Protein AF-0000000078983221 (afdb_homodimer)

Organism: Ruegeria pomeroyi (strain ATCC 700808 / DSM 15171 / DSS-3) (NCBI:txid246200)

Structure (mmCIF, N/CA/C/O backbone):
data_AF-0000000078983221-model_v1
#
loop_
_entity.id
_entity.type
_entity.pdbx_description
1 polymer 'Alanine racemase domain protein'
#
loop_
_atom_site.group_PDB
_atom_site.id
_atom_site.type_symbol
_atom_site.label_atom_id
_atom_site.label_alt_id
_atom_site.label_comp_id
_atom_site.label_asym_id
_atom_site.label_entity_id
_atom_site.label_seq_id
_atom_site.pdbx_PDB_ins_code
_atom_site.Cartn_x
_atom_site.Cartn_y
_atom_site.Cartn_z
_atom_site.occupancy
_atom_site.B_iso_or_equiv
_atom_site.auth_seq_id
_atom_site.auth_comp_id
_atom_site.auth_asym_id
_atom_site.auth_atom_id
_atom_site.pdbx_PDB_model_num
ATOM 1 N N . MET A 1 1 ? -24.812 -1.293 9.414 1 75.06 1 MET A N 1
ATOM 2 C CA . MET A 1 1 ? -25.219 -1.269 8.016 1 75.06 1 MET A CA 1
ATOM 3 C C . MET A 1 1 ? -26.031 -2.514 7.668 1 75.06 1 MET A C 1
ATOM 5 O O . MET A 1 1 ? -25.781 -3.594 8.203 1 75.06 1 MET A O 1
ATOM 9 N N . SER A 1 2 ? -27.031 -2.221 6.641 1 84 2 SER A N 1
ATOM 10 C CA . SER A 1 2 ? -28.016 -3.275 6.457 1 84 2 SER A CA 1
ATOM 11 C C . SER A 1 2 ? -27.641 -4.199 5.309 1 84 2 SER A C 1
ATOM 13 O O . SER A 1 2 ? -26.797 -3.846 4.469 1 84 2 SER A O 1
ATOM 15 N N . GLU A 1 3 ? -28.125 -5.336 5.355 1 91.62 3 GLU A N 1
ATOM 16 C CA . GLU A 1 3 ? -28.031 -6.305 4.27 1 91.62 3 GLU A CA 1
ATOM 17 C C . GLU A 1 3 ? -28.516 -5.715 2.949 1 91.62 3 GLU A C 1
ATOM 19 O O . GLU A 1 3 ? -27.891 -5.906 1.907 1 91.62 3 GLU A O 1
ATOM 24 N N . ALA A 1 4 ? -29.531 -4.945 3.053 1 94.94 4 ALA A N 1
ATOM 25 C CA . ALA A 1 4 ? -30.125 -4.34 1.865 1 94.94 4 ALA A CA 1
ATOM 26 C C . ALA A 1 4 ? -29.156 -3.371 1.199 1 94.94 4 ALA A C 1
ATOM 28 O O . ALA A 1 4 ? -29.094 -3.289 -0.03 1 94.94 4 ALA A O 1
ATOM 29 N N . TYR A 1 5 ? -28.484 -2.607 1.95 1 97.19 5 TYR A N 1
ATOM 30 C CA . TYR A 1 5 ? -27.516 -1.65 1.42 1 97.19 5 TYR A CA 1
ATOM 31 C C . TYR A 1 5 ? -26.453 -2.354 0.591 1 97.19 5 TYR A C 1
ATOM 33 O O . TYR A 1 5 ? -26.188 -1.971 -0.551 1 97.19 5 TYR A O 1
ATOM 41 N N . PHE A 1 6 ? -25.891 -3.414 1.087 1 97.31 6 PHE A N 1
ATOM 42 C CA . PHE A 1 6 ? -24.781 -4.09 0.413 1 97.31 6 PHE A CA 1
ATOM 43 C C . PHE A 1 6 ? -25.297 -4.914 -0.765 1 97.31 6 PHE A C 1
ATOM 45 O O . PHE A 1 6 ? -24.578 -5.105 -1.749 1 97.31 6 PHE A O 1
ATOM 52 N N . GLN A 1 7 ? -26.547 -5.375 -0.64 1 95.94 7 GLN A N 1
ATOM 53 C CA . GLN A 1 7 ? -27.141 -6.031 -1.8 1 95.94 7 GLN A CA 1
ATOM 54 C C . GLN A 1 7 ? -27.266 -5.062 -2.975 1 95.94 7 GLN A C 1
ATOM 56 O O . GLN A 1 7 ? -26.984 -5.43 -4.117 1 95.94 7 GLN A O 1
ATOM 61 N N . LYS A 1 8 ? -27.672 -3.834 -2.648 1 97.56 8 LYS A N 1
ATOM 62 C CA . LYS A 1 8 ? -27.766 -2.805 -3.68 1 97.56 8 LYS A CA 1
ATOM 63 C C . LYS A 1 8 ? -26.391 -2.463 -4.242 1 97.56 8 LYS A C 1
ATOM 65 O O . LYS A 1 8 ? -26.219 -2.316 -5.457 1 97.56 8 LYS A O 1
ATOM 70 N N . LEU A 1 9 ? -25.438 -2.316 -3.365 1 98.31 9 LEU A N 1
ATOM 71 C CA . LEU A 1 9 ? -24.078 -1.993 -3.783 1 98.31 9 LEU A CA 1
ATOM 72 C C . LEU A 1 9 ? -23.5 -3.094 -4.668 1 98.31 9 LEU A C 1
ATOM 74 O O . LEU A 1 9 ? -22.906 -2.812 -5.715 1 98.31 9 LEU A O 1
ATOM 78 N N . GLN A 1 10 ? -23.703 -4.359 -4.293 1 97.69 10 GLN A N 1
ATOM 79 C CA . GLN A 1 10 ? -23.234 -5.48 -5.109 1 97.69 10 GLN A CA 1
ATOM 80 C C . GLN A 1 10 ? -23.906 -5.473 -6.48 1 97.69 10 GLN A C 1
ATOM 82 O O . GLN A 1 10 ? -23.234 -5.645 -7.504 1 97.69 10 GLN A O 1
ATOM 87 N N . ALA A 1 11 ? -25.203 -5.297 -6.445 1 97.56 11 ALA A N 1
ATOM 88 C CA . ALA A 1 11 ? -25.938 -5.262 -7.707 1 97.56 11 ALA A CA 1
ATOM 89 C C . ALA A 1 11 ? -25.406 -4.164 -8.625 1 97.56 11 ALA A C 1
ATOM 91 O O . ALA A 1 11 ? -25.266 -4.371 -9.828 1 97.56 11 ALA A O 1
ATOM 92 N N . ALA A 1 12 ? -25.125 -3.002 -8.055 1 98.44 12 ALA A N 1
ATOM 93 C CA . ALA A 1 12 ? -24.609 -1.877 -8.82 1 98.44 12 ALA A CA 1
ATOM 94 C C . ALA A 1 12 ? -23.234 -2.215 -9.422 1 98.44 12 ALA A C 1
ATOM 96 O O . ALA A 1 12 ? -22.969 -1.891 -10.578 1 98.44 12 ALA A O 1
ATOM 97 N N . LEU A 1 13 ? -22.375 -2.865 -8.641 1 97.69 13 LEU A N 1
ATOM 98 C CA . LEU A 1 13 ? -21.031 -3.234 -9.109 1 97.69 13 LEU A CA 1
ATOM 99 C C . LEU A 1 13 ? -21.125 -4.281 -10.219 1 97.69 13 LEU A C 1
ATOM 101 O O . LEU A 1 13 ? -20.422 -4.184 -11.227 1 97.69 13 LEU A O 1
ATOM 105 N N . ILE A 1 14 ? -22.016 -5.285 -10.008 1 95.31 14 ILE A N 1
ATOM 106 C CA . ILE A 1 14 ? -22.203 -6.316 -11.023 1 95.31 14 ILE A CA 1
ATOM 107 C C . ILE A 1 14 ? -22.734 -5.688 -12.312 1 95.31 14 ILE A C 1
ATOM 109 O O . ILE A 1 14 ? -22.25 -6 -13.398 1 95.31 14 ILE A O 1
ATOM 113 N N . ALA A 1 15 ? -23.688 -4.773 -12.148 1 96.5 15 ALA A N 1
ATOM 114 C CA . ALA A 1 15 ? -24.25 -4.094 -13.312 1 96.5 15 ALA A CA 1
ATOM 115 C C . ALA A 1 15 ? -23.188 -3.279 -14.039 1 96.5 15 ALA A C 1
ATOM 117 O O . ALA A 1 15 ? -23.25 -3.127 -15.266 1 96.5 15 ALA A O 1
ATOM 118 N N . ALA A 1 16 ? -22.234 -2.795 -13.344 1 95.69 16 ALA A N 1
ATOM 119 C CA . ALA A 1 16 ? -21.156 -2.01 -13.93 1 95.69 16 ALA A CA 1
ATOM 120 C C . ALA A 1 16 ? -20.062 -2.916 -14.508 1 95.69 16 ALA A C 1
ATOM 122 O O . ALA A 1 16 ? -19.047 -2.434 -15.008 1 95.69 16 ALA A O 1
ATOM 123 N N . GLY A 1 17 ? -20.25 -4.246 -14.391 1 92.31 17 GLY A N 1
ATOM 124 C CA . GLY A 1 17 ? -19.328 -5.211 -14.961 1 92.31 17 GLY A CA 1
ATOM 125 C C . GLY A 1 17 ? -18.062 -5.383 -14.133 1 92.31 17 GLY A C 1
ATOM 126 O O . GLY A 1 17 ? -17.031 -5.789 -14.656 1 92.31 17 GLY A O 1
ATOM 127 N N . ARG A 1 18 ? -18.125 -5.02 -12.852 1 91.25 18 ARG A N 1
ATOM 128 C CA . ARG A 1 18 ? -16.906 -5.047 -12.039 1 91.25 18 ARG A CA 1
ATOM 129 C C . ARG A 1 18 ? -16.719 -6.414 -11.391 1 91.25 18 ARG A C 1
ATOM 131 O O . ARG A 1 18 ? -17.625 -6.93 -10.742 1 91.25 18 ARG A O 1
ATOM 138 N N . GLN A 1 19 ? -15.477 -7.016 -11.625 1 92.69 19 GLN A N 1
ATOM 139 C CA . GLN A 1 19 ? -15.141 -8.312 -11.047 1 92.69 19 GLN A CA 1
ATOM 140 C C . GLN A 1 19 ? -13.734 -8.297 -10.461 1 92.69 19 GLN A C 1
ATOM 142 O O . GLN A 1 19 ? -13.07 -9.336 -10.406 1 92.69 19 GLN A O 1
ATOM 147 N N . LEU A 1 20 ? -13.172 -7.141 -10.133 1 95.06 20 LEU A N 1
ATOM 148 C CA . LEU A 1 20 ? -11.883 -6.934 -9.477 1 95.06 20 LEU A CA 1
ATOM 149 C C . LEU A 1 20 ? -12.07 -6.246 -8.125 1 95.06 20 LEU A C 1
ATOM 151 O O . LEU A 1 20 ? -13.102 -5.625 -7.875 1 95.06 20 LEU A O 1
ATOM 155 N N . PRO A 1 21 ? -11.086 -6.473 -7.227 1 96.5 21 PRO A N 1
ATOM 156 C CA . PRO A 1 21 ? -11.172 -5.652 -6.012 1 96.5 21 PRO A CA 1
ATOM 157 C C . PRO A 1 21 ? -11.336 -4.164 -6.316 1 96.5 21 PRO A C 1
ATOM 159 O O . PRO A 1 21 ? -10.586 -3.609 -7.117 1 96.5 21 PRO A O 1
ATOM 162 N N . THR A 1 22 ? -12.297 -3.568 -5.656 1 97.38 22 THR A N 1
ATOM 163 C CA . THR A 1 22 ? -12.68 -2.211 -6.027 1 97.38 22 THR A CA 1
ATOM 164 C C . THR A 1 22 ? -12.961 -1.368 -4.785 1 97.38 22 THR A C 1
ATOM 166 O O . THR A 1 22 ? -13.664 -1.809 -3.875 1 97.38 22 THR A O 1
ATOM 169 N N . LEU A 1 23 ? -12.273 -0.217 -4.777 1 98.12 23 LEU A N 1
ATOM 170 C CA . LEU A 1 23 ? -12.656 0.785 -3.787 1 98.12 23 LEU A CA 1
ATOM 171 C C . LEU A 1 23 ? -13.906 1.535 -4.223 1 98.12 23 LEU A C 1
ATOM 173 O O . LEU A 1 23 ? -14.023 1.935 -5.383 1 98.12 23 LEU A O 1
ATOM 177 N N . VAL A 1 24 ? -14.828 1.661 -3.279 1 98.69 24 VAL A N 1
ATOM 178 C CA . VAL A 1 24 ? -16.094 2.326 -3.547 1 98.69 24 VAL A CA 1
ATOM 179 C C . VAL A 1 24 ? -16.266 3.527 -2.617 1 98.69 24 VAL A C 1
ATOM 181 O O . VAL A 1 24 ? -15.961 3.441 -1.426 1 98.69 24 VAL A O 1
ATOM 184 N N . VAL A 1 25 ? -16.688 4.637 -3.182 1 98.81 25 VAL A N 1
ATOM 185 C CA . VAL A 1 25 ? -17.125 5.777 -2.383 1 98.81 25 VAL A CA 1
ATOM 186 C C . VAL A 1 25 ? -18.609 6.027 -2.617 1 98.81 25 VAL A C 1
ATOM 188 O O . VAL A 1 25 ? -19.062 6.121 -3.762 1 98.81 25 VAL A O 1
ATOM 191 N N . ASP A 1 26 ? -19.359 6.004 -1.579 1 98.81 26 ASP A N 1
ATOM 192 C CA . ASP A 1 26 ? -20.781 6.336 -1.607 1 98.81 26 ASP A CA 1
ATOM 193 C C . ASP A 1 26 ? -21 7.844 -1.505 1 98.81 26 ASP A C 1
ATOM 195 O O . ASP A 1 26 ? -20.844 8.422 -0.428 1 98.81 26 ASP A O 1
ATOM 199 N N . THR A 1 27 ? -21.469 8.453 -2.562 1 98.69 27 THR A N 1
ATOM 200 C CA . THR A 1 27 ? -21.5 9.906 -2.625 1 98.69 27 THR A CA 1
ATOM 201 C C . THR A 1 27 ? -22.672 10.453 -1.813 1 98.69 27 THR A C 1
ATOM 203 O O . THR A 1 27 ? -22.641 11.602 -1.371 1 98.69 27 THR A O 1
ATOM 206 N N . GLU A 1 28 ? -23.734 9.664 -1.618 1 98.5 28 GLU A N 1
ATOM 207 C CA . GLU A 1 28 ? -24.828 10.109 -0.75 1 98.5 28 GLU A CA 1
ATOM 208 C C . GLU A 1 28 ? -24.375 10.18 0.707 1 98.5 28 GLU A C 1
ATOM 210 O O . GLU A 1 28 ? -24.656 11.148 1.408 1 98.5 28 GLU A O 1
ATOM 215 N N . ARG A 1 29 ? -23.703 9.188 1.1 1 98.56 29 ARG A N 1
ATOM 216 C CA . ARG A 1 29 ? -23.188 9.156 2.465 1 98.56 29 ARG A CA 1
ATOM 217 C C . ARG A 1 29 ? -22.125 10.219 2.664 1 98.56 29 ARG A C 1
ATOM 219 O O . ARG A 1 29 ? -22.062 10.859 3.717 1 98.56 29 ARG A O 1
ATOM 226 N N . LEU A 1 30 ? -21.281 10.391 1.668 1 98.81 30 LEU A N 1
ATOM 227 C CA . LEU A 1 30 ? -20.266 11.438 1.713 1 98.81 30 LEU A CA 1
ATOM 228 C C . LEU A 1 30 ? -20.906 12.812 1.87 1 98.81 30 LEU A C 1
ATOM 230 O O . LEU A 1 30 ? -20.469 13.625 2.689 1 98.81 30 LEU A O 1
ATOM 234 N N . ALA A 1 31 ? -21.969 13.062 1.152 1 98.81 31 ALA A N 1
ATOM 235 C CA . ALA A 1 31 ? -22.688 14.328 1.235 1 98.81 31 ALA A CA 1
ATOM 236 C C . ALA A 1 31 ? -23.281 14.531 2.623 1 98.81 31 ALA A C 1
ATOM 238 O O . ALA A 1 31 ? -23.219 15.633 3.184 1 98.81 31 ALA A O 1
ATOM 239 N N . ALA A 1 32 ? -23.844 13.484 3.105 1 98.69 32 ALA A N 1
ATOM 240 C CA . ALA A 1 32 ? -24.406 13.555 4.449 1 98.69 32 ALA A CA 1
ATOM 241 C C . ALA A 1 32 ? -23.328 13.859 5.484 1 98.69 32 ALA A C 1
ATOM 243 O O . ALA A 1 32 ? -23.547 14.648 6.406 1 98.69 32 ALA A O 1
ATOM 244 N N . ASN A 1 33 ? -22.188 13.227 5.324 1 98.88 33 ASN A N 1
ATOM 245 C CA . ASN A 1 33 ? -21.078 13.469 6.242 1 98.88 33 ASN A CA 1
ATOM 246 C C . ASN A 1 33 ? -20.562 14.898 6.145 1 98.88 33 ASN A C 1
ATOM 248 O O . ASN A 1 33 ? -20.234 15.516 7.164 1 98.88 33 ASN A O 1
ATOM 252 N N . MET A 1 34 ? -20.484 15.43 4.957 1 98.81 34 MET A N 1
ATOM 253 C CA . MET A 1 34 ? -20.062 16.812 4.801 1 98.81 34 MET A CA 1
ATOM 254 C C . MET A 1 34 ? -21.047 17.766 5.492 1 98.81 34 MET A C 1
ATOM 256 O O . MET A 1 34 ? -20.625 18.703 6.172 1 98.81 34 MET A O 1
ATOM 260 N N . ALA A 1 35 ? -22.312 17.5 5.367 1 98.62 35 ALA A N 1
ATOM 261 C CA . ALA A 1 35 ? -23.328 18.312 6.039 1 98.62 35 ALA A CA 1
ATOM 262 C C . ALA A 1 35 ? -23.172 18.234 7.555 1 98.62 35 ALA A C 1
ATOM 264 O O . ALA A 1 35 ? -23.25 19.25 8.25 1 98.62 35 ALA A O 1
ATOM 265 N N . ALA A 1 36 ? -22.969 17.031 8.008 1 98.62 36 ALA A N 1
ATOM 266 C CA . ALA A 1 36 ? -22.797 16.844 9.445 1 98.62 36 ALA A CA 1
ATOM 267 C C . ALA A 1 36 ? -21.562 17.562 9.953 1 98.62 36 ALA A C 1
ATOM 269 O O . ALA A 1 36 ? -21.594 18.219 10.992 1 98.62 36 ALA A O 1
ATOM 270 N N . VAL A 1 37 ? -20.469 17.5 9.219 1 98.5 37 VAL A N 1
ATOM 271 C CA . VAL A 1 37 ? -19.219 18.141 9.602 1 98.5 37 VAL A CA 1
ATOM 272 C C . VAL A 1 37 ? -19.422 19.656 9.648 1 98.5 37 VAL A C 1
ATOM 274 O O . VAL A 1 37 ? -18.953 20.328 10.57 1 98.5 37 VAL A O 1
ATOM 277 N N . ARG A 1 38 ? -20.156 20.172 8.711 1 97.69 38 ARG A N 1
ATOM 278 C CA . ARG A 1 38 ? -20.438 21.609 8.711 1 97.69 38 ARG A CA 1
ATOM 279 C C . ARG A 1 38 ? -21.234 22.016 9.953 1 97.69 38 ARG A C 1
ATOM 281 O O . ARG A 1 38 ? -20.969 23.047 10.555 1 97.69 38 ARG A O 1
ATOM 288 N N . ARG A 1 39 ? -22.141 21.156 10.312 1 97.38 39 ARG A N 1
ATOM 289 C CA . ARG A 1 39 ? -22.953 21.438 11.484 1 97.38 39 ARG A CA 1
ATOM 290 C C . ARG A 1 39 ? -22.125 21.359 12.766 1 97.38 39 ARG A C 1
ATOM 292 O O . ARG A 1 39 ? -22.375 22.109 13.719 1 97.38 39 ARG A O 1
ATOM 299 N N . MET A 1 40 ? -21.219 20.484 12.75 1 97.31 40 MET A N 1
ATOM 300 C CA . MET A 1 40 ? -20.422 20.219 13.945 1 97.31 40 MET A CA 1
ATOM 301 C C . MET A 1 40 ? -19.312 21.234 14.109 1 97.31 40 MET A C 1
ATOM 303 O O . MET A 1 40 ? -18.672 21.312 15.164 1 97.31 40 MET A O 1
ATOM 307 N N . THR A 1 41 ? -19.031 21.984 13.062 1 97.5 41 THR A N 1
ATOM 308 C CA . THR A 1 41 ? -17.906 22.938 13.07 1 97.5 41 THR A CA 1
ATOM 309 C C . THR A 1 41 ? -18.391 24.328 13.453 1 97.5 41 THR A C 1
ATOM 311 O O . THR A 1 41 ? -19.422 24.797 12.977 1 97.5 41 THR A O 1
ATOM 314 N N . ALA A 1 42 ? -17.672 24.969 14.391 1 96.88 42 ALA A N 1
ATOM 315 C CA . ALA A 1 42 ? -17.984 26.344 14.75 1 96.88 42 ALA A CA 1
ATOM 316 C C . ALA A 1 42 ? -17.984 27.25 13.516 1 96.88 42 ALA A C 1
ATOM 318 O O . ALA A 1 42 ? -17.078 27.172 12.695 1 96.88 42 ALA A O 1
ATOM 319 N N . PRO A 1 43 ? -18.969 28.125 13.328 1 95.94 43 PRO A N 1
ATOM 320 C CA . PRO A 1 43 ? -19.109 28.953 12.125 1 95.94 43 PRO A CA 1
ATOM 321 C C . PRO A 1 43 ? -17.906 29.859 11.891 1 95.94 43 PRO A C 1
ATOM 323 O O . PRO A 1 43 ? -17.641 30.266 10.758 1 95.94 43 PRO A O 1
ATOM 326 N N . SER A 1 44 ? -17.266 30.156 12.969 1 96.75 44 SER A N 1
ATOM 327 C CA . SER A 1 44 ? -16.141 31.094 12.852 1 96.75 44 SER A CA 1
ATOM 328 C C . SER A 1 44 ? -14.891 30.406 12.328 1 96.75 44 SER A C 1
ATOM 330 O O . SER A 1 44 ? -13.914 31.062 11.977 1 96.75 44 SER A O 1
ATOM 332 N N . LEU A 1 45 ? -14.922 29.109 12.273 1 98.12 45 LEU A N 1
ATOM 333 C CA . LEU A 1 45 ? -13.727 28.344 11.898 1 98.12 45 LEU A CA 1
ATOM 334 C C . LEU A 1 45 ? -13.852 27.812 10.477 1 98.12 45 LEU A C 1
ATOM 336 O O . LEU A 1 45 ? -14.883 27.25 10.109 1 98.12 45 LEU A O 1
ATOM 340 N N . ALA A 1 46 ? -12.836 28.078 9.664 1 98.19 46 ALA A N 1
ATOM 341 C CA . ALA A 1 46 ? -12.773 27.516 8.32 1 98.19 46 ALA A CA 1
ATOM 342 C C . ALA A 1 46 ? -12.336 26.047 8.359 1 98.19 46 ALA A C 1
ATOM 344 O O . ALA A 1 46 ? -11.828 25.578 9.383 1 98.19 46 ALA A O 1
ATOM 345 N N . LEU A 1 47 ? -12.633 25.328 7.285 1 98.5 47 LEU A N 1
ATOM 346 C CA . LEU A 1 47 ? -12.219 23.938 7.168 1 98.5 47 LEU A CA 1
ATOM 347 C C . LEU A 1 47 ? -11.125 23.781 6.117 1 98.5 47 LEU A C 1
ATOM 349 O O . LEU A 1 47 ? -11.195 24.375 5.043 1 98.5 47 LEU A O 1
ATOM 353 N N . ARG A 1 48 ? -10.078 23.125 6.484 1 98.75 48 ARG A N 1
ATOM 354 C CA . ARG A 1 48 ? -9.008 22.734 5.57 1 98.75 48 ARG A CA 1
ATOM 355 C C . ARG A 1 48 ? -9.016 21.234 5.324 1 98.75 48 ARG A C 1
ATOM 357 O O . ARG A 1 48 ? -8.914 20.438 6.266 1 98.75 48 ARG A O 1
ATOM 364 N N . VAL A 1 49 ? -9.109 20.812 4.008 1 98.69 49 VAL A N 1
ATOM 365 C CA . VAL A 1 49 ? -9.25 19.406 3.645 1 98.69 49 VAL A CA 1
ATOM 366 C C . VAL A 1 49 ? -7.863 18.766 3.527 1 98.69 49 VAL A C 1
ATOM 368 O O . VAL A 1 49 ? -7.023 19.219 2.75 1 98.69 49 VAL A O 1
ATOM 371 N N . VAL A 1 50 ? -7.648 17.734 4.297 1 97.88 50 VAL A N 1
ATOM 372 C CA . VAL A 1 50 ? -6.383 17 4.266 1 97.88 50 VAL A CA 1
ATOM 373 C C . VAL A 1 50 ? -6.387 16.016 3.102 1 97.88 50 VAL A C 1
ATOM 375 O O . VAL A 1 50 ? -6.988 14.938 3.193 1 97.88 50 VAL A O 1
ATOM 378 N N . GLU A 1 51 ? -5.672 16.281 2.105 1 97 51 GLU A N 1
ATOM 379 C CA . GLU A 1 51 ? -5.805 15.602 0.818 1 97 51 GLU A CA 1
ATOM 380 C C . GLU A 1 51 ? -5.293 14.164 0.889 1 97 51 GLU A C 1
ATOM 382 O O . GLU A 1 51 ? -5.762 13.297 0.151 1 97 51 GLU A O 1
ATOM 387 N N . LYS A 1 52 ? -4.301 13.875 1.757 1 94.38 52 LYS A N 1
ATOM 388 C CA . LYS A 1 52 ? -3.723 12.531 1.818 1 94.38 52 LYS A CA 1
ATOM 389 C C . LYS A 1 52 ? -4.781 11.492 2.176 1 94.38 52 LYS A C 1
ATOM 391 O O . LYS A 1 52 ? -4.637 10.312 1.846 1 94.38 52 LYS A O 1
ATOM 396 N N . SER A 1 53 ? -5.812 11.914 2.814 1 96.31 53 SER A N 1
ATOM 397 C CA . SER A 1 53 ? -6.875 11.008 3.232 1 96.31 53 SER A CA 1
ATOM 398 C C . SER A 1 53 ? -7.863 10.75 2.096 1 96.31 53 SER A C 1
ATOM 400 O O . SER A 1 53 ? -8.664 9.812 2.158 1 96.31 53 SER A O 1
ATOM 402 N N . LEU A 1 54 ? -7.902 11.609 1.183 1 98.06 54 LEU A N 1
ATOM 403 C CA . LEU A 1 54 ? -8.781 11.523 0.02 1 98.06 54 LEU A CA 1
ATOM 404 C C . LEU A 1 54 ? -7.992 11.719 -1.271 1 98.06 54 LEU A C 1
ATOM 406 O O . LEU A 1 54 ? -8.289 12.625 -2.049 1 98.06 54 LEU A O 1
ATOM 410 N N . PRO A 1 55 ? -7.066 10.789 -1.542 1 96.56 55 PRO A N 1
ATOM 411 C CA . PRO A 1 55 ? -6.066 11.039 -2.584 1 96.56 55 PRO A CA 1
ATOM 412 C C . PRO A 1 55 ? -6.602 10.766 -3.988 1 96.56 55 PRO A C 1
ATOM 414 O O . PRO A 1 55 ? -6.004 9.992 -4.742 1 96.56 55 PRO A O 1
ATOM 417 N N . ALA A 1 56 ? -7.633 11.445 -4.352 1 97.06 56 ALA A N 1
ATOM 418 C CA . ALA A 1 56 ? -8.273 11.414 -5.664 1 97.06 56 ALA A CA 1
ATOM 419 C C . ALA A 1 56 ? -8.797 12.789 -6.059 1 97.06 56 ALA A C 1
ATOM 421 O O . ALA A 1 56 ? -9.617 13.375 -5.344 1 97.06 56 ALA A O 1
ATOM 422 N N . PRO A 1 57 ? -8.375 13.32 -7.23 1 97.44 57 PRO A N 1
ATOM 423 C CA . PRO A 1 57 ? -8.727 14.695 -7.602 1 97.44 57 PRO A CA 1
ATOM 424 C C . PRO A 1 57 ? -10.234 14.93 -7.68 1 97.44 57 PRO A C 1
ATOM 426 O O . PRO A 1 57 ? -10.734 15.945 -7.195 1 97.44 57 PRO A O 1
ATOM 429 N N . ASP A 1 58 ? -10.953 13.992 -8.266 1 98.19 58 ASP A N 1
ATOM 430 C CA . ASP A 1 58 ? -12.391 14.164 -8.406 1 98.19 58 ASP A CA 1
ATOM 431 C C . ASP A 1 58 ? -13.086 14.086 -7.047 1 98.19 58 ASP A C 1
ATOM 433 O O . ASP A 1 58 ? -14.039 14.812 -6.781 1 98.19 58 ASP A O 1
ATOM 437 N N . LEU A 1 59 ? -12.617 13.172 -6.199 1 98.5 59 LEU A N 1
ATOM 438 C CA . LEU A 1 59 ? -13.125 13.102 -4.836 1 98.5 59 LEU A CA 1
ATOM 439 C C . LEU A 1 59 ? -12.875 14.406 -4.09 1 98.5 59 LEU A C 1
ATOM 441 O O . LEU A 1 59 ? -13.773 14.938 -3.434 1 98.5 59 LEU A O 1
ATOM 445 N N . LEU A 1 60 ? -11.688 14.961 -4.246 1 98.5 60 LEU A N 1
ATOM 446 C CA . LEU A 1 60 ? -11.344 16.234 -3.613 1 98.5 60 LEU A CA 1
ATOM 447 C C . LEU A 1 60 ? -12.219 17.359 -4.152 1 98.5 60 LEU A C 1
ATOM 449 O O . LEU A 1 60 ? -12.633 18.234 -3.396 1 98.5 60 LEU A O 1
ATOM 453 N N . ARG A 1 61 ? -12.461 17.312 -5.418 1 98.38 61 ARG A N 1
ATOM 454 C CA . ARG A 1 61 ? -13.312 18.344 -6.016 1 98.38 61 ARG A CA 1
ATOM 455 C C . ARG A 1 61 ? -14.703 18.328 -5.379 1 98.38 61 ARG A C 1
ATOM 457 O O . ARG A 1 61 ? -15.25 19.391 -5.059 1 98.38 61 ARG A O 1
ATOM 464 N N . VAL A 1 62 ? -15.25 17.141 -5.199 1 98.56 62 VAL A N 1
ATOM 465 C CA . VAL A 1 62 ? -16.562 17 -4.574 1 98.56 62 VAL A CA 1
ATOM 466 C C . VAL A 1 62 ? -16.516 17.547 -3.148 1 98.56 62 VAL A C 1
ATOM 468 O O . VAL A 1 62 ? -17.422 18.281 -2.729 1 98.56 62 VAL A O 1
ATOM 471 N N . VAL A 1 63 ? -15.477 17.266 -2.42 1 98.69 63 VAL A N 1
ATOM 472 C CA . VAL A 1 63 ? -15.367 17.641 -1.016 1 98.69 63 VAL A CA 1
ATOM 473 C C . VAL A 1 63 ? -15.125 19.141 -0.904 1 98.69 63 VAL A C 1
ATOM 475 O O . VAL A 1 63 ? -15.719 19.812 -0.056 1 98.69 63 VAL A O 1
ATOM 478 N N . ILE A 1 64 ? -14.281 19.688 -1.775 1 98.12 64 ILE A N 1
ATOM 479 C CA . ILE A 1 64 ? -13.992 21.109 -1.812 1 98.12 64 ILE A CA 1
ATOM 480 C C . ILE A 1 64 ? -15.281 21.891 -2.059 1 98.12 64 ILE A C 1
ATOM 482 O O . ILE A 1 64 ? -15.57 22.859 -1.358 1 98.12 64 ILE A O 1
ATOM 486 N N . ALA A 1 65 ? -16.062 21.422 -2.98 1 97.94 65 ALA A N 1
ATOM 487 C CA . ALA A 1 65 ? -17.328 22.062 -3.291 1 97.94 65 ALA A CA 1
ATOM 488 C C . ALA A 1 65 ? -18.312 21.906 -2.141 1 97.94 65 ALA A C 1
ATOM 490 O O . ALA A 1 65 ? -18.984 22.859 -1.753 1 97.94 65 ALA A O 1
ATOM 491 N N . GLY A 1 66 ? -18.359 20.734 -1.59 1 98.25 66 GLY A N 1
ATOM 492 C CA . GLY A 1 66 ? -19.328 20.422 -0.542 1 98.25 66 GLY A CA 1
ATOM 493 C C . GLY A 1 66 ? -19.062 21.172 0.75 1 98.25 66 GLY A C 1
ATOM 494 O O . GLY A 1 66 ? -20 21.531 1.467 1 98.25 66 GLY A O 1
ATOM 495 N N . LEU A 1 67 ? -17.828 21.375 1.043 1 98.12 67 LEU A N 1
ATOM 496 C CA . LEU A 1 67 ? -17.469 22.078 2.266 1 98.12 67 LEU A CA 1
ATOM 497 C C . LEU A 1 67 ? -17.219 23.562 1.989 1 98.12 67 LEU A C 1
ATOM 499 O O . LEU A 1 67 ? -16.938 24.328 2.91 1 98.12 67 LEU A O 1
ATOM 503 N N . GLU A 1 68 ? -17.312 23.969 0.746 1 97 68 GLU A N 1
ATOM 504 C CA . GLU A 1 68 ? -17.125 25.344 0.318 1 97 68 GLU A CA 1
ATOM 505 C C . GLU A 1 68 ? -15.805 25.906 0.835 1 97 68 GLU A C 1
ATOM 507 O O . GLU A 1 68 ? -15.773 26.969 1.455 1 97 68 GLU A O 1
ATOM 512 N N . THR A 1 69 ? -14.758 25.188 0.546 1 98.12 69 THR A N 1
ATOM 513 C CA . THR A 1 69 ? -13.422 25.594 0.954 1 98.12 69 THR A CA 1
ATOM 514 C C . THR A 1 69 ? -12.414 25.375 -0.171 1 98.12 69 THR A C 1
ATOM 516 O O . THR A 1 69 ? -12.586 24.469 -0.99 1 98.12 69 THR A O 1
ATOM 519 N N . ASN A 1 70 ? -11.453 26.172 -0.289 1 97.56 70 ASN A N 1
ATOM 520 C CA . ASN A 1 70 ? -10.336 25.938 -1.203 1 97.56 70 ASN A CA 1
ATOM 521 C C . ASN A 1 70 ? -9.047 25.625 -0.449 1 97.56 70 ASN A C 1
ATOM 523 O O . ASN A 1 70 ? -7.961 25.656 -1.031 1 97.56 70 ASN A O 1
ATOM 527 N N . ARG A 1 71 ? -9.164 25.406 0.845 1 98.69 71 ARG A N 1
ATOM 528 C CA . ARG A 1 71 ? -8.008 25.125 1.685 1 98.69 71 ARG A CA 1
ATOM 529 C C . ARG A 1 71 ? -7.688 23.625 1.691 1 98.69 71 ARG A C 1
ATOM 531 O O . ARG A 1 71 ? -8.555 22.812 1.985 1 98.69 71 ARG A O 1
ATOM 538 N N . LEU A 1 72 ? -6.465 23.297 1.349 1 98.69 72 LEU A N 1
ATOM 539 C CA . LEU A 1 72 ? -5.984 21.922 1.372 1 98.69 72 LEU A CA 1
ATOM 540 C C . LEU A 1 72 ? -4.762 21.797 2.27 1 98.69 72 LEU A C 1
ATOM 542 O O . LEU A 1 72 ? -4.027 22.766 2.477 1 98.69 72 LEU A O 1
ATOM 546 N N . MET A 1 73 ? -4.629 20.703 2.861 1 98.56 73 MET A N 1
ATOM 547 C CA . MET A 1 73 ? -3.4 20.312 3.545 1 98.56 73 MET A CA 1
ATOM 548 C C . MET A 1 73 ? -2.773 19.094 2.883 1 98.56 73 MET A C 1
ATOM 550 O O . MET A 1 73 ? -3.479 18.141 2.525 1 98.56 73 MET A O 1
ATOM 554 N N . SER A 1 74 ? -1.481 19.125 2.664 1 97.19 74 SER A N 1
ATOM 555 C CA . SER A 1 74 ? -0.777 18.047 1.969 1 97.19 74 SER A CA 1
ATOM 556 C C . SER A 1 74 ? 0.465 17.609 2.738 1 97.19 74 SER A C 1
ATOM 558 O O . SER A 1 74 ? 0.974 18.359 3.578 1 97.19 74 SER A O 1
ATOM 560 N N . PHE A 1 75 ? 0.938 16.375 2.486 1 96.5 75 PHE A N 1
ATOM 561 C CA . PHE A 1 75 ? 2.008 15.781 3.283 1 96.5 75 PHE A CA 1
ATOM 562 C C . PHE A 1 75 ? 3.082 15.18 2.385 1 96.5 75 PHE A C 1
ATOM 564 O O . PHE A 1 75 ? 4.098 14.68 2.873 1 96.5 75 PHE A O 1
ATOM 571 N N . HIS A 1 76 ? 2.85 15.094 1.092 1 95.5 76 HIS A N 1
ATOM 572 C CA . HIS A 1 76 ? 3.734 14.406 0.159 1 95.5 76 HIS A CA 1
ATOM 573 C C . HIS A 1 76 ? 3.959 15.234 -1.102 1 95.5 76 HIS A C 1
ATOM 575 O O . HIS A 1 76 ? 3.014 15.516 -1.842 1 95.5 76 HIS A O 1
ATOM 581 N N . LEU A 1 77 ? 5.223 15.602 -1.319 1 95.25 77 LEU A N 1
ATOM 582 C CA . LEU A 1 77 ? 5.574 16.641 -2.281 1 95.25 77 LEU A CA 1
ATOM 583 C C . LEU A 1 77 ? 5 16.328 -3.658 1 95.25 77 LEU A C 1
ATOM 585 O O . LEU A 1 77 ? 4.43 17.203 -4.316 1 95.25 77 LEU A O 1
ATOM 589 N N . PRO A 1 78 ? 5.055 15.039 -4.164 1 93.88 78 PRO A N 1
ATOM 590 C CA . PRO A 1 78 ? 4.438 14.758 -5.461 1 93.88 78 PRO A CA 1
ATOM 591 C C . PRO A 1 78 ? 2.938 15.047 -5.48 1 93.88 78 PRO A C 1
ATOM 593 O O . PRO A 1 78 ? 2.416 15.547 -6.48 1 93.88 78 PRO A O 1
ATOM 596 N N . PHE A 1 79 ? 2.311 14.836 -4.41 1 95.12 79 PHE A N 1
ATOM 597 C CA . PHE A 1 79 ? 0.876 15.086 -4.348 1 95.12 79 PHE A CA 1
ATOM 598 C C . PHE A 1 79 ? 0.595 16.578 -4.188 1 95.12 79 PHE A C 1
ATOM 600 O O . PHE A 1 79 ? -0.417 17.078 -4.68 1 95.12 79 PHE A O 1
ATOM 607 N N . VAL A 1 80 ? 1.521 17.312 -3.51 1 96.44 80 VAL A N 1
ATOM 608 C CA . VAL A 1 80 ? 1.41 18.766 -3.441 1 96.44 80 VAL A CA 1
ATOM 609 C C . VAL A 1 80 ? 1.404 19.359 -4.852 1 96.44 80 VAL A C 1
ATOM 611 O O . VAL A 1 80 ? 0.545 20.172 -5.188 1 96.44 80 VAL A O 1
ATOM 614 N N . GLN A 1 81 ? 2.324 18.859 -5.641 1 95.75 81 GLN A N 1
ATOM 615 C CA . GLN A 1 81 ? 2.461 19.359 -7.004 1 95.75 81 GLN A CA 1
ATOM 616 C C . GLN A 1 81 ? 1.239 19 -7.848 1 95.75 81 GLN A C 1
ATOM 618 O O . GLN A 1 81 ? 0.744 19.828 -8.609 1 95.75 81 GLN A O 1
ATOM 623 N N . GLN A 1 82 ? 0.753 17.828 -7.664 1 95.44 82 GLN A N 1
ATOM 624 C CA . GLN A 1 82 ? -0.432 17.391 -8.398 1 95.44 82 GLN A CA 1
ATOM 625 C C . GLN A 1 82 ? -1.668 18.172 -7.953 1 95.44 82 GLN A C 1
ATOM 627 O O . GLN A 1 82 ? -2.486 18.578 -8.781 1 95.44 82 GLN A O 1
ATOM 632 N N . ALA A 1 83 ? -1.776 18.375 -6.652 1 96.75 83 ALA A N 1
ATOM 633 C CA . ALA A 1 83 ? -2.902 19.141 -6.125 1 96.75 83 ALA A CA 1
ATOM 634 C C . ALA A 1 83 ? -2.875 20.578 -6.645 1 96.75 83 ALA A C 1
ATOM 636 O O . ALA A 1 83 ? -3.906 21.125 -7.047 1 96.75 83 ALA A O 1
ATOM 637 N N . ALA A 1 84 ? -1.687 21.172 -6.652 1 97.12 84 ALA A N 1
ATOM 638 C CA . ALA A 1 84 ? -1.543 22.547 -7.137 1 97.12 84 ALA A CA 1
ATOM 639 C C . ALA A 1 84 ? -1.95 22.641 -8.602 1 97.12 84 ALA A C 1
ATOM 641 O O . ALA A 1 84 ? -2.559 23.641 -9.016 1 97.12 84 ALA A O 1
ATOM 642 N N . ALA A 1 85 ? -1.624 21.641 -9.367 1 95.5 85 ALA A N 1
ATOM 643 C CA . ALA A 1 85 ? -1.968 21.641 -10.789 1 95.5 85 ALA A CA 1
ATOM 644 C C . ALA A 1 85 ? -3.463 21.406 -10.984 1 95.5 85 ALA A C 1
ATOM 646 O O . ALA A 1 85 ? -4.09 22.062 -11.828 1 95.5 85 ALA A O 1
ATO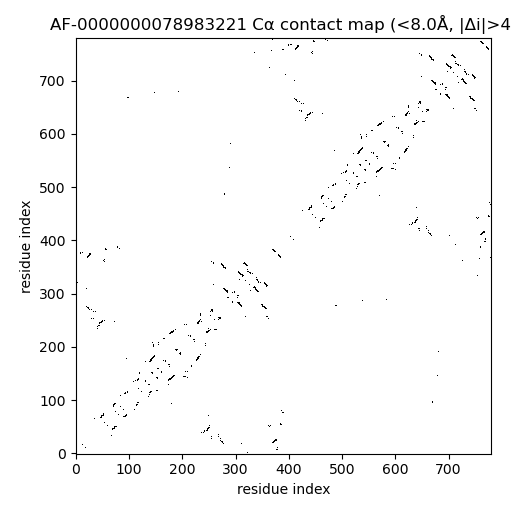M 647 N N . ALA A 1 86 ? -4.059 20.547 -10.195 1 96.38 86 ALA A N 1
ATOM 648 C CA . ALA A 1 86 ? -5.457 20.156 -10.344 1 96.38 86 ALA A CA 1
ATOM 649 C C . ALA A 1 86 ? -6.387 21.25 -9.828 1 96.38 86 ALA A C 1
ATOM 651 O O . ALA A 1 86 ? -7.504 21.422 -10.32 1 96.38 86 ALA A O 1
ATOM 652 N N . PHE A 1 87 ? -5.898 21.969 -8.836 1 97.62 87 PHE A N 1
ATOM 653 C CA . PHE A 1 87 ? -6.703 23 -8.172 1 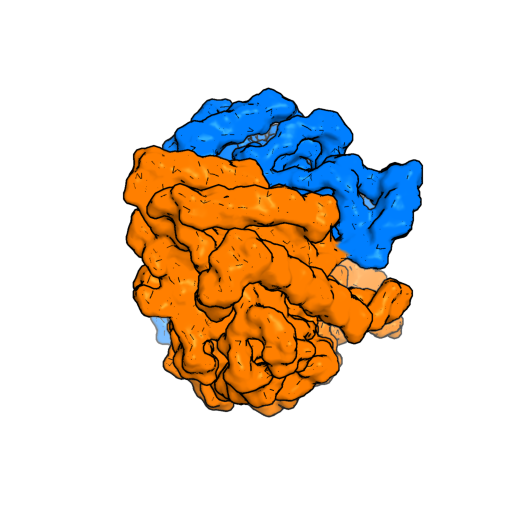97.62 87 PHE A CA 1
ATOM 654 C C . PHE A 1 87 ? -5.957 24.312 -8.102 1 97.62 87 PHE A C 1
ATOM 656 O O . PHE A 1 87 ? -5.457 24.703 -7.047 1 97.62 87 PHE A O 1
ATOM 663 N N . PRO A 1 88 ? -6.008 25.141 -9.094 1 96.31 88 PRO A N 1
ATOM 664 C CA . PRO A 1 88 ? -5.207 26.359 -9.172 1 96.31 88 PRO A CA 1
ATOM 665 C C . PRO A 1 88 ? -5.566 27.375 -8.086 1 96.31 88 PRO A C 1
ATOM 667 O O . PRO A 1 88 ? -4.742 28.219 -7.723 1 96.31 88 PRO A O 1
ATOM 670 N N . GLU A 1 89 ? -6.766 27.297 -7.574 1 96.44 89 GLU A N 1
ATOM 671 C CA . GLU A 1 89 ? -7.203 28.266 -6.574 1 96.44 89 GLU A CA 1
ATOM 672 C C . GLU A 1 89 ? -6.961 27.734 -5.16 1 96.44 89 GLU A C 1
ATOM 674 O O . GLU A 1 89 ? -7.277 28.422 -4.18 1 96.44 89 GLU A O 1
ATOM 679 N N . ALA A 1 90 ? -6.375 26.578 -5.059 1 97.62 90 ALA A N 1
ATOM 680 C CA . ALA A 1 90 ? -6.227 25.953 -3.742 1 97.62 90 ALA A CA 1
ATOM 681 C C . ALA A 1 90 ? -5.156 26.672 -2.922 1 97.62 90 ALA A C 1
ATOM 683 O O . ALA A 1 90 ? -4.121 27.078 -3.459 1 97.62 90 ALA A O 1
ATOM 684 N N . ASP A 1 91 ? -5.453 26.875 -1.705 1 98.38 91 ASP A N 1
ATOM 685 C CA . ASP A 1 91 ? -4.512 27.297 -0.667 1 98.38 91 ASP A CA 1
ATOM 686 C C . ASP A 1 91 ? -3.961 26.078 0.085 1 98.38 91 ASP A C 1
ATOM 688 O O . ASP A 1 91 ? -4.641 25.516 0.942 1 98.38 91 ASP A O 1
ATOM 692 N N . ILE A 1 92 ? -2.676 25.703 -0.172 1 98.75 92 ILE A N 1
ATOM 693 C CA . ILE A 1 92 ? -2.176 24.406 0.268 1 98.75 92 ILE A CA 1
ATOM 694 C C . ILE A 1 92 ? -1.206 24.594 1.434 1 98.75 92 ILE A C 1
ATOM 696 O O . ILE A 1 92 ? -0.148 25.203 1.275 1 98.75 92 ILE A O 1
ATOM 700 N N . LEU A 1 93 ? -1.571 24.125 2.58 1 98.75 93 LEU A N 1
ATOM 701 C CA . LEU A 1 93 ? -0.707 24.125 3.756 1 98.75 93 LEU A CA 1
ATOM 702 C C . LEU A 1 93 ? -0.017 22.766 3.91 1 98.75 93 LEU A C 1
ATOM 704 O O . LEU A 1 93 ? -0.665 21.719 3.826 1 98.75 93 LEU A O 1
ATOM 708 N N . LEU A 1 94 ? 1.278 22.766 4.055 1 98.12 94 LEU A N 1
ATOM 709 C CA . LEU A 1 94 ? 1.983 21.531 4.344 1 98.12 94 LEU A CA 1
ATOM 710 C C . LEU A 1 94 ? 1.782 21.109 5.797 1 98.12 94 LEU A C 1
ATOM 712 O O . LEU A 1 94 ? 1.867 21.938 6.703 1 98.12 94 LEU A O 1
ATOM 716 N N . GLY A 1 95 ? 1.46 19.797 5.988 1 96.19 95 GLY A N 1
ATOM 717 C CA . GLY A 1 95 ? 1.29 19.266 7.324 1 96.19 95 GLY A CA 1
ATOM 718 C C . GLY A 1 95 ? 2.559 18.641 7.887 1 96.19 95 GLY A C 1
ATOM 719 O O . GLY A 1 95 ? 2.57 18.156 9.016 1 96.19 95 GLY A O 1
ATOM 720 N N . LYS A 1 96 ? 3.562 18.625 7.125 1 94.69 96 LYS A N 1
ATOM 721 C CA . LYS A 1 96 ? 4.887 18.141 7.504 1 94.69 96 LYS A CA 1
ATOM 722 C C . LYS A 1 96 ? 5.984 18.922 6.781 1 94.69 96 LYS A C 1
ATOM 724 O O . LYS A 1 96 ? 5.812 19.312 5.625 1 94.69 96 LYS A O 1
ATOM 729 N N . PRO A 1 97 ? 7.109 19.188 7.527 1 95.56 97 PRO A N 1
ATOM 730 C CA . PRO A 1 97 ? 8.188 19.891 6.832 1 95.56 97 PRO A CA 1
ATOM 731 C C . PRO A 1 97 ? 8.797 19.078 5.691 1 95.56 97 PRO A C 1
ATOM 733 O O . PRO A 1 97 ? 8.906 17.859 5.797 1 95.56 97 PRO A O 1
ATOM 736 N N . MET A 1 98 ? 9.156 19.781 4.609 1 96.44 98 MET A N 1
ATOM 737 C CA . MET A 1 98 ? 9.812 19.156 3.469 1 96.44 98 MET A CA 1
ATOM 738 C C . MET A 1 98 ? 11.312 19.406 3.486 1 96.44 98 MET A C 1
ATOM 740 O O . MET A 1 98 ? 11.758 20.5 3.85 1 96.44 98 MET A O 1
ATOM 744 N N . PRO A 1 99 ? 12.078 18.391 3.102 1 95.62 99 PRO A N 1
ATOM 745 C CA . PRO A 1 99 ? 13.5 18.688 2.906 1 95.62 99 PRO A CA 1
ATOM 746 C C . PRO A 1 99 ? 13.734 19.812 1.912 1 95.62 99 PRO A C 1
ATOM 748 O O . PRO A 1 99 ? 13.086 19.875 0.864 1 95.62 99 PRO A O 1
ATOM 751 N N . VAL A 1 100 ? 14.703 20.688 2.32 1 95.56 100 VAL A N 1
ATOM 752 C CA . VAL A 1 100 ? 14.93 21.891 1.529 1 95.56 100 VAL A CA 1
ATOM 753 C C . VAL A 1 100 ? 15.344 21.516 0.11 1 95.56 100 VAL A C 1
ATOM 755 O O . VAL A 1 100 ? 14.992 22.188 -0.853 1 95.56 100 VAL A O 1
ATOM 758 N N . GLY A 1 101 ? 16.094 20.422 -0.033 1 93.06 101 GLY A N 1
ATOM 759 C CA . GLY A 1 101 ? 16.5 19.969 -1.355 1 93.06 101 GLY A CA 1
ATOM 760 C C . GLY A 1 101 ? 15.328 19.562 -2.232 1 93.06 101 GLY A C 1
ATOM 761 O O . GLY A 1 101 ? 15.359 19.766 -3.447 1 93.06 101 GLY A O 1
ATOM 762 N N . ALA A 1 102 ? 14.32 18.969 -1.667 1 93.31 102 ALA A N 1
ATOM 763 C CA . ALA A 1 102 ? 13.125 18.609 -2.422 1 93.31 102 ALA A CA 1
ATOM 764 C C . ALA A 1 102 ? 12.367 19.844 -2.887 1 93.31 102 ALA A C 1
ATOM 766 O O . ALA A 1 102 ? 11.867 19.891 -4.012 1 93.31 102 ALA A O 1
ATOM 767 N N . VAL A 1 103 ? 12.312 20.812 -2.035 1 95.31 103 VAL A N 1
ATOM 768 C CA . VAL A 1 103 ? 11.641 22.078 -2.35 1 95.31 103 VAL A CA 1
ATOM 769 C C . VAL A 1 103 ? 12.375 22.781 -3.484 1 95.31 103 VAL A C 1
ATOM 771 O O . VAL A 1 103 ? 11.742 23.328 -4.395 1 95.31 103 VAL A O 1
ATOM 774 N N . ALA A 1 104 ? 13.695 22.734 -3.398 1 94.69 104 ALA A N 1
ATOM 775 C CA . ALA A 1 104 ? 14.531 23.391 -4.402 1 94.69 104 ALA A CA 1
ATOM 776 C C . ALA A 1 104 ? 14.227 22.859 -5.801 1 94.69 104 ALA A C 1
ATOM 778 O O . ALA A 1 104 ? 14.352 23.594 -6.789 1 94.69 104 ALA A O 1
ATOM 779 N N . GLY A 1 105 ? 13.758 21.641 -5.871 1 91.19 105 GLY A N 1
ATOM 780 C CA . GLY A 1 105 ? 13.508 21.016 -7.16 1 91.19 105 GLY A CA 1
ATOM 781 C C . GLY A 1 105 ? 12.125 21.297 -7.707 1 91.19 105 GLY A C 1
ATOM 782 O O . GLY A 1 105 ? 11.805 20.922 -8.836 1 91.19 105 GLY A O 1
ATOM 783 N N . THR A 1 106 ? 11.305 21.953 -6.965 1 93.75 106 THR A N 1
ATOM 784 C CA . THR A 1 106 ? 9.945 22.219 -7.41 1 93.75 106 THR A CA 1
ATOM 785 C C . THR A 1 106 ? 9.883 23.516 -8.211 1 93.75 106 THR A C 1
ATOM 787 O O . THR A 1 106 ? 10.812 24.328 -8.164 1 93.75 106 THR A O 1
ATOM 790 N N . SER A 1 107 ? 8.797 23.703 -8.945 1 92 107 SER A N 1
ATOM 791 C CA . SER A 1 107 ? 8.547 24.938 -9.695 1 92 107 SER A CA 1
ATOM 792 C C . SER A 1 107 ? 8.25 26.094 -8.75 1 92 107 SER A C 1
ATOM 794 O O . SER A 1 107 ? 7.5 25.938 -7.785 1 92 107 SER A O 1
ATOM 796 N N . PRO A 1 108 ? 8.742 27.234 -9.109 1 91.69 108 PRO A N 1
ATOM 797 C CA . PRO A 1 108 ? 8.453 28.422 -8.305 1 91.69 108 PRO A CA 1
ATOM 798 C C . PRO A 1 108 ? 6.969 28.781 -8.305 1 91.69 108 PRO A C 1
ATOM 800 O O . PRO A 1 108 ? 6.512 29.531 -7.438 1 91.69 108 PRO A O 1
ATOM 803 N N . THR A 1 109 ? 6.258 28.25 -9.258 1 90.5 109 THR A N 1
ATOM 804 C CA . THR A 1 109 ? 4.832 28.547 -9.305 1 90.5 109 THR A CA 1
ATOM 805 C C . THR A 1 109 ? 4.109 27.984 -8.094 1 90.5 109 THR A C 1
ATOM 807 O O . THR A 1 109 ? 3.023 28.438 -7.73 1 90.5 109 THR A O 1
ATOM 810 N N . LEU A 1 110 ? 4.734 27.016 -7.422 1 95.31 110 LEU A N 1
ATOM 811 C CA . LEU A 1 110 ? 4.164 26.406 -6.23 1 95.31 110 LEU A CA 1
ATOM 812 C C . LEU A 1 110 ? 4.16 27.375 -5.059 1 95.31 110 LEU A C 1
ATOM 814 O O . LEU A 1 110 ? 3.334 27.266 -4.152 1 95.31 110 LEU A O 1
ATOM 818 N N . ASP A 1 111 ? 5.062 28.359 -5.109 1 94.81 111 ASP A N 1
ATOM 819 C CA . ASP A 1 111 ? 5.305 29.234 -3.969 1 94.81 111 ASP A CA 1
ATOM 820 C C . ASP A 1 111 ? 4.102 30.141 -3.699 1 94.81 111 ASP A C 1
ATOM 822 O O . ASP A 1 111 ? 3.885 30.578 -2.566 1 94.81 111 ASP A O 1
ATOM 826 N N . ALA A 1 112 ? 3.254 30.328 -4.723 1 94 112 ALA A N 1
ATOM 827 C CA . ALA A 1 112 ? 2.078 31.172 -4.555 1 94 112 ALA A CA 1
ATOM 828 C C . ALA A 1 112 ? 0.929 30.406 -3.912 1 94 112 ALA A C 1
ATOM 830 O O . ALA A 1 112 ? 0.033 31 -3.311 1 94 112 ALA A O 1
ATOM 831 N N . GLN A 1 113 ? 0.968 29.078 -3.973 1 96.94 113 GLN A N 1
ATOM 832 C CA . GLN A 1 113 ? -0.163 28.281 -3.516 1 96.94 113 GLN A CA 1
ATOM 833 C C . GLN A 1 113 ? 0.17 27.547 -2.217 1 96.94 113 GLN A C 1
ATOM 835 O O . GLN A 1 113 ? -0.728 27.078 -1.518 1 96.94 113 GLN A O 1
ATOM 840 N N . VAL A 1 114 ? 1.449 27.484 -1.903 1 98.5 114 VAL A N 1
ATOM 841 C CA . VAL A 1 114 ? 1.858 26.547 -0.854 1 98.5 114 VAL A CA 1
ATOM 842 C C . VAL A 1 114 ? 2.373 27.328 0.354 1 98.5 114 VAL A C 1
ATOM 844 O O . VAL A 1 114 ? 3.141 28.281 0.205 1 98.5 114 VAL A O 1
ATOM 847 N N . HIS A 1 115 ? 1.85 27.047 1.52 1 98.69 115 HIS A N 1
ATOM 848 C CA . HIS A 1 115 ? 2.453 27.422 2.791 1 98.69 115 HIS A CA 1
ATOM 849 C C . HIS A 1 115 ? 3.434 26.359 3.277 1 98.69 115 HIS A C 1
ATOM 851 O O . HIS A 1 115 ? 3.02 25.312 3.768 1 98.69 115 HIS A O 1
ATOM 857 N N . TRP A 1 116 ? 4.738 26.641 3.145 1 98.56 116 TRP A N 1
ATOM 858 C CA . TRP A 1 116 ? 5.758 25.672 3.551 1 98.56 116 TRP A CA 1
ATOM 859 C C . TRP A 1 116 ? 5.879 25.625 5.07 1 98.56 116 TRP A C 1
ATOM 861 O O . TRP A 1 116 ? 5.898 26.656 5.738 1 98.56 116 TRP A O 1
ATOM 871 N N . LEU A 1 117 ? 5.969 24.453 5.598 1 98.12 117 LEU A N 1
ATOM 872 C CA . LEU A 1 117 ? 5.988 24.266 7.047 1 98.12 117 LEU A CA 1
ATOM 873 C C . LEU A 1 117 ? 7.422 24.219 7.566 1 98.12 117 LEU A C 1
ATOM 875 O O . LEU A 1 117 ? 8.25 23.469 7.035 1 98.12 117 LEU A O 1
ATOM 879 N N . ILE A 1 118 ? 7.648 25 8.57 1 98.25 118 ILE A N 1
ATOM 880 C CA . ILE A 1 118 ? 8.953 25.047 9.227 1 98.25 118 ILE A CA 1
ATOM 881 C C . ILE A 1 118 ? 8.805 24.641 10.688 1 98.25 118 ILE A C 1
ATOM 883 O O . ILE A 1 118 ? 7.945 25.156 11.406 1 98.25 118 ILE A O 1
ATOM 887 N N . ASP A 1 119 ? 9.727 23.703 11.109 1 96.19 119 ASP A N 1
ATOM 888 C CA . ASP A 1 119 ? 9.539 23.156 12.445 1 96.19 119 ASP A CA 1
ATOM 889 C C . ASP A 1 119 ? 10.734 23.484 13.344 1 96.19 119 ASP A C 1
ATOM 891 O O . ASP A 1 119 ? 10.758 23.094 14.516 1 96.19 119 ASP A O 1
ATOM 895 N N . SER A 1 120 ? 11.766 24.172 12.828 1 95.44 120 SER A N 1
ATOM 896 C CA . SER A 1 120 ? 12.969 24.438 13.609 1 95.44 120 SER A CA 1
ATOM 897 C C . SER A 1 120 ? 13.734 25.641 13.055 1 95.44 120 SER A C 1
ATOM 899 O O . SER A 1 120 ? 13.562 26.016 11.891 1 95.44 120 SER A O 1
ATOM 901 N N . PRO A 1 121 ? 14.57 26.25 13.938 1 96.69 121 PRO A N 1
ATOM 902 C CA . PRO A 1 121 ? 15.422 27.344 13.438 1 96.69 121 PRO A CA 1
ATOM 903 C C . PRO A 1 121 ? 16.359 26.891 12.32 1 96.69 121 PRO A C 1
ATOM 905 O O . PRO A 1 121 ? 16.625 27.656 11.391 1 96.69 121 PRO A O 1
ATOM 908 N N . GLU A 1 122 ? 16.828 25.672 12.383 1 95.44 122 GLU A N 1
ATOM 909 C CA . GLU A 1 122 ? 17.734 25.156 11.367 1 95.44 122 GLU A CA 1
ATOM 910 C C . GLU A 1 122 ? 17.047 25.078 10.008 1 95.44 122 GLU A C 1
ATOM 912 O O . GLU A 1 122 ? 17.609 25.484 8.992 1 95.44 122 GLU A O 1
ATOM 917 N N . ARG A 1 123 ? 15.875 24.578 10 1 97 123 ARG A N 1
ATOM 918 C CA . ARG A 1 123 ? 15.125 24.484 8.75 1 97 123 ARG A CA 1
ATOM 919 C C . ARG A 1 123 ? 14.781 25.859 8.195 1 97 123 ARG A C 1
ATOM 921 O O . ARG A 1 123 ? 14.82 26.078 6.984 1 97 123 ARG A O 1
ATOM 928 N N . LEU A 1 124 ? 14.422 26.766 9.125 1 98.31 124 LEU A N 1
ATOM 929 C CA . LEU A 1 124 ? 14.164 28.125 8.688 1 98.31 124 LEU A CA 1
ATOM 930 C C . LEU A 1 124 ? 15.375 28.719 7.977 1 98.31 124 LEU A C 1
ATOM 932 O O . LEU A 1 124 ? 15.234 29.359 6.934 1 98.31 124 LEU A O 1
ATOM 936 N N . ALA A 1 125 ? 16.531 28.453 8.562 1 97.94 125 ALA A N 1
ATOM 937 C CA . ALA A 1 125 ? 17.766 28.938 7.957 1 97.94 125 ALA A CA 1
ATOM 938 C C . ALA A 1 125 ? 17.984 28.328 6.574 1 97.94 125 ALA A C 1
ATOM 940 O O . ALA A 1 125 ? 18.406 29.016 5.641 1 97.94 125 ALA A O 1
ATOM 941 N N . GLU A 1 126 ? 17.688 27.062 6.406 1 97.25 126 GLU A N 1
ATOM 942 C CA . GLU A 1 126 ? 17.812 26.391 5.121 1 97.25 126 GLU A CA 1
ATOM 943 C C . GLU A 1 126 ? 16.875 27.016 4.078 1 97.25 126 GLU A C 1
ATOM 945 O O . GLU A 1 126 ? 17.297 27.25 2.941 1 97.25 126 GLU A O 1
ATOM 950 N N . TYR A 1 127 ? 15.656 27.219 4.461 1 98.06 127 TYR A N 1
ATOM 951 C CA . TYR A 1 127 ? 14.68 27.797 3.545 1 98.06 127 TYR A CA 1
ATOM 952 C C . TYR A 1 127 ? 15.039 29.234 3.191 1 98.06 127 TYR A C 1
ATOM 954 O O . TYR A 1 127 ? 14.852 29.656 2.053 1 98.06 127 TYR A O 1
ATOM 962 N N . ALA A 1 128 ? 15.539 29.953 4.188 1 98.25 128 ALA A N 1
ATOM 963 C CA . ALA A 1 128 ? 15.992 31.312 3.92 1 98.25 128 ALA A CA 1
ATOM 964 C C . ALA A 1 128 ? 17.109 31.328 2.885 1 98.25 128 ALA A C 1
ATOM 966 O O . ALA A 1 128 ? 17.109 32.156 1.965 1 98.25 128 ALA A O 1
ATOM 967 N N . ALA A 1 129 ? 18.031 30.438 3.053 1 97.81 129 ALA A N 1
ATOM 968 C CA . ALA A 1 129 ? 19.141 30.328 2.102 1 97.81 129 ALA A CA 1
ATOM 969 C C . ALA A 1 129 ? 18.625 29.984 0.705 1 97.81 129 ALA A C 1
ATOM 971 O O . ALA A 1 129 ? 19.062 30.578 -0.286 1 97.81 129 ALA A O 1
ATOM 972 N N . LEU A 1 130 ? 17.719 29.047 0.62 1 97.25 130 LEU A N 1
ATOM 973 C CA . LEU A 1 130 ? 17.125 28.672 -0.659 1 97.25 130 LEU A CA 1
ATOM 974 C C . LEU A 1 130 ? 16.453 29.859 -1.314 1 97.25 130 LEU A C 1
ATOM 976 O O . LEU A 1 130 ? 16.672 30.141 -2.498 1 97.25 130 LEU A O 1
ATOM 980 N N . ALA A 1 131 ? 15.633 30.531 -0.511 1 97.75 131 ALA A N 1
ATOM 981 C CA . ALA A 1 131 ? 14.891 31.672 -1.031 1 97.75 131 ALA A CA 1
ATOM 982 C C . ALA A 1 131 ? 15.836 32.75 -1.566 1 97.75 131 ALA A C 1
ATOM 984 O O . ALA A 1 131 ? 15.625 33.281 -2.656 1 97.75 131 ALA A O 1
ATOM 985 N N . ALA A 1 132 ? 16.844 33.031 -0.852 1 96.94 132 ALA A N 1
ATOM 986 C CA . ALA A 1 132 ? 17.812 34.062 -1.243 1 96.94 132 ALA A CA 1
ATOM 987 C C . ALA A 1 132 ? 18.547 33.656 -2.514 1 96.94 132 ALA A C 1
ATOM 989 O O . ALA A 1 132 ? 18.734 34.469 -3.424 1 96.94 132 ALA A O 1
ATOM 990 N N . GLN A 1 133 ? 18.938 32.406 -2.623 1 96.38 133 GLN A N 1
ATOM 991 C CA . GLN A 1 133 ? 19.75 31.906 -3.727 1 96.38 133 GLN A CA 1
ATOM 992 C C . GLN A 1 133 ? 18.938 31.781 -5.004 1 96.38 133 GLN A C 1
ATOM 994 O O . GLN A 1 133 ? 19.469 31.922 -6.109 1 96.38 133 GLN A O 1
ATOM 999 N N . SER A 1 134 ? 17.703 31.531 -4.883 1 95.44 134 SER A N 1
ATOM 1000 C CA . SER A 1 134 ? 16.875 31.25 -6.051 1 95.44 134 SER A CA 1
ATOM 1001 C C . SER A 1 134 ? 15.914 32.375 -6.332 1 95.44 134 SER A C 1
ATOM 1003 O O . SER A 1 134 ? 15.023 32.25 -7.176 1 95.44 134 SER A O 1
ATOM 1005 N N . ASP A 1 135 ? 15.977 33.438 -5.613 1 93.56 135 ASP A N 1
ATOM 1006 C CA . ASP A 1 135 ? 15.086 34.594 -5.742 1 93.56 135 ASP A CA 1
ATOM 1007 C C . ASP A 1 135 ? 13.625 34.156 -5.699 1 93.56 135 ASP A C 1
ATOM 1009 O O . ASP A 1 135 ? 12.836 34.531 -6.582 1 93.56 135 ASP A O 1
ATOM 1013 N N . ARG A 1 136 ? 13.297 33.312 -4.719 1 96.38 136 ARG A N 1
ATOM 1014 C CA . ARG A 1 136 ? 11.938 32.844 -4.48 1 96.38 136 ARG A CA 1
ATOM 1015 C C . ARG A 1 136 ? 11.32 33.531 -3.268 1 96.38 136 ARG A C 1
ATOM 1017 O O . ARG A 1 136 ? 12.023 33.844 -2.303 1 96.38 136 ARG A O 1
ATOM 1024 N N . ALA A 1 137 ? 10.102 33.844 -3.383 1 96.94 137 ALA A N 1
ATOM 1025 C CA . ALA A 1 137 ? 9.328 34.312 -2.234 1 96.94 137 ALA A CA 1
ATOM 1026 C C . ALA A 1 137 ? 8.516 33.188 -1.62 1 96.94 137 ALA A C 1
ATOM 1028 O O . ALA A 1 137 ? 7.539 32.719 -2.211 1 96.94 137 ALA A O 1
ATOM 1029 N N . LEU A 1 138 ? 8.938 32.719 -0.491 1 98.38 138 LEU A N 1
ATOM 1030 C CA . LEU A 1 138 ? 8.32 31.531 0.108 1 98.38 138 LEU A CA 1
ATOM 1031 C C . LEU A 1 138 ? 7.344 31.938 1.212 1 98.38 138 LEU A C 1
ATOM 1033 O O . LEU A 1 138 ? 7.664 32.781 2.045 1 98.38 138 LEU A O 1
ATOM 1037 N N . ARG A 1 139 ? 6.152 31.438 1.164 1 98.62 139 ARG A N 1
ATOM 1038 C CA . ARG A 1 139 ? 5.203 31.531 2.266 1 98.62 139 ARG A CA 1
ATOM 1039 C C . ARG A 1 139 ? 5.508 30.484 3.34 1 98.62 139 ARG A C 1
ATOM 1041 O O . ARG A 1 139 ? 5.656 29.297 3.039 1 98.62 139 ARG A O 1
ATOM 1048 N N . ILE A 1 140 ? 5.602 30.969 4.594 1 98.75 140 ILE A N 1
ATOM 1049 C CA . ILE A 1 140 ? 6.098 30.109 5.66 1 98.75 140 ILE A CA 1
ATOM 1050 C C . ILE A 1 140 ? 5.035 29.969 6.754 1 98.75 140 ILE A C 1
ATOM 1052 O O . ILE A 1 140 ? 4.469 30.984 7.199 1 98.75 140 ILE A O 1
ATOM 1056 N N . CYS A 1 141 ? 4.715 28.797 7.098 1 98.75 141 CYS A N 1
ATOM 1057 C CA . CYS A 1 141 ? 3.984 28.484 8.32 1 98.75 141 CYS A CA 1
ATOM 1058 C C . CYS A 1 141 ? 4.895 27.812 9.344 1 98.75 141 CYS A C 1
ATOM 1060 O O . CYS A 1 141 ? 5.715 26.969 8.984 1 98.75 141 CYS A O 1
ATOM 1062 N N . LEU A 1 142 ? 4.781 28.203 10.602 1 98.69 142 LEU A N 1
ATOM 1063 C CA . LEU A 1 142 ? 5.605 27.609 11.648 1 98.69 142 LEU A CA 1
ATOM 1064 C C . LEU A 1 142 ? 4.836 26.516 12.398 1 98.69 142 LEU A C 1
ATOM 1066 O O . LEU A 1 142 ? 3.695 26.734 12.812 1 98.69 142 LEU A O 1
ATOM 1070 N N . GLU A 1 143 ? 5.461 25.375 12.492 1 97.56 143 GLU A N 1
ATOM 1071 C CA . GLU A 1 143 ? 4.918 24.328 13.359 1 97.56 143 GLU A CA 1
ATOM 1072 C C . GLU A 1 143 ? 5.191 24.641 14.828 1 97.56 143 GLU A C 1
ATOM 1074 O O . GLU A 1 143 ? 6.336 24.891 15.219 1 97.56 143 GLU A O 1
ATOM 1079 N N . VAL A 1 144 ? 4.148 24.625 15.641 1 97 144 VAL A N 1
ATOM 1080 C CA . VAL A 1 144 ? 4.305 24.891 17.062 1 97 144 VAL A CA 1
ATOM 1081 C C . VAL A 1 144 ? 3.861 23.688 17.875 1 97 144 VAL A C 1
ATOM 1083 O O . VAL A 1 144 ? 2.889 23.016 17.516 1 97 144 VAL A O 1
ATOM 1086 N N . ASP A 1 145 ? 4.582 23.375 18.922 1 92.31 145 ASP A N 1
ATOM 1087 C CA . ASP A 1 145 ? 4.293 22.234 19.781 1 92.31 145 ASP A CA 1
ATOM 1088 C C . ASP A 1 145 ? 3.199 22.578 20.797 1 92.31 145 ASP A C 1
ATOM 1090 O O . ASP A 1 145 ? 3.445 23.312 21.766 1 92.31 145 ASP A O 1
ATOM 1094 N N . ILE A 1 146 ? 2.096 22 20.578 1 90 146 ILE A N 1
ATOM 1095 C CA . ILE A 1 146 ? 0.998 22.297 21.5 1 90 146 ILE A CA 1
ATOM 1096 C C . ILE A 1 146 ? 0.647 21.047 22.297 1 90 146 ILE A C 1
ATOM 1098 O O . ILE A 1 146 ? -0.516 20.828 22.656 1 90 146 ILE A O 1
ATOM 1102 N N . GLY A 1 147 ? 1.656 20.156 22.422 1 78.69 147 GLY A N 1
ATOM 1103 C CA . GLY A 1 147 ? 1.425 19.062 23.359 1 78.69 147 GLY A CA 1
ATOM 1104 C C . GLY A 1 147 ? 1.909 17.719 22.844 1 78.69 147 GLY A C 1
ATOM 1105 O O . GLY A 1 147 ? 2.104 16.781 23.625 1 78.69 147 GLY A O 1
ATOM 1106 N N . LEU A 1 148 ? 2.061 17.516 21.547 1 68.56 148 LEU A N 1
ATOM 1107 C CA . LEU A 1 148 ? 2.453 16.234 20.984 1 68.56 148 LEU A CA 1
ATOM 1108 C C . LEU A 1 148 ? 3.953 16 21.141 1 68.56 148 LEU A C 1
ATOM 1110 O O . LEU A 1 148 ? 4.41 14.859 21.172 1 68.56 148 LEU A O 1
ATOM 1114 N N . HIS A 1 149 ? 4.75 16.938 21.203 1 69.62 149 HIS A N 1
ATOM 1115 C CA . HIS A 1 149 ? 6.195 16.922 21.391 1 69.62 149 HIS A CA 1
ATOM 1116 C C . HIS A 1 149 ? 6.895 16.141 20.297 1 69.62 149 HIS A C 1
ATOM 1118 O O . HIS A 1 149 ? 7.758 15.305 20.578 1 69.62 149 HIS A O 1
ATOM 1124 N N . ARG A 1 150 ? 6.336 16.172 19.047 1 72 150 ARG A N 1
ATOM 1125 C CA . ARG A 1 150 ? 6.906 15.508 17.891 1 72 150 ARG A CA 1
ATOM 1126 C C . ARG A 1 150 ? 7.758 16.469 17.078 1 72 150 ARG A C 1
ATOM 1128 O O . ARG A 1 150 ? 8.375 16.078 16.078 1 72 150 ARG A O 1
ATOM 1135 N N . GLY A 1 151 ? 7.859 17.641 17.641 1 77.5 151 GLY A N 1
ATOM 1136 C CA . GLY A 1 151 ? 8.562 18.672 16.891 1 77.5 151 GLY A CA 1
ATOM 1137 C C . GLY A 1 151 ? 7.875 20.031 16.953 1 77.5 151 GLY A C 1
ATOM 1138 O O . GLY A 1 151 ? 6.973 20.234 17.766 1 77.5 151 GLY A O 1
ATOM 1139 N N . GLY A 1 152 ? 8.484 20.938 16.203 1 91.69 152 GLY A N 1
ATOM 1140 C CA . GLY A 1 152 ? 7.938 22.281 16.203 1 91.69 152 GLY A CA 1
ATOM 1141 C C . GLY A 1 152 ? 8.555 23.172 17.266 1 91.69 152 GLY A C 1
ATOM 1142 O O . GLY A 1 152 ? 9.227 22.688 18.188 1 91.69 152 GLY A O 1
ATOM 1143 N N . PHE A 1 153 ? 8.312 24.375 17.156 1 95.88 153 PHE A N 1
ATOM 1144 C CA . PHE A 1 153 ? 8.781 25.344 18.141 1 95.88 153 PHE A CA 1
ATOM 1145 C C . PHE A 1 153 ? 8.102 25.109 19.484 1 95.88 153 PHE A C 1
ATOM 1147 O O . PHE A 1 153 ? 6.887 24.891 19.547 1 95.88 153 PHE A O 1
ATOM 1154 N N . SER A 1 154 ? 8.875 25.125 20.531 1 93.06 154 SER A N 1
ATOM 1155 C CA . SER A 1 154 ? 8.375 24.812 21.875 1 93.06 154 SER A CA 1
ATOM 1156 C C . SER A 1 154 ? 8.297 26.078 22.734 1 93.06 154 SER A C 1
ATOM 1158 O O . SER A 1 154 ? 9.125 26.984 22.594 1 93.06 154 SER A O 1
ATOM 1160 N N . LEU A 1 155 ? 7.34 26.078 23.656 1 94.12 155 LEU A N 1
ATOM 1161 C CA . LEU A 1 155 ? 7.238 27.172 24.609 1 94.12 155 LEU A CA 1
ATOM 1162 C C . LEU A 1 155 ? 8.398 27.141 25.609 1 94.12 155 LEU A C 1
ATOM 1164 O O . LEU A 1 155 ? 8.734 28.156 26.203 1 94.12 155 LEU A O 1
ATOM 1168 N N . ALA A 1 156 ? 8.961 25.891 25.766 1 88.75 156 ALA A N 1
ATOM 1169 C CA . ALA A 1 156 ? 10.141 25.781 26.625 1 88.75 156 ALA A CA 1
ATOM 1170 C C . ALA A 1 156 ? 11.312 26.562 26.047 1 88.75 156 ALA A C 1
ATOM 1172 O O . ALA A 1 156 ? 12.227 26.953 26.781 1 88.75 156 ALA A O 1
ATOM 1173 N N . ARG A 1 157 ? 11.406 26.812 24.781 1 91.56 157 ARG A N 1
ATOM 1174 C CA . ARG A 1 157 ? 12.414 27.609 24.094 1 91.56 157 ARG A CA 1
ATOM 1175 C C . ARG A 1 157 ? 11.773 28.75 23.328 1 91.56 157 ARG A C 1
ATOM 1177 O O . ARG A 1 157 ? 12.023 28.938 22.125 1 91.56 157 ARG A O 1
ATOM 1184 N N . ALA A 1 158 ? 10.961 29.5 24.047 1 95.19 158 ALA A N 1
ATOM 1185 C CA . ALA A 1 158 ? 10.148 30.578 23.484 1 95.19 158 ALA A CA 1
ATOM 1186 C C . ALA A 1 158 ? 11.023 31.578 22.734 1 95.19 158 ALA A C 1
ATOM 1188 O O . ALA A 1 158 ? 10.57 32.219 21.766 1 95.19 158 ALA A O 1
ATOM 1189 N N . GLY A 1 159 ? 12.188 31.766 23.141 1 96.5 159 GLY A N 1
ATOM 1190 C CA . GLY A 1 159 ? 13.117 32.656 22.469 1 96.5 159 GLY A CA 1
ATOM 1191 C C . GLY A 1 159 ? 13.375 32.281 21.016 1 96.5 159 GLY A C 1
ATOM 1192 O O . GLY A 1 159 ? 13.5 33.156 20.156 1 96.5 159 GLY A O 1
ATOM 1193 N N . GLU A 1 160 ? 13.531 31 20.75 1 97.19 160 GLU A N 1
ATOM 1194 C CA . GLU A 1 160 ? 13.727 30.516 19.391 1 97.19 160 GLU A CA 1
ATOM 1195 C C . GLU A 1 160 ? 12.539 30.891 18.5 1 97.19 160 GLU A C 1
ATOM 1197 O O . GLU A 1 160 ? 12.711 31.25 17.344 1 97.19 160 GLU A O 1
ATOM 1202 N N . PHE A 1 161 ? 11.398 30.781 19.094 1 98 161 PHE A N 1
ATOM 1203 C CA . PHE A 1 161 ? 10.172 31.141 18.391 1 98 161 PHE A CA 1
ATOM 1204 C C . PHE A 1 161 ? 10.141 32.625 18.078 1 98 161 PHE A C 1
ATOM 1206 O O . PHE A 1 161 ? 9.914 33.031 16.922 1 98 161 PHE A O 1
ATOM 1213 N N . ALA A 1 162 ? 10.406 33.375 19.047 1 98 162 ALA A N 1
ATOM 1214 C CA . ALA A 1 162 ? 10.438 34.812 18.859 1 98 162 ALA A CA 1
ATOM 1215 C C . ALA A 1 162 ? 11.492 35.219 17.828 1 98 162 ALA A C 1
ATOM 1217 O O . ALA A 1 162 ? 11.266 36.094 17 1 98 162 ALA A O 1
ATOM 1218 N N . ALA A 1 163 ? 12.602 34.562 17.922 1 98.25 163 ALA A N 1
ATOM 1219 C CA . ALA A 1 163 ? 13.672 34.812 16.953 1 98.25 163 ALA A CA 1
ATOM 1220 C C . ALA A 1 163 ? 13.234 34.469 15.539 1 98.25 163 ALA A C 1
ATOM 1222 O O . ALA A 1 163 ? 13.562 35.156 14.586 1 98.25 163 ALA A O 1
ATOM 1223 N N . ALA A 1 164 ? 12.562 33.375 15.406 1 98.62 164 ALA A N 1
ATOM 1224 C CA . ALA A 1 164 ? 12.047 32.969 14.102 1 98.62 164 ALA A CA 1
ATOM 1225 C C . ALA A 1 164 ? 11.055 34 13.555 1 98.62 164 ALA A C 1
ATOM 1227 O O . ALA A 1 164 ? 11.109 34.344 12.383 1 98.62 164 ALA A O 1
ATOM 1228 N N . LEU A 1 165 ? 10.172 34.469 14.406 1 98.62 165 LEU A N 1
ATOM 1229 C CA . LEU A 1 165 ? 9.211 35.5 14.023 1 98.62 165 LEU A CA 1
ATOM 1230 C C . LEU A 1 165 ? 9.93 36.75 13.531 1 98.62 165 LEU A C 1
ATOM 1232 O O . LEU A 1 165 ? 9.57 37.312 12.484 1 98.62 165 LEU A O 1
ATOM 1236 N N . THR A 1 166 ? 10.891 37.125 14.273 1 98.25 166 THR A N 1
ATOM 1237 C CA . THR A 1 166 ? 11.656 38.312 13.922 1 98.25 166 THR A CA 1
ATOM 1238 C C . THR A 1 166 ? 12.375 38.094 12.586 1 98.25 166 THR A C 1
ATOM 1240 O O . THR A 1 166 ? 12.367 39 11.734 1 98.25 166 THR A O 1
ATOM 1243 N N . ARG A 1 167 ? 12.938 36.969 12.461 1 97.88 167 ARG A N 1
ATOM 1244 C CA . ARG A 1 167 ? 13.609 36.656 11.203 1 97.88 167 ARG A CA 1
ATOM 1245 C C . ARG A 1 167 ? 12.633 36.719 10.031 1 97.88 167 ARG A C 1
ATOM 1247 O O . ARG A 1 167 ? 12.969 37.281 8.969 1 97.88 167 ARG A O 1
ATOM 1254 N N . LEU A 1 168 ? 11.5 36.188 10.164 1 98.31 168 LEU A N 1
ATOM 1255 C CA . LEU A 1 168 ? 10.5 36.188 9.109 1 98.31 168 LEU A CA 1
ATOM 1256 C C . LEU A 1 168 ? 10 37.594 8.82 1 98.31 168 LEU A C 1
ATOM 1258 O O . LEU A 1 168 ? 9.711 37.938 7.672 1 98.31 168 LEU A O 1
ATOM 1262 N N . ARG A 1 169 ? 9.859 38.406 9.828 1 97.12 169 ARG A N 1
ATOM 1263 C CA . ARG A 1 169 ? 9.469 39.812 9.664 1 97.12 169 ARG A CA 1
ATOM 1264 C C . ARG A 1 169 ? 10.5 40.562 8.836 1 97.12 169 ARG A C 1
ATOM 1266 O O . ARG A 1 169 ? 10.141 41.375 7.992 1 97.12 169 ARG A O 1
ATOM 1273 N N . ASP A 1 170 ? 11.711 40.25 9.023 1 97.12 170 ASP A N 1
ATOM 1274 C CA . ASP A 1 170 ? 12.789 41.062 8.492 1 97.12 170 ASP A CA 1
ATOM 1275 C C . ASP A 1 170 ? 13.289 40.531 7.152 1 97.12 170 ASP A C 1
ATOM 1277 O O . ASP A 1 170 ? 13.992 41.219 6.414 1 97.12 170 ASP A O 1
ATOM 1281 N N . ASP A 1 171 ? 13.008 39.281 6.844 1 97.38 171 ASP A N 1
ATOM 1282 C CA . ASP A 1 171 ? 13.477 38.656 5.613 1 97.38 171 ASP A CA 1
ATOM 1283 C C . ASP A 1 171 ? 12.617 39.094 4.422 1 97.38 171 ASP A C 1
ATOM 1285 O O . ASP A 1 171 ? 11.398 38.906 4.438 1 97.38 171 ASP A O 1
ATOM 1289 N N . PRO A 1 172 ? 13.188 39.562 3.406 1 96.56 172 PRO A N 1
ATOM 1290 C CA . PRO A 1 172 ? 12.391 40.031 2.268 1 96.56 172 PRO A CA 1
ATOM 1291 C C . PRO A 1 172 ? 11.844 38.906 1.422 1 96.56 172 PRO A C 1
ATOM 1293 O O . PRO A 1 172 ? 10.93 39.094 0.618 1 96.56 172 PRO A O 1
ATOM 1296 N N . ASN A 1 173 ? 12.43 37.688 1.542 1 97.5 173 ASN A N 1
ATOM 1297 C CA . ASN A 1 173 ? 12.055 36.594 0.675 1 97.5 173 ASN A CA 1
ATOM 1298 C C . ASN A 1 173 ? 11.18 35.562 1.41 1 97.5 173 ASN A C 1
ATOM 1300 O O . ASN A 1 173 ? 10.695 34.594 0.809 1 97.5 173 ASN A O 1
ATOM 1304 N N . LEU A 1 174 ? 11.062 35.656 2.688 1 98.31 174 LEU A N 1
ATOM 1305 C CA . LEU A 1 174 ? 10.211 34.781 3.486 1 98.31 174 LEU A CA 1
ATOM 1306 C C . LEU A 1 174 ? 9.047 35.531 4.09 1 98.31 174 LEU A C 1
ATOM 1308 O O . LEU A 1 174 ? 9.227 36.656 4.609 1 98.31 174 LEU A O 1
ATOM 1312 N N . HIS A 1 175 ? 7.871 35 3.961 1 97.81 175 HIS A N 1
ATOM 1313 C CA . HIS A 1 175 ? 6.672 35.625 4.496 1 97.81 175 HIS A CA 1
ATOM 1314 C C . HIS A 1 175 ? 5.941 34.688 5.461 1 97.81 175 HIS A C 1
ATOM 1316 O O . HIS A 1 175 ? 5.52 33.594 5.074 1 97.81 175 HIS A O 1
ATOM 1322 N N . LEU A 1 176 ? 5.789 35.156 6.688 1 98.62 176 LEU A N 1
ATOM 1323 C CA . LEU A 1 176 ? 5.012 34.375 7.645 1 98.62 176 LEU A CA 1
ATOM 1324 C C . LEU A 1 176 ? 3.529 34.375 7.281 1 98.62 176 LEU A C 1
ATOM 1326 O O . LEU A 1 176 ? 2.932 35.438 7.129 1 98.62 176 LEU A O 1
ATOM 1330 N N . THR A 1 177 ? 2.996 33.188 7.148 1 98.62 177 THR A N 1
ATOM 1331 C CA . THR A 1 177 ? 1.59 33.125 6.766 1 98.62 177 THR A CA 1
ATOM 1332 C C . THR A 1 177 ? 0.763 32.438 7.84 1 98.62 177 THR A C 1
ATOM 1334 O O . THR A 1 177 ? -0.469 32.469 7.801 1 98.62 177 THR A O 1
ATOM 1337 N N . GLY A 1 178 ? 1.413 31.781 8.797 1 98.69 178 GLY A N 1
ATOM 1338 C CA . GLY A 1 178 ? 0.59 31.172 9.82 1 98.69 178 GLY A CA 1
ATOM 1339 C C . GLY A 1 178 ? 1.378 30.281 10.766 1 98.69 178 GLY A C 1
ATOM 1340 O O . GLY A 1 178 ? 2.609 30.234 10.703 1 98.69 178 GLY A O 1
ATOM 1341 N N . LEU A 1 179 ? 0.646 29.672 11.719 1 98.62 179 LEU A N 1
ATOM 1342 C CA . LEU A 1 179 ? 1.107 28.656 12.656 1 98.62 179 LEU A CA 1
ATOM 1343 C C . LEU A 1 179 ? 0.277 27.391 12.523 1 98.62 179 LEU A C 1
ATOM 1345 O O . LEU A 1 179 ? -0.926 27.453 12.258 1 98.62 179 LEU A O 1
ATOM 1349 N N . MET A 1 180 ? 0.92 26.281 12.688 1 97.75 180 MET A N 1
ATOM 1350 C CA . MET A 1 180 ? 0.23 25 12.672 1 97.75 180 MET A CA 1
ATOM 1351 C C . MET A 1 180 ? 0.518 24.219 13.953 1 97.75 180 MET A C 1
ATOM 1353 O O . MET A 1 180 ? 1.677 23.953 14.281 1 97.75 180 MET A O 1
ATOM 1357 N N . GLY A 1 181 ? -0.495 23.953 14.688 1 95.06 181 GLY A N 1
ATOM 1358 C CA . GLY A 1 181 ? -0.432 23.062 15.844 1 95.06 181 GLY A CA 1
ATOM 1359 C C . GLY A 1 181 ? -1.219 21.781 15.664 1 95.06 181 GLY A C 1
ATOM 1360 O O . GLY A 1 181 ? -2.363 21.812 15.203 1 95.06 181 GLY A O 1
ATOM 1361 N N . TYR A 1 182 ? -0.562 20.672 15.891 1 86.62 182 TYR A N 1
ATOM 1362 C CA . TYR A 1 182 ? -1.201 19.375 15.703 1 86.62 182 TYR A CA 1
ATOM 1363 C C . TYR A 1 182 ? -1.262 18.609 17.016 1 86.62 182 TYR A C 1
ATOM 1365 O O . TYR A 1 182 ? -0.247 18.453 17.703 1 86.62 182 TYR A O 1
ATOM 1373 N N . GLU A 1 183 ? -2.455 18.156 17.375 1 79.88 183 GLU A N 1
ATOM 1374 C CA . GLU A 1 183 ? -2.652 17.5 18.656 1 79.88 183 GLU A CA 1
ATOM 1375 C C . GLU A 1 183 ? -3.488 16.234 18.516 1 79.88 183 GLU A C 1
ATOM 1377 O O . GLU A 1 183 ? -4.492 16.062 19.219 1 79.88 183 GLU A O 1
ATOM 1382 N N . PRO A 1 184 ? -3.08 15.297 17.625 1 69.69 184 PRO A N 1
ATOM 1383 C CA . PRO A 1 184 ? -3.908 14.109 17.406 1 69.69 184 PRO A CA 1
ATOM 1384 C C . PRO A 1 184 ? -4.016 13.227 18.641 1 69.69 184 PRO A C 1
ATOM 1386 O O . PRO A 1 184 ? -4.945 12.43 18.766 1 69.69 184 PRO A O 1
ATOM 1389 N N . HIS A 1 185 ? -3.09 13.297 19.547 1 66.31 185 HIS A N 1
ATOM 1390 C CA . HIS A 1 185 ? -3 12.445 20.734 1 66.31 185 HIS A CA 1
ATOM 1391 C C . HIS A 1 185 ? -4.215 12.625 21.641 1 66.31 185 HIS A C 1
ATOM 1393 O O . HIS A 1 185 ? -4.539 11.742 22.438 1 66.31 185 HIS A O 1
ATOM 1399 N N . ILE A 1 186 ? -4.816 13.711 21.484 1 71.94 186 ILE A N 1
ATOM 1400 C CA . ILE A 1 186 ? -5.93 14.031 22.375 1 71.94 186 ILE A CA 1
ATOM 1401 C C . ILE A 1 186 ? -7.055 13.023 22.172 1 71.94 186 ILE A C 1
ATOM 1403 O O . ILE A 1 186 ? -7.703 12.602 23.141 1 71.94 186 ILE A O 1
ATOM 1407 N N . ALA A 1 187 ? -7.184 12.555 20.922 1 67.81 187 ALA A N 1
ATOM 1408 C CA . ALA A 1 187 ? -8.273 11.641 20.609 1 67.81 187 ALA A CA 1
ATOM 1409 C C . ALA A 1 187 ? -7.996 10.242 21.156 1 67.81 187 ALA A C 1
ATOM 1411 O O . ALA A 1 187 ? -8.922 9.461 21.359 1 67.81 187 ALA A O 1
ATOM 1412 N N . ARG A 1 188 ? -6.801 9.922 21.406 1 66.06 188 ARG A N 1
ATOM 1413 C CA . ARG A 1 188 ? -6.473 8.539 21.75 1 66.06 188 ARG A CA 1
ATOM 1414 C C . ARG A 1 188 ? -5.918 8.445 23.172 1 66.06 188 ARG A C 1
ATOM 1416 O O . ARG A 1 188 ? -5.363 7.414 23.562 1 66.06 188 ARG A O 1
ATOM 1423 N N . LEU A 1 189 ? -5.988 9.445 23.828 1 67.06 189 LEU A N 1
ATOM 1424 C CA . LEU A 1 189 ? -5.422 9.492 25.172 1 67.06 189 LEU A CA 1
ATOM 1425 C C . LEU A 1 189 ? -6.246 8.648 26.141 1 67.06 189 LEU A C 1
ATOM 1427 O O . LEU A 1 189 ? -7.457 8.836 26.266 1 67.06 189 LEU A O 1
ATOM 1431 N N . PRO A 1 190 ? -5.504 7.629 26.625 1 63.44 190 PRO A N 1
ATOM 1432 C CA . PRO A 1 190 ? -6.223 6.891 27.656 1 63.44 190 PRO A CA 1
ATOM 1433 C C . PRO A 1 190 ? -6.676 7.785 28.812 1 63.44 190 PRO A C 1
ATOM 1435 O O . PRO A 1 190 ? -5.949 8.703 29.203 1 63.44 190 PRO A O 1
ATOM 1438 N N . ARG A 1 191 ? -7.859 7.566 29.328 1 62.09 191 ARG A N 1
ATOM 1439 C CA . ARG A 1 191 ? -8.453 8.344 30.406 1 62.09 191 ARG A CA 1
ATOM 1440 C C . ARG A 1 191 ? -7.559 8.352 31.641 1 62.09 191 ARG A C 1
ATOM 1442 O O . ARG A 1 191 ? -7.535 9.328 32.406 1 62.09 191 ARG A O 1
ATOM 1449 N N . LEU A 1 192 ? -6.832 7.281 31.656 1 58.94 192 LEU A N 1
ATOM 1450 C CA . LEU A 1 192 ? -6.012 7.129 32.875 1 58.94 192 LEU A CA 1
ATOM 1451 C C . LEU A 1 192 ? -4.852 8.117 32.844 1 58.94 192 LEU A C 1
ATOM 1453 O O . LEU A 1 192 ? -4.297 8.438 33.906 1 58.94 192 LEU A O 1
ATOM 1457 N N . ILE A 1 193 ? -4.441 8.547 31.781 1 58.09 193 ILE A N 1
ATOM 1458 C CA . ILE A 1 193 ? -3.344 9.5 31.688 1 58.09 193 ILE A CA 1
ATOM 1459 C C . ILE A 1 193 ? -3.871 10.922 31.891 1 58.09 193 ILE A C 1
ATOM 1461 O O . ILE A 1 193 ? -3.385 11.648 32.75 1 58.09 193 ILE A O 1
ATOM 1465 N N . ALA A 1 194 ? -4.809 11.297 31.141 1 66 194 ALA A N 1
ATOM 1466 C CA . ALA A 1 194 ? -5.469 12.594 31.266 1 66 194 ALA A CA 1
ATOM 1467 C C . ALA A 1 194 ? -6.844 12.578 30.594 1 66 194 ALA A C 1
ATOM 1469 O O . ALA A 1 194 ? -7.102 11.75 29.719 1 66 194 ALA A O 1
ATOM 1470 N N . SER A 1 195 ? -7.641 13.383 31.203 1 77.25 195 SER A N 1
ATOM 1471 C CA . SER A 1 195 ? -8.922 13.531 30.531 1 77.25 195 SER A CA 1
ATOM 1472 C C . SER A 1 195 ? -8.758 14.281 29.203 1 77.25 195 SER A C 1
ATOM 1474 O O . SER A 1 195 ? -7.84 15.086 29.047 1 77.25 195 SER A O 1
ATOM 1476 N N . ARG A 1 196 ? -9.492 13.93 28.219 1 78.62 196 ARG A N 1
ATOM 1477 C CA . ARG A 1 196 ? -9.5 14.562 26.906 1 78.62 196 ARG A CA 1
ATOM 1478 C C . ARG A 1 196 ? -9.727 16.062 27.031 1 78.62 196 ARG A C 1
ATOM 1480 O O . ARG A 1 196 ? -9.133 16.859 26.297 1 78.62 196 ARG A O 1
ATOM 1487 N N . ALA A 1 197 ? -10.508 16.375 27.953 1 79.62 197 ALA A N 1
ATOM 1488 C CA . ALA A 1 197 ? -10.812 17.797 28.188 1 79.62 197 ALA A CA 1
ATOM 1489 C C . ALA A 1 197 ? -9.578 18.547 28.672 1 79.62 197 ALA A C 1
ATOM 1491 O O . ALA A 1 197 ? -9.273 19.641 28.188 1 79.62 197 ALA A O 1
ATOM 1492 N N . ARG A 1 198 ? -8.891 17.953 29.578 1 83.19 198 ARG A N 1
ATOM 1493 C CA . ARG A 1 198 ? -7.684 18.578 30.109 1 83.19 198 ARG A CA 1
ATOM 1494 C C . ARG A 1 198 ? -6.609 18.688 29.016 1 83.19 198 ARG A C 1
ATOM 1496 O O . ARG A 1 198 ? -5.898 19.688 28.938 1 83.19 198 ARG A O 1
ATOM 1503 N N . ALA A 1 199 ? -6.539 17.703 28.219 1 84 199 ALA A N 1
ATOM 1504 C CA . ALA A 1 199 ? -5.559 17.688 27.125 1 84 199 ALA A CA 1
ATOM 1505 C C . ALA A 1 199 ? -5.875 18.766 26.094 1 84 199 ALA A C 1
ATOM 1507 O O . ALA A 1 199 ? -4.973 19.469 25.609 1 84 199 ALA A O 1
ATOM 1508 N N . LEU A 1 200 ? -7.133 18.891 25.859 1 86.62 200 LEU A N 1
ATOM 1509 C CA . LEU A 1 200 ? -7.551 19.922 24.906 1 86.62 200 LEU A CA 1
ATOM 1510 C C . LEU A 1 200 ? -7.277 21.312 25.484 1 86.62 200 LEU A C 1
ATOM 1512 O O . LEU A 1 200 ? -6.789 22.188 24.766 1 86.62 200 LEU A O 1
ATOM 1516 N N . ASP A 1 201 ? -7.582 21.469 26.719 1 89.06 201 ASP A N 1
ATOM 1517 C CA . ASP A 1 201 ? -7.34 22.75 27.375 1 89.06 201 ASP A CA 1
ATOM 1518 C C . ASP A 1 201 ? -5.855 23.109 27.344 1 89.06 201 ASP A C 1
ATOM 1520 O O . ASP A 1 201 ? -5.496 24.266 27.109 1 89.06 201 ASP A O 1
ATOM 1524 N N . ALA A 1 202 ? -5.098 22.141 27.594 1 88.62 202 ALA A N 1
ATOM 1525 C CA . ALA A 1 202 ? -3.654 22.359 27.578 1 88.62 202 ALA A CA 1
ATOM 1526 C C . ALA A 1 202 ? -3.18 22.75 26.172 1 88.62 202 ALA A C 1
ATOM 1528 O O . ALA A 1 202 ? -2.352 23.656 26.031 1 88.62 202 ALA A O 1
ATOM 1529 N N . ALA A 1 203 ? -3.668 22.109 25.203 1 91.19 203 ALA A N 1
ATOM 1530 C CA . ALA A 1 203 ? -3.314 22.422 23.812 1 91.19 203 ALA A CA 1
ATOM 1531 C C . ALA A 1 203 ? -3.764 23.828 23.438 1 91.19 203 ALA A C 1
ATOM 1533 O O . ALA A 1 203 ? -3.004 24.594 22.844 1 91.19 203 ALA A O 1
ATOM 1534 N N . ARG A 1 204 ? -4.922 24.156 23.875 1 93.31 204 ARG A N 1
ATOM 1535 C CA . ARG A 1 204 ? -5.473 25.484 23.594 1 93.31 204 ARG A CA 1
ATOM 1536 C C . ARG A 1 204 ? -4.68 26.562 24.312 1 93.31 204 ARG A C 1
ATOM 1538 O O . ARG A 1 204 ? -4.418 27.625 23.75 1 93.31 204 ARG A O 1
ATOM 1545 N N . ALA A 1 205 ? -4.332 26.266 25.5 1 94.62 205 ALA A N 1
ATOM 1546 C CA . ALA A 1 205 ? -3.531 27.219 26.266 1 94.62 205 ALA A CA 1
ATOM 1547 C C . ALA A 1 205 ? -2.174 27.453 25.609 1 94.62 205 ALA A C 1
ATOM 1549 O O . ALA A 1 205 ? -1.689 28.578 25.547 1 94.62 205 ALA A O 1
ATOM 1550 N N . ALA A 1 206 ? -1.611 26.375 25.188 1 94.31 206 ALA A N 1
ATOM 1551 C CA . ALA A 1 206 ? -0.327 26.484 24.5 1 94.31 206 ALA A CA 1
ATOM 1552 C C . ALA A 1 206 ? -0.454 27.328 23.234 1 94.31 206 ALA A C 1
ATOM 1554 O O . ALA A 1 206 ? 0.38 28.188 22.969 1 94.31 206 ALA A O 1
ATOM 1555 N N . TYR A 1 207 ? -1.48 27.094 22.5 1 96.44 207 TYR A N 1
ATOM 1556 C CA . TYR A 1 207 ? -1.689 27.844 21.266 1 96.44 207 TYR A CA 1
ATOM 1557 C C . TYR A 1 207 ? -1.902 29.328 21.562 1 96.44 207 TYR A C 1
ATOM 1559 O O . TYR A 1 207 ? -1.378 30.188 20.844 1 96.44 207 TYR A O 1
ATOM 1567 N N . ALA A 1 208 ? -2.633 29.594 22.594 1 97.12 208 ALA A N 1
ATOM 1568 C CA . ALA A 1 208 ? -2.867 30.984 23.016 1 97.12 208 ALA A CA 1
ATOM 1569 C C . ALA A 1 208 ? -1.559 31.672 23.375 1 97.12 208 ALA A C 1
ATOM 1571 O O . ALA A 1 208 ? -1.375 32.844 23.094 1 97.12 208 ALA A O 1
ATOM 1572 N N . ARG A 1 209 ? -0.747 30.922 24.016 1 97.62 209 ARG A N 1
ATOM 1573 C CA . ARG A 1 209 ? 0.547 31.484 24.375 1 97.62 209 ARG A CA 1
ATOM 1574 C C . ARG A 1 209 ? 1.382 31.797 23.141 1 97.62 209 ARG A C 1
ATOM 1576 O O . ARG A 1 209 ? 2.033 32.844 23.062 1 97.62 209 ARG A O 1
ATOM 1583 N N . PHE A 1 210 ? 1.396 30.922 22.156 1 98.19 210 PHE A N 1
ATOM 1584 C CA . PHE A 1 210 ? 2.096 31.188 20.906 1 98.19 210 PHE A CA 1
ATOM 1585 C C . PHE A 1 210 ? 1.506 32.406 20.203 1 98.19 210 PHE A C 1
ATOM 1587 O O . PHE A 1 210 ? 2.24 33.219 19.641 1 98.19 210 PHE A O 1
ATOM 1594 N N . HIS A 1 211 ? 0.182 32.5 20.219 1 98.31 211 HIS A N 1
ATOM 1595 C CA . HIS A 1 211 ? -0.483 33.688 19.656 1 98.31 211 HIS A CA 1
ATOM 1596 C C . HIS A 1 211 ? -0.036 34.938 20.359 1 98.31 211 HIS A C 1
ATOM 1598 O O . HIS A 1 211 ? 0.282 35.938 19.703 1 98.31 211 HIS A O 1
ATOM 1604 N N . ALA A 1 212 ? 0.016 34.875 21.656 1 98.31 212 ALA A N 1
ATOM 1605 C CA . ALA A 1 212 ? 0.434 36.062 22.422 1 98.31 212 ALA A CA 1
ATOM 1606 C C . ALA A 1 212 ? 1.862 36.469 22.078 1 98.31 212 ALA A C 1
ATOM 1608 O O . ALA A 1 212 ? 2.156 37.656 21.938 1 98.31 212 ALA A O 1
ATOM 1609 N N . LEU A 1 213 ? 2.723 35.469 21.984 1 98.25 213 LEU A N 1
ATOM 1610 C CA . LEU A 1 213 ? 4.105 35.75 21.609 1 98.25 213 LEU A CA 1
ATOM 1611 C C .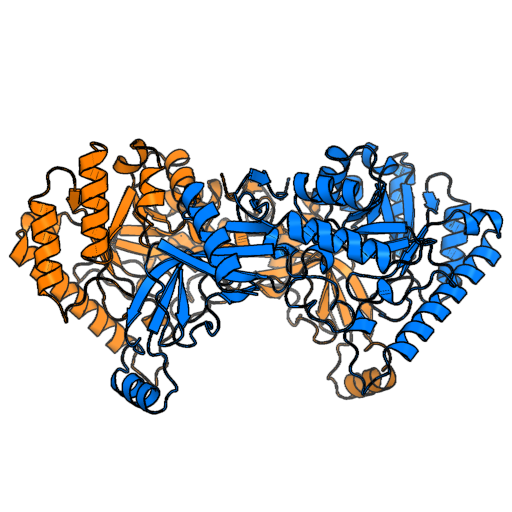 LEU A 1 213 ? 4.184 36.344 20.219 1 98.25 213 LEU A C 1
ATOM 1613 O O . LEU A 1 213 ? 5.012 37.25 19.953 1 98.25 213 LEU A O 1
ATOM 1617 N N . THR A 1 214 ? 3.342 35.906 19.328 1 98.62 214 THR A N 1
ATOM 1618 C CA . THR A 1 214 ? 3.285 36.438 17.969 1 98.62 214 THR A CA 1
ATOM 1619 C C . THR A 1 214 ? 2.83 37.875 17.984 1 98.62 214 THR A C 1
ATOM 1621 O O . THR A 1 214 ? 3.438 38.719 17.328 1 98.62 214 THR A O 1
ATOM 1624 N N . VAL A 1 215 ? 1.774 38.188 18.766 1 98.5 215 VAL A N 1
ATOM 1625 C CA . VAL A 1 215 ? 1.267 39.562 18.906 1 98.5 215 VAL A CA 1
ATOM 1626 C C . VAL A 1 215 ? 2.357 40.469 19.469 1 98.5 215 VAL A C 1
ATOM 1628 O O . VAL A 1 215 ? 2.57 41.562 18.984 1 98.5 215 VAL A O 1
ATOM 1631 N N . GLN A 1 216 ? 3.01 39.969 20.422 1 98.06 216 GLN A N 1
ATOM 1632 C CA . GLN A 1 216 ? 4.062 40.719 21.078 1 98.06 216 GLN A CA 1
ATOM 1633 C C . GLN A 1 216 ? 5.195 41.031 20.109 1 98.06 216 GLN A C 1
ATOM 1635 O O . GLN A 1 216 ? 5.738 42.156 20.125 1 98.06 216 GLN A O 1
ATOM 1640 N N . THR A 1 217 ? 5.551 40.062 19.328 1 97.94 217 THR A N 1
ATOM 1641 C CA . THR A 1 217 ? 6.723 40.188 18.469 1 97.94 217 THR A CA 1
ATOM 1642 C C . THR A 1 217 ? 6.379 40.938 17.188 1 97.94 217 THR A C 1
ATOM 1644 O O . THR A 1 217 ? 7.168 41.781 16.719 1 97.94 217 THR A O 1
ATOM 1647 N N . LEU A 1 218 ? 5.199 40.719 16.625 1 97.94 218 LEU A N 1
ATOM 1648 C CA . LEU A 1 218 ? 4.918 41.219 15.273 1 97.94 218 LEU A CA 1
ATOM 1649 C C . LEU A 1 218 ? 3.82 42.281 15.297 1 97.94 218 LEU A C 1
ATOM 1651 O O . LEU A 1 218 ? 3.598 42.969 14.297 1 97.94 218 LEU A O 1
ATOM 1655 N N . GLY A 1 219 ? 3.072 42.375 16.375 1 97.94 219 GLY A N 1
ATOM 1656 C CA . GLY A 1 219 ? 1.934 43.281 16.484 1 97.94 219 GLY A CA 1
ATOM 1657 C C . GLY A 1 219 ? 0.605 42.594 16.234 1 97.94 219 GLY A C 1
ATOM 1658 O O . GLY A 1 219 ? 0.539 41.625 15.492 1 97.94 219 GLY A O 1
ATOM 1659 N N . ALA A 1 220 ? -0.428 43.156 16.781 1 97.62 220 ALA A N 1
ATOM 1660 C CA . ALA A 1 220 ? -1.767 42.594 16.734 1 97.62 220 ALA A CA 1
ATOM 1661 C C . ALA A 1 220 ? -2.285 42.531 15.289 1 97.62 220 ALA A C 1
ATOM 1663 O O . ALA A 1 220 ? -2.965 41.562 14.906 1 97.62 220 ALA A O 1
ATOM 1664 N N . GLY A 1 221 ? -2.018 43.562 14.57 1 97.25 221 GLY A N 1
ATOM 1665 C CA . GLY A 1 221 ? -2.475 43.625 13.195 1 97.25 221 GLY A CA 1
ATOM 1666 C C . GLY A 1 221 ? -1.954 42.469 12.344 1 97.25 221 GLY A C 1
ATOM 1667 O O . GLY A 1 221 ? -2.721 41.812 11.633 1 97.25 221 GLY A O 1
ATOM 1668 N N . THR A 1 222 ? -0.666 42.188 12.414 1 96.94 222 THR A N 1
ATOM 1669 C CA . THR A 1 222 ? -0.048 41.094 11.672 1 96.94 222 THR A CA 1
ATOM 1670 C C . THR A 1 222 ? -0.565 39.75 12.164 1 96.94 222 THR A C 1
ATOM 1672 O O . THR A 1 222 ? -0.937 38.875 11.359 1 96.94 222 THR A O 1
ATOM 1675 N N . ALA A 1 223 ? -0.625 39.625 13.414 1 97.81 223 ALA A N 1
ATOM 1676 C CA . ALA A 1 223 ? -1.056 38.344 14.031 1 97.81 223 ALA A CA 1
ATOM 1677 C C . ALA A 1 223 ? -2.48 38 13.609 1 97.81 223 ALA A C 1
ATOM 1679 O O . ALA A 1 223 ? -2.801 36.844 13.406 1 97.81 223 ALA A O 1
ATOM 1680 N N . ALA A 1 224 ? -3.318 39.031 13.453 1 96.56 224 ALA A N 1
ATOM 1681 C CA . ALA A 1 224 ? -4.73 38.812 13.148 1 96.56 224 ALA A CA 1
ATOM 1682 C C . ALA A 1 224 ? -4.914 38.25 11.742 1 96.56 224 ALA A C 1
ATOM 1684 O O . ALA A 1 224 ? -5.953 37.688 11.422 1 96.56 224 ALA A O 1
ATOM 1685 N N . LYS A 1 225 ? -3.955 38.344 10.891 1 97.69 225 LYS A N 1
ATOM 1686 C CA . LYS A 1 225 ? -4.059 37.969 9.484 1 97.69 225 LYS A CA 1
ATOM 1687 C C . LYS A 1 225 ? -3.482 36.562 9.266 1 97.69 225 LYS A C 1
ATOM 1689 O O . LYS A 1 225 ? -3.57 36.031 8.164 1 97.69 225 LYS A O 1
ATOM 1694 N N . LEU A 1 226 ? -2.977 36 10.297 1 98.56 226 LEU A N 1
ATOM 1695 C CA . LEU A 1 226 ? -2.27 34.719 10.156 1 98.56 226 LEU A CA 1
ATOM 1696 C C . LEU A 1 226 ? -3.24 33.531 10.234 1 98.56 226 LEU A C 1
ATOM 1698 O O . LEU A 1 226 ? -4.312 33.656 10.828 1 98.56 226 LEU A O 1
ATOM 1702 N N . ILE A 1 227 ? -2.863 32.469 9.531 1 98.62 227 ILE A N 1
ATOM 1703 C CA . ILE A 1 227 ? -3.521 31.172 9.688 1 98.62 227 ILE A CA 1
ATOM 1704 C C . ILE A 1 227 ? -3.131 30.547 11.031 1 98.62 227 ILE A C 1
ATOM 1706 O O . ILE A 1 227 ? -1.945 30.438 11.352 1 98.62 227 ILE A O 1
ATOM 1710 N N . TYR A 1 228 ? -4.074 30.234 11.797 1 98.5 228 TYR A N 1
ATOM 1711 C CA . TYR A 1 228 ? -3.877 29.406 12.977 1 98.5 228 TYR A CA 1
ATOM 1712 C C . TYR A 1 228 ? -4.566 28.047 12.812 1 98.5 228 TYR A C 1
ATOM 1714 O O . TYR A 1 228 ? -5.738 27.906 13.18 1 98.5 228 TYR A O 1
ATOM 1722 N N . ASN A 1 229 ? -3.807 27.094 12.328 1 98.38 229 ASN A N 1
ATOM 1723 C CA . ASN A 1 229 ? -4.352 25.797 11.969 1 98.38 229 ASN A CA 1
ATOM 1724 C C . ASN A 1 229 ? -4.215 24.797 13.117 1 98.38 229 ASN A C 1
ATOM 1726 O O . ASN A 1 229 ? -3.189 24.766 13.797 1 98.38 229 ASN A O 1
ATOM 1730 N N . THR A 1 230 ? -5.227 24.047 13.305 1 96.56 230 THR A N 1
ATOM 1731 C CA . THR A 1 230 ? -5.168 22.969 14.281 1 96.56 230 THR A CA 1
ATOM 1732 C C . THR A 1 230 ? -6.242 21.922 14 1 96.56 230 THR A C 1
ATOM 1734 O O . THR A 1 230 ? -6.844 21.922 12.922 1 96.56 230 THR A O 1
ATOM 1737 N N . GLY A 1 231 ? -6.328 20.984 14.852 1 93.19 231 GLY A N 1
ATOM 1738 C CA . GLY A 1 231 ? -7.387 19.984 14.773 1 93.19 231 GLY A CA 1
ATOM 1739 C C . GLY A 1 231 ? -7.066 18.844 13.828 1 93.19 231 GLY A C 1
ATOM 1740 O O . GLY A 1 231 ? -5.988 18.812 13.234 1 93.19 231 GLY A O 1
ATOM 1741 N N . GLY A 1 232 ? -7.941 17.875 13.734 1 93.56 232 GLY A N 1
ATOM 1742 C CA . GLY A 1 232 ? -7.984 16.688 12.898 1 93.56 232 GLY A CA 1
ATOM 1743 C C . GLY A 1 232 ? -9.359 16.047 12.852 1 93.56 232 GLY A C 1
ATOM 1744 O O . GLY A 1 232 ? -10.297 16.516 13.484 1 93.56 232 GLY A O 1
ATOM 1745 N N . SER A 1 233 ? -9.398 14.969 12.125 1 94.5 233 SER A N 1
ATOM 1746 C CA . SER A 1 233 ? -10.672 14.289 11.953 1 94.5 233 SER A CA 1
ATOM 1747 C C . SER A 1 233 ? -11.219 13.797 13.297 1 94.5 233 SER A C 1
ATOM 1749 O O . SER A 1 233 ? -12.43 13.586 13.438 1 94.5 233 SER A O 1
ATOM 1751 N N . THR A 1 234 ? -10.375 13.711 14.305 1 91.81 234 THR A N 1
ATOM 1752 C CA . THR A 1 234 ? -10.844 13.172 15.578 1 91.81 234 THR A CA 1
ATOM 1753 C C . THR A 1 234 ? -11.078 14.289 16.594 1 91.81 234 THR A C 1
ATOM 1755 O O . THR A 1 234 ? -11.586 14.047 17.688 1 91.81 234 THR A O 1
ATOM 1758 N N . THR A 1 235 ? -10.711 15.578 16.297 1 92.31 235 THR A N 1
ATOM 1759 C CA . THR A 1 235 ? -10.742 16.594 17.344 1 92.31 235 THR A CA 1
ATOM 1760 C C . THR A 1 235 ? -11.43 17.859 16.844 1 92.31 235 THR A C 1
ATOM 1762 O O . THR A 1 235 ? -11.727 18.766 17.625 1 92.31 235 THR A O 1
ATOM 1765 N N . PHE A 1 236 ? -11.75 17.953 15.562 1 94.19 236 PHE A N 1
ATOM 1766 C CA . PHE A 1 236 ? -12.242 19.203 14.984 1 94.19 236 PHE A CA 1
ATOM 1767 C C . PHE A 1 236 ? -13.484 19.688 15.734 1 94.19 236 PHE A C 1
ATOM 1769 O O . PHE A 1 236 ? -13.625 20.891 15.984 1 94.19 236 PHE A O 1
ATOM 1776 N N . MET A 1 237 ? -14.312 18.719 16.203 1 92.81 237 MET A N 1
ATOM 1777 C CA . MET A 1 237 ? -15.602 19.078 16.781 1 92.81 237 MET A CA 1
ATOM 1778 C C . MET A 1 237 ? -15.43 19.625 18.188 1 92.81 237 MET A C 1
ATOM 1780 O O . MET A 1 237 ? -16.359 20.188 18.75 1 92.81 237 MET A O 1
ATOM 1784 N N . LEU A 1 238 ? -14.219 19.531 18.719 1 91.19 238 LEU A N 1
ATOM 1785 C CA . LEU A 1 238 ? -13.961 19.969 20.094 1 91.19 238 LEU A CA 1
ATOM 1786 C C . LEU A 1 238 ? -13.633 21.469 20.109 1 91.19 238 LEU A C 1
ATOM 1788 O O . LEU A 1 238 ? -13.609 22.078 21.188 1 91.19 238 LEU A O 1
ATOM 1792 N N . TYR A 1 239 ? -13.398 22.078 18.984 1 94.12 239 TYR A N 1
ATOM 1793 C CA . TYR A 1 239 ? -13.039 23.5 18.891 1 94.12 239 TYR A CA 1
ATOM 1794 C C . TYR A 1 239 ? -14.281 24.359 18.656 1 94.12 239 TYR A C 1
ATOM 1796 O O . TYR A 1 239 ? -15.055 24.109 17.734 1 94.12 239 TYR A O 1
ATOM 1804 N N . ASP A 1 240 ? -14.445 25.391 19.516 1 94.44 240 ASP A N 1
ATOM 1805 C CA . ASP A 1 240 ? -15.648 26.219 19.469 1 94.44 240 ASP A CA 1
ATOM 1806 C C . ASP A 1 240 ? -15.344 27.594 18.891 1 94.44 240 ASP A C 1
ATOM 1808 O O . ASP A 1 240 ? -16.203 28.469 18.875 1 94.44 240 ASP A O 1
ATOM 1812 N N . GLY A 1 241 ? -14.195 27.812 18.531 1 95 241 GLY A N 1
ATOM 1813 C CA . GLY A 1 241 ? -13.828 29.062 17.891 1 95 241 GLY A CA 1
ATOM 1814 C C . GLY A 1 241 ? -13.484 30.156 18.891 1 95 241 GLY A C 1
ATOM 1815 O O . GLY A 1 241 ? -13.328 31.328 18.516 1 95 241 GLY A O 1
ATOM 1816 N N . SER A 1 242 ? -13.328 29.797 20.141 1 95.38 242 SER A N 1
ATOM 1817 C CA . SER A 1 242 ? -13.07 30.797 21.172 1 95.38 242 SER A CA 1
ATOM 1818 C C . SER A 1 242 ? -11.578 31.078 21.312 1 95.38 242 SER A C 1
ATOM 1820 O O . SER A 1 242 ? -11.18 32.031 21.984 1 95.38 242 SER A O 1
ATOM 1822 N N . GLY A 1 243 ? -10.766 30.297 20.719 1 94.81 243 GLY A N 1
ATOM 1823 C CA . GLY A 1 243 ? -9.32 30.469 20.766 1 94.81 243 GLY A CA 1
ATOM 1824 C C . GLY A 1 243 ? -8.758 31.156 19.547 1 94.81 243 GLY A C 1
ATOM 1825 O O . GLY A 1 243 ? -9.492 31.828 18.812 1 94.81 243 GLY A O 1
ATOM 1826 N N . PRO A 1 244 ? -7.453 31.125 19.406 1 96.25 244 PRO A N 1
ATOM 1827 C CA . PRO A 1 244 ? -6.809 31.828 18.281 1 96.25 244 PRO A CA 1
ATOM 1828 C C . PRO A 1 244 ? -6.953 31.078 16.969 1 96.25 244 PRO A C 1
ATOM 1830 O O . PRO A 1 244 ? -6.621 31.625 15.906 1 96.25 244 PRO A O 1
ATOM 1833 N N . GLU A 1 245 ? -7.375 29.812 17.031 1 97.19 245 GLU A N 1
ATOM 1834 C CA . GLU A 1 245 ? -7.477 29.016 15.812 1 97.19 245 GLU A CA 1
ATOM 1835 C C . GLU A 1 245 ? -8.406 29.672 14.789 1 97.19 245 GLU A C 1
ATOM 1837 O O . GLU A 1 245 ? -9.438 30.234 15.156 1 97.19 245 GLU A O 1
ATOM 1842 N N . THR A 1 246 ? -8.023 29.656 13.508 1 98.25 246 THR A N 1
ATOM 1843 C CA . THR A 1 246 ? -8.82 30.234 12.43 1 98.25 246 THR A CA 1
ATOM 1844 C C . THR A 1 246 ? -9.391 29.141 11.531 1 98.25 246 THR A C 1
ATOM 1846 O O . THR A 1 246 ? -10.305 29.391 10.742 1 98.25 246 THR A O 1
ATOM 1849 N N . GLU A 1 247 ? -8.852 27.938 11.625 1 98.38 247 GLU A N 1
ATOM 1850 C CA . GLU A 1 247 ? -9.289 26.844 10.781 1 98.38 247 GLU A CA 1
ATOM 1851 C C . GLU A 1 247 ? -8.969 25.5 11.414 1 98.38 247 GLU A C 1
ATOM 1853 O O . GLU A 1 247 ? -8.133 25.406 12.32 1 98.38 247 GLU A O 1
ATOM 1858 N N . LEU A 1 248 ? -9.688 24.484 10.945 1 97.81 248 LEU A N 1
ATOM 1859 C CA . LEU A 1 248 ? -9.531 23.109 11.391 1 97.81 248 LEU A CA 1
ATOM 1860 C C . LEU A 1 248 ? -9.25 22.188 10.203 1 97.81 248 LEU A C 1
ATOM 1862 O O . LEU A 1 248 ? -9.859 22.328 9.141 1 97.81 248 LEU A O 1
ATOM 1866 N N . ALA A 1 249 ? -8.305 21.281 10.414 1 97.5 249 ALA A N 1
ATOM 1867 C CA . ALA A 1 249 ? -7.98 20.312 9.375 1 97.5 249 ALA A CA 1
ATOM 1868 C C . ALA A 1 249 ? -8.742 19 9.586 1 97.5 249 ALA A C 1
ATOM 1870 O O . ALA A 1 249 ? -8.867 18.531 10.719 1 97.5 249 ALA A O 1
ATOM 1871 N N . LEU A 1 250 ? -9.273 18.453 8.516 1 96.88 250 LEU A N 1
ATOM 1872 C CA . LEU A 1 250 ? -9.883 17.141 8.57 1 96.88 250 LEU A CA 1
ATOM 1873 C C . LEU A 1 250 ? -10.117 16.578 7.172 1 96.88 250 LEU A C 1
ATOM 1875 O O . LEU A 1 250 ? -10.156 17.344 6.195 1 96.88 250 LEU A O 1
ATOM 1879 N N . ALA A 1 251 ? -10.211 15.25 7.062 1 97.62 251 ALA A N 1
ATOM 1880 C CA . ALA A 1 251 ? -10.656 14.656 5.809 1 97.62 251 ALA A CA 1
ATOM 1881 C C . ALA A 1 251 ? -11.125 13.219 6.023 1 97.62 251 ALA A C 1
ATOM 1883 O O . ALA A 1 251 ? -12.195 12.828 5.547 1 97.62 251 ALA A O 1
ATOM 1884 N N . SER A 1 252 ? -10.398 12.422 6.762 1 96.75 252 SER A N 1
ATOM 1885 C CA . SER A 1 252 ? -10.688 11 6.922 1 96.75 252 SER A CA 1
ATOM 1886 C C . SER A 1 252 ? -12.094 10.781 7.488 1 96.75 252 SER A C 1
ATOM 1888 O O . SER A 1 252 ? -12.766 9.812 7.137 1 96.75 252 SER A O 1
ATOM 1890 N N . ALA A 1 253 ? -12.492 11.68 8.383 1 96.88 253 ALA A N 1
ATOM 1891 C CA . ALA A 1 253 ? -13.812 11.57 9.008 1 96.88 253 ALA A CA 1
ATOM 1892 C C . ALA A 1 253 ? -14.914 11.562 7.953 1 96.88 253 ALA A C 1
ATOM 1894 O O . ALA A 1 253 ? -15.977 10.969 8.164 1 96.88 253 ALA A O 1
ATOM 1895 N N . LEU A 1 254 ? -14.648 12.172 6.809 1 98.69 254 LEU A N 1
ATOM 1896 C CA . LEU A 1 254 ? -15.664 12.336 5.77 1 98.69 254 LEU A CA 1
ATOM 1897 C C . LEU A 1 254 ? -16.031 10.992 5.152 1 98.69 254 LEU A C 1
ATOM 1899 O O . LEU A 1 254 ? -17.109 10.836 4.582 1 98.69 254 LEU A O 1
ATOM 1903 N N . VAL A 1 255 ? -15.078 10.016 5.238 1 98.69 255 VAL A N 1
ATOM 1904 C CA . VAL A 1 255 ? -15.391 8.68 4.734 1 98.69 255 VAL A CA 1
ATOM 1905 C C . VAL A 1 255 ? -15.406 7.684 5.891 1 98.69 255 VAL A C 1
ATOM 1907 O O . VAL A 1 255 ? -15.586 6.484 5.676 1 98.69 255 VAL A O 1
ATOM 1910 N N . LYS A 1 256 ? -15.156 8.062 7.02 1 97.88 256 LYS A N 1
ATOM 1911 C CA . LYS A 1 256 ? -15.273 7.438 8.336 1 97.88 256 LYS A CA 1
ATOM 1912 C C . LYS A 1 256 ? -14.75 6.004 8.312 1 97.88 256 LYS A C 1
ATOM 1914 O O . LYS A 1 256 ? -15.508 5.059 8.539 1 97.88 256 LYS A O 1
ATOM 1919 N N . PRO A 1 257 ? -13.453 5.762 8.125 1 97.25 257 PRO A N 1
ATOM 1920 C CA . PRO A 1 257 ? -12.883 4.434 8.352 1 97.25 257 PRO A CA 1
ATOM 1921 C C . PRO A 1 257 ? -13.07 3.951 9.789 1 97.25 257 PRO A C 1
ATOM 1923 O O . PRO A 1 257 ? -13.5 4.719 10.656 1 97.25 257 PRO A O 1
ATOM 1926 N N . THR A 1 258 ? -12.766 2.713 10.039 1 96 258 THR A N 1
ATOM 1927 C CA . THR A 1 258 ? -13.117 2.1 11.312 1 96 258 THR A CA 1
ATOM 1928 C C . THR A 1 258 ? -12.328 2.734 12.453 1 96 258 THR A C 1
ATOM 1930 O O . THR A 1 258 ? -12.805 2.783 13.594 1 96 258 THR A O 1
ATOM 1933 N N . ASP A 1 259 ? -11.148 3.275 12.172 1 90.75 259 ASP A N 1
ATOM 1934 C CA . ASP A 1 259 ? -10.375 3.963 13.195 1 90.75 259 ASP A CA 1
ATOM 1935 C C . ASP A 1 259 ? -11.094 5.219 13.688 1 90.75 259 ASP A C 1
ATOM 1937 O O . ASP A 1 259 ? -10.734 5.785 14.719 1 90.75 259 ASP A O 1
ATOM 1941 N N . PHE A 1 260 ? -12.102 5.625 13.016 1 93.19 260 PHE A N 1
ATOM 1942 C CA . PHE A 1 260 ? -12.836 6.844 13.344 1 93.19 260 PHE A CA 1
ATOM 1943 C C . PHE A 1 260 ? -14.219 6.508 13.898 1 93.19 260 PHE A C 1
ATOM 1945 O O . PHE A 1 260 ? -15.094 7.371 13.953 1 93.19 260 PHE A O 1
ATOM 1952 N N . ASP A 1 261 ? -14.375 5.195 14.242 1 93.94 261 ASP A N 1
ATOM 1953 C CA . ASP A 1 261 ? -15.586 4.828 14.977 1 93.94 261 ASP A CA 1
ATOM 1954 C C . ASP A 1 261 ? -15.531 5.324 16.422 1 93.94 261 ASP A C 1
ATOM 1956 O O . ASP A 1 261 ? -15.336 4.531 17.344 1 93.94 261 ASP A O 1
ATOM 1960 N N . LEU A 1 262 ? -15.703 6.562 16.609 1 91.25 262 LEU A N 1
ATOM 1961 C CA . LEU A 1 262 ? -15.648 7.254 17.891 1 91.25 262 LEU A CA 1
ATOM 1962 C C . LEU A 1 262 ? -17.016 7.832 18.25 1 91.25 262 LEU A C 1
ATOM 1964 O O . LEU A 1 262 ? -17.766 8.258 17.375 1 91.25 262 LEU A O 1
ATOM 1968 N N . PRO A 1 263 ? -17.312 7.867 19.594 1 91.12 263 PRO A N 1
ATOM 1969 C CA . PRO A 1 263 ? -18.594 8.453 20 1 91.12 263 PRO A CA 1
ATOM 1970 C C . PRO A 1 263 ? -18.781 9.875 19.5 1 91.12 263 PRO A C 1
ATOM 1972 O O . PRO A 1 263 ? -19.875 10.242 19.047 1 91.12 263 PRO A O 1
ATOM 1975 N N . ALA A 1 264 ? -17.719 10.633 19.453 1 89.94 264 ALA A N 1
ATOM 1976 C CA . ALA A 1 264 ? -17.781 12.031 19.062 1 89.94 264 ALA A CA 1
ATOM 1977 C C . ALA A 1 264 ? -18.109 12.156 17.578 1 89.94 264 ALA A C 1
ATOM 1979 O O . ALA A 1 264 ? -18.516 13.227 17.109 1 89.94 264 ALA A O 1
ATOM 1980 N N . LEU A 1 265 ? -17.938 11.094 16.812 1 95.31 265 LEU A N 1
ATOM 1981 C CA . LEU A 1 265 ? -18.188 11.109 15.367 1 95.31 265 LEU A CA 1
ATOM 1982 C C . LEU A 1 265 ? -19.406 10.258 15.016 1 95.31 265 LEU A C 1
ATOM 1984 O O . LEU A 1 265 ? -19.531 9.781 13.883 1 95.31 265 LEU A O 1
ATOM 1988 N N . GLU A 1 266 ? -20.312 10.055 15.945 1 95.88 266 GLU A N 1
ATOM 1989 C CA . GLU A 1 266 ? -21.469 9.18 15.766 1 95.88 266 GLU A CA 1
ATOM 1990 C C . GLU A 1 266 ? -22.391 9.703 14.68 1 95.88 266 GLU A C 1
ATOM 1992 O O . GLU A 1 266 ? -23.125 8.93 14.055 1 95.88 266 GLU A O 1
ATOM 1997 N N . ALA A 1 267 ? -22.375 11 14.438 1 97.06 267 ALA A N 1
ATOM 1998 C CA . ALA A 1 267 ? -23.25 11.609 13.438 1 97.06 267 ALA A CA 1
ATOM 1999 C C . ALA A 1 267 ? -22.797 11.258 12.023 1 97.06 267 ALA A C 1
ATOM 2001 O O . ALA A 1 267 ? -23.547 11.453 11.055 1 97.06 267 ALA A O 1
ATOM 2002 N N . LEU A 1 268 ? -21.594 10.828 11.875 1 98.25 268 LEU A N 1
ATOM 2003 C CA . LEU A 1 268 ? -21.031 10.484 10.57 1 98.25 268 LEU A CA 1
ATOM 2004 C C . LEU A 1 268 ? -21.266 9.008 10.25 1 98.25 268 LEU A C 1
ATOM 2006 O O . LEU A 1 268 ? -21.469 8.203 11.164 1 98.25 268 LEU A O 1
ATOM 2010 N N . GLN A 1 269 ? -21.297 8.664 9.039 1 97.75 269 GLN A N 1
ATOM 2011 C CA . GLN A 1 269 ? -21.5 7.285 8.609 1 97.75 269 GLN A CA 1
ATOM 2012 C C . GLN A 1 269 ? -20.359 6.832 7.691 1 97.75 269 GLN A C 1
ATOM 2014 O O . GLN A 1 269 ? -19.766 7.648 6.984 1 97.75 269 GLN A O 1
ATOM 2019 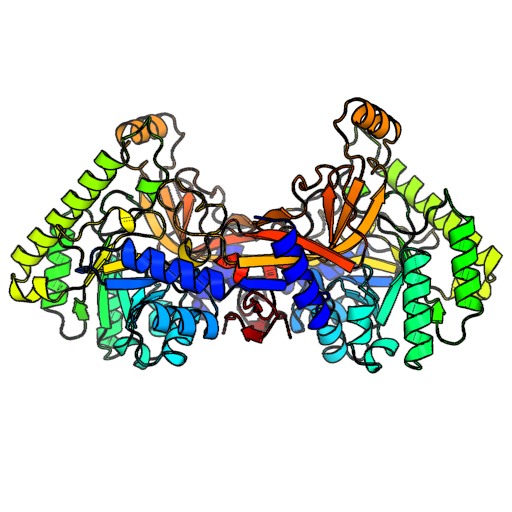N N . PRO A 1 270 ? -20.047 5.516 7.664 1 98.19 270 PRO A N 1
ATOM 2020 C CA . PRO A 1 270 ? -19.078 5.012 6.703 1 98.19 270 PRO A CA 1
ATOM 2021 C C . PRO A 1 270 ? -19.469 5.285 5.254 1 98.19 270 PRO A C 1
ATOM 2023 O O . PRO A 1 270 ? -20.609 5.008 4.859 1 98.19 270 PRO A O 1
ATOM 2026 N N . ALA A 1 271 ? -18.484 5.859 4.484 1 98.69 271 ALA A N 1
ATOM 2027 C CA . ALA A 1 271 ? -18.828 6.254 3.121 1 98.69 271 ALA A CA 1
ATOM 2028 C C . ALA A 1 271 ? -17.859 5.633 2.109 1 98.69 271 ALA A C 1
ATOM 2030 O O . ALA A 1 271 ? -17.969 5.887 0.908 1 98.69 271 ALA A O 1
ATOM 2031 N N . ALA A 1 272 ? -16.922 4.859 2.535 1 98.75 272 ALA A N 1
ATOM 2032 C CA . ALA A 1 272 ? -15.992 4.152 1.656 1 98.75 272 ALA A CA 1
ATOM 2033 C C . ALA A 1 272 ? -15.93 2.67 2.008 1 98.75 272 ALA A C 1
ATOM 2035 O O . ALA A 1 272 ? -15.922 2.305 3.186 1 98.75 272 ALA A O 1
ATOM 2036 N N . PHE A 1 273 ? -15.859 1.809 0.973 1 98.75 273 PHE A N 1
ATOM 2037 C CA . PHE A 1 273 ? -15.828 0.36 1.139 1 98.75 273 PHE A CA 1
ATOM 2038 C C . PHE A 1 273 ? -14.906 -0.282 0.109 1 98.75 273 PHE A C 1
ATOM 2040 O O . PHE A 1 273 ? -14.633 0.306 -0.938 1 98.75 273 PHE A O 1
ATOM 2047 N N . ILE A 1 274 ? -14.367 -1.413 0.42 1 98.62 274 ILE A N 1
ATOM 2048 C CA . ILE A 1 274 ? -13.727 -2.295 -0.548 1 98.62 274 ILE A CA 1
ATOM 2049 C C . ILE A 1 274 ? -14.68 -3.424 -0.931 1 98.62 274 ILE A C 1
ATOM 2051 O O . ILE A 1 274 ? -15.297 -4.047 -0.062 1 98.62 274 ILE A O 1
ATOM 2055 N N . ALA A 1 275 ? -14.859 -3.586 -2.154 1 98.5 275 ALA A N 1
ATOM 2056 C CA . ALA A 1 275 ? -15.57 -4.75 -2.68 1 98.5 275 ALA A CA 1
ATOM 2057 C C . ALA A 1 275 ? -14.594 -5.758 -3.281 1 98.5 275 ALA A C 1
ATOM 2059 O O . ALA A 1 275 ? -13.93 -5.469 -4.273 1 98.5 275 ALA A O 1
ATOM 2060 N N . ALA A 1 276 ? -14.547 -6.91 -2.707 1 98.06 276 ALA A N 1
ATOM 2061 C CA . ALA A 1 276 ? -13.617 -7.938 -3.168 1 98.06 276 ALA A CA 1
ATOM 2062 C C . ALA A 1 276 ? -14.367 -9.156 -3.709 1 98.06 276 ALA A C 1
ATOM 2064 O O . ALA A 1 276 ? -15.133 -9.789 -2.984 1 98.06 276 ALA A O 1
ATOM 2065 N N . PRO A 1 277 ? -14.125 -9.516 -4.918 1 97.38 277 PRO A N 1
ATOM 2066 C CA . PRO A 1 277 ? -14.781 -10.703 -5.461 1 97.38 277 PRO A CA 1
ATOM 2067 C C . PRO A 1 277 ? -14.383 -11.984 -4.738 1 97.38 277 PRO A C 1
ATOM 2069 O O . PRO A 1 277 ? -13.203 -12.18 -4.418 1 97.38 277 PRO A O 1
ATOM 2072 N N . VAL A 1 278 ? -15.422 -12.797 -4.441 1 96.69 278 VAL A N 1
ATOM 2073 C CA . VAL A 1 278 ? -15.18 -14.141 -3.943 1 96.69 278 VAL A CA 1
ATOM 2074 C C . VAL A 1 278 ? -14.719 -15.047 -5.086 1 96.69 278 VAL A C 1
ATOM 2076 O O . VAL A 1 278 ? -15.406 -15.164 -6.105 1 96.69 278 VAL A O 1
ATOM 2079 N N . LEU A 1 279 ? -13.578 -15.625 -4.91 1 95.5 279 LEU A N 1
ATOM 2080 C CA . LEU A 1 279 ? -13.039 -16.5 -5.941 1 95.5 279 LEU A CA 1
ATOM 2081 C C . LEU A 1 279 ? -13.57 -17.922 -5.773 1 95.5 279 LEU A C 1
ATOM 2083 O O . LEU A 1 279 ? -13.891 -18.594 -6.758 1 95.5 279 LEU A O 1
ATOM 2087 N N . LYS A 1 280 ? -13.609 -18.359 -4.59 1 93.62 280 LYS A N 1
ATOM 2088 C CA . LYS A 1 280 ? -14.078 -19.703 -4.27 1 93.62 280 LYS A CA 1
ATOM 2089 C C . LYS A 1 280 ? -14.531 -19.781 -2.814 1 93.62 280 LYS A C 1
ATOM 2091 O O . LYS A 1 280 ? -14.109 -18.984 -1.976 1 93.62 280 LYS A O 1
ATOM 2096 N N . THR A 1 281 ? -15.414 -20.688 -2.584 1 92.06 281 THR A N 1
ATOM 2097 C CA . THR A 1 281 ? -15.859 -20.984 -1.229 1 92.06 281 THR A CA 1
ATOM 2098 C C . THR A 1 281 ? -15.367 -22.375 -0.797 1 92.06 281 THR A C 1
ATOM 2100 O O . THR A 1 281 ? -15.133 -23.234 -1.636 1 92.06 281 THR A O 1
ATOM 2103 N N . VAL A 1 282 ? -15.117 -22.5 0.437 1 88.06 282 VAL A N 1
ATOM 2104 C CA . VAL A 1 282 ? -14.641 -23.75 1.011 1 88.06 282 VAL A CA 1
ATOM 2105 C C . VAL A 1 282 ? -15.562 -24.172 2.15 1 88.06 282 VAL A C 1
ATOM 2107 O O . VAL A 1 282 ? -15.836 -23.391 3.064 1 88.06 282 VAL A O 1
ATOM 2110 N N . GLU A 1 283 ? -16 -25.375 1.972 1 85.88 283 GLU A N 1
ATOM 2111 C CA . GLU A 1 283 ? -16.75 -25.953 3.078 1 85.88 283 GLU A CA 1
ATOM 2112 C C . GLU A 1 283 ? -15.836 -26.688 4.043 1 85.88 283 GLU A C 1
ATOM 2114 O O . GLU A 1 283 ? -14.953 -27.438 3.619 1 85.88 283 GLU A O 1
ATOM 2119 N N . ARG A 1 284 ? -15.945 -26.453 5.316 1 82.44 284 ARG A N 1
ATOM 2120 C CA . ARG A 1 284 ? -15.172 -27.109 6.363 1 82.44 284 ARG A CA 1
ATOM 2121 C C . ARG A 1 284 ? -13.68 -27.031 6.074 1 82.44 284 ARG A C 1
ATOM 2123 O O . ARG A 1 284 ? -13.016 -28.062 5.906 1 82.44 284 ARG A O 1
ATOM 2130 N N . PRO A 1 285 ? -13.164 -25.797 6.055 1 81.94 285 PRO A N 1
ATOM 2131 C CA . PRO A 1 285 ? -11.734 -25.641 5.773 1 81.94 285 PRO A CA 1
ATOM 2132 C C . PRO A 1 285 ? -10.859 -26.469 6.711 1 81.94 285 PRO A C 1
ATOM 2134 O O . PRO A 1 285 ? -11.172 -26.609 7.895 1 81.94 285 PRO A O 1
ATOM 2137 N N . GLU A 1 286 ? -9.789 -27.031 6.129 1 75.81 286 GLU A N 1
ATOM 2138 C CA . GLU A 1 286 ? -8.898 -27.906 6.887 1 75.81 286 GLU A CA 1
ATOM 2139 C C . GLU A 1 286 ? -7.496 -27.312 6.988 1 75.81 286 GLU A C 1
ATOM 2141 O O . GLU A 1 286 ? -7.035 -26.625 6.07 1 75.81 286 GLU A O 1
ATOM 2146 N N . ILE A 1 287 ? -6.891 -27.578 8.195 1 71.12 287 ILE A N 1
ATOM 2147 C CA . ILE A 1 287 ? -5.477 -27.266 8.375 1 71.12 287 ILE A CA 1
ATOM 2148 C C . ILE A 1 287 ? -4.625 -28.234 7.559 1 71.12 287 ILE A C 1
ATOM 2150 O O . ILE A 1 287 ? -4.797 -29.453 7.652 1 71.12 287 ILE A O 1
ATOM 2154 N N . PRO A 1 288 ? -3.676 -27.656 6.754 1 65.69 288 PRO A N 1
ATOM 2155 C CA . PRO A 1 288 ? -2.828 -28.547 5.961 1 65.69 288 PRO A CA 1
ATOM 2156 C C . PRO A 1 288 ? -2.062 -29.547 6.82 1 65.69 288 PRO A C 1
ATOM 2158 O O . PRO A 1 288 ? -1.47 -29.172 7.836 1 65.69 288 PRO A O 1
ATOM 2161 N N . MET A 1 289 ? -2.08 -30.75 6.418 1 63.41 289 MET A N 1
ATOM 2162 C CA . MET A 1 289 ? -1.336 -31.875 6.965 1 63.41 289 MET A CA 1
ATOM 2163 C C . MET A 1 289 ? -1.808 -32.219 8.375 1 63.41 289 MET A C 1
ATOM 2165 O O . MET A 1 289 ? -1.123 -32.906 9.117 1 63.41 289 MET A O 1
ATOM 2169 N N . ALA A 1 290 ? -2.852 -31.562 8.852 1 69.31 290 ALA A N 1
ATOM 2170 C CA . ALA A 1 290 ? -3.344 -31.875 10.188 1 69.31 290 ALA A CA 1
ATOM 2171 C C . ALA A 1 290 ? -4.867 -32 10.195 1 69.31 290 ALA A C 1
ATOM 2173 O O . ALA A 1 290 ? -5.543 -31.281 10.945 1 69.31 290 ALA A O 1
ATOM 2174 N N . PRO A 1 291 ? -5.293 -32.938 9.312 1 67.19 291 PRO A N 1
ATOM 2175 C CA . PRO A 1 291 ? -6.75 -33.062 9.227 1 67.19 291 PRO A CA 1
ATOM 2176 C C . PRO A 1 291 ? -7.398 -33.406 10.555 1 67.19 291 PRO A C 1
ATOM 2178 O O . PRO A 1 291 ? -8.508 -32.969 10.859 1 67.19 291 PRO A O 1
ATOM 2181 N N . GLY A 1 292 ? -6.695 -34.188 11.281 1 71.06 292 GLY A N 1
ATOM 2182 C CA . GLY A 1 292 ? -7.219 -34.531 12.594 1 71.06 292 GLY A CA 1
ATOM 2183 C C . GLY A 1 292 ? -7.398 -33.312 13.5 1 71.06 292 GLY A C 1
ATOM 2184 O O . GLY A 1 292 ? -8.438 -33.188 14.148 1 71.06 292 GLY A O 1
ATOM 2185 N N . LEU A 1 293 ? -6.426 -32.531 13.5 1 74.75 293 LEU A N 1
ATOM 2186 C CA . LEU A 1 293 ? -6.496 -31.328 14.312 1 74.75 293 LEU A CA 1
ATOM 2187 C C . LEU A 1 293 ? -7.617 -30.406 13.828 1 74.75 293 LEU A C 1
ATOM 2189 O O . LEU A 1 293 ? -8.32 -29.797 14.641 1 74.75 293 LEU A O 1
ATOM 2193 N N . SER A 1 294 ? -7.848 -30.375 12.555 1 76 294 SER A N 1
ATOM 2194 C CA . SER A 1 294 ? -8.922 -29.562 11.984 1 76 294 SER A CA 1
ATOM 2195 C C . SER A 1 294 ? -10.281 -30.016 12.492 1 76 294 SER A C 1
ATOM 2197 O O . SER A 1 294 ? -11.133 -29.188 12.828 1 76 294 SER A O 1
ATOM 2199 N N . ARG A 1 295 ? -10.445 -31.266 12.586 1 76.81 295 ARG A N 1
ATOM 2200 C CA . ARG A 1 295 ? -11.711 -31.828 13.047 1 76.81 295 ARG A CA 1
ATOM 2201 C C . ARG A 1 295 ? -11.953 -31.484 14.516 1 76.81 295 ARG A C 1
ATOM 2203 O O . ARG A 1 295 ? -13.062 -31.109 14.891 1 76.81 295 ARG A O 1
ATOM 2210 N N . VAL A 1 296 ? -10.93 -31.656 15.211 1 76 296 VAL A N 1
ATOM 2211 C CA . VAL A 1 296 ? -11.047 -31.391 16.641 1 76 296 VAL A CA 1
ATOM 2212 C C . VAL A 1 296 ? -11.367 -29.922 16.875 1 76 296 VAL A C 1
ATOM 2214 O O . VAL A 1 296 ? -12.266 -29.594 17.656 1 76 296 VAL A O 1
ATOM 2217 N N . LEU A 1 297 ? -10.656 -29.125 16.109 1 77.06 297 LEU A N 1
ATOM 2218 C CA . LEU A 1 297 ? -10.875 -27.688 16.266 1 77.06 297 LEU A CA 1
ATOM 2219 C C . LEU A 1 297 ? -12.281 -27.297 15.828 1 77.06 297 LEU A C 1
ATOM 2221 O O . LEU A 1 297 ? -12.898 -26.406 16.422 1 77.06 297 LEU A O 1
ATOM 2225 N N . ARG A 1 298 ? -12.773 -27.953 14.867 1 74.62 298 ARG A N 1
ATOM 2226 C CA . ARG A 1 298 ? -14.125 -27.672 14.383 1 74.62 298 ARG A CA 1
ATOM 2227 C C . ARG A 1 298 ? -15.172 -28.109 15.414 1 74.62 298 ARG A C 1
ATOM 2229 O O . ARG A 1 298 ? -16.141 -27.391 15.656 1 74.62 298 ARG A O 1
ATOM 2236 N N . LEU A 1 299 ? -14.906 -29.203 15.961 1 74.38 299 LEU A N 1
ATOM 2237 C CA . LEU A 1 299 ? -15.805 -29.703 17 1 74.38 299 LEU A CA 1
ATOM 2238 C C . LEU A 1 299 ? -15.836 -28.766 18.203 1 74.38 299 LEU A C 1
ATOM 2240 O O . LEU A 1 299 ? -16.859 -28.625 18.859 1 74.38 299 LEU A O 1
ATOM 2244 N N . MET A 1 300 ? -14.727 -28.156 18.391 1 77.25 300 MET A N 1
ATOM 2245 C CA . MET A 1 300 ? -14.617 -27.219 19.516 1 77.25 300 MET A CA 1
ATOM 2246 C C . MET A 1 300 ? -15.133 -25.844 19.125 1 77.25 300 MET A C 1
ATOM 2248 O O . MET A 1 300 ? -15.094 -24.906 19.922 1 77.25 300 MET A O 1
ATOM 2252 N N . GLY A 1 301 ? -15.625 -25.688 17.891 1 70.31 301 GLY A N 1
ATOM 2253 C CA . GLY A 1 301 ? -16.141 -24.422 17.406 1 70.31 301 GLY A CA 1
ATOM 2254 C C . GLY A 1 301 ? -15.062 -23.422 17.094 1 70.31 301 GLY A C 1
ATOM 2255 O O . GLY A 1 301 ? -15.32 -22.203 17.047 1 70.31 301 GLY A O 1
ATOM 2256 N N . ARG A 1 302 ? -13.953 -23.969 16.984 1 71.88 302 ARG A N 1
ATOM 2257 C CA . ARG A 1 302 ? -12.82 -23.078 16.797 1 71.88 302 ARG A CA 1
ATOM 2258 C C . ARG A 1 302 ? -12.414 -23 15.328 1 71.88 302 ARG A C 1
ATOM 2260 O O . ARG A 1 302 ? -11.43 -22.344 14.984 1 71.88 302 ARG A O 1
ATOM 2267 N N . SER A 1 303 ? -13.062 -23.781 14.539 1 76.94 303 SER A N 1
ATOM 2268 C CA . SER A 1 303 ? -12.867 -23.719 13.094 1 76.94 303 SER A CA 1
ATOM 2269 C C . SER A 1 303 ? -14.164 -23.375 12.367 1 76.94 303 SER A C 1
ATOM 2271 O O . SER A 1 303 ? -15.242 -23.812 12.781 1 76.94 303 SER A O 1
ATOM 2273 N N . PRO A 1 304 ? -13.984 -22.516 11.336 1 79.31 304 PRO A N 1
ATOM 2274 C CA . PRO A 1 304 ? -15.203 -22.125 10.633 1 79.31 304 PRO A CA 1
ATOM 2275 C C . PRO A 1 304 ? -15.828 -23.266 9.836 1 79.31 304 PRO A C 1
ATOM 2277 O O . PRO A 1 304 ? -15.133 -24.203 9.445 1 79.31 304 PRO A O 1
ATOM 2280 N N . GLU A 1 305 ? -17.203 -23.141 9.703 1 84 305 GLU A N 1
ATOM 2281 C CA . GLU A 1 305 ? -17.906 -24.125 8.883 1 84 305 GLU A CA 1
ATOM 2282 C C . GLU A 1 305 ? -17.781 -23.781 7.398 1 84 305 GLU A C 1
ATOM 2284 O O . GLU A 1 305 ? -17.891 -24.672 6.543 1 84 305 GLU A O 1
ATOM 2289 N N . ARG A 1 306 ? -17.703 -22.531 7.148 1 90.69 306 ARG A N 1
ATOM 2290 C CA . ARG A 1 306 ? -17.594 -22.031 5.781 1 90.69 306 ARG A CA 1
ATOM 2291 C C . ARG A 1 306 ? -16.547 -20.938 5.672 1 90.69 306 ARG A C 1
ATOM 2293 O O . ARG A 1 306 ? -16.359 -20.156 6.609 1 90.69 306 ARG A O 1
ATOM 2300 N N . ALA A 1 307 ? -15.844 -20.938 4.594 1 93.5 307 ALA A N 1
ATOM 2301 C CA . ALA A 1 307 ? -14.859 -19.891 4.309 1 93.5 307 ALA A CA 1
ATOM 2302 C C . ALA A 1 307 ? -14.828 -19.562 2.82 1 93.5 307 ALA A C 1
ATOM 2304 O O . ALA A 1 307 ? -15.477 -20.234 2.014 1 93.5 307 ALA A O 1
ATOM 2305 N N . CYS A 1 308 ? -14.242 -18.484 2.518 1 94.81 308 CYS A N 1
ATOM 2306 C CA . CYS A 1 308 ? -14.055 -18.109 1.117 1 94.81 308 CYS A CA 1
ATOM 2307 C C . CYS A 1 308 ? -12.664 -17.531 0.882 1 94.81 308 CYS A C 1
ATOM 2309 O O . CYS A 1 308 ? -12.031 -17.047 1.814 1 94.81 308 CYS A O 1
ATOM 2311 N N . PHE A 1 309 ? -12.18 -17.75 -0.294 1 94.88 309 PHE A N 1
ATOM 2312 C CA . PHE A 1 309 ? -11.023 -17.016 -0.788 1 94.88 309 PHE A CA 1
ATOM 2313 C C . PHE A 1 309 ? -11.469 -15.836 -1.652 1 94.88 309 PHE A C 1
ATOM 2315 O O . PHE A 1 309 ? -12.32 -15.992 -2.531 1 94.88 309 PHE A O 1
ATOM 2322 N N . ILE A 1 310 ? -10.898 -14.68 -1.404 1 96.88 310 ILE A N 1
ATOM 2323 C CA . ILE A 1 310 ? -11.273 -13.492 -2.166 1 96.88 310 ILE A CA 1
ATOM 2324 C C . ILE A 1 310 ? -10.141 -13.109 -3.113 1 96.88 310 ILE A C 1
ATOM 2326 O O . ILE A 1 310 ? -9.008 -13.57 -2.955 1 96.88 310 ILE A O 1
ATOM 2330 N N . TYR A 1 311 ? -10.586 -12.258 -4.195 1 96.69 311 TYR A N 1
ATOM 2331 C CA . TYR A 1 311 ? -9.625 -11.633 -5.094 1 96.69 311 TYR A CA 1
ATOM 2332 C C . TYR A 1 311 ? -8.828 -10.555 -4.375 1 96.69 311 TYR A C 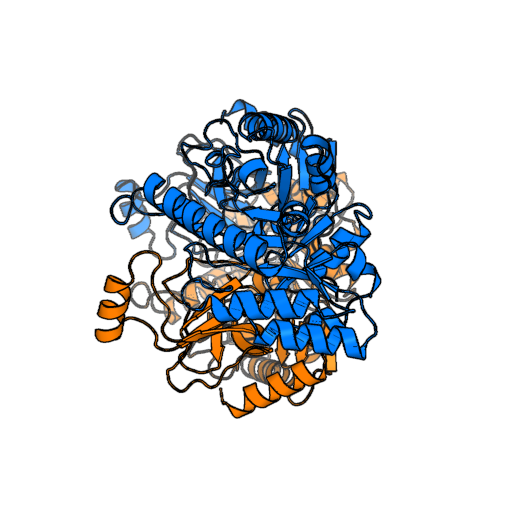1
ATOM 2334 O O . TYR A 1 311 ? -9.344 -9.477 -4.086 1 96.69 311 TYR A O 1
ATOM 2342 N N . GLY A 1 312 ? -7.566 -10.836 -3.961 1 94.56 312 GLY A N 1
ATOM 2343 C CA . GLY A 1 312 ? -6.734 -9.883 -3.25 1 94.56 312 GLY A CA 1
ATOM 2344 C C . GLY A 1 312 ? -6.691 -10.125 -1.752 1 94.56 312 GLY A C 1
ATOM 2345 O O . GLY A 1 312 ? -6.723 -11.273 -1.303 1 94.56 312 GLY A O 1
ATOM 2346 N N . GLY A 1 313 ? -6.363 -9.094 -0.983 1 94.69 313 GLY A N 1
ATOM 2347 C CA . GLY A 1 313 ? -6.285 -9.203 0.465 1 94.69 313 GLY A CA 1
ATOM 2348 C C . GLY A 1 313 ? -5.137 -8.406 1.063 1 94.69 313 GLY A C 1
ATOM 2349 O O . GLY A 1 313 ? -4.547 -7.559 0.392 1 94.69 313 GLY A O 1
ATOM 2350 N N . ASN A 1 314 ? -4.988 -8.578 2.357 1 92.69 314 ASN A N 1
ATOM 2351 C CA . ASN A 1 314 ? -3.934 -7.961 3.156 1 92.69 314 ASN A CA 1
ATOM 2352 C C . ASN A 1 314 ? -4.043 -6.438 3.156 1 92.69 314 ASN A C 1
ATOM 2354 O O . ASN A 1 314 ? -3.029 -5.742 3.086 1 92.69 314 ASN A O 1
ATOM 2358 N N . TRP A 1 315 ? -5.258 -5.922 3.09 1 94.69 315 TRP A N 1
ATOM 2359 C CA . TRP A 1 315 ? -5.508 -4.488 3.193 1 94.69 315 TRP A CA 1
ATOM 2360 C C . TRP A 1 315 ? -5.676 -4.07 4.648 1 94.69 315 TRP A C 1
ATOM 2362 O O . TRP A 1 315 ? -6.008 -4.895 5.504 1 94.69 315 TRP A O 1
ATOM 2372 N N . LEU A 1 316 ? -5.34 -2.824 4.953 1 94 316 LEU A N 1
ATOM 2373 C CA . LEU A 1 316 ? -5.699 -2.246 6.246 1 94 316 LEU A CA 1
ATOM 2374 C C . LEU A 1 316 ? -7.199 -1.979 6.32 1 94 316 LEU A C 1
ATOM 2376 O O . LEU A 1 316 ? -7.629 -0.822 6.324 1 94 316 LEU A O 1
ATOM 2380 N N . ALA A 1 317 ? -7.965 -3.092 6.426 1 96.88 317 ALA A N 1
ATOM 2381 C CA . ALA A 1 317 ? -9.422 -3.043 6.391 1 96.88 317 ALA A CA 1
ATOM 2382 C C . ALA A 1 317 ? -10.031 -4.23 7.133 1 96.88 317 ALA A C 1
ATOM 2384 O O . ALA A 1 317 ? -9.344 -5.219 7.398 1 96.88 317 ALA A O 1
ATOM 2385 N N . ASP A 1 318 ? -11.227 -4.086 7.492 1 96.31 318 ASP A N 1
ATOM 2386 C CA . ASP A 1 318 ? -11.984 -5.133 8.18 1 96.31 318 ASP A CA 1
ATOM 2387 C C . ASP A 1 318 ? -13.227 -5.527 7.379 1 96.31 318 ASP A C 1
ATOM 2389 O O . ASP A 1 318 ? -13.898 -4.668 6.812 1 96.31 318 ASP A O 1
ATOM 2393 N N . PRO A 1 319 ? -13.445 -6.887 7.328 1 97 319 PRO A N 1
ATOM 2394 C CA . PRO A 1 319 ? -14.695 -7.262 6.66 1 97 319 PRO A CA 1
ATOM 2395 C C . PRO A 1 319 ? -15.922 -6.676 7.348 1 97 319 PRO A C 1
ATOM 2397 O O . PRO A 1 319 ? -15.969 -6.598 8.578 1 97 319 PRO A O 1
ATOM 2400 N N . CYS A 1 320 ? -16.922 -6.258 6.555 1 97.19 320 CYS A N 1
ATOM 2401 C CA . CYS A 1 320 ? -18.094 -5.66 7.164 1 97.19 320 CYS A CA 1
ATOM 2402 C C . CYS A 1 320 ? -19.375 -6.305 6.641 1 97.19 320 CYS A C 1
ATOM 2404 O O . CYS A 1 320 ? -20.438 -6.176 7.246 1 97.19 320 CYS A O 1
ATOM 2406 N N . HIS A 1 321 ? -19.344 -6.98 5.512 1 96.88 321 HIS A N 1
ATOM 2407 C CA . HIS A 1 321 ? -20.5 -7.711 4.988 1 96.88 321 HIS A CA 1
ATOM 2408 C C . HIS A 1 321 ? -20.062 -8.898 4.141 1 96.88 321 HIS A C 1
ATOM 2410 O O . HIS A 1 321 ? -19.25 -8.742 3.225 1 96.88 321 HIS A O 1
ATOM 2416 N N . PRO A 1 322 ? -20.703 -10.117 4.418 1 95.56 322 PRO A N 1
ATOM 2417 C CA . PRO A 1 322 ? -21.75 -10.383 5.398 1 95.56 322 PRO A CA 1
ATOM 2418 C C . PRO A 1 322 ? -21.266 -10.242 6.84 1 95.56 322 PRO A C 1
ATOM 2420 O O . PRO A 1 322 ? -20.078 -10.414 7.109 1 95.56 322 PRO A O 1
ATOM 2423 N N . ALA A 1 323 ? -22.234 -9.906 7.707 1 93.81 323 ALA A N 1
ATOM 2424 C CA . ALA A 1 323 ? -21.906 -9.766 9.125 1 93.81 323 ALA A CA 1
ATOM 2425 C C . ALA A 1 323 ? -21.328 -11.055 9.688 1 93.81 323 ALA A C 1
ATOM 2427 O O . ALA A 1 323 ? -21.828 -12.148 9.391 1 93.81 323 ALA A O 1
ATOM 2428 N N . GLY A 1 324 ? -20.281 -10.906 10.453 1 92.62 324 GLY A N 1
ATOM 2429 C CA . GLY A 1 324 ? -19.688 -12.07 11.102 1 92.62 324 GLY A CA 1
ATOM 2430 C C . GLY A 1 324 ? -18.469 -12.609 10.367 1 92.62 324 GLY A C 1
ATOM 2431 O O . GLY A 1 324 ? -17.75 -13.453 10.898 1 92.62 324 GLY A O 1
ATOM 2432 N N . ALA A 1 325 ? -18.266 -12.172 9.133 1 95.19 325 ALA A N 1
ATOM 2433 C CA . ALA A 1 325 ? -17.078 -12.578 8.398 1 95.19 325 ALA A CA 1
ATOM 2434 C C . ALA A 1 325 ? -15.812 -12.078 9.094 1 95.19 325 ALA A C 1
ATOM 2436 O O . ALA A 1 325 ? -15.781 -10.953 9.609 1 95.19 325 ALA A O 1
ATOM 2437 N N . ARG A 1 326 ? -14.773 -12.938 9.141 1 94.44 326 ARG A N 1
ATOM 2438 C CA . ARG A 1 326 ? -13.492 -12.555 9.734 1 94.44 326 ARG A CA 1
ATOM 2439 C C . ARG A 1 326 ? -12.328 -13.195 8.984 1 94.44 326 ARG A C 1
ATOM 2441 O O . ARG A 1 326 ? -12.492 -14.234 8.344 1 94.44 326 ARG A O 1
ATOM 2448 N N . ARG A 1 327 ? -11.25 -12.562 9.078 1 93.44 327 ARG A N 1
ATOM 2449 C CA . ARG A 1 327 ? -10.062 -13.133 8.445 1 93.44 327 ARG A CA 1
ATOM 2450 C C . ARG A 1 327 ? -9.727 -14.492 9.047 1 93.44 327 ARG A C 1
ATOM 2452 O O . ARG A 1 327 ? -9.734 -14.664 10.266 1 93.44 327 ARG A O 1
ATOM 2459 N N . SER A 1 328 ? -9.398 -15.414 8.219 1 89.31 328 SER A N 1
ATOM 2460 C CA . SER A 1 328 ? -9.062 -16.766 8.672 1 89.31 328 SER A CA 1
ATOM 2461 C C . SER A 1 328 ? -7.672 -16.797 9.297 1 89.31 328 SER A C 1
ATOM 2463 O O . SER A 1 328 ? -6.746 -16.156 8.805 1 89.31 328 SER A O 1
ATOM 2465 N N . ALA A 1 329 ? -7.504 -17.547 10.344 1 81.81 329 ALA A N 1
ATOM 2466 C CA . ALA A 1 329 ? -6.207 -17.734 10.992 1 81.81 329 ALA A CA 1
ATOM 2467 C C . ALA A 1 329 ? -5.441 -18.891 10.352 1 81.81 329 ALA A C 1
ATOM 2469 O O . ALA A 1 329 ? -4.285 -19.141 10.695 1 81.81 329 ALA A O 1
ATOM 2470 N N . LEU A 1 330 ? -6.047 -19.516 9.438 1 74.56 330 LEU A N 1
ATOM 2471 C CA . LEU A 1 330 ? -5.504 -20.766 8.914 1 74.56 330 LEU A CA 1
ATOM 2472 C C . LEU A 1 330 ? -4.371 -20.5 7.93 1 74.56 330 LEU A C 1
ATOM 2474 O O . LEU A 1 330 ? -3.404 -21.266 7.867 1 74.56 330 LEU A O 1
ATOM 2478 N N . PHE A 1 331 ? -4.707 -19.344 7.219 1 76.12 331 PHE A N 1
ATOM 2479 C CA . PHE A 1 331 ? -3.734 -19.016 6.18 1 76.12 331 PHE A CA 1
ATOM 2480 C C . PHE A 1 331 ? -3.143 -17.641 6.398 1 76.12 331 PHE A C 1
ATOM 2482 O O . PHE A 1 331 ? -3.783 -16.766 6.996 1 76.12 331 PHE A O 1
ATOM 2489 N N . GLY A 1 332 ? -2.027 -17.438 6.59 1 77.5 332 GLY A N 1
ATOM 2490 C CA . GLY A 1 332 ? -1.352 -16.156 6.699 1 77.5 332 GLY A CA 1
ATOM 2491 C C . GLY A 1 332 ? -1.943 -15.094 5.793 1 77.5 332 GLY A C 1
ATOM 2492 O O . GLY A 1 332 ? -3.029 -15.281 5.242 1 77.5 332 GLY A O 1
ATOM 2493 N N . HIS A 1 333 ? -1.418 -13.977 5.758 1 85.12 333 HIS A N 1
ATOM 2494 C CA . HIS A 1 333 ? -1.853 -12.844 4.949 1 85.12 333 HIS A CA 1
ATOM 2495 C C . HIS A 1 333 ? -1.336 -12.961 3.52 1 85.12 333 HIS A C 1
ATOM 2497 O O . HIS A 1 333 ? -0.211 -13.414 3.295 1 85.12 333 HIS A O 1
ATOM 2503 N N . SER A 1 334 ? -2.252 -12.633 2.629 1 88.94 334 SER A N 1
ATOM 2504 C CA . SER A 1 334 ? -1.867 -12.586 1.221 1 88.94 334 SER A CA 1
ATOM 2505 C C . SER A 1 334 ? -2.547 -11.43 0.499 1 88.94 334 SER A C 1
ATOM 2507 O O . SER A 1 334 ? -3.748 -11.203 0.671 1 88.94 334 SER A O 1
ATOM 2509 N N . SER A 1 335 ? -1.738 -10.734 -0.31 1 90.75 335 SER A N 1
ATOM 2510 C CA . SER A 1 335 ? -2.297 -9.641 -1.103 1 90.75 335 SER A CA 1
ATOM 2511 C C . SER A 1 335 ? -2.924 -10.164 -2.393 1 90.75 335 SER A C 1
ATOM 2513 O O . SER A 1 335 ? -3.58 -9.406 -3.115 1 90.75 335 SER A O 1
ATOM 2515 N N . ASN A 1 336 ? -2.803 -11.383 -2.684 1 90.81 336 ASN A N 1
ATOM 2516 C CA . ASN A 1 336 ? -3.248 -11.938 -3.959 1 90.81 336 ASN A CA 1
ATOM 2517 C C . ASN A 1 336 ? -4.531 -12.742 -3.805 1 90.81 336 ASN A C 1
ATOM 2519 O O . ASN A 1 336 ? -5.422 -12.672 -4.656 1 90.81 336 ASN A O 1
ATOM 2523 N N . GLN A 1 337 ? -4.555 -13.492 -2.83 1 92.12 337 GLN A N 1
ATOM 2524 C CA . GLN A 1 337 ? -5.691 -14.344 -2.49 1 92.12 337 GLN A CA 1
ATOM 2525 C C . GLN A 1 337 ? -5.707 -14.664 -1 1 92.12 337 GLN A C 1
ATOM 2527 O O . GLN A 1 337 ? -4.793 -15.32 -0.491 1 92.12 337 GLN A O 1
ATOM 2532 N N . GLU A 1 338 ? -6.766 -14.211 -0.344 1 93.94 338 GLU A N 1
ATOM 2533 C CA . GLU A 1 338 ? -6.805 -14.359 1.107 1 93.94 338 GLU A CA 1
ATOM 2534 C C . GLU A 1 338 ? -8.094 -15.039 1.558 1 93.94 338 GLU A C 1
ATOM 2536 O O . GLU A 1 338 ? -9.156 -14.797 0.988 1 93.94 338 GLU A O 1
ATOM 2541 N N . MET A 1 339 ? -7.988 -15.789 2.623 1 93.56 339 MET A N 1
ATOM 2542 C CA . MET A 1 339 ? -9.125 -16.562 3.109 1 93.56 339 MET A CA 1
ATOM 2543 C C . MET A 1 339 ? -9.844 -15.836 4.234 1 93.56 339 MET A C 1
ATOM 2545 O O . MET A 1 339 ? -9.203 -15.273 5.125 1 93.56 339 MET A O 1
ATOM 2549 N N . TYR A 1 340 ? -11.133 -15.883 4.184 1 95.56 340 TYR A N 1
ATOM 2550 C CA . TYR A 1 340 ? -11.977 -15.344 5.238 1 95.56 340 TYR A CA 1
ATOM 2551 C C . TYR A 1 340 ? -13 -16.375 5.703 1 95.56 340 TYR A C 1
ATOM 2553 O O . TYR A 1 340 ? -13.57 -17.094 4.891 1 95.56 340 TYR A O 1
ATOM 2561 N N . ASP A 1 341 ? -13.133 -16.469 7.031 1 94.5 341 ASP A N 1
ATOM 2562 C CA . ASP A 1 341 ? -14.195 -17.281 7.617 1 94.5 341 ASP A CA 1
ATOM 2563 C C . ASP A 1 341 ? -15.555 -16.609 7.453 1 94.5 341 ASP A C 1
ATOM 2565 O O . ASP A 1 341 ? -15.68 -15.398 7.617 1 94.5 341 ASP A O 1
ATOM 2569 N N . LEU A 1 342 ? -16.5 -17.438 7.074 1 94.75 342 LEU A N 1
ATOM 2570 C CA . LEU A 1 342 ? -17.859 -16.953 6.883 1 94.75 342 LEU A CA 1
ATOM 2571 C C . LEU A 1 342 ? -18.797 -17.5 7.957 1 94.75 342 LEU A C 1
ATOM 2573 O O . LEU A 1 342 ? -18.547 -18.578 8.5 1 94.75 342 LEU A O 1
ATOM 2577 N N . PRO A 1 343 ? -19.859 -16.656 8.266 1 91.12 343 PRO A N 1
ATOM 2578 C CA . PRO A 1 343 ? -20.891 -17.266 9.109 1 91.12 343 PRO A CA 1
ATOM 2579 C C . PRO A 1 343 ? -21.516 -18.5 8.469 1 91.12 343 PRO A C 1
ATOM 2581 O O . PRO A 1 343 ? -21.578 -18.609 7.246 1 91.12 343 PRO A O 1
ATOM 2584 N N . ALA A 1 344 ? -22.016 -19.391 9.336 1 87.44 344 ALA A N 1
ATOM 2585 C CA . ALA A 1 344 ? -22.547 -20.688 8.891 1 87.44 344 ALA A CA 1
ATOM 2586 C C . ALA A 1 344 ? -23.703 -20.484 7.906 1 87.44 344 ALA A C 1
ATOM 2588 O O . ALA A 1 344 ? -23.875 -21.281 6.984 1 87.44 344 ALA A O 1
ATOM 2589 N N . ASN A 1 345 ? -24.422 -19.484 8.055 1 88.94 345 ASN A N 1
ATOM 2590 C CA . ASN A 1 345 ? -25.625 -19.281 7.242 1 88.94 345 ASN A CA 1
ATOM 2591 C C . ASN A 1 345 ? -25.328 -18.422 6.02 1 88.94 345 ASN A C 1
ATOM 2593 O O . ASN A 1 345 ? -26.234 -18.016 5.305 1 88.94 345 ASN A O 1
ATOM 2597 N N . SER A 1 346 ? -24.047 -18.141 5.836 1 91.69 346 SER A N 1
ATOM 2598 C CA . SER A 1 346 ? -23.688 -17.297 4.695 1 91.69 346 SER A CA 1
ATOM 2599 C C . SER A 1 346 ? -24.062 -17.969 3.379 1 91.69 346 SER A C 1
ATOM 2601 O O . SER A 1 346 ? -23.859 -19.172 3.215 1 91.69 346 SER A O 1
ATOM 2603 N N . THR A 1 347 ? -24.531 -17.156 2.436 1 91.38 347 THR A N 1
ATOM 2604 C CA . THR A 1 347 ? -24.906 -17.672 1.121 1 91.38 347 THR A CA 1
ATOM 2605 C C . THR A 1 347 ? -23.938 -17.172 0.052 1 91.38 347 THR A C 1
ATOM 2607 O O . THR A 1 347 ? -24.219 -17.281 -1.145 1 91.38 347 THR A O 1
ATOM 2610 N N . LEU A 1 348 ? -22.859 -16.609 0.495 1 93.56 348 LEU A N 1
ATOM 2611 C CA . LEU A 1 348 ? -21.891 -16.062 -0.438 1 93.56 348 LEU A CA 1
ATOM 2612 C C . LEU A 1 348 ? -21.359 -17.141 -1.371 1 93.56 348 LEU A C 1
ATOM 2614 O O . LEU A 1 348 ? -21.078 -18.266 -0.934 1 93.56 348 LEU A O 1
ATOM 2618 N N . LYS A 1 349 ? -21.297 -16.922 -2.605 1 93.19 349 LYS A N 1
ATOM 2619 C CA . LYS A 1 349 ? -20.766 -17.812 -3.631 1 93.19 349 LYS A CA 1
ATOM 2620 C C . LYS A 1 349 ? -19.75 -17.109 -4.516 1 93.19 349 LYS A C 1
ATOM 2622 O O . LYS A 1 349 ? -19.641 -15.883 -4.492 1 93.19 349 LYS A O 1
ATOM 2627 N N . PRO A 1 350 ? -18.953 -17.891 -5.297 1 93 350 PRO A N 1
ATOM 2628 C CA . PRO A 1 350 ? -18.031 -17.266 -6.23 1 93 350 PRO A CA 1
ATOM 2629 C C . PRO A 1 350 ? -18.703 -16.234 -7.141 1 93 350 PRO A C 1
ATOM 2631 O O . PRO A 1 350 ? -19.781 -16.5 -7.668 1 93 350 PRO A O 1
ATOM 2634 N N . GLY A 1 351 ? -18.094 -15.062 -7.234 1 91.88 351 GLY A N 1
ATOM 2635 C CA . GLY A 1 351 ? -18.672 -13.992 -8.016 1 91.88 351 GLY A CA 1
ATOM 2636 C C . GLY A 1 351 ? -19.328 -12.914 -7.168 1 91.88 351 GLY A C 1
ATOM 2637 O O . GLY A 1 351 ? -19.484 -11.773 -7.609 1 91.88 351 GLY A O 1
ATOM 2638 N N . ASP A 1 352 ? -19.781 -13.336 -6 1 95.56 352 ASP A N 1
ATOM 2639 C CA . ASP A 1 352 ? -20.25 -12.336 -5.039 1 95.56 352 ASP A CA 1
ATOM 2640 C C . ASP A 1 352 ? -19.078 -11.531 -4.477 1 95.56 352 ASP A C 1
ATOM 2642 O O . ASP A 1 352 ? -17.922 -11.797 -4.797 1 95.56 352 ASP A O 1
ATOM 2646 N N . PHE A 1 353 ? -19.5 -10.516 -3.719 1 97.88 353 PHE A N 1
ATOM 2647 C CA . PHE A 1 353 ? -18.469 -9.68 -3.123 1 97.88 353 PHE A CA 1
ATOM 2648 C C . PHE A 1 353 ? -18.453 -9.82 -1.606 1 97.88 353 PHE A C 1
ATOM 2650 O O . PHE A 1 353 ? -19.516 -9.898 -0.981 1 97.88 353 PHE A O 1
ATOM 2657 N N . LEU A 1 354 ? -17.297 -9.961 -1.045 1 97.94 354 LEU A N 1
ATOM 2658 C CA . LEU A 1 354 ? -17.078 -9.648 0.362 1 97.94 354 LEU A CA 1
ATOM 2659 C C . LEU A 1 354 ? -16.719 -8.172 0.543 1 97.94 354 LEU A C 1
ATOM 2661 O O . LEU A 1 354 ? -15.859 -7.648 -0.166 1 97.94 354 LEU A O 1
ATOM 2665 N N . PHE A 1 355 ? -17.406 -7.504 1.446 1 98.56 355 PHE A N 1
ATOM 2666 C CA . PHE A 1 355 ? -17.188 -6.07 1.614 1 98.56 355 PHE A CA 1
ATOM 2667 C C . PHE A 1 355 ? -16.359 -5.789 2.861 1 98.56 355 PHE A C 1
ATOM 2669 O O . PHE A 1 355 ? -16.5 -6.484 3.871 1 98.56 355 PHE A O 1
ATOM 2676 N N . PHE A 1 356 ? -15.547 -4.77 2.723 1 98.56 356 PHE A N 1
ATOM 2677 C CA . PHE A 1 356 ? -14.672 -4.34 3.805 1 98.56 356 PHE A CA 1
ATOM 2678 C C . PHE A 1 356 ? -14.844 -2.85 4.078 1 98.56 356 PHE A C 1
ATOM 2680 O O . PHE A 1 356 ? -15.164 -2.08 3.174 1 98.56 356 PHE A O 1
ATOM 2687 N N . ARG A 1 357 ? -14.664 -2.477 5.328 1 97.88 357 ARG A N 1
ATOM 2688 C CA . ARG A 1 357 ? -14.438 -1.08 5.691 1 97.88 357 ARG A CA 1
ATOM 2689 C C . ARG A 1 357 ? -12.961 -0.809 5.941 1 97.88 357 ARG A C 1
ATOM 2691 O O . ARG A 1 357 ? -12.312 -1.533 6.699 1 97.88 357 ARG A O 1
ATOM 2698 N N . PRO A 1 358 ? -12.438 0.219 5.289 1 97.81 358 PRO A N 1
ATOM 2699 C CA . PRO A 1 358 ? -11.055 0.605 5.59 1 97.81 358 PRO A CA 1
ATOM 2700 C C . PRO A 1 358 ? -10.852 0.971 7.059 1 97.81 358 PRO A C 1
ATOM 2702 O O . PRO A 1 358 ? -11.773 1.489 7.703 1 97.81 358 PRO A O 1
ATOM 2705 N N . ARG A 1 359 ? -9.648 0.662 7.598 1 95.5 359 ARG A N 1
ATOM 2706 C CA . ARG A 1 359 ? -9.266 1.188 8.906 1 95.5 359 ARG A CA 1
ATOM 2707 C C . ARG A 1 359 ? -8.75 2.619 8.789 1 95.5 359 ARG A C 1
ATOM 2709 O O . ARG A 1 359 ? -8.906 3.416 9.719 1 95.5 359 ARG A O 1
ATOM 2716 N N . GLN A 1 360 ? -8.156 2.908 7.637 1 93.62 360 GLN A N 1
ATOM 2717 C CA . GLN A 1 360 ? -7.688 4.234 7.246 1 93.62 360 GLN A CA 1
ATOM 2718 C C . GLN A 1 360 ? -7.848 4.457 5.746 1 93.62 360 GLN A C 1
ATOM 2720 O O . GLN A 1 360 ? -7.828 3.5 4.965 1 93.62 360 GLN A O 1
ATOM 2725 N N . SER A 1 361 ? -8 5.66 5.359 1 94.62 361 SER A N 1
ATOM 2726 C CA . SER A 1 361 ? -8.211 5.941 3.943 1 94.62 361 SER A CA 1
ATOM 2727 C C . SER A 1 361 ? -6.902 6.297 3.248 1 94.62 361 SER A C 1
ATOM 2729 O O . SER A 1 361 ? -6.664 5.879 2.113 1 94.62 361 SER A O 1
ATOM 2731 N N . GLU A 1 362 ? -6.027 6.973 3.898 1 89.62 362 GLU A N 1
ATOM 2732 C CA . GLU A 1 362 ? -4.785 7.488 3.326 1 89.62 362 GLU A CA 1
ATOM 2733 C C . GLU A 1 362 ? -4.082 6.422 2.486 1 89.62 362 GLU A C 1
ATOM 2735 O O . GLU A 1 362 ? -4.672 5.867 1.56 1 89.62 362 GLU A O 1
ATOM 2740 N N . ALA A 1 363 ? -3.111 5.848 2.676 1 88.19 363 ALA A N 1
ATOM 2741 C CA . ALA A 1 363 ? -2.305 4.922 1.882 1 88.19 363 ALA A CA 1
ATOM 2742 C C . ALA A 1 363 ? -3.172 3.828 1.267 1 88.19 363 ALA A C 1
ATOM 2744 O O . ALA A 1 363 ? -2.898 3.361 0.159 1 88.19 363 ALA A O 1
ATOM 2745 N N . LEU A 1 364 ? -4.285 3.525 1.847 1 93.81 364 LEU A N 1
ATOM 2746 C CA . LEU A 1 364 ? -5.125 2.424 1.385 1 93.81 364 LEU A CA 1
ATOM 2747 C C . LEU A 1 364 ? -5.801 2.773 0.064 1 93.81 364 LEU A C 1
ATOM 2749 O O . LEU A 1 364 ? -5.871 1.939 -0.842 1 93.81 364 LEU A O 1
ATOM 2753 N N . PHE A 1 365 ? -6.316 4.004 -0.087 1 96.12 365 PHE A N 1
ATOM 2754 C CA . PHE A 1 365 ? -7.039 4.41 -1.287 1 96.12 365 PHE A CA 1
ATOM 2755 C C . PHE A 1 365 ? -6.148 4.305 -2.518 1 96.12 365 PHE A C 1
ATOM 2757 O O . PHE A 1 365 ? -6.641 4.125 -3.635 1 96.12 365 PHE A O 1
ATOM 2764 N N . LEU A 1 366 ? -4.859 4.352 -2.33 1 94.19 366 LEU A N 1
ATOM 2765 C CA . LEU A 1 366 ? -3.914 4.379 -3.439 1 94.19 366 LEU A CA 1
ATOM 2766 C C . LEU A 1 366 ? -3.625 2.967 -3.939 1 94.19 366 LEU A C 1
ATOM 2768 O O . LEU A 1 366 ? -2.914 2.789 -4.93 1 94.19 366 LEU A O 1
ATOM 2772 N N . GLN A 1 367 ? -4.215 1.975 -3.326 1 92.56 367 GLN A N 1
ATOM 2773 C CA . GLN A 1 367 ? -3.832 0.594 -3.602 1 92.56 367 GLN A CA 1
ATOM 2774 C C . GLN A 1 367 ? -4.797 -0.056 -4.59 1 92.56 367 GLN A C 1
ATOM 2776 O O . GLN A 1 367 ? -4.672 -1.244 -4.895 1 92.56 367 GLN A O 1
ATOM 2781 N N . PHE A 1 368 ? -5.711 0.744 -5.055 1 93.69 368 PHE A N 1
ATOM 2782 C CA . PHE A 1 368 ? -6.727 0.235 -5.965 1 93.69 368 PHE A CA 1
ATOM 2783 C C . PHE A 1 368 ? -6.707 1.003 -7.281 1 93.69 368 PHE A C 1
ATOM 2785 O O . PHE A 1 368 ? -5.957 1.973 -7.43 1 93.69 368 PHE A O 1
ATOM 2792 N N . GLY A 1 369 ? -7.359 0.588 -8.312 1 92.62 369 GLY A N 1
ATOM 2793 C CA . GLY A 1 369 ? -7.598 1.395 -9.5 1 92.62 369 GLY A CA 1
ATOM 2794 C C . GLY A 1 369 ? -8.562 2.539 -9.258 1 92.62 369 GLY A C 1
ATOM 2795 O O . GLY A 1 369 ? -8.586 3.119 -8.172 1 92.62 369 GLY A O 1
ATOM 2796 N N . ASP A 1 370 ? -9.266 2.873 -10.211 1 96.56 370 ASP A N 1
ATOM 2797 C CA . ASP A 1 370 ? -10.234 3.959 -10.086 1 96.56 370 ASP A CA 1
ATOM 2798 C C . ASP A 1 370 ? -11.266 3.65 -9.008 1 96.56 370 ASP A C 1
ATOM 2800 O O . ASP A 1 370 ? -11.719 2.512 -8.883 1 96.56 370 ASP A O 1
ATOM 2804 N N . ILE A 1 371 ? -11.617 4.625 -8.258 1 97.94 371 ILE A N 1
ATOM 2805 C CA . ILE A 1 371 ? -12.656 4.535 -7.238 1 97.94 371 ILE A CA 1
ATOM 2806 C C . ILE A 1 371 ? -14.031 4.461 -7.91 1 97.94 371 ILE A C 1
ATOM 2808 O O . ILE A 1 371 ? -14.375 5.316 -8.734 1 97.94 371 ILE A O 1
ATOM 2812 N N . ALA A 1 372 ? -14.773 3.424 -7.594 1 98.56 372 ALA A N 1
ATOM 2813 C CA . ALA A 1 372 ? -16.156 3.357 -8.055 1 98.56 372 ALA A CA 1
ATOM 2814 C C . ALA A 1 372 ? -17.047 4.34 -7.285 1 98.56 372 ALA A C 1
ATOM 2816 O O . ALA A 1 372 ? -17.062 4.328 -6.051 1 98.56 372 ALA A O 1
ATOM 2817 N N . VAL A 1 373 ? -17.75 5.16 -8.039 1 98.81 373 VAL A N 1
ATOM 2818 C CA . VAL A 1 373 ? -18.625 6.152 -7.426 1 98.81 373 VAL A CA 1
ATOM 2819 C C . VAL A 1 373 ? -20.047 5.605 -7.344 1 98.81 373 VAL A C 1
ATOM 2821 O O . VAL A 1 373 ? -20.719 5.41 -8.367 1 98.81 373 VAL A O 1
ATOM 2824 N N . PHE A 1 374 ? -20.5 5.332 -6.066 1 98.81 374 PHE A N 1
ATOM 2825 C CA . PHE A 1 374 ? -21.828 4.785 -5.809 1 98.81 374 PHE A CA 1
ATOM 2826 C C . PHE A 1 374 ? -22.781 5.867 -5.297 1 98.81 374 PHE A C 1
ATOM 2828 O O . PHE A 1 374 ? -22.453 6.582 -4.344 1 98.81 374 PHE A O 1
ATOM 2835 N N . ASP A 1 375 ? -23.938 6.039 -5.926 1 98.31 375 ASP A N 1
ATOM 2836 C CA . ASP A 1 375 ? -24.859 7.105 -5.531 1 98.31 375 ASP A CA 1
ATOM 2837 C C . ASP A 1 375 ? -26.016 6.555 -4.707 1 98.31 375 ASP A C 1
ATOM 2839 O O . ASP A 1 375 ? -27.062 7.207 -4.57 1 98.31 375 ASP A O 1
ATOM 2843 N N . GLY A 1 376 ? -25.891 5.379 -4.262 1 96.25 376 GLY A N 1
ATOM 2844 C CA . GLY A 1 376 ? -26.984 4.734 -3.531 1 96.25 376 GLY A CA 1
ATOM 2845 C C . GLY A 1 376 ? -27.766 3.748 -4.375 1 96.25 376 GLY A C 1
ATOM 2846 O O . GLY A 1 376 ? -28.5 2.916 -3.84 1 96.25 376 GLY A O 1
ATOM 2847 N N . THR A 1 377 ? -27.562 3.812 -5.699 1 96.62 377 THR A N 1
ATOM 2848 C CA . THR A 1 377 ? -28.328 2.947 -6.594 1 96.62 377 THR A CA 1
ATOM 2849 C C . THR A 1 377 ? -27.422 2.338 -7.66 1 96.62 377 THR A C 1
ATOM 2851 O O . THR A 1 377 ? -27.531 1.15 -7.969 1 96.62 377 THR A O 1
ATOM 2854 N N . ALA A 1 378 ? -26.562 3.119 -8.195 1 98.5 378 ALA A N 1
ATOM 2855 C CA . ALA A 1 378 ? -25.734 2.676 -9.312 1 98.5 378 ALA A CA 1
ATOM 2856 C C . ALA A 1 378 ? -24.312 3.207 -9.195 1 98.5 378 ALA A C 1
ATOM 2858 O O . ALA A 1 378 ? -24.047 4.145 -8.43 1 98.5 378 ALA A O 1
ATOM 2859 N N . ILE A 1 379 ? -23.406 2.562 -9.867 1 98.69 379 ILE A N 1
ATOM 2860 C CA . ILE A 1 379 ? -22.078 3.141 -10.094 1 98.69 379 ILE A CA 1
ATOM 2861 C C . ILE A 1 379 ? -22.172 4.195 -11.195 1 98.69 379 ILE A C 1
ATOM 2863 O O . ILE A 1 379 ? -22.484 3.877 -12.344 1 98.69 379 ILE A O 1
ATOM 2867 N N . THR A 1 380 ? -21.828 5.422 -10.875 1 98.5 380 THR A N 1
ATOM 2868 C CA . THR A 1 380 ? -22.125 6.52 -11.797 1 98.5 380 THR A CA 1
ATOM 2869 C C . THR A 1 380 ? -20.844 7.062 -12.414 1 98.5 380 THR A C 1
ATOM 2871 O O . THR A 1 380 ? -20.891 7.777 -13.422 1 98.5 380 THR A O 1
ATOM 2874 N N . ASP A 1 381 ? -19.781 6.824 -11.82 1 97.88 381 ASP A N 1
ATOM 2875 C CA . ASP A 1 381 ? -18.5 7.363 -12.289 1 97.88 381 ASP A CA 1
ATOM 2876 C C . ASP A 1 381 ? -17.328 6.535 -11.766 1 97.88 381 ASP A C 1
ATOM 2878 O O . ASP A 1 381 ? -17.516 5.617 -10.969 1 97.88 381 ASP A O 1
ATOM 2882 N N . TRP A 1 382 ? -16.172 6.727 -12.258 1 97.44 382 TRP A N 1
ATOM 2883 C CA . TRP A 1 382 ? -14.906 6.16 -11.836 1 97.44 382 TRP A CA 1
ATOM 2884 C C . TRP A 1 382 ? -13.859 7.25 -11.641 1 97.44 382 TRP A C 1
ATOM 2886 O O . TRP A 1 382 ? -13.539 7.984 -12.586 1 97.44 382 TRP A O 1
ATOM 2896 N N . TRP A 1 383 ? -13.359 7.402 -10.414 1 97.62 383 TRP A N 1
ATOM 2897 C CA . TRP A 1 383 ? -12.406 8.461 -10.102 1 97.62 383 TRP A CA 1
ATOM 2898 C C . TRP A 1 383 ? -10.992 7.906 -9.984 1 97.62 383 TRP A C 1
ATOM 2900 O O . TRP A 1 383 ? -10.711 7.074 -9.117 1 97.62 383 TRP A O 1
ATOM 2910 N N . PRO A 1 384 ? -10.047 8.344 -10.828 1 96 384 PRO A N 1
ATOM 2911 C CA . PRO A 1 384 ? -8.656 7.934 -10.641 1 96 384 PRO A CA 1
ATOM 2912 C C . PRO A 1 384 ? -8.062 8.445 -9.328 1 96 384 PRO A C 1
ATOM 2914 O O . PRO A 1 384 ? -8.453 9.5 -8.836 1 96 384 PRO A O 1
ATOM 2917 N N . VAL A 1 385 ? -7.113 7.68 -8.758 1 95.25 385 VAL A N 1
ATOM 2918 C CA . VAL A 1 385 ? -6.379 8.117 -7.57 1 95.25 385 VAL A CA 1
ATOM 2919 C C . VAL A 1 385 ? -5.055 8.75 -7.984 1 95.25 385 VAL A C 1
ATOM 2921 O O . VAL A 1 385 ? -4.633 8.625 -9.141 1 95.25 385 VAL A O 1
ATOM 2924 N N . TRP A 1 386 ? -4.43 9.445 -7.062 1 92.69 386 TRP A N 1
ATOM 2925 C CA . TRP A 1 386 ? -3.115 10.023 -7.32 1 92.69 386 TRP A CA 1
ATOM 2926 C C . TRP A 1 386 ? -2.064 8.93 -7.488 1 92.69 386 TRP A C 1
ATOM 2928 O O . TRP A 1 386 ? -2.223 7.82 -6.969 1 92.69 386 TRP A O 1
ATOM 2938 N N . HIS A 1 387 ? -1.067 9.234 -8.281 1 87.94 387 HIS A N 1
ATOM 2939 C CA . HIS A 1 387 ? 0.072 8.352 -8.477 1 87.94 387 HIS A CA 1
ATOM 2940 C C . HIS A 1 387 ? 1.385 9.062 -8.172 1 87.94 387 HIS A C 1
ATOM 2942 O O . HIS A 1 387 ? 1.467 10.289 -8.258 1 87.94 387 HIS A O 1
ATOM 2948 N N . GLU A 1 388 ? 2.32 8.227 -7.738 1 84 388 GLU A N 1
ATOM 2949 C CA . GLU A 1 388 ? 3.656 8.766 -7.508 1 84 388 GLU A CA 1
ATOM 2950 C C . GLU A 1 388 ? 4.293 9.25 -8.805 1 84 388 GLU A C 1
ATOM 2952 O O . GLU A 1 388 ? 4.137 8.609 -9.852 1 84 388 GLU A O 1
ATOM 2957 N N . THR A 1 389 ? 4.473 10.523 -8.977 1 69.38 389 THR A N 1
ATOM 2958 C CA . THR A 1 389 ? 5.148 11.031 -10.164 1 69.38 389 THR A CA 1
ATOM 2959 C C . THR A 1 389 ? 6.637 11.242 -9.891 1 69.38 389 THR A C 1
ATOM 2961 O O . THR A 1 389 ? 7.059 11.312 -8.734 1 69.38 389 THR A O 1
ATOM 2964 N N . HIS A 1 390 ? 7.5 11 -10.953 1 64.19 390 HIS A N 1
ATOM 2965 C CA . HIS A 1 390 ? 8.945 11.172 -10.844 1 64.19 390 HIS A CA 1
ATOM 2966 C C . HIS A 1 390 ? 9.32 12.641 -10.68 1 64.19 390 HIS A C 1
ATOM 2968 O O . HIS A 1 390 ? 8.625 13.523 -11.18 1 64.19 390 HIS A O 1
ATOM 2974 N N . MET B 1 1 ? 25.172 -6.512 6.301 1 75.06 1 MET B N 1
ATOM 2975 C CA . MET B 1 1 ? 25.562 -5.449 5.379 1 75.06 1 MET B CA 1
ATOM 2976 C C . MET B 1 1 ? 26.375 -4.375 6.094 1 75.06 1 MET B C 1
ATOM 2978 O O . MET B 1 1 ? 26.141 -4.094 7.27 1 75.06 1 MET B O 1
ATOM 2982 N N . SER B 1 2 ? 27.344 -3.771 5.219 1 84.06 2 SER B N 1
ATOM 2983 C CA . SER B 1 2 ? 28.344 -2.947 5.895 1 84.06 2 SER B CA 1
ATOM 2984 C C . SER B 1 2 ? 27.938 -1.476 5.883 1 84.06 2 SER B C 1
ATOM 2986 O O . SER B 1 2 ? 27.094 -1.062 5.086 1 84.06 2 SER B O 1
ATOM 2988 N N . GLU B 1 3 ? 28.453 -0.792 6.766 1 91.75 3 GLU B N 1
ATOM 2989 C CA . GLU B 1 3 ? 28.328 0.662 6.832 1 91.75 3 GLU B CA 1
ATOM 2990 C C . GLU B 1 3 ? 28.781 1.312 5.527 1 91.75 3 GLU B C 1
ATOM 2992 O O . GLU B 1 3 ? 28.141 2.232 5.027 1 91.75 3 GLU B O 1
ATOM 2997 N N . ALA B 1 4 ? 29.797 0.769 4.98 1 95 4 ALA B N 1
ATOM 2998 C CA . ALA B 1 4 ? 30.359 1.309 3.748 1 95 4 ALA B CA 1
ATOM 2999 C C . ALA B 1 4 ? 29.375 1.197 2.596 1 95 4 ALA B C 1
ATOM 3001 O O . ALA B 1 4 ? 29.281 2.094 1.754 1 95 4 ALA B O 1
ATOM 3002 N N . TYR B 1 5 ? 28.703 0.122 2.506 1 97.19 5 TYR B N 1
ATOM 3003 C CA . TYR B 1 5 ? 27.719 -0.085 1.448 1 97.19 5 TYR B CA 1
ATOM 3004 C C . TYR B 1 5 ? 26.641 0.989 1.489 1 97.19 5 TYR B C 1
ATOM 3006 O O . TYR B 1 5 ? 26.359 1.626 0.474 1 97.19 5 TYR B O 1
ATOM 3014 N N . PHE B 1 6 ? 26.109 1.276 2.631 1 97.31 6 PHE B N 1
ATOM 3015 C CA . PHE B 1 6 ? 25 2.213 2.748 1 97.31 6 PHE B CA 1
ATOM 3016 C C . PHE B 1 6 ? 25.484 3.652 2.629 1 97.31 6 PHE B C 1
ATOM 3018 O O . PHE B 1 6 ? 24.75 4.527 2.172 1 97.31 6 PHE B O 1
ATOM 3025 N N . GLN B 1 7 ? 26.734 3.863 3.031 1 96 7 GLN B N 1
ATOM 3026 C CA . GLN B 1 7 ? 27.312 5.18 2.789 1 96 7 GLN B CA 1
ATOM 3027 C C . GLN B 1 7 ? 27.391 5.477 1.295 1 96 7 GLN B C 1
ATOM 3029 O O . GLN B 1 7 ? 27.094 6.59 0.859 1 96 7 GLN B O 1
ATOM 3034 N N . LYS B 1 8 ? 27.797 4.453 0.548 1 97.62 8 LYS B N 1
ATOM 3035 C CA . LYS B 1 8 ? 27.859 4.598 -0.903 1 97.62 8 LYS B CA 1
ATOM 3036 C C . LYS B 1 8 ? 26.469 4.801 -1.496 1 97.62 8 LYS B C 1
ATOM 3038 O O . LYS B 1 8 ? 26.281 5.645 -2.373 1 97.62 8 LYS B O 1
ATOM 3043 N N . LEU B 1 9 ? 25.547 4.02 -1.03 1 98.38 9 LEU B N 1
ATOM 3044 C CA . LEU B 1 9 ? 24.172 4.121 -1.518 1 98.38 9 LEU B CA 1
ATOM 3045 C C . LEU B 1 9 ? 23.594 5.5 -1.216 1 98.38 9 LEU B C 1
ATOM 3047 O O . LEU B 1 9 ? 22.969 6.121 -2.084 1 98.38 9 LEU B O 1
ATOM 3051 N N . GLN B 1 10 ? 23.797 6.008 -0.004 1 97.69 10 GLN B N 1
ATOM 3052 C CA . GLN B 1 10 ? 23.328 7.344 0.356 1 97.69 10 GLN B CA 1
ATOM 3053 C C . GLN B 1 10 ? 23.969 8.406 -0.533 1 97.69 10 GLN B C 1
ATOM 3055 O O . GLN B 1 10 ? 23.281 9.297 -1.033 1 97.69 10 GLN B O 1
ATOM 3060 N N . ALA B 1 11 ? 25.266 8.281 -0.675 1 97.62 11 ALA B N 1
ATOM 3061 C CA . ALA B 1 11 ? 25.969 9.25 -1.516 1 97.62 11 ALA B CA 1
ATOM 3062 C C . ALA B 1 11 ? 25.406 9.258 -2.934 1 97.62 11 ALA B C 1
ATOM 3064 O O . ALA B 1 11 ? 25.25 10.32 -3.537 1 97.62 11 ALA B O 1
ATOM 3065 N N . ALA B 1 12 ? 25.141 8.078 -3.469 1 98.5 12 ALA B N 1
ATOM 3066 C CA . ALA B 1 12 ? 24.594 7.957 -4.812 1 98.5 12 ALA B CA 1
ATOM 3067 C C . ALA B 1 12 ? 23.219 8.617 -4.902 1 98.5 12 ALA B C 1
ATOM 3069 O O . ALA B 1 12 ? 22.906 9.305 -5.883 1 98.5 12 ALA B O 1
ATOM 3070 N N . LEU B 1 13 ? 22.359 8.414 -3.889 1 97.75 13 LEU B N 1
ATOM 3071 C CA . LEU B 1 13 ? 21.031 8.992 -3.871 1 97.75 13 LEU B CA 1
ATOM 3072 C C . LEU B 1 13 ? 21.094 10.516 -3.766 1 97.75 13 LEU B C 1
ATOM 3074 O O . LEU B 1 13 ? 20.359 11.219 -4.465 1 97.75 13 LEU B O 1
ATOM 3078 N N . ILE B 1 14 ? 22 11 -2.885 1 95.38 14 ILE B N 1
ATOM 3079 C CA . ILE B 1 14 ? 22.172 12.445 -2.729 1 95.38 14 ILE B CA 1
ATOM 3080 C C . ILE B 1 14 ? 22.656 13.047 -4.043 1 95.38 14 ILE B C 1
ATOM 3082 O O . ILE B 1 14 ? 22.156 14.086 -4.484 1 95.38 14 ILE B O 1
ATOM 3086 N N . ALA B 1 15 ? 23.625 12.352 -4.664 1 96.56 15 ALA B N 1
ATOM 3087 C CA . ALA B 1 15 ? 24.156 12.828 -5.941 1 96.56 15 ALA B CA 1
ATOM 3088 C C . ALA B 1 15 ? 23.062 12.867 -7.008 1 96.56 15 ALA B C 1
ATOM 3090 O O . ALA B 1 15 ? 23.094 13.719 -7.902 1 96.56 15 ALA B O 1
ATOM 3091 N N . ALA B 1 16 ? 22.125 12.016 -6.926 1 95.75 16 ALA B N 1
ATOM 3092 C CA . ALA B 1 16 ? 21.031 11.961 -7.887 1 95.75 16 ALA B CA 1
ATOM 3093 C C . ALA B 1 16 ? 19.938 12.969 -7.523 1 95.75 16 ALA B C 1
ATOM 3095 O O . ALA B 1 16 ? 18.906 13.047 -8.195 1 95.75 16 ALA B O 1
ATOM 3096 N N . GLY B 1 17 ? 20.141 13.719 -6.422 1 92.44 17 GLY B N 1
ATOM 3097 C CA . GLY B 1 17 ? 19.203 14.758 -6.016 1 92.44 17 GLY B CA 1
ATOM 3098 C C . GLY B 1 17 ? 17.969 14.211 -5.332 1 92.44 17 GLY B C 1
ATOM 3099 O O . GLY B 1 17 ? 16.922 14.859 -5.32 1 92.44 17 GLY B O 1
ATOM 3100 N N . ARG B 1 18 ? 18.047 12.992 -4.809 1 91.44 18 ARG B N 1
ATOM 3101 C CA . ARG B 1 18 ? 16.844 12.359 -4.242 1 91.44 18 ARG B CA 1
ATOM 3102 C C . ARG B 1 18 ? 16.688 12.719 -2.771 1 91.44 18 ARG B C 1
ATOM 3104 O O . ARG B 1 18 ? 17.609 12.555 -1.979 1 91.44 18 ARG B O 1
ATOM 3111 N N . GLN B 1 19 ? 15.469 13.266 -2.434 1 92.88 19 GLN B N 1
ATOM 3112 C CA . GLN B 1 19 ? 15.156 13.625 -1.053 1 92.88 19 GLN B CA 1
ATOM 3113 C C . GLN B 1 19 ? 13.758 13.156 -0.664 1 92.88 19 GLN B C 1
ATOM 3115 O O . GLN B 1 19 ? 13.102 13.773 0.181 1 92.88 19 GLN B O 1
ATOM 3120 N N . LEU B 1 20 ? 13.188 12.164 -1.34 1 95.19 20 LEU B N 1
ATOM 3121 C CA . LEU B 1 20 ? 11.914 11.516 -1.06 1 95.19 20 LEU B CA 1
ATOM 3122 C C . LEU B 1 20 ? 12.117 10.039 -0.737 1 95.19 20 LEU B C 1
ATOM 3124 O O . LEU B 1 20 ? 13.148 9.461 -1.08 1 95.19 20 LEU B O 1
ATOM 3128 N N . PRO B 1 21 ? 11.156 9.477 0.035 1 96.56 21 PRO B N 1
ATOM 3129 C CA . PRO B 1 21 ? 11.258 8.023 0.169 1 96.56 21 PRO B CA 1
ATOM 3130 C C . PRO B 1 21 ? 11.398 7.312 -1.177 1 96.56 21 PRO B C 1
ATOM 3132 O O . PRO B 1 21 ? 10.625 7.574 -2.102 1 96.56 21 PRO B O 1
ATOM 3135 N N . THR B 1 22 ? 12.367 6.441 -1.236 1 97.5 22 THR B N 1
ATOM 3136 C CA . THR B 1 22 ? 12.734 5.871 -2.529 1 97.5 22 THR B CA 1
ATOM 3137 C C . THR B 1 22 ? 13.031 4.379 -2.402 1 97.5 22 THR B C 1
ATOM 3139 O O . THR B 1 22 ? 13.758 3.961 -1.498 1 97.5 22 THR B O 1
ATOM 3142 N N . LEU B 1 23 ? 12.336 3.635 -3.273 1 98.19 23 LEU B N 1
ATOM 3143 C CA . LEU B 1 23 ? 12.727 2.238 -3.432 1 98.19 23 LEU B CA 1
ATOM 3144 C C . LEU B 1 23 ? 13.961 2.117 -4.316 1 98.19 23 LEU B C 1
ATOM 3146 O O . LEU B 1 23 ? 14.047 2.768 -5.359 1 98.19 23 LEU B O 1
ATOM 3150 N N . VAL B 1 24 ? 14.906 1.319 -3.828 1 98.75 24 VAL B N 1
ATOM 3151 C CA . VAL B 1 24 ? 16.156 1.12 -4.539 1 98.75 24 VAL B CA 1
ATOM 3152 C C . VAL B 1 24 ? 16.328 -0.357 -4.887 1 98.75 24 VAL B C 1
ATOM 3154 O O . VAL B 1 24 ? 16.062 -1.229 -4.059 1 98.75 24 VAL B O 1
ATOM 3157 N N . VAL B 1 25 ? 16.734 -0.621 -6.113 1 98.88 25 VAL B N 1
ATOM 3158 C CA . VAL B 1 25 ? 17.188 -1.956 -6.5 1 98.88 25 VAL B CA 1
ATOM 3159 C C . VAL B 1 25 ? 18.656 -1.919 -6.875 1 98.88 25 VAL B C 1
ATOM 3161 O O . VAL B 1 25 ? 19.078 -1.085 -7.68 1 98.88 25 VAL B O 1
ATOM 3164 N N . ASP B 1 26 ? 19.438 -2.699 -6.215 1 98.81 26 ASP B N 1
ATOM 3165 C CA . ASP B 1 26 ? 20.859 -2.871 -6.52 1 98.81 26 ASP B CA 1
ATOM 3166 C C . ASP B 1 26 ? 21.062 -3.904 -7.625 1 98.81 26 ASP B C 1
ATOM 3168 O O . ASP B 1 26 ? 20.938 -5.109 -7.387 1 98.81 26 ASP B O 1
ATOM 3172 N N . THR B 1 27 ? 21.484 -3.461 -8.781 1 98.69 27 THR B N 1
ATOM 3173 C CA . THR B 1 27 ? 21.516 -4.336 -9.945 1 98.69 27 THR B CA 1
ATOM 3174 C C . THR B 1 27 ? 22.688 -5.297 -9.883 1 98.69 27 THR B C 1
ATOM 3176 O O . THR B 1 27 ? 22.656 -6.371 -10.484 1 98.69 27 THR B O 1
ATOM 3179 N N . GLU B 1 28 ? 23.766 -4.934 -9.164 1 98.5 28 GLU B N 1
ATOM 3180 C CA . GLU B 1 28 ? 24.875 -5.879 -8.984 1 98.5 28 GLU B CA 1
ATOM 3181 C C . GLU B 1 28 ? 24.453 -7.051 -8.109 1 98.5 28 GLU B C 1
ATOM 3183 O O . GLU B 1 28 ? 24.75 -8.203 -8.422 1 98.5 28 GLU B O 1
ATOM 3188 N N . ARG B 1 29 ? 23.797 -6.734 -7.074 1 98.56 29 ARG B N 1
ATOM 3189 C CA . ARG B 1 29 ? 23.312 -7.781 -6.18 1 98.56 29 ARG B CA 1
ATOM 3190 C C . ARG B 1 29 ? 22.234 -8.617 -6.852 1 98.56 29 ARG B C 1
ATOM 3192 O O . ARG B 1 29 ? 22.203 -9.844 -6.68 1 98.56 29 ARG B O 1
ATOM 3199 N N . LEU B 1 30 ? 21.359 -7.969 -7.59 1 98.81 30 LEU B N 1
ATOM 3200 C CA . LEU B 1 30 ? 20.344 -8.68 -8.352 1 98.81 30 LEU B CA 1
ATOM 3201 C C . LEU B 1 30 ? 20.984 -9.664 -9.328 1 98.81 30 LEU B C 1
ATOM 3203 O O . LEU B 1 30 ? 20.547 -10.812 -9.422 1 98.81 30 LEU B O 1
ATOM 3207 N N . ALA B 1 31 ? 22.016 -9.25 -10 1 98.75 31 ALA B N 1
ATOM 3208 C CA . ALA B 1 31 ? 22.734 -10.109 -10.945 1 98.75 31 ALA B CA 1
ATOM 3209 C C . ALA B 1 31 ? 23.359 -11.305 -10.234 1 98.75 31 ALA B C 1
ATOM 3211 O O . ALA B 1 31 ? 23.297 -12.43 -10.727 1 98.75 31 ALA B O 1
ATOM 3212 N N . ALA B 1 32 ? 23.938 -11 -9.133 1 98.69 32 ALA B N 1
ATOM 3213 C CA . ALA B 1 32 ? 24.531 -12.078 -8.344 1 98.69 32 ALA B CA 1
ATOM 3214 C C . ALA B 1 32 ? 23.469 -13.086 -7.906 1 98.69 32 ALA B C 1
ATOM 3216 O O . ALA B 1 32 ? 23.703 -14.297 -7.934 1 98.69 32 ALA B O 1
ATOM 3217 N N . ASN B 1 33 ? 22.328 -12.578 -7.488 1 98.88 33 ASN B N 1
ATOM 3218 C CA . ASN B 1 33 ? 21.25 -13.445 -7.07 1 98.88 33 ASN B CA 1
ATOM 3219 C C . ASN B 1 33 ? 20.719 -14.289 -8.227 1 98.88 33 ASN B C 1
ATOM 3221 O O . ASN B 1 33 ? 20.406 -15.469 -8.055 1 98.88 33 ASN B O 1
ATOM 3225 N N . MET B 1 34 ? 20.609 -13.711 -9.391 1 98.81 34 MET B N 1
ATOM 3226 C CA . MET B 1 34 ? 20.172 -14.469 -10.555 1 98.81 34 MET B CA 1
ATOM 3227 C C . MET B 1 34 ? 21.156 -15.594 -10.875 1 98.81 34 MET B C 1
ATOM 3229 O O . MET B 1 34 ? 20.734 -16.719 -11.164 1 98.81 34 MET B O 1
ATOM 3233 N N . ALA B 1 35 ? 22.422 -15.312 -10.773 1 98.62 35 ALA B N 1
ATOM 3234 C CA . ALA B 1 35 ? 23.438 -16.344 -11 1 98.62 35 ALA B CA 1
ATOM 3235 C C . ALA B 1 35 ? 23.328 -17.453 -9.977 1 98.62 35 ALA B C 1
ATOM 3237 O O . ALA B 1 35 ? 23.406 -18.641 -10.32 1 98.62 35 ALA B O 1
ATOM 3238 N N . ALA B 1 36 ? 23.141 -17.047 -8.758 1 98.62 36 ALA B N 1
ATOM 3239 C CA . ALA B 1 36 ? 23 -18.031 -7.688 1 98.62 36 ALA B CA 1
ATOM 3240 C C . ALA B 1 36 ? 21.766 -18.906 -7.906 1 98.62 36 ALA B C 1
ATOM 3242 O O . ALA B 1 36 ? 21.828 -20.125 -7.754 1 98.62 36 ALA B O 1
ATOM 3243 N N . VAL B 1 37 ? 20.656 -18.312 -8.289 1 98.5 37 VAL B N 1
ATOM 3244 C CA . VAL B 1 37 ? 19.406 -19.031 -8.523 1 98.5 37 VAL B CA 1
ATOM 3245 C C . VAL B 1 37 ? 19.609 -20.031 -9.664 1 98.5 37 VAL B C 1
ATOM 3247 O O . VAL B 1 37 ? 19.156 -21.172 -9.586 1 98.5 37 VAL B O 1
ATOM 3250 N N . ARG B 1 38 ? 20.312 -19.625 -10.68 1 97.69 38 ARG B N 1
ATOM 3251 C CA . ARG B 1 38 ? 20.594 -20.516 -11.789 1 97.69 38 ARG B CA 1
ATOM 3252 C C . ARG B 1 38 ? 21.406 -21.734 -11.336 1 97.69 38 ARG B C 1
ATOM 3254 O O . ARG B 1 38 ? 21.141 -22.859 -11.75 1 97.69 38 ARG B O 1
ATOM 3261 N N . ARG B 1 39 ? 22.328 -21.453 -10.469 1 97.38 39 ARG B N 1
ATOM 3262 C CA . ARG B 1 39 ? 23.172 -22.547 -9.969 1 97.38 39 ARG B CA 1
ATOM 3263 C C . ARG B 1 39 ? 22.375 -23.484 -9.07 1 97.38 39 ARG B C 1
ATOM 3265 O O . ARG B 1 39 ? 22.641 -24.688 -9.055 1 97.38 39 ARG B O 1
ATOM 3272 N N . MET B 1 40 ? 21.469 -22.938 -8.391 1 97.38 40 MET B N 1
ATOM 3273 C CA . MET B 1 40 ? 20.703 -23.688 -7.402 1 97.38 40 MET B CA 1
ATOM 3274 C C . MET B 1 40 ? 19.578 -24.469 -8.062 1 97.38 40 MET B C 1
ATOM 3276 O O . MET B 1 40 ? 18.969 -25.344 -7.441 1 97.38 40 MET B O 1
ATOM 3280 N N . THR B 1 41 ? 19.266 -24.156 -9.297 1 97.5 41 THR B N 1
ATOM 3281 C CA . THR B 1 41 ? 18.141 -24.766 -10 1 97.5 41 THR B CA 1
ATOM 3282 C C . THR B 1 41 ? 18.609 -25.953 -10.844 1 97.5 41 THR B C 1
ATOM 3284 O O . THR B 1 41 ? 19.641 -25.859 -11.531 1 97.5 41 THR B O 1
ATOM 3287 N N . ALA B 1 42 ? 17.906 -27.078 -10.711 1 96.88 42 ALA B N 1
ATOM 3288 C CA . ALA B 1 42 ? 18.203 -28.219 -11.562 1 96.88 42 ALA B CA 1
ATOM 3289 C C . ALA B 1 42 ? 18.172 -27.844 -13.039 1 96.88 42 ALA B C 1
ATOM 3291 O O . ALA B 1 42 ? 17.25 -27.172 -13.492 1 96.88 42 ALA B O 1
ATOM 3292 N N . PRO B 1 43 ? 19.156 -28.234 -13.867 1 95.88 43 PRO B N 1
ATOM 3293 C CA . PRO B 1 43 ? 19.266 -27.828 -15.266 1 95.88 43 PRO B CA 1
ATOM 3294 C C . PRO B 1 43 ? 18.062 -28.25 -16.109 1 95.88 43 PRO B C 1
ATOM 3296 O O . PRO B 1 43 ? 17.766 -27.625 -17.125 1 95.88 43 PRO B O 1
ATOM 3299 N N . SER B 1 44 ? 17.422 -29.266 -15.641 1 96.75 44 SER B N 1
ATOM 3300 C CA . SER B 1 44 ? 16.312 -29.781 -16.422 1 96.75 44 SER B CA 1
ATOM 3301 C C . SER B 1 44 ? 15.047 -28.953 -16.188 1 96.75 44 SER B C 1
ATOM 3303 O O . SER B 1 44 ? 14.055 -29.109 -16.906 1 96.75 44 SER B O 1
ATOM 3305 N N . LEU B 1 45 ? 15.086 -28.094 -15.227 1 98.12 45 LEU B N 1
ATOM 3306 C CA . LEU B 1 45 ? 13.891 -27.344 -14.852 1 98.12 45 LEU B CA 1
ATOM 3307 C C . LEU B 1 45 ? 13.984 -25.891 -15.336 1 98.12 45 LEU B C 1
ATOM 3309 O O . LEU B 1 45 ? 15.016 -25.25 -15.156 1 98.12 45 LEU B O 1
ATOM 3313 N N . ALA B 1 46 ? 12.953 -25.438 -16.031 1 98.19 46 ALA B N 1
ATOM 3314 C CA . ALA B 1 46 ? 12.867 -24.031 -16.438 1 98.19 46 ALA B CA 1
ATOM 3315 C C . ALA B 1 46 ? 12.445 -23.156 -15.266 1 98.19 46 ALA B C 1
ATOM 3317 O O . ALA B 1 46 ? 11.953 -23.656 -14.25 1 98.19 46 ALA B O 1
ATOM 3318 N N . LEU B 1 47 ? 12.719 -21.859 -15.398 1 98.44 47 LEU B N 1
ATOM 3319 C CA . LEU B 1 47 ? 12.305 -20.891 -14.383 1 98.44 47 LEU B CA 1
ATOM 3320 C C . LEU B 1 47 ? 11.188 -20 -14.914 1 98.44 47 LEU B C 1
ATOM 3322 O O . LEU B 1 47 ? 11.234 -19.547 -16.062 1 98.44 47 LEU B O 1
ATOM 3326 N N . ARG B 1 48 ? 10.156 -19.891 -14.141 1 98.69 48 ARG B N 1
ATOM 3327 C CA . ARG B 1 48 ? 9.07 -18.938 -14.406 1 98.69 48 ARG B CA 1
ATOM 3328 C C . ARG B 1 48 ? 9.086 -17.797 -13.398 1 98.69 48 ARG B C 1
ATOM 3330 O O . ARG B 1 48 ? 9.008 -18.031 -12.188 1 98.69 48 ARG B O 1
ATOM 3337 N N . VAL B 1 49 ? 9.164 -16.516 -13.906 1 98.69 49 VAL B N 1
ATOM 3338 C CA . VAL B 1 49 ? 9.297 -15.344 -13.055 1 98.69 49 VAL B CA 1
ATOM 3339 C C . VAL B 1 49 ? 7.922 -14.867 -12.602 1 98.69 49 VAL B C 1
ATOM 3341 O O . VAL B 1 49 ? 7.059 -14.57 -13.438 1 98.69 49 VAL B O 1
ATOM 3344 N N . VAL B 1 50 ? 7.73 -14.805 -11.312 1 97.88 50 VAL B N 1
ATOM 3345 C CA . VAL B 1 50 ? 6.473 -14.336 -10.742 1 97.88 50 VAL B CA 1
ATOM 3346 C C . VAL B 1 50 ? 6.457 -12.805 -10.711 1 97.88 50 VAL B C 1
ATOM 3348 O O . VAL B 1 50 ? 7.074 -12.188 -9.844 1 97.88 50 VAL B O 1
ATOM 3351 N N . GLU B 1 51 ? 5.719 -12.219 -11.531 1 96.94 51 GLU B N 1
ATOM 3352 C CA . GLU B 1 51 ? 5.82 -10.797 -11.828 1 96.94 51 GLU B CA 1
ATOM 3353 C C . GLU B 1 51 ? 5.324 -9.945 -10.664 1 96.94 51 GLU B C 1
ATOM 3355 O O . GLU B 1 51 ? 5.781 -8.82 -10.469 1 96.94 51 GLU B O 1
ATOM 3360 N N . LYS B 1 52 ? 4.355 -10.438 -9.867 1 94.19 52 LYS B N 1
ATOM 3361 C CA . LYS B 1 52 ? 3.789 -9.648 -8.781 1 94.19 52 LYS B CA 1
ATOM 3362 C C . LYS B 1 52 ? 4.863 -9.258 -7.766 1 94.19 52 LYS B C 1
ATOM 3364 O O . LYS B 1 52 ? 4.719 -8.258 -7.059 1 94.19 52 LYS B O 1
ATOM 3369 N N . SER B 1 53 ? 5.91 -10 -7.707 1 96.25 53 SER B N 1
ATOM 3370 C CA . SER B 1 53 ? 6.992 -9.734 -6.766 1 96.25 53 SER B CA 1
ATOM 3371 C C . SER B 1 53 ? 7.953 -8.688 -7.312 1 96.25 53 SER B C 1
ATOM 3373 O O . SER B 1 53 ? 8.766 -8.133 -6.562 1 96.25 53 SER B O 1
ATOM 3375 N N . LEU B 1 54 ? 7.969 -8.516 -8.555 1 98.06 54 LEU B N 1
ATOM 3376 C CA . LEU B 1 54 ? 8.82 -7.551 -9.234 1 98.06 54 LEU B CA 1
ATOM 3377 C C . LEU B 1 54 ? 8 -6.684 -10.188 1 98.06 54 LEU B C 1
ATOM 3379 O O . LEU B 1 54 ? 8.273 -6.652 -11.391 1 98.06 54 LEU B O 1
ATOM 3383 N N . PRO B 1 55 ? 7.078 -5.898 -9.617 1 96.56 55 PRO B N 1
ATOM 3384 C CA . PRO B 1 55 ? 6.055 -5.258 -10.445 1 96.56 55 PRO B CA 1
ATOM 3385 C C . PRO B 1 55 ? 6.559 -3.996 -11.133 1 96.56 55 PRO B C 1
ATOM 3387 O O . PRO B 1 55 ? 5.953 -2.93 -11 1 96.56 55 PRO B O 1
ATOM 3390 N N . ALA B 1 56 ? 7.582 -4.137 -11.914 1 97.06 56 ALA B N 1
ATOM 3391 C CA . ALA B 1 56 ? 8.188 -3.088 -12.734 1 97.06 56 ALA B CA 1
ATOM 3392 C C . ALA B 1 56 ? 8.695 -3.648 -14.055 1 97.06 56 ALA B C 1
ATOM 3394 O O . ALA B 1 56 ? 9.523 -4.562 -14.078 1 97.06 56 ALA B O 1
ATOM 3395 N N . PRO B 1 57 ? 8.242 -3.082 -15.203 1 97.5 57 PRO B N 1
ATOM 3396 C CA . PRO B 1 57 ? 8.562 -3.664 -16.516 1 97.5 57 PRO B CA 1
ATOM 3397 C C . PRO B 1 57 ? 10.07 -3.732 -16.766 1 97.5 57 PRO B C 1
ATOM 3399 O O . PRO B 1 57 ? 10.57 -4.746 -17.266 1 97.5 57 PRO B O 1
ATOM 3402 N N . ASP B 1 58 ? 10.789 -2.674 -16.438 1 98.19 58 ASP B N 1
ATOM 3403 C CA . ASP B 1 58 ? 12.227 -2.668 -16.688 1 98.19 58 ASP B CA 1
ATOM 3404 C C . ASP B 1 58 ? 12.945 -3.656 -15.781 1 98.19 58 ASP B C 1
ATOM 3406 O O . ASP B 1 58 ? 13.898 -4.316 -16.203 1 98.19 58 ASP B O 1
ATOM 3410 N N . LEU B 1 59 ? 12.5 -3.742 -14.531 1 98.56 59 LEU B N 1
ATOM 3411 C CA . LEU B 1 59 ? 13.039 -4.746 -13.625 1 98.56 59 LEU B CA 1
ATOM 3412 C C . LEU B 1 59 ? 12.789 -6.152 -14.156 1 98.56 59 LEU B C 1
ATOM 3414 O O . LEU B 1 59 ? 13.703 -6.988 -14.172 1 98.56 59 LEU B O 1
ATOM 3418 N N . LEU B 1 60 ? 11.594 -6.391 -14.648 1 98.5 60 LEU B N 1
ATOM 3419 C CA . LEU B 1 60 ? 11.25 -7.688 -15.227 1 98.5 60 LEU B CA 1
ATOM 3420 C C . LEU B 1 60 ? 12.102 -7.977 -16.453 1 98.5 60 LEU B C 1
ATOM 3422 O O . LEU B 1 60 ? 12.531 -9.117 -16.672 1 98.5 60 LEU B O 1
ATOM 3426 N N . ARG B 1 61 ? 12.32 -6.973 -17.234 1 98.31 61 ARG B N 1
ATOM 3427 C CA . ARG B 1 61 ? 13.156 -7.145 -18.422 1 98.31 61 ARG B CA 1
ATOM 3428 C C . ARG B 1 61 ? 14.555 -7.617 -18.047 1 98.31 61 ARG B C 1
ATOM 3430 O O . ARG B 1 61 ? 15.094 -8.531 -18.672 1 98.31 61 ARG B O 1
ATOM 3437 N N . VAL B 1 62 ? 15.117 -6.992 -17.031 1 98.56 62 VAL B N 1
ATOM 3438 C CA . VAL B 1 62 ? 16.453 -7.367 -16.562 1 98.56 62 VAL B CA 1
ATOM 3439 C C . VAL B 1 62 ? 16.438 -8.812 -16.078 1 98.56 62 VAL B C 1
ATOM 3441 O O . VAL B 1 62 ? 17.328 -9.594 -16.391 1 98.56 62 VAL B O 1
ATOM 3444 N N . VAL B 1 63 ? 15.414 -9.211 -15.367 1 98.69 63 VAL B N 1
ATOM 3445 C CA . VAL B 1 63 ? 15.328 -10.539 -14.766 1 98.69 63 VAL B CA 1
ATOM 3446 C C . VAL B 1 63 ? 15.078 -11.586 -15.859 1 98.69 63 VAL B C 1
ATOM 3448 O O . VAL B 1 63 ? 15.688 -12.656 -15.852 1 98.69 63 VAL B O 1
ATOM 3451 N N . ILE B 1 64 ? 14.203 -11.25 -16.812 1 98.12 64 ILE B N 1
ATOM 3452 C CA . ILE B 1 64 ? 13.906 -12.133 -17.938 1 98.12 64 ILE B CA 1
ATOM 3453 C C . ILE B 1 64 ? 15.188 -12.422 -18.719 1 98.12 64 ILE B C 1
ATOM 3455 O O . ILE B 1 64 ? 15.484 -13.57 -19.031 1 98.12 64 ILE B O 1
ATOM 3459 N N . ALA B 1 65 ? 15.938 -11.398 -18.953 1 97.94 65 ALA B N 1
ATOM 3460 C CA . ALA B 1 65 ? 17.203 -11.547 -19.672 1 97.94 65 ALA B CA 1
ATOM 3461 C C . ALA B 1 65 ? 18.219 -12.328 -18.859 1 97.94 65 ALA B C 1
ATOM 3463 O O . ALA B 1 65 ? 18.891 -13.234 -19.359 1 97.94 65 ALA B O 1
ATOM 3464 N N . GLY B 1 66 ? 18.281 -12.016 -17.594 1 98.19 66 GLY B N 1
ATOM 3465 C CA . GLY B 1 66 ? 19.266 -12.617 -16.719 1 98.19 66 GLY B CA 1
ATOM 3466 C C . GLY B 1 66 ? 19.031 -14.094 -16.484 1 98.19 66 GLY B C 1
ATOM 3467 O O . GLY B 1 66 ? 19.984 -14.867 -16.328 1 98.19 66 GLY B O 1
ATOM 3468 N N . LEU B 1 67 ? 17.812 -14.469 -16.422 1 98.12 67 LEU B N 1
ATOM 3469 C CA . LEU B 1 67 ? 17.469 -15.867 -16.188 1 98.12 67 LEU B CA 1
ATOM 3470 C C . LEU B 1 67 ? 17.203 -16.594 -17.5 1 98.12 67 LEU B C 1
ATOM 3472 O O . LEU B 1 67 ? 16.938 -17.797 -17.516 1 98.12 67 LEU B O 1
ATOM 3476 N N . GLU B 1 68 ? 17.266 -15.883 -18.609 1 96.94 68 GLU B N 1
ATOM 3477 C CA . GLU B 1 68 ? 17.047 -16.438 -19.938 1 96.94 68 GLU B CA 1
ATOM 3478 C C . GLU B 1 68 ? 15.727 -17.203 -20.016 1 96.94 68 GLU B C 1
ATOM 3480 O O . GLU B 1 68 ? 15.695 -18.359 -20.453 1 96.94 68 GLU B O 1
ATOM 3485 N N . THR B 1 69 ? 14.688 -16.531 -19.594 1 98.12 69 THR B N 1
ATOM 3486 C CA . THR B 1 69 ? 13.352 -17.125 -19.641 1 98.12 69 THR B CA 1
ATOM 3487 C C . THR B 1 69 ? 12.32 -16.125 -20.141 1 98.12 69 THR B C 1
ATOM 3489 O O . THR B 1 69 ? 12.484 -14.914 -19.953 1 98.12 69 THR B O 1
ATOM 3492 N N . ASN B 1 70 ? 11.352 -16.547 -20.828 1 97.56 70 ASN B N 1
ATOM 3493 C CA . ASN B 1 70 ? 10.219 -15.703 -21.203 1 97.56 70 ASN B CA 1
ATOM 3494 C C . ASN B 1 70 ? 8.953 -16.109 -20.453 1 97.56 70 ASN B C 1
ATOM 3496 O O . ASN B 1 70 ? 7.855 -15.68 -20.812 1 97.56 70 ASN B O 1
ATOM 3500 N N . ARG B 1 71 ? 9.102 -16.969 -19.469 1 98.69 71 ARG B N 1
ATOM 3501 C CA . ARG B 1 71 ? 7.961 -17.453 -18.688 1 98.69 71 ARG B CA 1
ATOM 3502 C C . ARG B 1 71 ? 7.656 -16.516 -17.531 1 98.69 71 ARG B C 1
ATOM 3504 O O . ARG B 1 71 ? 8.539 -16.219 -16.719 1 98.69 71 ARG B O 1
ATOM 3511 N N . LEU B 1 72 ? 6.426 -16.062 -17.469 1 98.69 72 LEU B N 1
ATOM 3512 C CA . LEU B 1 72 ? 5.961 -15.219 -16.375 1 98.69 72 LEU B CA 1
ATOM 3513 C C . LEU B 1 72 ? 4.758 -15.836 -15.672 1 98.69 72 LEU B C 1
ATOM 3515 O O . LEU B 1 72 ? 4.016 -16.609 -16.281 1 98.69 72 LEU B O 1
ATOM 3519 N N . MET B 1 73 ? 4.652 -15.617 -14.453 1 98.5 73 MET B N 1
ATOM 3520 C CA . MET B 1 73 ? 3.439 -15.906 -13.695 1 98.5 73 MET B CA 1
ATOM 3521 C C . MET B 1 73 ? 2.811 -14.625 -13.156 1 98.5 73 MET B C 1
ATOM 3523 O O . MET B 1 73 ? 3.516 -13.742 -12.664 1 98.5 73 MET B O 1
ATOM 3527 N N . SER B 1 74 ? 1.515 -14.5 -13.297 1 97.12 74 SER B N 1
ATOM 3528 C CA . SER B 1 74 ? 0.805 -13.289 -12.891 1 97.12 74 SER B CA 1
ATOM 3529 C C . SER B 1 74 ? -0.417 -13.625 -12.047 1 97.12 74 SER B C 1
ATOM 3531 O O . SER B 1 74 ? -0.913 -14.75 -12.078 1 97.12 74 SER B O 1
ATOM 3533 N N . PHE B 1 75 ? -0.883 -12.648 -11.227 1 96.44 75 PHE B N 1
ATOM 3534 C CA . PHE B 1 75 ? -1.93 -12.898 -10.25 1 96.44 75 PHE B CA 1
ATOM 3535 C C . PHE B 1 75 ? -3.02 -11.836 -10.328 1 96.44 75 PHE B C 1
ATOM 3537 O O . PHE B 1 75 ? -4.027 -11.914 -9.625 1 96.44 75 PHE B O 1
ATOM 3544 N N . HIS B 1 76 ? -2.801 -10.773 -11.078 1 95.38 76 HIS B N 1
ATOM 3545 C CA . HIS B 1 76 ? -3.701 -9.625 -11.117 1 95.38 76 HIS B CA 1
ATOM 3546 C C . HIS B 1 76 ? -3.959 -9.18 -12.555 1 95.38 76 HIS B C 1
ATOM 3548 O O . HIS B 1 76 ? -3.033 -8.773 -13.258 1 95.38 76 HIS B O 1
ATOM 3554 N N . LEU B 1 77 ? -5.23 -9.266 -12.945 1 95.12 77 LEU B N 1
ATOM 3555 C CA . LEU B 1 77 ? -5.613 -9.18 -14.352 1 95.12 77 LEU B CA 1
ATOM 3556 C C . LEU B 1 77 ? -5.07 -7.906 -14.992 1 95.12 77 LEU B C 1
ATOM 3558 O O . LEU B 1 77 ? -4.523 -7.945 -16.094 1 95.12 77 LEU B O 1
ATOM 3562 N N . PRO B 1 78 ? -5.125 -6.707 -14.312 1 93.81 78 PRO B N 1
ATOM 3563 C CA . PRO B 1 78 ? -4.535 -5.512 -14.93 1 93.81 78 PRO B CA 1
ATOM 3564 C C . PRO B 1 78 ? -3.039 -5.664 -15.203 1 93.81 78 PRO B C 1
ATOM 3566 O O . PRO B 1 78 ? -2.545 -5.203 -16.234 1 93.81 78 PRO B O 1
ATOM 3569 N N . PHE B 1 79 ? -2.391 -6.348 -14.367 1 95.06 79 PHE B N 1
ATOM 3570 C CA . PHE B 1 79 ? -0.957 -6.535 -14.555 1 95.06 79 PHE B CA 1
ATOM 3571 C C . PHE B 1 79 ? -0.683 -7.602 -15.609 1 95.06 79 PHE B C 1
ATOM 3573 O O . PHE B 1 79 ? 0.315 -7.527 -16.328 1 95.06 79 PHE B O 1
ATOM 3580 N N . VAL B 1 80 ? -1.604 -8.602 -15.742 1 96.44 80 VAL B N 1
ATOM 3581 C CA . VAL B 1 80 ? -1.504 -9.57 -16.828 1 96.44 80 VAL B CA 1
ATOM 3582 C C . VAL B 1 80 ? -1.536 -8.852 -18.172 1 96.44 80 VAL B C 1
ATOM 3584 O O . VAL B 1 80 ? -0.691 -9.102 -19.031 1 96.44 80 VAL B O 1
ATOM 3587 N N . GLN B 1 81 ? -2.465 -7.953 -18.266 1 95.81 81 GLN B N 1
ATOM 3588 C CA . GLN B 1 81 ? -2.641 -7.215 -19.516 1 95.81 81 GLN B CA 1
ATOM 3589 C C . GLN B 1 81 ? -1.436 -6.324 -19.797 1 95.81 81 GLN B C 1
ATOM 3591 O O . GLN B 1 81 ? -0.966 -6.25 -20.938 1 95.81 81 GLN B O 1
ATOM 3596 N N . GLN B 1 82 ? -0.94 -5.711 -18.781 1 95.44 82 GLN B N 1
ATOM 3597 C CA . GLN B 1 82 ? 0.231 -4.855 -18.938 1 95.44 82 GLN B CA 1
ATOM 3598 C C . GLN B 1 82 ? 1.47 -5.676 -19.281 1 95.44 82 GLN B C 1
ATOM 3600 O O . GLN B 1 82 ? 2.266 -5.281 -20.141 1 95.44 82 GLN B O 1
ATOM 3605 N N . ALA B 1 83 ? 1.606 -6.805 -18.625 1 96.75 83 ALA B N 1
ATOM 3606 C CA . ALA B 1 83 ? 2.738 -7.684 -18.906 1 96.75 83 ALA B CA 1
ATOM 3607 C C . ALA B 1 83 ? 2.686 -8.195 -20.344 1 96.75 83 ALA B C 1
ATOM 3609 O O . ALA B 1 83 ? 3.703 -8.211 -21.047 1 96.75 83 ALA B O 1
ATOM 3610 N N . ALA B 1 84 ? 1.501 -8.586 -20.781 1 97.19 84 ALA B N 1
ATOM 3611 C CA . ALA B 1 84 ? 1.333 -9.078 -22.141 1 97.19 84 ALA B CA 1
ATOM 3612 C C . ALA B 1 84 ? 1.707 -8.008 -23.156 1 97.19 84 ALA B C 1
ATOM 3614 O O . ALA B 1 84 ? 2.303 -8.312 -24.203 1 97.19 84 ALA B O 1
ATOM 3615 N N . ALA B 1 85 ? 1.376 -6.789 -22.859 1 95.56 85 ALA B N 1
ATOM 3616 C CA . ALA B 1 85 ? 1.688 -5.684 -23.766 1 95.56 85 ALA B CA 1
ATOM 3617 C C . ALA B 1 85 ? 3.18 -5.363 -23.75 1 95.56 85 ALA B C 1
ATOM 3619 O O . ALA B 1 85 ? 3.781 -5.121 -24.797 1 95.56 85 ALA B O 1
ATOM 3620 N N . ALA B 1 86 ? 3.787 -5.418 -22.594 1 96.44 86 ALA B N 1
ATOM 3621 C CA . ALA B 1 86 ? 5.188 -5.039 -22.422 1 96.44 86 ALA B CA 1
ATOM 3622 C C . ALA B 1 86 ? 6.121 -6.121 -22.953 1 96.44 86 ALA B C 1
ATOM 3624 O O . ALA B 1 86 ? 7.223 -5.824 -23.422 1 96.44 86 ALA B O 1
ATOM 3625 N N . PHE B 1 87 ? 5.648 -7.348 -22.875 1 97.62 87 PHE B N 1
ATOM 3626 C CA . PHE B 1 87 ? 6.457 -8.5 -23.266 1 97.62 87 PHE B CA 1
ATOM 3627 C C . PHE B 1 87 ? 5.699 -9.398 -24.234 1 97.62 87 PHE B C 1
ATOM 3629 O O . PHE B 1 87 ? 5.219 -10.469 -23.844 1 97.62 87 PHE B O 1
ATOM 3636 N N . PRO B 1 88 ? 5.727 -9.156 -25.484 1 96.31 88 PRO B N 1
ATOM 3637 C CA . PRO B 1 88 ? 4.91 -9.883 -26.453 1 96.31 88 PRO B CA 1
ATOM 3638 C C . PRO B 1 88 ? 5.289 -11.352 -26.562 1 96.31 88 PRO B C 1
ATOM 3640 O O . PRO B 1 88 ? 4.469 -12.18 -26.969 1 96.31 88 PRO B O 1
ATOM 3643 N N . GLU B 1 89 ? 6.492 -11.68 -26.203 1 96.44 89 GLU B N 1
ATOM 3644 C CA . GLU B 1 89 ? 6.949 -13.062 -26.328 1 96.44 89 GLU B CA 1
ATOM 3645 C C . GLU B 1 89 ? 6.742 -13.828 -25.031 1 96.44 89 GLU B C 1
ATOM 3647 O O . GLU B 1 89 ? 7.074 -15.016 -24.938 1 96.44 89 GLU B O 1
ATOM 3652 N N . ALA B 1 90 ? 6.168 -13.18 -24.047 1 97.69 90 ALA B N 1
ATOM 3653 C CA . ALA B 1 90 ? 6.055 -13.812 -22.734 1 97.69 90 ALA B CA 1
ATOM 3654 C C . ALA B 1 90 ? 4.996 -14.914 -22.734 1 97.69 90 ALA B C 1
ATOM 3656 O O . ALA B 1 90 ? 3.947 -14.766 -23.375 1 97.69 90 ALA B O 1
ATOM 3657 N N . ASP B 1 91 ? 5.32 -15.984 -22.141 1 98.38 91 ASP B N 1
ATOM 3658 C CA . ASP B 1 91 ? 4.398 -17.062 -21.781 1 98.38 91 ASP B CA 1
ATOM 3659 C C . ASP B 1 91 ? 3.875 -16.875 -20.359 1 98.38 91 ASP B C 1
ATOM 3661 O O . ASP B 1 91 ? 4.582 -17.172 -19.391 1 98.38 91 ASP B O 1
ATOM 3665 N N . ILE B 1 92 ? 2.588 -16.453 -20.203 1 98.75 92 ILE B N 1
ATOM 3666 C CA . ILE B 1 92 ? 2.107 -15.977 -18.906 1 98.75 92 ILE B CA 1
ATOM 3667 C C . ILE B 1 92 ? 1.162 -17.016 -18.297 1 98.75 92 ILE B C 1
ATOM 3669 O O . ILE B 1 92 ? 0.097 -17.297 -18.844 1 98.75 92 ILE B O 1
ATOM 3673 N N . LEU B 1 93 ? 1.558 -17.609 -17.219 1 98.75 93 LEU B N 1
ATOM 3674 C CA . LEU B 1 93 ? 0.719 -18.516 -16.438 1 98.75 93 LEU B CA 1
ATOM 3675 C C . LEU B 1 93 ? 0.045 -17.781 -15.289 1 98.75 93 LEU B C 1
ATOM 3677 O O . LEU B 1 93 ? 0.701 -17.047 -14.539 1 98.75 93 LEU B O 1
ATOM 3681 N N . LEU B 1 94 ? -1.252 -17.906 -15.172 1 98.06 94 LEU B N 1
ATOM 3682 C CA . LEU B 1 94 ? -1.938 -17.359 -14.016 1 98.06 94 LEU B CA 1
ATOM 3683 C C . LEU B 1 94 ? -1.706 -18.219 -12.781 1 98.06 94 LEU B C 1
ATOM 3685 O O . LEU B 1 94 ? -1.784 -19.438 -12.844 1 98.06 94 LEU B O 1
ATOM 3689 N N . GLY B 1 95 ? -1.361 -17.531 -11.648 1 96.06 95 GLY B N 1
ATOM 3690 C CA . GLY B 1 95 ? -1.159 -18.219 -10.391 1 96.06 95 GLY B CA 1
ATOM 3691 C C . GLY B 1 95 ? -2.408 -18.266 -9.531 1 96.06 95 GLY B C 1
ATOM 3692 O O . GLY B 1 95 ? -2.391 -18.828 -8.43 1 96.06 95 GLY B O 1
ATOM 3693 N N . LYS B 1 96 ? -3.434 -17.688 -9.977 1 94.56 96 LYS B N 1
ATOM 3694 C CA . LYS B 1 96 ? -4.746 -17.688 -9.336 1 94.56 96 LYS B CA 1
ATOM 3695 C C . LYS B 1 96 ? -5.863 -17.641 -10.375 1 94.56 96 LYS B C 1
ATOM 3697 O O . LYS B 1 96 ? -5.727 -17 -11.414 1 94.56 96 LYS B O 1
ATOM 3702 N N . PRO B 1 97 ? -6.969 -18.406 -10.078 1 95.44 97 PRO B N 1
ATOM 3703 C CA . PRO B 1 97 ? -8.062 -18.328 -11.039 1 95.44 97 PRO B CA 1
ATOM 3704 C C . PRO B 1 97 ? -8.695 -16.953 -11.125 1 95.44 97 PRO B C 1
ATOM 3706 O O . PRO B 1 97 ? -8.805 -16.25 -10.109 1 95.44 97 PRO B O 1
ATOM 3709 N N . MET B 1 98 ? -9.094 -16.562 -12.352 1 96.38 98 MET B N 1
ATOM 3710 C CA . MET B 1 98 ? -9.766 -15.281 -12.57 1 96.38 98 MET B CA 1
ATOM 3711 C C . MET B 1 98 ? -11.266 -15.477 -12.727 1 96.38 98 MET B C 1
ATOM 3713 O O . MET B 1 98 ? -11.711 -16.453 -13.336 1 96.38 98 MET B O 1
ATOM 3717 N N . PRO B 1 99 ? -12.023 -14.539 -12.156 1 95.5 99 PRO B N 1
ATOM 3718 C CA . PRO B 1 99 ? -13.453 -14.586 -12.477 1 95.5 99 PRO B CA 1
ATOM 3719 C C . PRO B 1 99 ? -13.727 -14.539 -13.977 1 95.5 99 PRO B C 1
ATOM 3721 O O . PRO B 1 99 ? -13.102 -13.758 -14.695 1 95.5 99 PRO B O 1
ATOM 3724 N N . VAL B 1 100 ? -14.695 -15.422 -14.375 1 95.5 100 VAL B N 1
ATOM 3725 C CA . VAL B 1 100 ? -14.953 -15.57 -15.805 1 95.5 100 VAL B CA 1
ATOM 3726 C C . VAL B 1 100 ? -15.391 -14.234 -16.391 1 95.5 100 VAL B C 1
ATOM 3728 O O . VAL B 1 100 ? -15.062 -13.914 -17.531 1 95.5 100 VAL B O 1
ATOM 3731 N N . GLY B 1 101 ? -16.125 -13.445 -15.617 1 93 101 GLY B N 1
ATOM 3732 C CA . GLY B 1 101 ? -16.562 -12.141 -16.094 1 93 101 GLY B CA 1
ATOM 3733 C C . GLY B 1 101 ? -15.398 -11.195 -16.375 1 93 101 GLY B C 1
ATOM 3734 O O . GLY B 1 101 ? -15.461 -10.383 -17.297 1 93 101 GLY B O 1
ATOM 3735 N N . ALA B 1 102 ? -14.375 -11.242 -15.578 1 93.25 102 ALA B N 1
ATOM 3736 C CA . ALA B 1 102 ? -13.188 -10.422 -15.797 1 93.25 102 ALA B CA 1
ATOM 3737 C C . ALA B 1 102 ? -12.453 -10.844 -17.078 1 93.25 102 ALA B C 1
ATOM 3739 O O . ALA B 1 102 ? -11.984 -9.992 -17.828 1 93.25 102 ALA B O 1
ATOM 3740 N N . VAL B 1 103 ? -12.398 -12.109 -17.281 1 95.31 103 VAL B N 1
ATOM 3741 C CA . VAL B 1 103 ? -11.742 -12.656 -18.469 1 95.31 103 VAL B CA 1
ATOM 3742 C C . VAL B 1 103 ? -12.508 -12.234 -19.719 1 95.31 103 VAL B C 1
ATOM 3744 O O . VAL B 1 103 ? -11.906 -11.859 -20.719 1 95.31 103 VAL B O 1
ATOM 3747 N N . ALA B 1 104 ? -13.828 -12.289 -19.609 1 94.69 104 ALA B N 1
ATOM 3748 C CA . ALA B 1 104 ? -14.688 -11.938 -20.734 1 94.69 104 ALA B CA 1
ATOM 3749 C C . ALA B 1 104 ? -14.406 -10.508 -21.203 1 94.69 104 ALA B C 1
ATOM 3751 O O . ALA B 1 104 ? -14.562 -10.211 -22.391 1 94.69 104 ALA B O 1
ATOM 3752 N N . GLY B 1 105 ? -13.93 -9.664 -20.312 1 91.25 105 GLY B N 1
ATOM 3753 C CA . GLY B 1 105 ? -13.711 -8.266 -20.641 1 91.25 105 GLY B CA 1
ATOM 3754 C C . GLY B 1 105 ? -12.344 -8.008 -21.25 1 91.25 105 GLY B C 1
ATOM 3755 O O . GLY B 1 105 ? -12.047 -6.891 -21.672 1 91.25 105 GLY B O 1
ATOM 3756 N N . THR B 1 106 ? -11.516 -8.992 -21.312 1 93.81 106 THR B N 1
ATOM 3757 C CA . THR B 1 106 ? -10.172 -8.797 -21.828 1 93.81 106 THR B CA 1
ATOM 3758 C C . THR B 1 106 ? -10.133 -9 -23.344 1 93.81 106 THR B C 1
ATOM 3760 O O . THR B 1 106 ? -11.07 -9.555 -23.922 1 93.81 106 THR B O 1
ATOM 3763 N N . SER B 1 107 ? -9.062 -8.531 -23.969 1 92.19 107 SER B N 1
ATOM 3764 C CA . SER B 1 107 ? -8.844 -8.734 -25.406 1 92.19 107 SER B CA 1
ATOM 3765 C C . SER B 1 107 ? -8.539 -10.195 -25.719 1 92.19 107 SER B C 1
ATOM 3767 O O . SER B 1 107 ? -7.77 -10.836 -25 1 92.19 107 SER B O 1
ATOM 3769 N N . PRO B 1 108 ? -9.039 -10.656 -26.797 1 91.81 108 PRO B N 1
ATOM 3770 C CA . PRO B 1 108 ? -8.742 -12.031 -27.219 1 91.81 108 PRO B CA 1
ATOM 3771 C C . PRO B 1 108 ? -7.27 -12.242 -27.531 1 91.81 108 PRO B C 1
ATOM 3773 O O . PRO B 1 108 ? -6.801 -13.383 -27.578 1 91.81 108 PRO B O 1
ATOM 3776 N N . THR B 1 109 ? -6.578 -11.156 -27.734 1 90.62 109 THR B N 1
ATOM 3777 C CA . THR B 1 109 ? -5.156 -11.297 -28.031 1 90.62 109 THR B CA 1
ATOM 3778 C C . THR B 1 109 ? -4.402 -11.859 -26.828 1 90.62 109 THR B C 1
ATOM 3780 O O . THR B 1 109 ? -3.312 -12.414 -26.969 1 90.62 109 THR B O 1
ATOM 3783 N N . LEU B 1 110 ? -5.004 -11.773 -25.641 1 95.38 110 LEU B N 1
ATOM 3784 C CA . LEU B 1 110 ? -4.398 -12.289 -24.422 1 95.38 110 LEU B CA 1
ATOM 3785 C C . LEU B 1 110 ? -4.379 -13.812 -24.438 1 95.38 110 LEU B C 1
ATOM 3787 O O . LEU B 1 110 ? -3.529 -14.438 -23.797 1 95.38 110 LEU B O 1
ATOM 3791 N N . ASP B 1 111 ? -5.301 -14.414 -25.203 1 94.81 111 ASP B N 1
ATOM 3792 C CA . ASP B 1 111 ? -5.52 -15.859 -25.156 1 94.81 111 ASP B CA 1
ATOM 3793 C C . ASP B 1 111 ? -4.316 -16.609 -25.719 1 94.81 111 ASP B C 1
ATOM 3795 O O . ASP B 1 111 ? -4.074 -17.766 -25.344 1 94.81 111 ASP B O 1
ATOM 3799 N N . ALA B 1 112 ? -3.49 -15.93 -26.516 1 94 112 ALA B N 1
ATOM 3800 C CA . ALA B 1 112 ? -2.32 -16.578 -27.109 1 94 112 ALA B CA 1
ATOM 3801 C C . ALA B 1 112 ? -1.148 -16.578 -26.125 1 94 112 ALA B C 1
ATOM 3803 O O . ALA B 1 112 ? -0.246 -17.406 -26.234 1 94 112 ALA B O 1
ATOM 3804 N N . GLN B 1 113 ? -1.174 -15.695 -25.141 1 97 113 GLN B N 1
ATOM 3805 C CA . GLN B 1 113 ? -0.023 -15.531 -24.25 1 97 113 GLN B CA 1
ATOM 3806 C C . GLN B 1 113 ? -0.317 -16.078 -22.859 1 97 113 GLN B C 1
ATOM 3808 O O . GLN B 1 113 ? 0.602 -16.312 -22.078 1 97 113 GLN B O 1
ATOM 3813 N N . VAL B 1 114 ? -1.593 -16.297 -22.578 1 98.5 114 VAL B N 1
ATOM 3814 C CA . VAL B 1 114 ? -1.97 -16.516 -21.188 1 98.5 114 VAL B CA 1
ATOM 3815 C C . VAL B 1 114 ? -2.461 -17.953 -21.016 1 98.5 114 VAL B C 1
ATOM 3817 O O . VAL B 1 114 ? -3.24 -18.453 -21.828 1 98.5 114 VAL B O 1
ATOM 3820 N N . HIS B 1 115 ? -1.912 -18.672 -20.062 1 98.69 115 HIS B N 1
ATOM 3821 C CA . HIS B 1 115 ? -2.49 -19.906 -19.531 1 98.69 115 HIS B CA 1
ATOM 3822 C C . HIS B 1 115 ? -3.451 -19.609 -18.391 1 98.69 115 HIS B C 1
ATOM 3824 O O . HIS B 1 115 ? -3.02 -19.312 -17.266 1 98.69 115 HIS B O 1
ATOM 3830 N N . TRP B 1 116 ? -4.758 -19.703 -18.656 1 98.56 116 TRP B N 1
ATOM 3831 C CA . TRP B 1 116 ? -5.766 -19.422 -17.641 1 98.56 116 TRP B CA 1
ATOM 3832 C C . TRP B 1 116 ? -5.852 -20.562 -16.625 1 98.56 116 TRP B C 1
ATOM 3834 O O . TRP B 1 116 ? -5.871 -21.734 -17.016 1 98.56 116 TRP B O 1
ATOM 3844 N N . LEU B 1 117 ? -5.91 -20.219 -15.391 1 98.12 117 LEU B N 1
ATOM 3845 C CA . LEU B 1 117 ? -5.902 -21.234 -14.336 1 98.12 117 LEU B CA 1
ATOM 3846 C C . LEU B 1 117 ? -7.324 -21.609 -13.938 1 98.12 117 LEU B C 1
ATOM 3848 O O . LEU B 1 117 ? -8.156 -20.734 -13.68 1 98.12 117 LEU B O 1
ATOM 3852 N N . ILE B 1 118 ? -7.539 -22.891 -13.898 1 98.19 118 ILE B N 1
ATOM 3853 C CA . ILE B 1 118 ? -8.828 -23.453 -13.5 1 98.19 118 ILE B CA 1
ATOM 3854 C C . ILE B 1 118 ? -8.648 -24.312 -12.258 1 98.19 118 ILE B C 1
ATOM 3856 O O . ILE B 1 118 ? -7.77 -25.188 -12.219 1 98.19 118 ILE B O 1
ATOM 3860 N N . ASP B 1 119 ? -9.547 -24.062 -11.25 1 96.06 119 ASP B N 1
ATOM 3861 C CA . ASP B 1 119 ? -9.328 -24.75 -9.977 1 96.06 119 ASP B CA 1
ATOM 3862 C C . ASP B 1 119 ? -10.5 -25.672 -9.641 1 96.06 119 ASP B C 1
ATOM 3864 O O . ASP B 1 119 ? -10.5 -26.344 -8.602 1 96.06 119 ASP B O 1
ATOM 3868 N N . SER B 1 120 ? -11.562 -25.719 -10.492 1 95.38 120 SER B N 1
ATOM 3869 C CA . SER B 1 120 ? -12.75 -26.5 -10.18 1 95.38 120 SER B CA 1
ATOM 3870 C C . SER B 1 120 ? -13.531 -26.844 -11.445 1 95.38 120 SER B C 1
ATOM 3872 O O . SER B 1 120 ? -13.391 -26.172 -12.469 1 95.38 120 SER B O 1
ATOM 3874 N N . PRO B 1 121 ? -14.352 -27.922 -11.336 1 96.69 121 PRO B N 1
ATOM 3875 C CA . PRO B 1 121 ? -15.219 -28.234 -12.469 1 96.69 121 PRO B CA 1
ATOM 3876 C C . PRO B 1 121 ? -16.172 -27.094 -12.82 1 96.69 121 PRO B C 1
ATOM 3878 O O . PRO B 1 121 ? -16.469 -26.859 -14 1 96.69 121 PRO B O 1
ATOM 3881 N N . GLU B 1 122 ? -16.625 -26.391 -11.828 1 95.38 122 GLU B N 1
ATOM 3882 C CA . GLU B 1 122 ? -17.562 -25.281 -12.055 1 95.38 122 GLU B CA 1
ATOM 3883 C C . GLU B 1 122 ? -16.906 -24.172 -12.859 1 95.38 122 GLU B C 1
ATOM 3885 O O . GLU B 1 122 ? -17.5 -23.641 -13.812 1 95.38 122 GLU B O 1
ATOM 3890 N N . ARG B 1 123 ? -15.727 -23.844 -12.516 1 96.94 123 ARG B N 1
ATOM 3891 C CA . ARG B 1 123 ? -15.008 -22.797 -13.234 1 96.94 123 ARG B CA 1
ATOM 3892 C C . ARG B 1 123 ? -14.688 -23.234 -14.664 1 96.94 123 ARG B C 1
ATOM 3894 O O . ARG B 1 123 ? -14.75 -22.438 -15.594 1 96.94 123 ARG B O 1
ATOM 3901 N N . LEU B 1 124 ? -14.312 -24.516 -14.781 1 98.31 124 LEU B N 1
ATOM 3902 C CA . LEU B 1 124 ? -14.078 -25.047 -16.125 1 98.31 124 LEU B CA 1
ATOM 3903 C C . LEU B 1 124 ? -15.312 -24.875 -17 1 98.31 124 LEU B C 1
ATOM 3905 O O . LEU B 1 124 ? -15.203 -24.484 -18.156 1 98.31 124 LEU B O 1
ATOM 3909 N N . ALA B 1 125 ? -16.438 -25.188 -16.391 1 97.88 125 ALA B N 1
ATOM 3910 C CA . ALA B 1 125 ? -17.688 -25.031 -17.125 1 97.88 125 ALA B CA 1
ATOM 3911 C C . ALA B 1 125 ? -17.938 -23.578 -17.531 1 97.88 125 ALA B C 1
ATOM 3913 O O . ALA B 1 125 ? -18.375 -23.312 -18.641 1 97.88 125 ALA B O 1
ATOM 3914 N N . GLU B 1 126 ? -17.625 -22.656 -16.672 1 97.25 126 GLU B N 1
ATOM 3915 C CA . GLU B 1 126 ? -17.781 -21.234 -16.953 1 97.25 126 GLU B CA 1
ATOM 3916 C C . GLU B 1 126 ? -16.875 -20.812 -18.109 1 97.25 126 GLU B C 1
ATOM 3918 O O . GLU B 1 126 ? -17.312 -20.078 -19.016 1 97.25 126 GLU B O 1
ATOM 3923 N N . TYR B 1 127 ? -15.648 -21.219 -18.062 1 98.06 127 TYR B N 1
ATOM 3924 C CA . TYR B 1 127 ? -14.695 -20.859 -19.109 1 98.06 127 TYR B CA 1
ATOM 3925 C C . TYR B 1 127 ? -15.078 -21.5 -20.438 1 98.06 127 TYR B C 1
ATOM 3927 O O . TYR B 1 127 ? -14.922 -20.891 -21.484 1 98.06 127 TYR B O 1
ATOM 3935 N N . ALA B 1 128 ? -15.562 -22.734 -20.344 1 98.25 128 ALA B N 1
ATOM 3936 C CA . ALA B 1 128 ? -16.031 -23.391 -21.562 1 98.25 128 ALA B CA 1
ATOM 3937 C C . ALA B 1 128 ? -17.172 -22.609 -22.203 1 98.25 128 ALA B C 1
ATOM 3939 O O . ALA B 1 128 ? -17.203 -22.422 -23.422 1 98.25 128 ALA B O 1
ATOM 3940 N N . ALA B 1 129 ? -18.078 -22.188 -21.391 1 97.81 129 ALA B N 1
ATOM 3941 C CA . ALA B 1 129 ? -19.203 -21.391 -21.891 1 97.81 129 ALA B CA 1
ATOM 3942 C C . ALA B 1 129 ? -18.719 -20.094 -22.516 1 97.81 129 ALA B C 1
ATOM 3944 O O . ALA B 1 129 ? -19.188 -19.703 -23.578 1 97.81 129 ALA B O 1
ATOM 3945 N N . LEU B 1 130 ? -17.812 -19.422 -21.859 1 97.25 130 LEU B N 1
ATOM 3946 C CA . LEU B 1 130 ? -17.25 -18.188 -22.391 1 97.25 130 LEU B CA 1
ATOM 3947 C C . LEU B 1 130 ? -16.594 -18.438 -23.75 1 97.25 130 LEU B C 1
ATOM 3949 O O . LEU B 1 130 ? -16.844 -17.703 -24.703 1 97.25 130 LEU B O 1
ATOM 3953 N N . ALA B 1 131 ? -15.758 -19.469 -23.766 1 97.75 131 ALA B N 1
ATOM 3954 C CA . ALA B 1 131 ? -15.039 -19.781 -25 1 97.75 131 ALA B CA 1
ATOM 3955 C C . ALA B 1 131 ? -16 -20.062 -26.141 1 97.75 131 ALA B C 1
ATOM 3957 O O . ALA B 1 131 ? -15.82 -19.547 -27.25 1 97.75 131 ALA B O 1
ATOM 3958 N N . ALA B 1 132 ? -17 -20.797 -25.891 1 96.88 132 ALA B N 1
ATOM 3959 C CA . ALA B 1 132 ? -17.984 -21.141 -26.906 1 96.88 132 ALA B CA 1
ATOM 3960 C C . ALA B 1 132 ? -18.75 -19.922 -27.375 1 96.88 132 ALA B C 1
ATOM 3962 O O . ALA B 1 132 ? -18.953 -19.734 -28.578 1 96.88 132 ALA B O 1
ATOM 3963 N N . GLN B 1 133 ? -19.125 -19.047 -26.484 1 96.38 133 GLN B N 1
ATOM 3964 C CA . GLN B 1 133 ? -19.969 -17.891 -26.781 1 96.38 133 GLN B CA 1
ATOM 3965 C C . GLN B 1 133 ? -19.172 -16.812 -27.5 1 96.38 133 GLN B C 1
ATOM 3967 O O . GLN B 1 133 ? -19.719 -16.047 -28.297 1 96.38 133 GLN B O 1
ATOM 3972 N N . SER B 1 134 ? -17.938 -16.734 -27.25 1 95.44 134 SER B N 1
ATOM 3973 C CA . SER B 1 134 ? -17.125 -15.641 -27.781 1 95.44 134 SER B CA 1
ATOM 3974 C C . SER B 1 134 ? -16.188 -16.125 -28.875 1 95.44 134 SER B C 1
ATOM 3976 O O . SER B 1 134 ? -15.312 -15.383 -29.328 1 95.44 134 SER B O 1
ATOM 3978 N N . ASP B 1 135 ? -16.234 -17.359 -29.25 1 93.62 135 ASP B N 1
ATOM 3979 C CA . ASP B 1 135 ? -15.367 -17.969 -30.25 1 93.62 135 ASP B CA 1
ATOM 3980 C C . ASP B 1 135 ? -13.898 -17.719 -29.906 1 93.62 135 ASP B C 1
ATOM 3982 O O . ASP B 1 135 ? -13.133 -17.25 -30.766 1 93.62 135 ASP B O 1
ATOM 3986 N N . ARG B 1 136 ? -13.547 -17.938 -28.625 1 96.44 136 ARG B N 1
ATOM 3987 C CA . ARG B 1 136 ? -12.18 -17.812 -28.141 1 96.44 136 ARG B CA 1
ATOM 3988 C C . ARG B 1 136 ? -11.547 -19.188 -27.922 1 96.44 136 ARG B C 1
ATOM 3990 O O . ARG B 1 136 ? -12.227 -20.141 -27.531 1 96.44 136 ARG B O 1
ATOM 3997 N N . ALA B 1 137 ? -10.32 -19.297 -28.25 1 96.94 137 ALA B N 1
ATOM 3998 C CA . ALA B 1 137 ? -9.531 -20.469 -27.906 1 96.94 137 ALA B CA 1
ATOM 3999 C C . ALA B 1 137 ? -8.703 -20.219 -26.656 1 96.94 137 ALA B C 1
ATOM 4001 O O . ALA B 1 137 ? -7.73 -19.453 -26.688 1 96.94 137 ALA B O 1
ATOM 4002 N N . LEU B 1 138 ? -9.102 -20.797 -25.562 1 98.38 138 LEU B N 1
ATOM 4003 C CA . LEU B 1 138 ? -8.453 -20.5 -24.297 1 98.38 138 LEU B CA 1
ATOM 4004 C C . LEU B 1 138 ? -7.461 -21.594 -23.922 1 98.38 138 LEU B C 1
ATOM 4006 O O . LEU B 1 138 ? -7.77 -22.781 -24.047 1 98.38 138 LEU B O 1
ATOM 4010 N N . ARG B 1 139 ? -6.258 -21.234 -23.609 1 98.62 139 ARG B N 1
ATOM 4011 C CA . ARG B 1 139 ? -5.281 -22.125 -22.984 1 98.62 139 ARG B CA 1
ATOM 4012 C C . ARG B 1 139 ? -5.559 -22.297 -21.5 1 98.62 139 ARG B C 1
ATOM 4014 O O . ARG B 1 139 ? -5.707 -21.328 -20.766 1 98.62 139 ARG B O 1
ATOM 4021 N N . ILE B 1 140 ? -5.633 -23.578 -21.078 1 98.75 140 ILE B N 1
ATOM 4022 C CA . ILE B 1 140 ? -6.098 -23.859 -19.734 1 98.75 140 ILE B CA 1
ATOM 4023 C C . ILE B 1 140 ? -5.012 -24.609 -18.953 1 98.75 140 ILE B C 1
ATOM 4025 O O . ILE B 1 140 ? -4.441 -25.578 -19.469 1 98.75 140 ILE B O 1
ATOM 4029 N N . CYS B 1 141 ? -4.672 -24.125 -17.844 1 98.75 141 CYS B N 1
ATOM 4030 C CA . CYS B 1 141 ? -3.906 -24.859 -16.828 1 98.75 141 CYS B CA 1
ATOM 4031 C C . CYS B 1 141 ? -4.785 -25.234 -15.648 1 98.75 141 CYS B C 1
ATOM 4033 O O . CYS B 1 141 ? -5.605 -24.438 -15.195 1 98.75 141 CYS B O 1
ATOM 4035 N N . LEU B 1 142 ? -4.648 -26.453 -15.156 1 98.69 142 LEU B N 1
ATOM 4036 C CA . LEU B 1 142 ? -5.441 -26.906 -14.016 1 98.69 142 LEU B CA 1
ATOM 4037 C C . LEU B 1 142 ? -4.648 -26.781 -12.719 1 98.69 142 LEU B C 1
ATOM 4039 O O . LEU B 1 142 ? -3.498 -27.219 -12.648 1 98.69 142 LEU B O 1
ATOM 4043 N N . GLU B 1 143 ? -5.262 -26.141 -11.758 1 97.5 143 GLU B N 1
ATOM 4044 C CA . GLU B 1 143 ? -4.691 -26.141 -10.414 1 97.5 143 GLU B CA 1
ATOM 4045 C C . GLU B 1 143 ? -4.934 -27.484 -9.719 1 97.5 143 GLU B C 1
ATOM 4047 O O . GLU B 1 143 ? -6.07 -27.953 -9.641 1 97.5 143 GLU B O 1
ATOM 4052 N N . VAL B 1 144 ? -3.873 -28.078 -9.203 1 96.94 144 VAL B N 1
ATOM 4053 C CA . VAL B 1 144 ? -4.004 -29.344 -8.508 1 96.94 144 VAL B CA 1
ATOM 4054 C C . VAL B 1 144 ? -3.531 -29.203 -7.066 1 96.94 144 VAL B C 1
ATOM 4056 O O . VAL B 1 144 ? -2.561 -28.484 -6.793 1 96.94 144 VAL B O 1
ATOM 4059 N N . ASP B 1 145 ? -4.227 -29.812 -6.148 1 92.19 145 ASP B N 1
ATOM 4060 C CA . ASP B 1 145 ? -3.906 -29.766 -4.727 1 92.19 145 ASP B CA 1
ATOM 4061 C C . ASP B 1 145 ? -2.795 -30.75 -4.379 1 92.19 145 ASP B C 1
ATOM 4063 O O . ASP B 1 145 ? -3.027 -31.969 -4.32 1 92.19 145 ASP B O 1
ATOM 4067 N N . ILE B 1 146 ? -1.688 -30.203 -4.09 1 89.75 146 ILE B N 1
ATOM 4068 C CA . ILE B 1 146 ? -0.574 -31.094 -3.764 1 89.75 146 ILE B CA 1
ATOM 4069 C C . ILE B 1 146 ? -0.196 -30.922 -2.293 1 89.75 146 ILE B C 1
ATOM 4071 O O . ILE B 1 146 ? 0.974 -31.047 -1.927 1 89.75 146 ILE B O 1
ATOM 4075 N N . GLY B 1 147 ? -1.195 -30.453 -1.492 1 78.31 147 GLY B N 1
ATOM 4076 C CA . GLY B 1 147 ? -0.937 -30.484 -0.062 1 78.31 147 GLY B CA 1
ATOM 4077 C C . GLY B 1 147 ? -1.438 -29.25 0.662 1 78.31 147 GLY B C 1
ATOM 4078 O O . GLY B 1 147 ? -1.61 -29.266 1.882 1 78.31 147 GLY B O 1
ATOM 4079 N N . LEU B 1 148 ? -1.63 -28.125 -0.004 1 67.56 148 LEU B N 1
ATOM 4080 C CA . LEU B 1 148 ? -2.031 -26.891 0.65 1 67.56 148 LEU B CA 1
ATOM 4081 C C . LEU B 1 148 ? -3.527 -26.891 0.946 1 67.56 148 LEU B C 1
ATOM 4083 O O . LEU B 1 148 ? -3.984 -26.188 1.856 1 67.56 148 LEU B O 1
ATOM 4087 N N . HIS B 1 149 ? -4.32 -27.531 0.276 1 68.06 149 HIS B N 1
ATOM 4088 C CA . HIS B 1 149 ? -5.762 -27.703 0.43 1 68.06 149 HIS B CA 1
ATOM 4089 C C . HIS B 1 149 ? -6.48 -26.359 0.365 1 68.06 149 HIS B C 1
ATOM 4091 O O . HIS B 1 149 ? -7.336 -26.062 1.201 1 68.06 149 HIS B O 1
ATOM 4097 N N . ARG B 1 150 ? -5.945 -25.422 -0.457 1 70.75 150 ARG B N 1
ATOM 4098 C CA . ARG B 1 150 ? -6.547 -24.109 -0.671 1 70.75 150 ARG B CA 1
ATOM 4099 C C . ARG B 1 150 ? -7.418 -24.094 -1.921 1 70.75 150 ARG B C 1
ATOM 4101 O O . ARG B 1 150 ? -8.047 -23.094 -2.242 1 70.75 150 ARG B O 1
ATOM 4108 N N . GLY B 1 151 ? -7.504 -25.266 -2.451 1 77.06 151 GLY B N 1
ATOM 4109 C CA . GLY B 1 151 ? -8.227 -25.344 -3.711 1 77.06 151 GLY B CA 1
ATOM 4110 C C . GLY B 1 151 ? -7.543 -26.234 -4.734 1 77.06 151 GLY B C 1
ATOM 4111 O O . GLY B 1 151 ? -6.625 -26.984 -4.398 1 77.06 151 GLY B O 1
ATOM 4112 N N . GLY B 1 152 ? -8.164 -26.234 -5.898 1 91.56 152 GLY B N 1
ATOM 4113 C CA . GLY B 1 152 ? -7.633 -27.078 -6.953 1 91.56 152 GLY B CA 1
ATOM 4114 C C . GLY B 1 152 ? -8.234 -28.469 -6.961 1 91.56 152 GLY B C 1
ATOM 4115 O O . GLY B 1 152 ? -8.875 -28.891 -5.996 1 91.56 152 GLY B O 1
ATOM 4116 N N . PHE B 1 153 ? -8 -29.141 -7.977 1 95.81 153 PHE B N 1
ATOM 4117 C CA . PHE B 1 153 ? -8.453 -30.531 -8.086 1 95.81 153 PHE B CA 1
ATOM 4118 C C . PHE B 1 153 ? -7.746 -31.406 -7.07 1 95.81 153 PHE B C 1
ATOM 4120 O O . PHE B 1 153 ? -6.531 -31.312 -6.887 1 95.81 153 PHE B O 1
ATOM 4127 N N . SER B 1 154 ? -8.5 -32.219 -6.391 1 92.94 154 SER B N 1
ATOM 4128 C CA . SER B 1 154 ? -7.969 -33.062 -5.32 1 92.94 154 SER B CA 1
ATOM 4129 C C . SER B 1 154 ? -7.883 -34.531 -5.75 1 92.94 154 SER B C 1
ATOM 4131 O O . SER B 1 154 ? -8.719 -35 -6.516 1 92.94 154 SER B O 1
ATOM 4133 N N . LEU B 1 155 ? -6.898 -35.219 -5.188 1 93.94 155 LEU B N 1
ATOM 4134 C CA . LEU B 1 155 ? -6.785 -36.656 -5.426 1 93.94 155 LEU B CA 1
ATOM 4135 C C . LEU B 1 155 ? -7.922 -37.406 -4.754 1 93.94 155 LEU B C 1
ATOM 4137 O O . LEU B 1 155 ? -8.258 -38.531 -5.16 1 93.94 155 LEU B O 1
ATOM 4141 N N . ALA B 1 156 ? -8.477 -36.781 -3.682 1 88.56 156 ALA B N 1
ATOM 4142 C CA . ALA B 1 156 ? -9.633 -37.375 -3.029 1 88.56 156 ALA B CA 1
ATOM 4143 C C . ALA B 1 156 ? -10.828 -37.438 -3.979 1 88.56 156 ALA B C 1
ATOM 4145 O O . ALA B 1 156 ? -11.719 -38.281 -3.805 1 88.56 156 ALA B O 1
ATOM 4146 N N . ARG B 1 157 ? -10.945 -36.625 -4.965 1 91.25 157 ARG B N 1
ATOM 4147 C CA . ARG B 1 157 ? -11.977 -36.594 -6 1 91.25 157 ARG B CA 1
ATOM 4148 C C . ARG B 1 157 ? -11.367 -36.719 -7.387 1 91.25 157 ARG B C 1
ATOM 4150 O O . ARG B 1 157 ? -11.641 -35.938 -8.273 1 91.25 157 ARG B O 1
ATOM 4157 N N . ALA B 1 158 ? -10.539 -37.75 -7.516 1 94.94 158 ALA B N 1
ATOM 4158 C CA . ALA B 1 158 ? -9.75 -38 -8.727 1 94.94 158 ALA B CA 1
ATOM 4159 C C . ALA B 1 158 ? -10.648 -38.062 -9.953 1 94.94 158 ALA B C 1
ATOM 4161 O O . ALA B 1 158 ? -10.227 -37.719 -11.062 1 94.94 158 ALA B O 1
ATOM 4162 N N . GLY B 1 159 ? -11.812 -38.5 -9.82 1 96.44 159 GLY B N 1
ATOM 4163 C CA . GLY B 1 159 ? -12.758 -38.562 -10.922 1 96.44 159 GLY B CA 1
ATOM 4164 C C . GLY B 1 159 ? -13.047 -37.219 -11.531 1 96.44 159 GLY B C 1
ATOM 4165 O O . GLY B 1 159 ? -13.203 -37.094 -12.75 1 96.44 159 GLY B O 1
ATOM 4166 N N . GLU B 1 160 ? -13.195 -36.188 -10.695 1 97.06 160 GLU B N 1
ATOM 4167 C CA . GLU B 1 160 ? -13.422 -34.844 -11.195 1 97.06 160 GLU B CA 1
ATOM 4168 C C . GLU B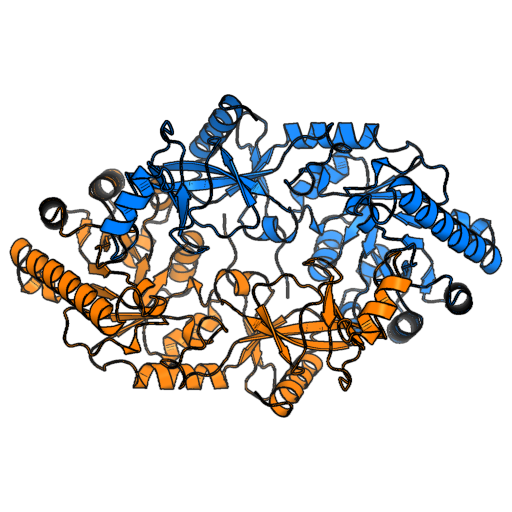 1 160 ? -12.25 -34.375 -12.062 1 97.06 160 GLU B C 1
ATOM 4170 O O . GLU B 1 160 ? -12.453 -33.688 -13.07 1 97.06 160 GLU B O 1
ATOM 4175 N N . PHE B 1 161 ? -11.094 -34.75 -11.633 1 97.94 161 PHE B N 1
ATOM 4176 C CA . PHE B 1 161 ? -9.891 -34.406 -12.383 1 97.94 161 PHE B CA 1
ATOM 4177 C C . PHE B 1 161 ? -9.883 -35.125 -13.734 1 97.94 161 PHE B C 1
ATOM 4179 O O . PHE B 1 161 ? -9.688 -34.469 -14.773 1 97.94 161 PHE B O 1
ATOM 4186 N N . ALA B 1 162 ? -10.133 -36.344 -13.664 1 98 162 ALA B N 1
ATOM 4187 C CA . ALA B 1 162 ? -10.188 -37.094 -14.906 1 98 162 ALA B CA 1
ATOM 4188 C C . ALA B 1 162 ? -11.266 -36.562 -15.844 1 98 162 ALA B C 1
ATOM 4190 O O . ALA B 1 162 ? -11.062 -36.469 -17.047 1 98 162 ALA B O 1
ATOM 4191 N N . ALA B 1 163 ? -12.367 -36.25 -15.258 1 98.19 163 ALA B N 1
ATOM 4192 C CA . ALA B 1 163 ? -13.453 -35.688 -16.062 1 98.19 163 ALA B CA 1
ATOM 4193 C C . ALA B 1 163 ? -13.055 -34.344 -16.672 1 98.19 163 ALA B C 1
ATOM 4195 O O . ALA B 1 163 ? -13.406 -34.062 -17.828 1 98.19 163 ALA B O 1
ATOM 4196 N N . ALA B 1 164 ? -12.367 -33.531 -15.945 1 98.62 164 ALA B N 1
ATOM 4197 C CA . ALA B 1 164 ? -11.883 -32.281 -16.469 1 98.62 164 ALA B CA 1
ATOM 4198 C C . ALA B 1 164 ? -10.906 -32.5 -17.625 1 98.62 164 ALA B C 1
ATOM 4200 O O . ALA B 1 164 ? -10.992 -31.812 -18.656 1 98.62 164 ALA B O 1
ATOM 4201 N N . LEU B 1 165 ? -10.008 -33.438 -17.484 1 98.62 165 LEU B N 1
ATOM 4202 C CA . LEU B 1 165 ? -9.07 -33.781 -18.547 1 98.62 165 LEU B CA 1
ATOM 4203 C C . LEU B 1 165 ? -9.805 -34.188 -19.812 1 98.62 165 LEU B C 1
ATOM 4205 O O . LEU B 1 165 ? -9.477 -33.75 -20.906 1 98.62 165 LEU B O 1
ATOM 4209 N N . THR B 1 166 ? -10.758 -35 -19.594 1 98.25 166 THR B N 1
ATOM 4210 C CA . THR B 1 166 ? -11.539 -35.5 -20.719 1 98.25 166 THR B CA 1
ATOM 4211 C C . THR B 1 166 ? -12.281 -34.344 -21.406 1 98.25 166 THR B C 1
ATOM 4213 O O . THR B 1 166 ? -12.305 -34.281 -22.625 1 98.25 166 THR B O 1
ATOM 4216 N N . ARG B 1 167 ? -12.828 -33.531 -20.578 1 97.88 167 ARG B N 1
ATOM 4217 C CA . ARG B 1 167 ? -13.531 -32.375 -21.125 1 97.88 167 ARG B CA 1
ATOM 4218 C C . ARG B 1 167 ? -12.586 -31.516 -21.953 1 97.88 167 ARG B C 1
ATOM 4220 O O . ARG B 1 167 ? -12.945 -31.031 -23.031 1 97.88 167 ARG B O 1
ATOM 4227 N N . LEU B 1 168 ? -11.445 -31.266 -21.469 1 98.31 168 LEU B N 1
ATOM 4228 C CA . LEU B 1 168 ? -10.461 -30.438 -22.156 1 98.31 168 LEU B CA 1
ATOM 4229 C C . LEU B 1 168 ? -9.984 -31.094 -23.438 1 98.31 168 LEU B C 1
ATOM 4231 O O . LEU B 1 168 ? -9.727 -30.422 -24.438 1 98.31 168 LEU B O 1
ATOM 4235 N N . ARG B 1 169 ? -9.844 -32.375 -23.438 1 97.06 169 ARG B N 1
ATOM 4236 C CA . ARG B 1 169 ? -9.477 -33.156 -24.625 1 97.06 169 ARG B CA 1
ATOM 4237 C C . ARG B 1 169 ? -10.531 -33 -25.719 1 97.06 169 ARG B C 1
ATOM 4239 O O . ARG B 1 169 ? -10.195 -32.875 -26.906 1 97.06 169 ARG B O 1
ATOM 4246 N N . ASP B 1 170 ? -11.727 -32.938 -25.312 1 97.06 170 ASP B N 1
ATOM 4247 C CA . ASP B 1 170 ? -12.828 -33.062 -26.266 1 97.06 170 ASP B CA 1
ATOM 4248 C C . ASP B 1 170 ? -13.352 -31.688 -26.688 1 97.06 170 ASP B C 1
ATOM 4250 O O . ASP B 1 170 ? -14.07 -31.562 -27.672 1 97.06 170 ASP B O 1
ATOM 4254 N N . ASP B 1 171 ? -13.055 -30.672 -25.938 1 97.31 171 ASP B N 1
ATOM 4255 C CA . ASP B 1 171 ? -13.555 -29.328 -26.234 1 97.31 171 ASP B CA 1
ATOM 4256 C C . ASP B 1 171 ? -12.719 -28.656 -27.312 1 97.31 171 ASP B C 1
ATOM 4258 O O . ASP B 1 171 ? -11.5 -28.547 -27.188 1 97.31 171 ASP B O 1
ATOM 4262 N N . PRO B 1 172 ? -13.305 -28.203 -28.344 1 96.56 172 PRO B N 1
ATOM 4263 C CA . PRO B 1 172 ? -12.531 -27.609 -29.438 1 96.56 172 PRO B CA 1
ATOM 4264 C C . PRO B 1 172 ? -11.992 -26.219 -29.094 1 96.56 172 PRO B C 1
ATOM 4266 O O . PRO B 1 172 ? -11.102 -25.719 -29.781 1 96.56 172 PRO B O 1
ATOM 4269 N N . ASN B 1 173 ? -12.57 -25.562 -28.078 1 97.56 173 ASN B N 1
ATOM 4270 C CA . ASN B 1 173 ? -12.203 -24.172 -27.766 1 97.56 173 ASN B CA 1
ATOM 4271 C C . ASN B 1 173 ? -11.305 -24.094 -26.531 1 97.56 173 ASN B C 1
ATOM 4273 O O . ASN B 1 173 ? -10.82 -23.016 -26.188 1 97.56 173 ASN B O 1
ATOM 4277 N N . LEU B 1 174 ? -11.172 -25.125 -25.797 1 98.31 174 LEU B N 1
ATOM 4278 C CA . LEU B 1 174 ? -10.297 -25.188 -24.625 1 98.31 174 LEU B CA 1
ATOM 4279 C C . LEU B 1 174 ? -9.125 -26.125 -24.859 1 98.31 174 LEU B C 1
ATOM 4281 O O . LEU B 1 174 ? -9.305 -27.234 -25.391 1 98.31 174 LEU B O 1
ATOM 4285 N N . HIS B 1 175 ? -7.945 -25.672 -24.531 1 97.81 175 HIS B N 1
ATOM 4286 C CA . HIS B 1 175 ? -6.738 -26.469 -24.719 1 97.81 175 HIS B CA 1
ATOM 4287 C C . HIS B 1 175 ? -5.973 -26.609 -23.406 1 97.81 175 HIS B C 1
ATOM 4289 O O . HIS B 1 175 ? -5.547 -25.609 -22.812 1 97.81 175 HIS B O 1
ATOM 4295 N N . LEU B 1 176 ? -5.805 -27.844 -22.984 1 98.62 176 LEU B N 1
ATOM 4296 C CA . LEU B 1 176 ? -4.996 -28.078 -21.781 1 98.62 176 LEU B CA 1
ATOM 4297 C C . LEU B 1 176 ? -3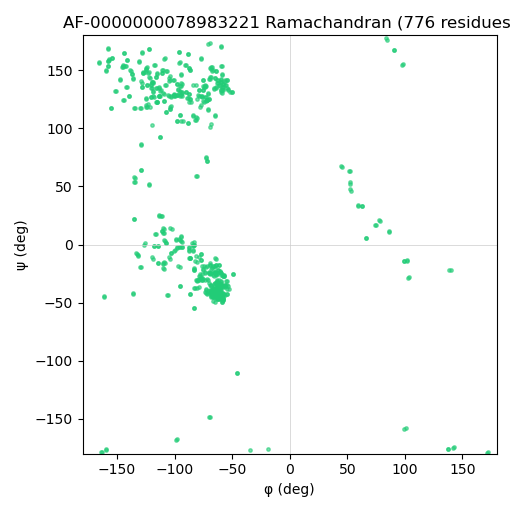.523 -27.797 -22.062 1 98.62 176 LEU B C 1
ATOM 4299 O O . LEU B 1 176 ? -2.943 -28.344 -23 1 98.62 176 LEU B O 1
ATOM 4303 N N . THR B 1 177 ? -2.988 -26.922 -21.234 1 98.62 177 THR B N 1
ATOM 4304 C CA . THR B 1 177 ? -1.591 -26.578 -21.469 1 98.62 177 THR B CA 1
ATOM 4305 C C . THR B 1 177 ? -0.733 -26.938 -20.25 1 98.62 177 THR B C 1
ATOM 4307 O O . THR B 1 177 ? 0.497 -26.922 -20.328 1 98.62 177 THR B O 1
ATOM 4310 N N . GLY B 1 178 ? -1.357 -27.281 -19.141 1 98.69 178 GLY B N 1
ATOM 4311 C CA . GLY B 1 178 ? -0.505 -27.688 -18.031 1 98.69 178 GLY B CA 1
ATOM 4312 C C . GLY B 1 178 ? -1.265 -27.859 -16.719 1 98.69 178 GLY B C 1
ATOM 4313 O O . GLY B 1 178 ? -2.496 -27.797 -16.703 1 98.69 178 GLY B O 1
ATOM 4314 N N . LEU B 1 179 ? -0.501 -28.219 -15.672 1 98.62 179 LEU B N 1
ATOM 4315 C CA . LEU B 1 179 ? -0.932 -28.297 -14.281 1 98.62 179 LEU B CA 1
ATOM 4316 C C . LEU B 1 179 ? -0.094 -27.391 -13.398 1 98.62 179 LEU B C 1
ATOM 4318 O O . LEU B 1 179 ? 1.104 -27.203 -13.633 1 98.62 179 LEU B O 1
ATOM 4322 N N . MET B 1 180 ? -0.725 -26.812 -12.438 1 97.69 180 MET B N 1
ATOM 4323 C CA . MET B 1 180 ? -0.025 -25.984 -11.461 1 97.69 180 MET B CA 1
ATOM 4324 C C . MET B 1 180 ? -0.279 -26.469 -10.047 1 97.69 180 MET B C 1
ATOM 4326 O O . MET B 1 180 ? -1.429 -26.578 -9.617 1 97.69 180 MET B O 1
ATOM 4330 N N . GLY B 1 181 ? 0.75 -26.859 -9.391 1 95 181 GLY B N 1
ATOM 4331 C CA . GLY B 1 181 ? 0.72 -27.203 -7.973 1 95 181 GLY B CA 1
ATOM 4332 C C . GLY B 1 181 ? 1.521 -26.25 -7.113 1 95 181 GLY B C 1
ATOM 4333 O O . GLY B 1 181 ? 2.66 -25.906 -7.445 1 95 181 GLY B O 1
ATOM 4334 N N . TYR B 1 182 ? 0.885 -25.734 -6.094 1 86.38 182 TYR B N 1
ATOM 4335 C CA . TYR B 1 182 ? 1.538 -24.766 -5.223 1 86.38 182 TYR B CA 1
ATOM 4336 C C . TYR B 1 182 ? 1.629 -25.281 -3.795 1 86.38 182 TYR B C 1
ATOM 4338 O O . TYR B 1 182 ? 0.628 -25.719 -3.223 1 86.38 182 TYR B O 1
ATOM 4346 N N . GLU B 1 183 ? 2.838 -25.25 -3.242 1 79.81 183 GLU B N 1
ATOM 4347 C CA . GLU B 1 183 ? 3.066 -25.828 -1.926 1 79.81 183 GLU B CA 1
ATOM 4348 C C . GLU B 1 183 ? 3.891 -24.906 -1.041 1 79.81 183 GLU B C 1
ATOM 4350 O O . GLU B 1 183 ? 4.914 -25.312 -0.484 1 79.81 183 GLU B O 1
ATOM 4355 N N . PRO B 1 184 ? 3.455 -23.625 -0.883 1 69.75 184 PRO B N 1
ATOM 4356 C CA . PRO B 1 184 ? 4.27 -22.672 -0.11 1 69.75 184 PRO B CA 1
ATOM 4357 C C . PRO B 1 184 ? 4.41 -23.078 1.355 1 69.75 184 PRO B C 1
ATOM 4359 O O . PRO B 1 184 ? 5.344 -22.656 2.033 1 69.75 184 PRO B O 1
ATOM 4362 N N . HIS B 1 185 ? 3.506 -23.844 1.895 1 66.44 185 HIS B N 1
ATOM 4363 C CA . HIS B 1 185 ? 3.443 -24.219 3.303 1 66.44 185 HIS B CA 1
ATOM 4364 C C . HIS B 1 185 ? 4.68 -25.016 3.717 1 66.44 185 HIS B C 1
ATOM 4366 O O . HIS B 1 185 ? 5.02 -25.062 4.898 1 66.44 185 HIS B O 1
ATOM 4372 N N . ILE B 1 186 ? 5.281 -25.562 2.766 1 71.88 186 ILE B N 1
ATOM 4373 C CA . ILE B 1 186 ? 6.418 -26.438 3.061 1 71.88 186 ILE B CA 1
ATOM 4374 C C . ILE B 1 186 ? 7.539 -25.609 3.693 1 71.88 186 ILE B C 1
ATOM 4376 O O . ILE B 1 186 ? 8.211 -26.078 4.617 1 71.88 186 ILE B O 1
ATOM 4380 N N . ALA B 1 187 ? 7.637 -24.359 3.258 1 68.19 187 ALA B N 1
ATOM 4381 C CA . ALA B 1 187 ? 8.727 -23.516 3.738 1 68.19 187 ALA B CA 1
ATOM 4382 C C . ALA B 1 187 ? 8.461 -23.047 5.168 1 68.19 187 ALA B C 1
ATOM 4384 O O . ALA B 1 187 ? 9.398 -22.688 5.895 1 68.19 187 ALA B O 1
ATOM 4385 N N . ARG B 1 188 ? 7.277 -23.047 5.594 1 66.94 188 ARG B N 1
ATOM 4386 C CA . ARG B 1 188 ? 6.957 -22.438 6.887 1 66.94 188 ARG B CA 1
ATOM 4387 C C . ARG B 1 188 ? 6.438 -23.484 7.863 1 66.94 188 ARG B C 1
ATOM 4389 O O . ARG B 1 188 ? 5.895 -23.141 8.914 1 66.94 188 ARG B O 1
ATOM 4396 N N . LEU B 1 189 ? 6.523 -24.641 7.512 1 65.81 189 LEU B N 1
ATOM 4397 C CA . LEU B 1 189 ? 5.988 -25.734 8.328 1 65.81 189 LEU B CA 1
ATOM 4398 C C . LEU B 1 189 ? 6.836 -25.938 9.586 1 65.81 189 LEU B C 1
ATOM 4400 O O . LEU B 1 189 ? 8.047 -26.125 9.492 1 65.81 189 LEU B O 1
ATOM 4404 N N . PRO B 1 190 ? 6.082 -25.656 10.695 1 62.53 190 PRO B N 1
ATOM 4405 C CA . PRO B 1 190 ? 6.832 -25.969 11.914 1 62.53 190 PRO B CA 1
ATOM 4406 C C . PRO B 1 190 ? 7.309 -27.422 11.953 1 62.53 190 PRO B C 1
ATOM 4408 O O . PRO B 1 190 ? 6.598 -28.328 11.5 1 62.53 190 PRO B O 1
ATOM 4411 N N . ARG B 1 191 ? 8.508 -27.609 12.461 1 64.56 191 ARG B N 1
ATOM 4412 C CA . ARG B 1 191 ? 9.141 -28.922 12.531 1 64.56 191 ARG B CA 1
ATOM 4413 C C . ARG B 1 191 ? 8.281 -29.891 13.328 1 64.56 191 ARG B C 1
ATOM 4415 O O . ARG B 1 191 ? 8.297 -31.094 13.07 1 64.56 191 ARG B O 1
ATOM 4422 N N . LEU B 1 192 ? 7.543 -29.266 14.164 1 60.5 192 LEU B N 1
ATOM 4423 C CA . LEU B 1 192 ? 6.762 -30.125 15.047 1 60.5 192 LEU B CA 1
ATOM 4424 C C . LEU B 1 192 ? 5.598 -30.766 14.297 1 60.5 192 LEU B C 1
ATOM 4426 O O . LEU B 1 192 ? 5.078 -31.797 14.719 1 60.5 192 LEU B O 1
ATOM 4430 N N . ILE B 1 193 ? 5.156 -30.219 13.273 1 59.94 193 ILE B N 1
ATOM 4431 C CA . ILE B 1 193 ? 4.051 -30.766 12.5 1 59.94 193 ILE B CA 1
ATOM 4432 C C . ILE B 1 193 ? 4.574 -31.828 11.531 1 59.94 193 ILE B C 1
ATOM 4434 O O . ILE B 1 193 ? 4.117 -32.969 11.547 1 59.94 193 ILE B O 1
ATOM 4438 N N . ALA B 1 194 ? 5.484 -31.5 10.75 1 66 194 ALA B N 1
ATOM 4439 C CA . ALA B 1 194 ? 6.148 -32.406 9.812 1 66 194 ALA B CA 1
ATOM 4440 C C . ALA B 1 194 ? 7.508 -31.844 9.391 1 66 194 ALA B C 1
ATOM 4442 O O . ALA B 1 194 ? 7.75 -30.641 9.469 1 66 194 ALA B O 1
ATOM 4443 N N . SER B 1 195 ? 8.328 -32.812 9.117 1 77.38 195 SER B N 1
ATOM 4444 C CA . SER B 1 195 ? 9.594 -32.375 8.539 1 77.38 195 SER B CA 1
ATOM 4445 C C . SER B 1 195 ? 9.391 -31.812 7.133 1 77.38 195 SER B C 1
ATOM 4447 O O . SER B 1 195 ? 8.469 -32.219 6.426 1 77.38 195 SER B O 1
ATOM 4449 N N . ARG B 1 196 ? 10.102 -30.828 6.77 1 79.12 196 ARG B N 1
ATOM 4450 C CA . ARG B 1 196 ? 10.07 -30.219 5.445 1 79.12 196 ARG B CA 1
ATOM 4451 C C . ARG B 1 196 ? 10.297 -31.25 4.355 1 79.12 196 ARG B C 1
ATOM 4453 O O . ARG B 1 196 ? 9.68 -31.188 3.289 1 79.12 196 ARG B O 1
ATOM 4460 N N . ALA B 1 197 ? 11.109 -32.156 4.699 1 79.81 197 ALA B N 1
ATOM 4461 C CA . ALA B 1 197 ? 11.406 -33.219 3.75 1 79.81 197 ALA B CA 1
ATOM 4462 C C . ALA B 1 197 ? 10.18 -34.094 3.498 1 79.81 197 ALA B C 1
ATOM 4464 O O . ALA B 1 197 ? 9.867 -34.406 2.35 1 79.81 197 ALA B O 1
ATOM 4465 N N . ARG B 1 198 ? 9.516 -34.438 4.527 1 83.12 198 ARG B N 1
ATOM 4466 C CA . ARG B 1 198 ? 8.312 -35.25 4.398 1 83.12 198 ARG B CA 1
ATOM 4467 C C . ARG B 1 198 ? 7.215 -34.5 3.652 1 83.12 198 ARG B C 1
ATOM 4469 O O . ARG B 1 198 ? 6.496 -35.094 2.842 1 83.12 198 ARG B O 1
ATOM 4476 N N . ALA B 1 199 ? 7.133 -33.281 3.914 1 83.81 199 ALA B N 1
ATOM 4477 C CA . ALA B 1 199 ? 6.125 -32.438 3.252 1 83.81 199 ALA B CA 1
ATOM 4478 C C . ALA B 1 199 ? 6.414 -32.312 1.757 1 83.81 199 ALA B C 1
ATOM 4480 O O . ALA B 1 199 ? 5.496 -32.406 0.936 1 83.81 199 ALA B O 1
ATOM 4481 N N . LEU B 1 200 ? 7.668 -32.188 1.488 1 86.75 200 LEU B N 1
ATOM 4482 C CA . LEU B 1 200 ? 8.055 -32.125 0.084 1 86.75 200 LEU B CA 1
ATOM 4483 C C . LEU B 1 200 ? 7.789 -33.438 -0.627 1 86.75 200 LEU B C 1
ATOM 4485 O O . LEU B 1 200 ? 7.273 -33.438 -1.748 1 86.75 200 LEU B O 1
ATOM 4489 N N . ASP B 1 201 ? 8.109 -34.5 0.029 1 89.12 201 ASP B N 1
ATOM 4490 C CA . ASP B 1 201 ? 7.879 -35.812 -0.541 1 89.12 201 ASP B CA 1
ATOM 4491 C C . ASP B 1 201 ? 6.391 -36.031 -0.809 1 89.12 201 ASP B C 1
ATOM 4493 O O . ASP B 1 201 ? 6.02 -36.594 -1.843 1 89.12 201 ASP B O 1
ATOM 4497 N N . ALA B 1 202 ? 5.645 -35.625 0.112 1 88.56 202 ALA B N 1
ATOM 4498 C CA . ALA B 1 202 ? 4.199 -35.781 -0.045 1 88.56 202 ALA B CA 1
ATOM 4499 C C . ALA B 1 202 ? 3.689 -34.938 -1.226 1 88.56 202 ALA B C 1
ATOM 4501 O O . ALA B 1 202 ? 2.852 -35.406 -2 1 88.56 202 ALA B O 1
ATOM 4502 N N . ALA B 1 203 ? 4.164 -33.781 -1.353 1 91.19 203 ALA B N 1
ATOM 4503 C CA . ALA B 1 203 ? 3.773 -32.906 -2.465 1 91.19 203 ALA B CA 1
ATOM 4504 C C . ALA B 1 203 ? 4.203 -33.5 -3.801 1 91.19 203 ALA B C 1
ATOM 4506 O O . ALA B 1 203 ? 3.424 -33.531 -4.758 1 91.19 203 ALA B O 1
ATOM 4507 N N . ARG B 1 204 ? 5.379 -34.031 -3.811 1 93.31 204 ARG B N 1
ATOM 4508 C CA . ARG B 1 204 ? 5.91 -34.656 -5.023 1 93.31 204 ARG B CA 1
ATOM 4509 C C . ARG B 1 204 ? 5.129 -35.906 -5.391 1 93.31 204 ARG B C 1
ATOM 4511 O O . ARG B 1 204 ? 4.848 -36.125 -6.566 1 93.31 204 ARG B O 1
ATOM 4518 N N . ALA B 1 205 ? 4.805 -36.625 -4.398 1 94.62 205 ALA B N 1
ATOM 4519 C CA . ALA B 1 205 ? 4.016 -37.844 -4.633 1 94.62 205 ALA B CA 1
ATOM 4520 C C . ALA B 1 205 ? 2.641 -37.5 -5.199 1 94.62 205 ALA B C 1
ATOM 4522 O O . ALA B 1 205 ? 2.148 -38.188 -6.105 1 94.62 205 ALA B O 1
ATOM 4523 N N . ALA B 1 206 ? 2.076 -36.5 -4.617 1 94.31 206 ALA B N 1
ATOM 4524 C CA . ALA B 1 206 ? 0.776 -36.062 -5.113 1 94.31 206 ALA B CA 1
ATOM 4525 C C . ALA B 1 206 ? 0.869 -35.625 -6.566 1 94.31 206 ALA B C 1
ATOM 4527 O O . ALA B 1 206 ? 0.025 -35.969 -7.391 1 94.31 206 ALA B O 1
ATOM 4528 N N . TYR B 1 207 ? 1.878 -34.875 -6.879 1 96.38 207 TYR B N 1
ATOM 4529 C CA . TYR B 1 207 ? 2.055 -34.406 -8.25 1 96.38 207 TYR B CA 1
ATOM 4530 C C . TYR B 1 207 ? 2.264 -35.562 -9.211 1 96.38 207 TYR B C 1
ATOM 4532 O O . TYR B 1 207 ? 1.713 -35.562 -10.312 1 96.38 207 TYR B O 1
ATOM 4540 N N . ALA B 1 208 ? 3.012 -36.531 -8.781 1 97.12 208 ALA B N 1
ATOM 4541 C CA . ALA B 1 208 ? 3.246 -37.719 -9.586 1 97.12 208 ALA B CA 1
ATOM 4542 C C . ALA B 1 208 ? 1.939 -38.469 -9.867 1 97.12 208 ALA B C 1
ATOM 4544 O O . ALA B 1 208 ? 1.74 -39 -10.961 1 97.12 208 ALA B O 1
ATOM 4545 N N . ARG B 1 209 ? 1.147 -38.469 -8.875 1 97.56 209 ARG B N 1
ATOM 4546 C CA . ARG B 1 209 ? -0.142 -39.125 -9.047 1 97.56 209 ARG B CA 1
ATOM 4547 C C . ARG B 1 209 ? -1.007 -38.375 -10.055 1 97.56 209 ARG B C 1
ATOM 4549 O O . ARG B 1 209 ? -1.668 -39 -10.898 1 97.56 209 ARG B O 1
ATOM 4556 N N . PHE B 1 210 ? -1.034 -37.094 -10 1 98.19 210 PHE B N 1
ATOM 4557 C CA . PHE B 1 210 ? -1.766 -36.281 -10.984 1 98.19 210 PHE B CA 1
ATOM 4558 C C . PHE B 1 210 ? -1.202 -36.5 -12.383 1 98.19 210 PHE B C 1
ATOM 4560 O O . PHE B 1 210 ? -1.957 -36.594 -13.352 1 98.19 210 PHE B O 1
ATOM 4567 N N . HIS B 1 211 ? 0.125 -36.562 -12.469 1 98.31 211 HIS B N 1
ATOM 4568 C CA . HIS B 1 211 ? 0.768 -36.875 -13.75 1 98.31 211 HIS B CA 1
ATOM 4569 C C . HIS B 1 211 ? 0.327 -38.219 -14.281 1 98.31 211 HIS B C 1
ATOM 4571 O O . HIS B 1 211 ? -0.014 -38.375 -15.453 1 98.31 211 HIS B O 1
ATOM 4577 N N . ALA B 1 212 ? 0.297 -39.188 -13.414 1 98.31 212 ALA B N 1
ATOM 4578 C CA . ALA B 1 212 ? -0.113 -40.531 -13.812 1 98.31 212 ALA B CA 1
ATOM 4579 C C . ALA B 1 212 ? -1.552 -40.531 -14.32 1 98.31 212 ALA B C 1
ATOM 4581 O O . ALA B 1 212 ? -1.859 -41.188 -15.32 1 98.31 212 ALA B O 1
ATOM 4582 N N . LEU B 1 213 ? -2.398 -39.844 -13.602 1 98.19 213 LEU B N 1
ATOM 4583 C CA . LEU B 1 213 ? -3.793 -39.75 -14.016 1 98.19 213 LEU B CA 1
ATOM 4584 C C . LEU B 1 213 ? -3.908 -39.062 -15.375 1 98.19 213 LEU B C 1
ATOM 4586 O O . LEU B 1 213 ? -4.746 -39.406 -16.188 1 98.19 213 LEU B O 1
ATOM 4590 N N . THR B 1 214 ? -3.084 -38.062 -15.594 1 98.62 214 THR B N 1
ATOM 4591 C CA . THR B 1 214 ? -3.062 -37.344 -16.875 1 98.62 214 THR B CA 1
ATOM 4592 C C . THR B 1 214 ? -2.621 -38.281 -18 1 98.62 214 THR B C 1
ATOM 4594 O O . THR B 1 214 ? -3.248 -38.312 -19.062 1 98.62 214 THR B O 1
ATOM 4597 N N . VAL B 1 215 ? -1.55 -39.062 -17.766 1 98.5 215 VAL B N 1
ATOM 4598 C CA . VAL B 1 215 ? -1.053 -40.031 -18.75 1 98.5 215 VAL B CA 1
ATOM 4599 C C . VAL B 1 215 ? -2.139 -41.062 -19.062 1 98.5 215 VAL B C 1
ATOM 4601 O O . VAL B 1 215 ? -2.373 -41.406 -20.219 1 98.5 215 VAL B O 1
ATOM 4604 N N . GLN B 1 216 ? -2.77 -41.5 -18.047 1 98.06 216 GLN B N 1
ATOM 4605 C CA . GLN B 1 216 ? -3.812 -42.5 -18.203 1 98.06 216 GLN B CA 1
ATOM 4606 C C . GLN B 1 216 ? -4.969 -41.969 -19.047 1 98.06 216 GLN B C 1
ATOM 4608 O O . GLN B 1 216 ? -5.523 -42.688 -19.875 1 98.06 216 GLN B O 1
ATOM 4613 N N . THR B 1 217 ? -5.324 -40.75 -18.781 1 97.88 217 THR B N 1
ATOM 4614 C CA . THR B 1 217 ? -6.516 -40.188 -19.391 1 97.88 217 THR B CA 1
ATOM 4615 C C . THR B 1 217 ? -6.203 -39.656 -20.797 1 97.88 217 THR B C 1
ATOM 4617 O O . THR B 1 217 ? -7.008 -39.844 -21.719 1 97.88 217 THR B O 1
ATOM 4620 N N . LEU B 1 218 ? -5.043 -39.062 -21 1 97.94 218 LEU B N 1
ATOM 4621 C CA . LEU B 1 218 ? -4.793 -38.312 -22.234 1 97.94 218 LEU B CA 1
ATOM 4622 C C . LEU B 1 218 ? -3.701 -39 -23.062 1 97.94 218 LEU B C 1
ATOM 4624 O O . LEU B 1 218 ? -3.5 -38.656 -24.234 1 97.94 218 LEU B O 1
ATOM 4628 N N . GLY B 1 219 ? -2.936 -39.906 -22.5 1 97.94 219 GLY B N 1
ATOM 4629 C CA . GLY B 1 219 ? -1.804 -40.531 -23.156 1 97.94 219 GLY B CA 1
ATOM 4630 C C . GLY B 1 219 ? -0.475 -39.906 -22.812 1 97.94 219 GLY B C 1
ATOM 4631 O O . GLY B 1 219 ? -0.415 -38.688 -22.531 1 97.94 219 GLY B O 1
ATOM 4632 N N . ALA B 1 220 ? 0.568 -40.656 -22.922 1 97.62 220 ALA B N 1
ATOM 4633 C CA . ALA B 1 220 ? 1.91 -40.25 -22.531 1 97.62 220 ALA B CA 1
ATOM 4634 C C . ALA B 1 220 ? 2.395 -39.094 -23.406 1 97.62 220 ALA B C 1
ATOM 4636 O O . ALA B 1 220 ? 3.074 -38.188 -22.938 1 97.62 220 ALA B O 1
ATOM 4637 N N . GLY B 1 221 ? 2.096 -39.188 -24.641 1 97.25 221 GLY B N 1
ATOM 4638 C CA . GLY B 1 221 ? 2.521 -38.156 -25.578 1 97.25 221 GLY B CA 1
ATOM 4639 C C . GLY B 1 221 ? 1.989 -36.781 -25.219 1 97.25 221 GLY B C 1
ATOM 4640 O O . GLY B 1 221 ? 2.744 -35.812 -25.188 1 97.25 221 GLY B O 1
ATOM 4641 N N . THR B 1 222 ? 0.711 -36.656 -24.922 1 96.94 222 THR B N 1
ATOM 4642 C CA . THR B 1 222 ? 0.084 -35.406 -24.547 1 96.94 222 THR B CA 1
ATOM 4643 C C . THR B 1 222 ? 0.623 -34.938 -23.203 1 96.94 222 THR B C 1
ATOM 4645 O O . THR B 1 222 ? 0.984 -33.75 -23.047 1 96.94 222 THR B O 1
ATOM 4648 N N . ALA B 1 223 ? 0.714 -35.812 -22.297 1 97.81 223 ALA B N 1
ATOM 4649 C CA . ALA B 1 223 ? 1.167 -35.469 -20.953 1 97.81 223 ALA B CA 1
ATOM 4650 C C . ALA B 1 223 ? 2.584 -34.906 -20.969 1 97.81 223 ALA B C 1
ATOM 4652 O O . ALA B 1 223 ? 2.908 -34 -20.203 1 97.81 223 ALA B O 1
ATOM 4653 N N . ALA B 1 224 ? 3.406 -35.438 -21.875 1 96.62 224 ALA B N 1
ATOM 4654 C CA . ALA B 1 224 ? 4.812 -35.031 -21.922 1 96.62 224 ALA B CA 1
ATOM 4655 C C . ALA B 1 224 ? 4.969 -33.594 -22.406 1 96.62 224 ALA B C 1
ATOM 4657 O O . ALA B 1 224 ? 6.004 -32.969 -22.172 1 96.62 224 ALA B O 1
ATOM 4658 N N . LYS B 1 225 ? 3.982 -33 -23 1 97.69 225 LYS B N 1
ATOM 4659 C CA . LYS B 1 225 ? 4.055 -31.672 -23.594 1 97.69 225 LYS B CA 1
ATOM 4660 C C . LYS B 1 225 ? 3.488 -30.625 -22.641 1 97.69 225 LYS B C 1
ATOM 4662 O O . LYS B 1 225 ? 3.553 -29.422 -22.922 1 97.69 225 LYS B O 1
ATOM 4667 N N . LEU B 1 226 ? 3.016 -31.062 -21.531 1 98.56 226 LEU B N 1
ATOM 4668 C CA . LEU B 1 226 ? 2.318 -30.156 -20.625 1 98.56 226 LEU B CA 1
ATOM 4669 C C . LEU B 1 226 ? 3.301 -29.453 -19.688 1 98.56 226 LEU B C 1
ATOM 4671 O O . LEU B 1 226 ? 4.387 -29.984 -19.422 1 98.56 226 LEU B O 1
ATOM 4675 N N . ILE B 1 227 ? 2.924 -28.234 -19.297 1 98.62 227 ILE B N 1
ATOM 4676 C CA . ILE B 1 227 ? 3.598 -27.531 -18.203 1 98.62 227 ILE B CA 1
ATOM 4677 C C . ILE B 1 227 ? 3.246 -28.172 -16.875 1 98.62 227 ILE B C 1
ATOM 4679 O O . ILE B 1 227 ? 2.068 -28.359 -16.562 1 98.62 227 ILE B O 1
ATOM 4683 N N . TYR B 1 228 ? 4.211 -28.562 -16.172 1 98.5 228 TYR B N 1
ATOM 4684 C CA . TYR B 1 228 ? 4.047 -28.953 -14.766 1 98.5 228 TYR B CA 1
ATOM 4685 C C . TYR B 1 228 ? 4.746 -27.969 -13.844 1 98.5 228 TYR B C 1
ATOM 4687 O O . TYR B 1 228 ? 5.93 -28.125 -13.523 1 98.5 228 TYR B O 1
ATOM 4695 N N . ASN B 1 229 ? 3.982 -26.984 -13.398 1 98.38 229 ASN B N 1
ATOM 4696 C CA . ASN B 1 229 ? 4.531 -25.875 -12.625 1 98.38 229 ASN B CA 1
ATOM 4697 C C . ASN B 1 229 ? 4.43 -26.141 -11.125 1 98.38 229 ASN B C 1
ATOM 4699 O O . ASN B 1 229 ? 3.418 -26.656 -10.648 1 98.38 229 ASN B O 1
ATOM 4703 N N . THR B 1 230 ? 5.457 -25.812 -10.445 1 96.56 230 THR B N 1
ATOM 4704 C CA . THR B 1 230 ? 5.43 -25.891 -8.992 1 96.56 230 THR B CA 1
ATOM 4705 C C . THR B 1 230 ? 6.512 -25 -8.383 1 96.56 230 THR B C 1
ATOM 4707 O O . THR B 1 230 ? 7.098 -24.156 -9.078 1 96.56 230 THR B O 1
ATOM 4710 N N . GLY B 1 231 ? 6.617 -25.047 -7.105 1 93.19 231 GLY B N 1
ATOM 4711 C CA . GLY B 1 231 ? 7.688 -24.344 -6.41 1 93.19 231 GLY B CA 1
ATOM 4712 C C . GLY B 1 231 ? 7.363 -22.891 -6.133 1 93.19 231 GLY B C 1
ATOM 4713 O O . GLY B 1 231 ? 6.281 -22.406 -6.477 1 93.19 231 GLY B O 1
ATOM 4714 N N . GLY B 1 232 ? 8.234 -22.203 -5.445 1 93.56 232 GLY B N 1
ATOM 4715 C CA . GLY B 1 232 ? 8.273 -20.797 -5.066 1 93.56 232 GLY B CA 1
ATOM 4716 C C . GLY B 1 232 ? 9.648 -20.328 -4.621 1 93.56 232 GLY B C 1
ATOM 4717 O O . GLY B 1 232 ? 10.602 -21.125 -4.609 1 93.56 232 GLY B O 1
ATOM 4718 N N . SER B 1 233 ? 9.688 -19.094 -4.258 1 94.5 233 SER B N 1
ATOM 4719 C CA . SER B 1 233 ? 10.969 -18.516 -3.861 1 94.5 233 SER B CA 1
ATOM 4720 C C . SER B 1 233 ? 11.547 -19.234 -2.646 1 94.5 233 SER B C 1
ATOM 4722 O O . SER B 1 233 ? 12.758 -19.203 -2.42 1 94.5 233 SER B O 1
ATOM 4724 N N . THR B 1 234 ? 10.719 -19.969 -1.919 1 91.88 234 THR B N 1
ATOM 4725 C CA . THR B 1 234 ? 11.219 -20.594 -0.707 1 91.88 234 THR B CA 1
ATOM 4726 C C . THR B 1 234 ? 11.469 -22.094 -0.942 1 91.88 234 THR B C 1
ATOM 4728 O O . THR B 1 234 ? 12.008 -22.781 -0.074 1 91.88 234 THR B O 1
ATOM 4731 N N . THR B 1 235 ? 11.086 -22.672 -2.113 1 92.31 235 THR B N 1
ATOM 4732 C CA . THR B 1 235 ? 11.141 -24.125 -2.242 1 92.31 235 THR B CA 1
ATOM 4733 C C . THR B 1 235 ? 11.797 -24.531 -3.559 1 92.31 235 THR B C 1
ATOM 4735 O O . THR B 1 235 ? 12.109 -25.703 -3.768 1 92.31 235 THR B O 1
ATOM 4738 N N . PHE B 1 236 ? 12.086 -23.594 -4.445 1 94.19 236 PHE B N 1
ATOM 4739 C CA . PHE B 1 236 ? 12.555 -23.938 -5.781 1 94.19 236 PHE B CA 1
ATOM 4740 C C . PHE B 1 236 ? 13.805 -24.812 -5.715 1 94.19 236 PHE B C 1
ATOM 4742 O O . PHE B 1 236 ? 13.945 -25.766 -6.48 1 94.19 236 PHE B O 1
ATOM 4749 N N . MET B 1 237 ? 14.656 -24.547 -4.688 1 92.88 237 MET B N 1
ATOM 4750 C CA . MET B 1 237 ? 15.953 -25.203 -4.629 1 92.88 237 MET B CA 1
ATOM 4751 C C . MET B 1 237 ? 15.812 -26.641 -4.148 1 92.88 237 MET B C 1
ATOM 4753 O O . MET B 1 237 ? 16.75 -27.438 -4.242 1 92.88 237 MET B O 1
ATOM 4757 N N . LEU B 1 238 ? 14.609 -27.016 -3.713 1 91.31 238 LEU B N 1
ATOM 4758 C CA . LEU B 1 238 ? 14.367 -28.359 -3.189 1 91.31 238 LEU B CA 1
ATOM 4759 C C . LEU B 1 238 ? 14.031 -29.328 -4.316 1 91.31 238 LEU B C 1
ATOM 4761 O O . LEU B 1 238 ? 14.023 -30.547 -4.113 1 91.31 238 LEU B O 1
ATOM 4765 N N . TYR B 1 239 ? 13.766 -28.844 -5.516 1 94.12 239 TYR B N 1
ATOM 4766 C CA . TYR B 1 239 ? 13.398 -29.688 -6.656 1 94.12 239 TYR B CA 1
ATOM 4767 C C . TYR B 1 239 ? 14.617 -30.031 -7.492 1 94.12 239 TYR B C 1
ATOM 4769 O O . TYR B 1 239 ? 15.367 -29.156 -7.91 1 94.12 239 TYR B O 1
ATOM 4777 N N . ASP B 1 240 ? 14.789 -31.359 -7.754 1 94.44 240 ASP B N 1
ATOM 4778 C CA . ASP B 1 240 ? 15.984 -31.828 -8.453 1 94.44 240 ASP B CA 1
ATOM 4779 C C . ASP B 1 240 ? 15.648 -32.25 -9.883 1 94.44 240 ASP B C 1
ATOM 4781 O O . ASP B 1 240 ? 16.5 -32.781 -10.586 1 94.44 240 ASP B O 1
ATOM 4785 N N . GLY B 1 241 ? 14.492 -32.125 -10.242 1 95 241 GLY B N 1
ATOM 4786 C CA . GLY B 1 241 ? 14.094 -32.438 -11.609 1 95 241 GLY B CA 1
ATOM 4787 C C . GLY B 1 241 ? 13.766 -33.875 -11.82 1 95 241 GLY B C 1
ATOM 4788 O O . GLY B 1 241 ? 13.586 -34.344 -12.953 1 95 241 GLY B O 1
ATOM 4789 N N . SER B 1 242 ? 13.648 -34.656 -10.734 1 95.38 242 SER B N 1
ATOM 4790 C CA . SER B 1 242 ? 13.406 -36.094 -10.852 1 95.38 242 SER B CA 1
ATOM 4791 C C . SER B 1 242 ? 11.914 -36.375 -10.953 1 95.38 242 SER B C 1
ATOM 4793 O O . SER B 1 242 ? 11.523 -37.5 -11.258 1 95.38 242 SER B O 1
ATOM 4795 N N . GLY B 1 243 ? 11.094 -35.438 -10.703 1 94.94 243 GLY B N 1
ATOM 4796 C CA . GLY B 1 243 ? 9.648 -35.594 -10.773 1 94.94 243 GLY B CA 1
ATOM 4797 C C . GLY B 1 243 ? 9.055 -35.094 -12.078 1 94.94 243 GLY B C 1
ATOM 4798 O O . GLY B 1 243 ? 9.766 -34.938 -13.07 1 94.94 243 GLY B O 1
ATOM 4799 N N . PRO B 1 244 ? 7.746 -34.969 -12.117 1 96.31 244 PRO B N 1
ATOM 4800 C CA . PRO B 1 244 ? 7.07 -34.562 -13.344 1 96.31 244 PRO B CA 1
ATOM 4801 C C . PRO B 1 244 ? 7.195 -33.062 -13.609 1 96.31 244 PRO B C 1
ATOM 4803 O O . PRO B 1 244 ? 6.836 -32.594 -14.688 1 96.31 244 PRO B O 1
ATOM 4806 N N . GLU B 1 245 ? 7.637 -32.312 -12.609 1 97.19 245 GLU B N 1
ATOM 4807 C CA . GLU B 1 245 ? 7.715 -30.859 -12.75 1 97.19 245 GLU B CA 1
ATOM 4808 C C . GLU B 1 245 ? 8.609 -30.469 -13.922 1 97.19 245 GLU B C 1
ATOM 4810 O O . GLU B 1 245 ? 9.648 -31.094 -14.156 1 97.19 245 GLU B O 1
ATOM 4815 N N . THR B 1 246 ? 8.203 -29.469 -14.719 1 98.25 246 THR B N 1
ATOM 4816 C CA . THR B 1 246 ? 8.969 -28.984 -15.867 1 98.25 246 THR B CA 1
ATOM 4817 C C . THR B 1 246 ? 9.531 -27.594 -15.594 1 98.25 246 THR B C 1
ATOM 4819 O O . THR B 1 246 ? 10.422 -27.125 -16.312 1 98.25 246 THR B O 1
ATOM 4822 N N . GLU B 1 247 ? 9.008 -26.922 -14.602 1 98.38 247 GLU B N 1
ATOM 4823 C CA . GLU B 1 247 ? 9.438 -25.562 -14.297 1 98.38 247 GLU B CA 1
ATOM 4824 C C . GLU B 1 247 ? 9.141 -25.203 -12.844 1 98.38 247 GLU B C 1
ATOM 4826 O O . GLU B 1 247 ? 8.328 -25.859 -12.195 1 98.38 247 GLU B O 1
ATOM 4831 N N . LEU B 1 248 ? 9.859 -24.203 -12.367 1 97.81 248 LEU B N 1
ATOM 4832 C CA . LEU B 1 248 ? 9.719 -23.672 -11.016 1 97.81 248 LEU B CA 1
ATOM 4833 C C . LEU B 1 248 ? 9.422 -22.172 -11.047 1 97.81 248 LEU B C 1
ATOM 4835 O O . LEU B 1 248 ? 10.008 -21.438 -11.844 1 97.81 248 LEU B O 1
ATOM 4839 N N . ALA B 1 249 ? 8.484 -21.781 -10.195 1 97.5 249 ALA B N 1
ATOM 4840 C CA . ALA B 1 249 ? 8.148 -20.359 -10.094 1 97.5 249 ALA B CA 1
ATOM 4841 C C . ALA B 1 249 ? 8.922 -19.688 -8.969 1 97.5 249 ALA B C 1
ATOM 4843 O O . ALA B 1 249 ? 9.078 -20.266 -7.887 1 97.5 249 ALA B O 1
ATOM 4844 N N . LEU B 1 250 ? 9.438 -18.5 -9.242 1 96.88 250 LEU B N 1
ATOM 4845 C CA . LEU B 1 250 ? 10.07 -17.703 -8.195 1 96.88 250 LEU B CA 1
ATOM 4846 C C . LEU B 1 250 ? 10.273 -16.266 -8.656 1 96.88 250 LEU B C 1
ATOM 4848 O O . LEU B 1 250 ? 10.281 -15.992 -9.859 1 96.88 250 LEU B O 1
ATOM 4852 N N . ALA B 1 251 ? 10.375 -15.344 -7.695 1 97.62 251 ALA B N 1
ATOM 4853 C CA . ALA B 1 251 ? 10.805 -13.992 -8.039 1 97.62 251 ALA B CA 1
ATOM 4854 C C . ALA B 1 251 ? 11.289 -13.242 -6.805 1 97.62 251 ALA B C 1
ATOM 4856 O O . ALA B 1 251 ? 12.352 -12.609 -6.832 1 97.62 251 ALA B O 1
ATOM 4857 N N . SER B 1 252 ? 10.594 -13.32 -5.699 1 96.81 252 SER B N 1
ATOM 4858 C CA . SER B 1 252 ? 10.906 -12.539 -4.508 1 96.81 252 SER B CA 1
ATOM 4859 C C . SER B 1 252 ? 12.32 -12.82 -4.016 1 96.81 252 SER B C 1
ATOM 4861 O O . SER B 1 252 ? 12.992 -11.93 -3.502 1 96.81 252 SER B O 1
ATOM 4863 N N . ALA B 1 253 ? 12.734 -14.078 -4.152 1 96.88 253 ALA B N 1
ATOM 4864 C CA . ALA B 1 253 ? 14.07 -14.469 -3.705 1 96.88 253 ALA B CA 1
ATOM 4865 C C . ALA B 1 253 ? 15.148 -13.641 -4.391 1 96.88 253 ALA B C 1
ATOM 4867 O O . ALA B 1 253 ? 16.219 -13.414 -3.824 1 96.88 253 ALA B O 1
ATOM 4868 N N . LEU B 1 254 ? 14.852 -13.141 -5.578 1 98.69 254 LEU B N 1
ATOM 4869 C CA . LEU B 1 254 ? 15.836 -12.43 -6.387 1 98.69 254 LEU B CA 1
ATOM 4870 C C . LEU B 1 254 ? 16.203 -11.094 -5.742 1 98.69 254 LEU B C 1
ATOM 4872 O O . LEU B 1 254 ? 17.281 -10.547 -6.012 1 98.69 254 LEU B O 1
ATOM 4876 N N . VAL B 1 255 ? 15.266 -10.555 -4.914 1 98.69 255 VAL B N 1
ATOM 4877 C CA . VAL B 1 255 ? 15.578 -9.312 -4.211 1 98.69 255 VAL B CA 1
ATOM 4878 C C . VAL B 1 255 ? 15.633 -9.578 -2.707 1 98.69 255 VAL B C 1
ATOM 4880 O O . VAL B 1 255 ? 15.828 -8.648 -1.915 1 98.69 255 VAL B O 1
ATOM 4883 N N . LYS B 1 256 ? 15.398 -10.703 -2.275 1 97.94 256 LYS B N 1
ATOM 4884 C CA . LYS B 1 256 ? 15.555 -11.32 -0.963 1 97.94 256 LYS B CA 1
ATOM 4885 C C . LYS B 1 256 ? 15.039 -10.406 0.143 1 97.94 256 LYS B C 1
ATOM 4887 O O . LYS B 1 256 ? 15.812 -9.977 1.004 1 97.94 256 LYS B O 1
ATOM 4892 N N . PRO B 1 257 ? 13.742 -10.125 0.234 1 97.31 257 PRO B N 1
ATOM 4893 C CA . PRO B 1 257 ? 13.188 -9.469 1.419 1 97.31 257 PRO B CA 1
ATOM 4894 C C . PRO B 1 257 ? 13.406 -10.273 2.697 1 97.31 257 PRO B C 1
ATOM 4896 O O . PRO B 1 257 ? 13.852 -11.422 2.639 1 97.31 257 PRO B O 1
ATOM 4899 N N . THR B 1 258 ? 13.133 -9.672 3.818 1 96.06 258 THR B N 1
ATOM 4900 C CA . THR B 1 258 ? 13.516 -10.273 5.094 1 96.06 258 THR B CA 1
ATOM 4901 C C . THR B 1 258 ? 12.75 -11.562 5.34 1 96.06 258 THR B C 1
ATOM 4903 O O . THR B 1 258 ? 13.242 -12.469 6.012 1 96.06 258 THR B O 1
ATOM 4906 N N . ASP B 1 259 ? 11.555 -11.703 4.77 1 90.81 259 ASP B N 1
ATOM 4907 C CA . ASP B 1 259 ? 10.789 -12.945 4.902 1 90.81 259 ASP B CA 1
ATOM 4908 C C . ASP B 1 259 ? 11.516 -14.109 4.23 1 90.81 259 ASP B C 1
ATOM 4910 O O . ASP B 1 259 ? 11.172 -15.273 4.461 1 90.81 259 ASP B O 1
ATOM 4914 N N . PHE B 1 260 ? 12.508 -13.836 3.473 1 93.31 260 PHE B N 1
ATOM 4915 C CA . PHE B 1 260 ? 13.234 -14.859 2.729 1 93.31 260 PHE B CA 1
ATOM 4916 C C . PHE B 1 260 ? 14.633 -15.055 3.307 1 93.31 260 PHE B C 1
ATOM 4918 O O . PHE B 1 260 ? 15.5 -15.633 2.652 1 93.31 260 PHE B O 1
ATOM 4925 N N . ASP B 1 261 ? 14.812 -14.492 4.527 1 94 261 ASP B N 1
ATOM 4926 C CA . ASP B 1 261 ? 16.047 -14.805 5.246 1 94 261 ASP B CA 1
ATOM 4927 C C . ASP B 1 261 ? 16.016 -16.234 5.781 1 94 261 ASP B C 1
ATOM 4929 O O . ASP B 1 261 ? 15.836 -16.453 6.984 1 94 261 ASP B O 1
ATOM 4933 N N . LEU B 1 262 ? 16.188 -17.156 4.945 1 91.31 262 LEU B N 1
ATOM 4934 C CA . LEU B 1 262 ? 16.156 -18.594 5.223 1 91.31 262 LEU B CA 1
ATOM 4935 C C . LEU B 1 262 ? 17.516 -19.234 4.977 1 91.31 262 LEU B C 1
ATOM 4937 O O . LEU B 1 262 ? 18.25 -18.812 4.074 1 91.31 262 LEU B O 1
ATOM 4941 N N . PRO B 1 263 ? 17.844 -20.281 5.781 1 91.19 263 PRO B N 1
ATOM 4942 C CA . PRO B 1 263 ? 19.125 -20.953 5.562 1 91.19 263 PRO B CA 1
ATOM 4943 C C . PRO B 1 263 ? 19.297 -21.469 4.129 1 91.19 263 PRO B C 1
ATOM 4945 O O . PRO B 1 263 ? 20.375 -21.344 3.543 1 91.19 263 PRO B O 1
ATOM 4948 N N . ALA B 1 264 ? 18.203 -21.938 3.557 1 89.94 264 ALA B N 1
ATOM 4949 C CA . ALA B 1 264 ? 18.234 -22.5 2.213 1 89.94 264 ALA B CA 1
ATOM 4950 C C . ALA B 1 264 ? 18.547 -21.438 1.17 1 89.94 264 ALA B C 1
ATOM 4952 O O . ALA B 1 264 ? 18.922 -21.75 0.04 1 89.94 264 ALA B O 1
ATOM 4953 N N . LEU B 1 265 ? 18.375 -20.156 1.52 1 95.44 265 LEU B N 1
ATOM 4954 C CA . LEU B 1 265 ? 18.594 -19.062 0.591 1 95.44 265 LEU B CA 1
ATOM 4955 C C . LEU B 1 265 ? 19.812 -18.234 1.003 1 95.44 265 LEU B C 1
ATOM 4957 O O . LEU B 1 265 ? 19.906 -17.047 0.655 1 95.44 265 LEU B O 1
ATOM 4961 N N . GLU B 1 266 ? 20.734 -18.812 1.724 1 96 266 GLU B N 1
ATOM 4962 C CA . GLU B 1 266 ? 21.891 -18.109 2.268 1 96 266 GLU B CA 1
ATOM 4963 C C . GLU B 1 266 ? 22.797 -17.594 1.153 1 96 266 GLU B C 1
ATOM 4965 O O . GLU B 1 266 ? 23.516 -16.609 1.337 1 96 266 GLU B O 1
ATOM 4970 N N . ALA B 1 267 ? 22.766 -18.203 -0.011 1 97.12 267 ALA B N 1
ATOM 4971 C CA . ALA B 1 267 ? 23.609 -17.812 -1.136 1 97.12 267 ALA B CA 1
ATOM 4972 C C . ALA B 1 267 ? 23.125 -16.5 -1.745 1 97.12 267 ALA B C 1
ATOM 4974 O O . ALA B 1 267 ? 23.844 -15.867 -2.52 1 97.12 267 ALA B O 1
ATOM 4975 N N . LEU B 1 268 ? 21.906 -16.141 -1.48 1 98.25 268 LEU B N 1
ATOM 4976 C CA . LEU B 1 268 ? 21.328 -14.914 -2.027 1 98.25 268 LEU B CA 1
ATOM 4977 C C . LEU B 1 268 ? 21.578 -13.734 -1.09 1 98.25 268 LEU B C 1
ATOM 4979 O O . LEU B 1 268 ? 21.797 -13.922 0.107 1 98.25 268 LEU B O 1
ATOM 4983 N N . GLN B 1 269 ? 21.594 -12.578 -1.586 1 97.75 269 GLN B N 1
ATOM 4984 C CA . GLN B 1 269 ? 21.781 -11.367 -0.795 1 97.75 269 GLN B CA 1
ATOM 4985 C C . GLN B 1 269 ? 20.641 -10.383 -1.005 1 97.75 269 GLN B C 1
ATOM 4987 O O . GLN B 1 269 ? 20.031 -10.359 -2.072 1 97.75 269 GLN B O 1
ATOM 4992 N N . PRO B 1 270 ? 20.344 -9.531 -0.007 1 98.25 270 PRO B N 1
ATOM 4993 C CA . PRO B 1 270 ? 19.344 -8.484 -0.204 1 98.25 270 PRO B CA 1
ATOM 4994 C C . PRO B 1 270 ? 19.703 -7.531 -1.343 1 98.25 270 PRO B C 1
ATOM 4996 O O . PRO B 1 270 ? 20.828 -7.039 -1.405 1 98.25 270 PRO B O 1
ATOM 4999 N N . ALA B 1 271 ? 18.688 -7.301 -2.24 1 98.75 271 ALA B N 1
ATOM 5000 C CA . ALA B 1 271 ? 18.984 -6.496 -3.42 1 98.75 271 ALA B CA 1
ATOM 5001 C C . ALA B 1 271 ? 18.016 -5.332 -3.559 1 98.75 271 ALA B C 1
ATOM 5003 O O . ALA B 1 271 ? 18.094 -4.559 -4.516 1 98.75 271 ALA B O 1
ATOM 5004 N N . ALA B 1 272 ? 17.078 -5.188 -2.676 1 98.75 272 ALA B N 1
ATOM 5005 C CA . ALA B 1 272 ? 16.141 -4.074 -2.664 1 98.75 272 ALA B CA 1
ATOM 5006 C C . ALA B 1 272 ? 16.094 -3.406 -1.293 1 98.75 272 ALA B C 1
ATOM 5008 O O . ALA B 1 272 ? 16.125 -4.086 -0.263 1 98.75 272 ALA B O 1
ATOM 5009 N N . PHE B 1 273 ? 16.031 -2.059 -1.277 1 98.75 273 PHE B N 1
ATOM 5010 C CA . PHE B 1 273 ? 16.016 -1.271 -0.051 1 98.75 273 PHE B CA 1
ATOM 5011 C C . PHE B 1 273 ? 15.078 -0.077 -0.186 1 98.75 273 PHE B C 1
ATOM 5013 O O . PHE B 1 273 ? 14.773 0.358 -1.299 1 98.75 273 PHE B O 1
ATOM 5020 N N . ILE B 1 274 ? 14.555 0.39 0.887 1 98.62 274 ILE B N 1
ATOM 5021 C CA . ILE B 1 274 ? 13.906 1.691 0.971 1 98.62 274 ILE B CA 1
ATOM 5022 C C . ILE B 1 274 ? 14.859 2.713 1.581 1 98.62 274 ILE B C 1
ATOM 5024 O O . ILE B 1 274 ? 15.5 2.441 2.6 1 98.62 274 ILE B O 1
ATOM 5028 N N . ALA B 1 275 ? 15.016 3.77 0.936 1 98.56 275 ALA B N 1
ATOM 5029 C CA . ALA B 1 275 ? 15.727 4.922 1.489 1 98.56 275 ALA B CA 1
ATOM 5030 C C . ALA B 1 275 ? 14.75 6.016 1.912 1 98.56 275 ALA B C 1
ATOM 5032 O O . ALA B 1 275 ? 14.055 6.59 1.074 1 98.56 275 ALA B O 1
ATOM 5033 N N . ALA B 1 276 ? 14.727 6.289 3.168 1 98.12 276 ALA B N 1
ATOM 5034 C CA . ALA B 1 276 ? 13.789 7.285 3.691 1 98.12 276 ALA B CA 1
ATOM 5035 C C . ALA B 1 276 ? 14.539 8.484 4.273 1 98.12 276 ALA B C 1
ATOM 5037 O O . ALA B 1 276 ? 15.328 8.336 5.211 1 98.12 276 ALA B O 1
ATOM 5038 N N . PRO B 1 277 ? 14.273 9.656 3.795 1 97.44 277 PRO B N 1
ATOM 5039 C CA . PRO B 1 277 ? 14.938 10.836 4.355 1 97.44 277 PRO B CA 1
ATOM 5040 C C . PRO B 1 277 ? 14.562 11.078 5.816 1 97.44 277 PRO B C 1
ATOM 5042 O O . PRO B 1 277 ? 13.391 10.938 6.191 1 97.44 277 PRO B O 1
ATOM 5045 N N . VAL B 1 278 ? 15.617 11.375 6.602 1 96.75 278 VAL B N 1
ATOM 5046 C CA . VAL B 1 278 ? 15.398 11.836 7.969 1 96.75 278 VAL B CA 1
ATOM 5047 C C . VAL B 1 278 ? 14.922 13.289 7.945 1 96.75 278 VAL B C 1
ATOM 5049 O O . VAL B 1 278 ? 15.586 14.156 7.375 1 96.75 278 VAL B O 1
ATOM 5052 N N . LEU B 1 279 ? 13.789 13.508 8.531 1 95.69 279 LEU B N 1
ATOM 5053 C CA . LEU B 1 279 ? 13.234 14.859 8.562 1 95.69 279 LEU B CA 1
ATOM 5054 C C . LEU B 1 279 ? 13.773 15.641 9.758 1 95.69 279 LEU B C 1
ATOM 5056 O O . LEU B 1 279 ? 14.078 16.828 9.648 1 95.69 279 LEU B O 1
ATOM 5060 N N . LYS B 1 280 ? 13.836 14.992 10.844 1 93.62 280 LYS B N 1
ATOM 5061 C CA . LYS B 1 280 ? 14.32 15.602 12.078 1 93.62 280 LYS B CA 1
ATOM 5062 C C . LYS B 1 280 ? 14.805 14.539 13.062 1 93.62 280 LYS B C 1
ATOM 5064 O O . LYS B 1 280 ? 14.391 13.383 12.984 1 93.62 280 LYS B O 1
ATOM 5069 N N . THR B 1 281 ? 15.695 14.938 13.891 1 92.12 281 THR B N 1
ATOM 5070 C CA . THR B 1 281 ? 16.172 14.086 14.977 1 92.12 281 THR B CA 1
ATOM 5071 C C . THR B 1 281 ? 15.703 14.617 16.328 1 92.12 281 THR B C 1
ATOM 5073 O O . THR B 1 281 ? 15.445 15.82 16.469 1 92.12 281 THR B O 1
ATOM 5076 N N . VAL B 1 282 ? 15.484 13.742 17.203 1 88.12 282 VAL B N 1
ATOM 5077 C CA . VAL B 1 282 ? 15.023 14.086 18.547 1 88.12 282 VAL B CA 1
ATOM 5078 C C . VAL B 1 282 ? 15.969 13.484 19.594 1 88.12 282 VAL B C 1
ATOM 5080 O O . VAL B 1 282 ? 16.25 12.281 19.562 1 88.12 282 VAL B O 1
ATOM 5083 N N . GLU B 1 283 ? 16.406 14.383 20.391 1 85.94 283 GLU B N 1
ATOM 5084 C CA . GLU B 1 283 ? 17.188 13.898 21.531 1 85.94 283 GLU B CA 1
ATOM 5085 C C . GLU B 1 283 ? 16.281 13.609 22.734 1 85.94 283 GLU B C 1
ATOM 5087 O O . GLU B 1 283 ? 15.398 14.406 23.062 1 85.94 283 GLU B O 1
ATOM 5092 N N . ARG B 1 284 ? 16.422 12.477 23.344 1 82.5 284 ARG B N 1
ATOM 5093 C CA . ARG B 1 284 ? 15.672 12.07 24.531 1 82.5 284 ARG B CA 1
ATOM 5094 C C . ARG B 1 284 ? 14.172 12.234 24.312 1 82.5 284 ARG B C 1
ATOM 5096 O O . ARG B 1 284 ? 13.516 13.008 25.016 1 82.5 284 ARG B O 1
ATOM 5103 N N . PRO B 1 285 ? 13.648 11.461 23.344 1 82.06 285 PRO B N 1
ATOM 5104 C CA . PRO B 1 285 ? 12.211 11.578 23.078 1 82.06 285 PRO B CA 1
ATOM 5105 C C . PRO B 1 285 ? 11.359 11.367 24.328 1 82.06 285 PRO B C 1
ATOM 5107 O O . PRO B 1 285 ? 11.695 10.539 25.172 1 82.06 285 PRO B O 1
ATOM 5110 N N . GLU B 1 286 ? 10.297 12.164 24.422 1 76 286 GLU B N 1
ATOM 5111 C CA . GLU B 1 286 ? 9.422 12.125 25.594 1 76 286 GLU B CA 1
ATOM 5112 C C . GLU B 1 286 ? 8.016 11.664 25.219 1 76 286 GLU B C 1
ATOM 5114 O O . GLU B 1 286 ? 7.539 11.953 24.109 1 76 286 GLU B O 1
ATOM 5119 N N . ILE B 1 287 ? 7.43 10.891 26.188 1 71.44 287 ILE B N 1
ATOM 5120 C CA . ILE B 1 287 ? 6.016 10.555 26.094 1 71.44 287 ILE B CA 1
ATOM 5121 C C . ILE B 1 287 ? 5.168 11.797 26.359 1 71.44 287 ILE B C 1
ATOM 5123 O O . ILE B 1 287 ? 5.355 12.484 27.359 1 71.44 287 ILE B O 1
ATOM 5127 N N . PRO B 1 288 ? 4.18 12.055 25.422 1 65.69 288 PRO B N 1
ATOM 5128 C CA . PRO B 1 288 ? 3.33 13.227 25.641 1 65.69 288 PRO B CA 1
ATOM 5129 C C . PRO B 1 288 ? 2.594 13.18 26.984 1 65.69 288 PRO B C 1
ATOM 5131 O O . PRO B 1 288 ? 2.012 12.148 27.328 1 65.69 288 PRO B O 1
ATOM 5134 N N . MET B 1 289 ? 2.627 14.242 27.672 1 63.5 289 MET B N 1
ATOM 5135 C CA . MET B 1 289 ? 1.906 14.516 28.906 1 63.5 289 MET B CA 1
ATOM 5136 C C . MET B 1 289 ? 2.406 13.625 30.031 1 63.5 289 MET B C 1
ATOM 5138 O O . MET B 1 289 ? 1.739 13.484 31.062 1 63.5 289 MET B O 1
ATOM 5142 N N . ALA B 1 290 ? 3.441 12.859 29.797 1 69 290 ALA B N 1
ATOM 5143 C CA . ALA B 1 290 ? 3.963 12.023 30.875 1 69 290 ALA B CA 1
ATOM 5144 C C . ALA B 1 290 ? 5.484 12.102 30.938 1 69 290 ALA B C 1
ATOM 5146 O O . ALA B 1 290 ? 6.172 11.078 30.844 1 69 290 ALA B O 1
ATOM 5147 N N . PRO B 1 291 ? 5.906 13.391 31.125 1 67 291 PRO B N 1
ATOM 5148 C CA . PRO B 1 291 ? 7.367 13.539 31.125 1 67 291 PRO B CA 1
ATOM 5149 C C . PRO B 1 291 ? 8.039 12.734 32.219 1 67 291 PRO B C 1
ATOM 5151 O O . PRO B 1 291 ? 9.141 12.219 32.031 1 67 291 PRO B O 1
ATOM 5154 N N . GLY B 1 292 ? 7.363 12.641 33.281 1 70.31 292 GLY B N 1
ATOM 5155 C CA . GLY B 1 292 ? 7.914 11.844 34.375 1 70.31 292 GLY B CA 1
ATOM 5156 C C . GLY B 1 292 ? 8.086 10.375 34 1 70.31 292 GLY B C 1
ATOM 5157 O O . GLY B 1 292 ? 9.133 9.781 34.281 1 70.31 292 GLY B O 1
ATOM 5158 N N . LEU B 1 293 ? 7.113 9.883 33.406 1 74.31 293 LEU B N 1
ATOM 5159 C CA . LEU B 1 293 ? 7.184 8.492 32.969 1 74.31 293 LEU B CA 1
ATOM 5160 C C . LEU B 1 293 ? 8.281 8.297 31.938 1 74.31 293 LEU B C 1
ATOM 5162 O O . LEU B 1 293 ? 8.992 7.289 31.953 1 74.31 293 LEU B O 1
ATOM 5166 N N . SER B 1 294 ? 8.477 9.281 31.109 1 75.69 294 SER B N 1
ATOM 5167 C CA . SER B 1 294 ? 9.531 9.211 30.094 1 75.69 294 SER B CA 1
ATOM 5168 C C . SER B 1 294 ? 10.906 9.109 30.734 1 75.69 294 SER B C 1
ATOM 5170 O O . SER B 1 294 ? 11.758 8.336 30.281 1 75.69 294 SER B O 1
ATOM 5172 N N . ARG B 1 295 ? 11.094 9.828 31.766 1 76.31 295 ARG B N 1
ATOM 5173 C CA . ARG B 1 295 ? 12.375 9.828 32.469 1 76.31 295 ARG B CA 1
ATOM 5174 C C . ARG B 1 295 ? 12.641 8.477 33.125 1 76.31 295 ARG B C 1
ATOM 5176 O O . ARG B 1 295 ? 13.75 7.949 33.031 1 76.31 295 ARG B O 1
ATOM 5183 N N . VAL B 1 296 ? 11.625 8.031 33.719 1 75.5 296 VAL B N 1
ATOM 5184 C CA . VAL B 1 296 ? 11.758 6.758 34.406 1 75.5 296 VAL B CA 1
ATOM 5185 C C . VAL B 1 296 ? 12.078 5.656 33.375 1 75.5 296 VAL B C 1
ATOM 5187 O O . VAL B 1 296 ? 12.977 4.844 33.594 1 75.5 296 VAL B O 1
ATOM 5190 N N . LEU B 1 297 ? 11.336 5.738 32.312 1 76.25 297 LEU B N 1
ATOM 5191 C CA . LEU B 1 297 ? 11.539 4.715 31.281 1 76.25 297 LEU B CA 1
ATOM 5192 C C . LEU B 1 297 ? 12.93 4.82 30.672 1 76.25 297 LEU B C 1
ATOM 5194 O O . LEU B 1 297 ? 13.555 3.803 30.359 1 76.25 297 LEU B O 1
ATOM 5198 N N . ARG B 1 298 ? 13.43 5.996 30.578 1 73.69 298 ARG B N 1
ATOM 5199 C CA . ARG B 1 298 ? 14.773 6.195 30.031 1 73.69 298 ARG B CA 1
ATOM 5200 C C . ARG B 1 298 ? 15.836 5.68 31 1 73.69 298 ARG B C 1
ATOM 5202 O O . ARG B 1 298 ? 16.797 5.043 30.578 1 73.69 298 ARG B O 1
ATOM 5209 N N . LEU B 1 299 ? 15.586 5.938 32.219 1 73.31 299 LEU B N 1
ATOM 5210 C CA . LEU B 1 299 ? 16.5 5.457 33.219 1 73.31 299 LEU B CA 1
ATOM 5211 C C . LEU B 1 299 ? 16.547 3.932 33.25 1 73.31 299 LEU B C 1
ATOM 5213 O O . LEU B 1 299 ? 17.578 3.336 33.562 1 73.31 299 LEU B O 1
ATOM 5217 N N . MET B 1 300 ? 15.43 3.377 32.938 1 76.56 300 MET B N 1
ATOM 5218 C CA . MET B 1 300 ? 15.328 1.921 32.906 1 76.56 300 MET B CA 1
ATOM 5219 C C . MET B 1 300 ? 15.82 1.358 31.578 1 76.56 300 MET B C 1
ATOM 5221 O O . MET B 1 300 ? 15.781 0.146 31.359 1 76.56 300 MET B O 1
ATOM 5225 N N . GLY B 1 301 ? 16.297 2.23 30.672 1 69.5 301 GLY B N 1
ATOM 5226 C CA . GLY B 1 301 ? 16.797 1.802 29.391 1 69.5 301 GLY B CA 1
ATOM 5227 C C . GLY B 1 301 ? 15.695 1.414 28.422 1 69.5 301 GLY B C 1
ATOM 5228 O O . GLY B 1 301 ? 15.938 0.698 27.438 1 69.5 301 GLY B O 1
ATOM 5229 N N . ARG B 1 302 ? 14.609 1.851 28.797 1 70.88 302 ARG B N 1
ATOM 5230 C CA . ARG B 1 302 ? 13.461 1.427 28 1 70.88 302 ARG B CA 1
ATOM 5231 C C . ARG B 1 302 ? 13.039 2.521 27.031 1 70.88 302 ARG B C 1
ATOM 5233 O O . ARG B 1 302 ? 12.039 2.379 26.328 1 70.88 302 ARG B O 1
ATOM 5240 N N . SER B 1 303 ? 13.664 3.627 27.141 1 76.5 303 SER B N 1
ATOM 5241 C CA . SER B 1 303 ? 13.445 4.719 26.188 1 76.5 303 SER B CA 1
ATOM 5242 C C . SER B 1 303 ? 14.734 5.07 25.453 1 76.5 303 SER B C 1
ATOM 5244 O O . SER B 1 303 ? 15.82 5.031 26.031 1 76.5 303 SER B O 1
ATOM 5246 N N . PRO B 1 304 ? 14.539 5.32 24.141 1 79.06 304 PRO B N 1
ATOM 5247 C CA . PRO B 1 304 ? 15.742 5.621 23.359 1 79.06 304 PRO B CA 1
ATOM 5248 C C . PRO B 1 304 ? 16.359 6.965 23.734 1 79.06 304 PRO B C 1
ATOM 5250 O O . PRO B 1 304 ? 15.664 7.855 24.234 1 79.06 304 PRO B O 1
ATOM 5253 N N . GLU B 1 305 ? 17.734 7.008 23.547 1 83.88 305 GLU B N 1
ATOM 5254 C CA . GLU B 1 305 ? 18.422 8.273 23.766 1 83.88 305 GLU B CA 1
ATOM 5255 C C . GLU B 1 305 ? 18.281 9.203 22.562 1 83.88 305 GLU B C 1
ATOM 5257 O O . GLU B 1 305 ? 18.375 10.422 22.703 1 83.88 305 GLU B O 1
ATOM 5262 N N . ARG B 1 306 ? 18.188 8.594 21.438 1 90.69 306 ARG B N 1
ATOM 5263 C CA . ARG B 1 306 ? 18.062 9.344 20.188 1 90.69 306 ARG B CA 1
ATOM 5264 C C . ARG B 1 306 ? 17 8.719 19.297 1 90.69 306 ARG B C 1
ATOM 5266 O O . ARG B 1 306 ? 16.828 7.496 19.281 1 90.69 306 ARG B O 1
ATOM 5273 N N . ALA B 1 307 ? 16.281 9.539 18.625 1 93.5 307 ALA B N 1
ATOM 5274 C CA . ALA B 1 307 ? 15.289 9.086 17.656 1 93.5 307 ALA B CA 1
ATOM 5275 C C . ALA B 1 307 ? 15.219 10.031 16.453 1 93.5 307 ALA B C 1
ATOM 5277 O O . ALA B 1 307 ? 15.852 11.094 16.453 1 93.5 307 ALA B O 1
ATOM 5278 N N . CYS B 1 308 ? 14.617 9.578 15.438 1 94.88 308 CYS B N 1
ATOM 5279 C CA . CYS B 1 308 ? 14.398 10.43 14.273 1 94.88 308 CYS B CA 1
ATOM 5280 C C . CYS B 1 308 ? 13 10.227 13.703 1 94.88 308 CYS B C 1
ATOM 5282 O O . CYS B 1 308 ? 12.383 9.188 13.914 1 94.88 308 CYS B O 1
ATOM 5284 N N . PHE B 1 309 ? 12.492 11.266 13.125 1 94.94 309 PHE B N 1
ATOM 5285 C CA . PHE B 1 309 ? 11.32 11.164 12.266 1 94.94 309 PHE B CA 1
ATOM 5286 C C . PHE B 1 309 ? 11.734 11.094 10.797 1 94.94 309 PHE B C 1
ATOM 5288 O O . PHE B 1 309 ? 12.57 11.875 10.344 1 94.94 309 PHE B O 1
ATOM 5295 N N . ILE B 1 310 ? 11.148 10.164 10.07 1 97 310 ILE B N 1
ATOM 5296 C CA . ILE B 1 310 ? 11.5 10.008 8.664 1 97 310 ILE B CA 1
ATOM 5297 C C . ILE B 1 310 ? 10.344 10.484 7.789 1 97 310 ILE B C 1
ATOM 5299 O O . ILE B 1 310 ? 9.219 10.641 8.266 1 97 310 ILE B O 1
ATOM 5303 N N . TYR B 1 311 ? 10.742 10.812 6.453 1 96.88 311 TYR B N 1
ATOM 5304 C CA . TYR B 1 311 ? 9.758 11.086 5.414 1 96.88 311 TYR B CA 1
ATOM 5305 C C . TYR B 1 311 ? 8.984 9.82 5.047 1 96.88 311 TYR B C 1
ATOM 5307 O O . TYR B 1 311 ? 9.523 8.93 4.383 1 96.88 311 TYR B O 1
ATOM 5315 N N . GLY B 1 312 ? 7.734 9.688 5.516 1 94.69 312 GLY B N 1
ATOM 5316 C CA . GLY B 1 312 ? 6.926 8.508 5.242 1 94.69 312 GLY B CA 1
ATOM 5317 C C . GLY B 1 312 ? 6.914 7.512 6.391 1 94.69 312 GLY B C 1
ATOM 5318 O O . GLY B 1 312 ? 6.945 7.906 7.559 1 94.69 312 GLY B O 1
ATOM 5319 N N . GLY B 1 313 ? 6.594 6.258 6.098 1 94.75 313 GLY B N 1
ATOM 5320 C CA . GLY B 1 313 ? 6.551 5.211 7.105 1 94.75 313 GLY B CA 1
ATOM 5321 C C . GLY B 1 313 ? 5.418 4.227 6.895 1 94.75 313 GLY B C 1
ATOM 5322 O O . GLY B 1 313 ? 4.812 4.188 5.82 1 94.75 313 GLY B O 1
ATOM 5323 N N . ASN B 1 314 ? 5.293 3.34 7.855 1 92.69 314 ASN B N 1
ATOM 5324 C CA . ASN B 1 314 ? 4.254 2.316 7.918 1 92.69 314 ASN B CA 1
ATOM 5325 C C . ASN B 1 314 ? 4.348 1.352 6.738 1 92.69 314 ASN B C 1
ATOM 5327 O O . ASN B 1 314 ? 3.328 0.942 6.184 1 92.69 314 ASN B O 1
ATOM 5331 N N . TRP B 1 315 ? 5.547 1.095 6.27 1 94.75 315 TRP B N 1
ATOM 5332 C CA . TRP B 1 315 ? 5.781 0.107 5.223 1 94.75 315 TRP B CA 1
ATOM 5333 C C . TRP B 1 315 ? 5.973 -1.284 5.816 1 94.75 315 TRP B C 1
ATOM 5335 O O . TRP B 1 315 ? 6.324 -1.42 6.992 1 94.75 315 TRP B O 1
ATOM 5345 N N . LEU B 1 316 ? 5.633 -2.309 5.055 1 94.06 316 LEU B N 1
ATOM 5346 C CA . LEU B 1 316 ? 6.012 -3.67 5.418 1 94.06 316 LEU B CA 1
ATOM 5347 C C . LEU B 1 316 ? 7.508 -3.887 5.23 1 94.06 316 LEU B C 1
ATOM 5349 O O . LEU B 1 316 ? 7.926 -4.617 4.328 1 94.06 316 LEU B O 1
ATOM 5353 N N . ALA B 1 317 ? 8.297 -3.254 6.141 1 96.88 317 ALA B N 1
ATOM 5354 C CA . ALA B 1 317 ? 9.75 -3.244 6.051 1 96.88 317 ALA B CA 1
ATOM 5355 C C . ALA B 1 317 ? 10.383 -3.053 7.426 1 96.88 317 ALA B C 1
ATOM 5357 O O . ALA B 1 317 ? 9.719 -2.629 8.367 1 96.88 317 ALA B O 1
ATOM 5358 N N . ASP B 1 318 ? 11.594 -3.414 7.52 1 96.38 318 ASP B N 1
ATOM 5359 C CA . ASP B 1 318 ? 12.367 -3.264 8.742 1 96.38 318 ASP B CA 1
ATOM 5360 C C . ASP B 1 318 ? 13.594 -2.387 8.516 1 96.38 318 ASP B C 1
ATOM 5362 O O . ASP B 1 318 ? 14.25 -2.49 7.473 1 96.38 318 ASP B O 1
ATOM 5366 N N . PRO B 1 319 ? 13.828 -1.485 9.531 1 97 319 PRO B N 1
ATOM 5367 C CA . PRO B 1 319 ? 15.07 -0.723 9.367 1 97 319 PRO B CA 1
ATOM 5368 C C . PRO B 1 319 ? 16.312 -1.615 9.32 1 97 319 PRO B C 1
ATOM 5370 O O . PRO B 1 319 ? 16.375 -2.613 10.039 1 97 319 PRO B O 1
ATOM 5373 N N . CYS B 1 320 ? 17.266 -1.263 8.469 1 97.19 320 CYS B N 1
ATOM 5374 C CA . CYS B 1 320 ? 18.453 -2.105 8.367 1 97.19 320 CYS B CA 1
ATOM 5375 C C . CYS B 1 320 ? 19.734 -1.278 8.508 1 97.19 320 CYS B C 1
ATOM 5377 O O . CYS B 1 320 ? 20.797 -1.822 8.766 1 97.19 320 CYS B O 1
ATOM 5379 N N . HIS B 1 321 ? 19.688 0.023 8.312 1 96.94 321 HIS B N 1
ATOM 5380 C CA . HIS B 1 321 ? 20.844 0.901 8.531 1 96.94 321 HIS B CA 1
ATOM 5381 C C . HIS B 1 321 ? 20.391 2.305 8.922 1 96.94 321 HIS B C 1
ATOM 5383 O O . HIS B 1 321 ? 19.562 2.91 8.242 1 96.94 321 HIS B O 1
ATOM 5389 N N . PRO B 1 322 ? 21.031 2.871 10.031 1 95.56 322 PRO B N 1
ATOM 5390 C CA . PRO B 1 322 ? 22.109 2.289 10.836 1 95.56 322 PRO B CA 1
ATOM 5391 C C . PRO B 1 322 ? 21.656 1.081 11.648 1 95.56 322 PRO B C 1
ATOM 5393 O O . PRO B 1 322 ? 20.469 0.964 11.977 1 95.56 322 PRO B O 1
ATOM 5396 N N . ALA B 1 323 ? 22.641 0.208 11.922 1 93.81 323 ALA B N 1
ATOM 5397 C CA . ALA B 1 323 ? 22.344 -0.983 12.719 1 93.81 323 ALA B CA 1
ATOM 5398 C C . ALA B 1 323 ? 21.781 -0.605 14.086 1 93.81 323 ALA B C 1
ATOM 5400 O O . ALA B 1 323 ? 22.281 0.329 14.727 1 93.81 323 ALA B O 1
ATOM 5401 N N . GLY B 1 324 ? 20.75 -1.304 14.477 1 92.56 324 GLY B N 1
ATOM 5402 C CA . GLY B 1 324 ? 20.188 -1.075 15.797 1 92.56 324 GLY B CA 1
ATOM 5403 C C . GLY B 1 324 ? 18.953 -0.175 15.773 1 92.56 324 GLY B C 1
ATOM 5404 O O . GLY B 1 324 ? 18.25 -0.053 16.781 1 92.56 324 GLY B O 1
ATOM 5405 N N . ALA B 1 325 ? 18.734 0.503 14.656 1 95.25 325 ALA B N 1
ATOM 5406 C CA . ALA B 1 325 ? 17.516 1.316 14.531 1 95.25 325 ALA B CA 1
ATOM 5407 C C . ALA B 1 325 ? 16.266 0.452 14.609 1 95.25 325 ALA B C 1
ATOM 5409 O O . ALA B 1 325 ? 16.234 -0.656 14.07 1 95.25 325 ALA B O 1
ATOM 5410 N N . ARG B 1 326 ? 15.242 0.952 15.328 1 94.44 326 ARG B N 1
ATOM 5411 C CA . ARG B 1 326 ? 13.977 0.238 15.43 1 94.44 326 ARG B CA 1
ATOM 5412 C C . ARG B 1 326 ? 12.805 1.21 15.469 1 94.44 326 ARG B C 1
ATOM 5414 O O . ARG B 1 326 ? 12.961 2.363 15.875 1 94.44 326 ARG B O 1
ATOM 5421 N N . ARG B 1 327 ? 11.719 0.727 15.039 1 93.62 327 ARG B N 1
ATOM 5422 C CA . ARG B 1 327 ? 10.523 1.559 15.102 1 93.62 327 ARG B CA 1
ATOM 5423 C C . ARG B 1 327 ? 10.203 1.953 16.547 1 93.62 327 ARG B C 1
ATOM 5425 O O . ARG B 1 327 ? 10.219 1.11 17.438 1 93.62 327 ARG B O 1
ATOM 5432 N N . SER B 1 328 ? 9.867 3.178 16.75 1 89.44 328 SER B N 1
ATOM 5433 C CA . SER B 1 328 ? 9.547 3.67 18.094 1 89.44 328 SER B CA 1
ATOM 5434 C C . SER B 1 328 ? 8.172 3.193 18.547 1 89.44 328 SER B C 1
ATOM 5436 O O . SER B 1 328 ? 7.23 3.162 17.75 1 89.44 328 SER B O 1
ATOM 5438 N N . ALA B 1 329 ? 8.023 2.855 19.766 1 82.12 329 ALA B N 1
ATOM 5439 C CA . ALA B 1 329 ? 6.742 2.465 20.344 1 82.12 329 ALA B CA 1
ATOM 5440 C C . ALA B 1 329 ? 5.973 3.682 20.844 1 82.12 329 ALA B C 1
ATOM 5442 O O . ALA B 1 329 ? 4.824 3.562 21.281 1 82.12 329 ALA B O 1
ATOM 5443 N N . LEU B 1 330 ? 6.547 4.805 20.734 1 74.75 330 LEU B N 1
ATOM 5444 C CA . LEU B 1 330 ? 6.004 5.992 21.391 1 74.75 330 LEU B CA 1
ATOM 5445 C C . LEU B 1 330 ? 4.855 6.586 20.578 1 74.75 330 LEU B C 1
ATOM 5447 O O . LEU B 1 330 ? 3.902 7.121 21.156 1 74.75 330 LEU B O 1
ATOM 5451 N N . PHE B 1 331 ? 5.176 6.457 19.219 1 76.38 331 PHE B N 1
ATOM 5452 C CA . PHE B 1 331 ? 4.195 7.082 18.328 1 76.38 331 PHE B CA 1
ATOM 5453 C C . PHE B 1 331 ? 3.588 6.055 17.391 1 76.38 331 PHE B C 1
ATOM 5455 O O . PHE B 1 331 ? 4.25 5.082 17 1 76.38 331 PHE B O 1
ATOM 5462 N N . GLY B 1 332 ? 2.52 5.598 17.531 1 77.81 332 GLY B N 1
ATOM 5463 C CA . GLY B 1 332 ? 1.822 4.711 16.609 1 77.81 332 GLY B CA 1
ATOM 5464 C C . GLY B 1 332 ? 2.387 4.746 15.195 1 77.81 332 GLY B C 1
ATOM 5465 O O . GLY B 1 332 ? 3.469 5.293 14.969 1 77.81 332 GLY B O 1
ATOM 5466 N N . HIS B 1 333 ? 1.823 4.086 14.289 1 85.38 333 HIS B N 1
ATOM 5467 C CA . HIS B 1 333 ? 2.23 3.998 12.891 1 85.38 333 HIS B CA 1
ATOM 5468 C C . HIS B 1 333 ? 1.688 5.176 12.086 1 85.38 333 HIS B C 1
ATOM 5470 O O . HIS B 1 333 ? 0.564 5.625 12.312 1 85.38 333 HIS B O 1
ATOM 5476 N N . SER B 1 334 ? 2.586 5.668 11.25 1 89.12 334 SER B N 1
ATOM 5477 C CA . SER B 1 334 ? 2.174 6.723 10.328 1 89.12 334 SER B CA 1
ATOM 5478 C C . SER B 1 334 ? 2.822 6.547 8.961 1 89.12 334 SER B C 1
ATOM 5480 O O . SER B 1 334 ? 4.023 6.281 8.867 1 89.12 334 SER B O 1
ATOM 5482 N N . SER B 1 335 ? 1.992 6.723 7.926 1 91.12 335 SER B N 1
ATOM 5483 C CA . SER B 1 335 ? 2.518 6.641 6.566 1 91.12 335 SER B CA 1
ATOM 5484 C C . SER B 1 335 ? 3.119 7.973 6.125 1 91.12 335 SER B C 1
ATOM 5486 O O . SER B 1 335 ? 3.736 8.062 5.062 1 91.12 335 SER B O 1
ATOM 5488 N N . ASN B 1 336 ? 3.02 8.977 6.887 1 91.12 336 ASN B N 1
ATOM 5489 C CA . ASN B 1 336 ? 3.441 10.312 6.484 1 91.12 336 ASN B CA 1
ATOM 5490 C C . ASN B 1 336 ? 4.738 10.719 7.176 1 91.12 336 ASN B C 1
ATOM 5492 O O . ASN B 1 336 ? 5.609 11.336 6.559 1 91.12 336 ASN B O 1
ATOM 5496 N N . GLN B 1 337 ? 4.793 10.445 8.375 1 92.31 337 GLN B N 1
ATOM 5497 C CA . GLN B 1 337 ? 5.949 10.734 9.219 1 92.31 337 GLN B CA 1
ATOM 5498 C C . GLN B 1 337 ? 6 9.789 10.422 1 92.31 337 GLN B C 1
ATOM 5500 O O . GLN B 1 337 ? 5.105 9.805 11.266 1 92.31 337 GLN B O 1
ATOM 5505 N N . GLU B 1 338 ? 7.059 9 10.469 1 94 338 GLU B N 1
ATOM 5506 C CA . GLU B 1 338 ? 7.125 7.977 11.5 1 94 338 GLU B CA 1
ATOM 5507 C C . GLU B 1 338 ? 8.43 8.07 12.289 1 94 338 GLU B C 1
ATOM 5509 O O . GLU B 1 338 ? 9.484 8.367 11.719 1 94 338 GLU B O 1
ATOM 5514 N N . MET B 1 339 ? 8.359 7.719 13.539 1 93.62 339 MET B N 1
ATOM 5515 C CA . MET B 1 339 ? 9.508 7.848 14.422 1 93.62 339 MET B CA 1
ATOM 5516 C C . MET B 1 339 ? 10.25 6.52 14.555 1 93.62 339 MET B C 1
ATOM 5518 O O . MET B 1 339 ? 9.617 5.469 14.703 1 93.62 339 MET B O 1
ATOM 5522 N N . TYR B 1 340 ? 11.531 6.602 14.531 1 95.56 340 TYR B N 1
ATOM 5523 C CA . TYR B 1 340 ? 12.398 5.453 14.766 1 95.56 340 TYR B CA 1
ATOM 5524 C C . TYR B 1 340 ? 13.43 5.758 15.836 1 95.56 340 TYR B C 1
ATOM 5526 O O . TYR B 1 340 ? 13.992 6.855 15.875 1 95.56 340 TYR B O 1
ATOM 5534 N N . ASP B 1 341 ? 13.602 4.793 16.75 1 94.5 341 ASP B N 1
ATOM 5535 C CA . ASP B 1 341 ? 14.672 4.871 17.734 1 94.5 341 ASP B CA 1
ATOM 5536 C C . ASP B 1 341 ? 16.031 4.594 17.094 1 94.5 341 ASP B C 1
ATOM 5538 O O . ASP B 1 341 ? 16.156 3.693 16.25 1 94.5 341 ASP B O 1
ATOM 5542 N N . LEU B 1 342 ? 16.969 5.418 17.469 1 94.75 342 LEU B N 1
ATOM 5543 C CA . LEU B 1 342 ? 18.328 5.273 16.953 1 94.75 342 LEU B CA 1
ATOM 5544 C C . LEU B 1 342 ? 19.281 4.801 18.031 1 94.75 342 LEU B C 1
ATOM 5546 O O . LEU B 1 342 ? 19.047 5.062 19.219 1 94.75 342 LEU B O 1
ATOM 5550 N N . PRO B 1 343 ? 20.344 4.051 17.562 1 90.94 343 PRO B N 1
ATOM 5551 C CA . PRO B 1 343 ? 21.391 3.795 18.531 1 90.94 343 PRO B CA 1
ATOM 5552 C C . PRO B 1 343 ? 22.016 5.078 19.078 1 90.94 343 PRO B C 1
ATOM 5554 O O . PRO B 1 343 ? 22.062 6.094 18.375 1 90.94 343 PRO B O 1
ATOM 5557 N N . ALA B 1 344 ? 22.547 4.973 20.312 1 87.19 344 ALA B N 1
ATOM 5558 C CA . ALA B 1 344 ? 23.078 6.141 21 1 87.19 344 ALA B CA 1
ATOM 5559 C C . ALA B 1 344 ? 24.203 6.789 20.219 1 87.19 344 ALA B C 1
ATOM 5561 O O . ALA B 1 344 ? 24.375 8.008 20.25 1 87.19 344 ALA B O 1
ATOM 5562 N N . ASN B 1 345 ? 24.922 6.035 19.516 1 88.81 345 ASN B N 1
ATOM 5563 C CA . ASN B 1 345 ? 26.109 6.547 18.828 1 88.81 345 ASN B CA 1
ATOM 5564 C C . ASN B 1 345 ? 25.781 6.945 17.391 1 88.81 345 ASN B C 1
ATOM 5566 O O . ASN B 1 345 ? 26.672 7.25 16.594 1 88.81 345 ASN B O 1
ATOM 5570 N N . SER B 1 346 ? 24.484 6.902 17.078 1 91.56 346 SER B N 1
ATOM 5571 C CA . SER B 1 346 ? 24.109 7.25 15.711 1 91.56 346 SER B CA 1
ATOM 5572 C C . SER B 1 346 ? 24.453 8.695 15.391 1 91.56 346 SER B C 1
ATOM 5574 O O . SER B 1 346 ? 24.266 9.586 16.219 1 91.56 346 SER B O 1
ATOM 5576 N N . THR B 1 347 ? 24.906 8.922 14.164 1 91.38 347 THR B N 1
ATOM 5577 C CA . THR B 1 347 ? 25.25 10.258 13.719 1 91.38 347 THR B CA 1
ATOM 5578 C C . THR B 1 347 ? 24.266 10.766 12.672 1 91.38 347 THR B C 1
ATOM 5580 O O . THR B 1 347 ? 24.516 11.758 11.992 1 91.38 347 THR B O 1
ATOM 5583 N N . LEU B 1 348 ? 23.188 10.055 12.539 1 93.56 348 LEU B N 1
ATOM 5584 C CA . LEU B 1 348 ? 22.188 10.414 11.539 1 93.56 348 LEU B CA 1
ATOM 5585 C C . LEU B 1 348 ? 21.656 11.82 11.797 1 93.56 348 LEU B C 1
ATOM 5587 O O . LEU B 1 348 ? 21.391 12.188 12.945 1 93.56 348 LEU B O 1
ATOM 5591 N N . LYS B 1 349 ? 21.562 12.625 10.844 1 93.19 349 LYS B N 1
ATOM 5592 C CA . LYS B 1 349 ? 21.031 13.984 10.898 1 93.19 349 LYS B CA 1
ATOM 5593 C C . LYS B 1 349 ? 19.969 14.203 9.812 1 93.19 349 LYS B C 1
ATOM 5595 O O . LYS B 1 349 ? 19.859 13.406 8.875 1 93.19 349 LYS B O 1
ATOM 5600 N N . PRO B 1 350 ? 19.188 15.297 9.938 1 93.06 350 PRO B N 1
ATOM 5601 C CA . PRO B 1 350 ? 18.219 15.609 8.875 1 93.06 350 PRO B CA 1
ATOM 5602 C C . PRO B 1 350 ? 18.875 15.672 7.496 1 93.06 350 PRO B C 1
ATOM 5604 O O . PRO B 1 350 ? 19.953 16.266 7.344 1 93.06 350 PRO B O 1
ATOM 5607 N N . GLY B 1 351 ? 18.234 15.008 6.547 1 91.94 351 GLY B N 1
ATOM 5608 C CA . GLY B 1 351 ? 18.797 14.938 5.203 1 91.94 351 GLY B CA 1
ATOM 5609 C C . GLY B 1 351 ? 19.453 13.609 4.898 1 91.94 351 GLY B C 1
ATOM 5610 O O . GLY B 1 351 ? 19.594 13.227 3.734 1 91.94 351 GLY B O 1
ATOM 5611 N N . ASP B 1 352 ? 19.953 12.969 5.945 1 95.56 352 ASP B N 1
ATOM 5612 C CA . ASP B 1 352 ? 20.422 11.602 5.77 1 95.56 352 ASP B CA 1
ATOM 5613 C C . ASP B 1 352 ? 19.266 10.648 5.52 1 95.56 352 ASP B C 1
ATOM 5615 O O . ASP B 1 352 ? 18.094 11.047 5.555 1 95.56 352 ASP B O 1
ATOM 5619 N N . PHE B 1 353 ? 19.688 9.422 5.211 1 97.94 353 PHE B N 1
ATOM 5620 C CA . PHE B 1 353 ? 18.656 8.414 4.961 1 97.94 353 PHE B CA 1
ATOM 5621 C C . PHE B 1 353 ? 18.688 7.332 6.035 1 97.94 353 PHE B C 1
ATOM 5623 O O . PHE B 1 353 ? 19.75 6.914 6.473 1 97.94 353 PHE B O 1
ATOM 5630 N N . LEU B 1 354 ? 17.547 6.973 6.512 1 98 354 LEU B N 1
ATOM 5631 C CA . LEU B 1 354 ? 17.344 5.684 7.164 1 98 354 LEU B CA 1
ATOM 5632 C C . LEU B 1 354 ? 16.984 4.609 6.145 1 98 354 LEU B C 1
ATOM 5634 O O . LEU B 1 354 ? 16.094 4.812 5.305 1 98 354 LEU B O 1
ATOM 5638 N N . PHE B 1 355 ? 17.672 3.49 6.188 1 98.56 355 PHE B N 1
ATOM 5639 C CA . PHE B 1 355 ? 17.453 2.451 5.188 1 98.56 355 PHE B CA 1
ATOM 5640 C C . PHE B 1 355 ? 16.656 1.297 5.777 1 98.56 355 PHE B C 1
ATOM 5642 O O . PHE B 1 355 ? 16.812 0.958 6.953 1 98.56 355 PHE B O 1
ATOM 5649 N N . PHE B 1 356 ? 15.805 0.757 4.918 1 98.56 356 PHE B N 1
ATOM 5650 C CA . PHE B 1 356 ? 14.945 -0.363 5.289 1 98.56 356 PHE B CA 1
ATOM 5651 C C . PHE B 1 356 ? 15.117 -1.519 4.309 1 98.56 356 PHE B C 1
ATOM 5653 O O . PHE B 1 356 ? 15.414 -1.305 3.133 1 98.56 356 PHE B O 1
ATOM 5660 N N . ARG B 1 357 ? 14.961 -2.725 4.824 1 97.94 357 ARG B N 1
ATOM 5661 C CA . ARG B 1 357 ? 14.727 -3.893 3.98 1 97.94 357 ARG B CA 1
ATOM 5662 C C . ARG B 1 357 ? 13.25 -4.273 3.959 1 97.94 357 ARG B C 1
ATOM 5664 O O . ARG B 1 357 ? 12.625 -4.41 5.012 1 97.94 357 ARG B O 1
ATOM 5671 N N . PRO B 1 358 ? 12.711 -4.422 2.756 1 97.81 358 PRO B N 1
ATOM 5672 C CA . PRO B 1 358 ? 11.336 -4.918 2.68 1 97.81 358 PRO B CA 1
ATOM 5673 C C . PRO B 1 358 ? 11.164 -6.289 3.328 1 97.81 358 PRO B C 1
ATOM 5675 O O . PRO B 1 358 ? 12.094 -7.102 3.314 1 97.81 358 PRO B O 1
ATOM 5678 N N . ARG B 1 359 ? 9.969 -6.523 3.938 1 95.56 359 ARG B N 1
ATOM 5679 C CA . ARG B 1 359 ? 9.625 -7.875 4.363 1 95.56 359 ARG B CA 1
ATOM 5680 C C . ARG B 1 359 ? 9.102 -8.703 3.193 1 95.56 359 ARG B C 1
ATOM 5682 O O . ARG B 1 359 ? 9.281 -9.922 3.158 1 95.56 359 ARG B O 1
ATOM 5689 N N . GLN B 1 360 ? 8.461 -8.008 2.262 1 93.5 360 GLN B N 1
ATOM 5690 C CA . GLN B 1 360 ? 7.977 -8.555 0.999 1 93.5 360 GLN B CA 1
ATOM 5691 C C . GLN B 1 360 ? 8.094 -7.523 -0.124 1 93.5 360 GLN B C 1
ATOM 5693 O O . GLN B 1 360 ? 8.055 -6.316 0.125 1 93.5 360 GLN B O 1
ATOM 5698 N N . SER B 1 361 ? 8.227 -7.988 -1.314 1 94.62 361 SER B N 1
ATOM 5699 C CA . SER B 1 361 ? 8.406 -7.066 -2.432 1 94.62 361 SER B CA 1
ATOM 5700 C C . SER B 1 361 ? 7.078 -6.762 -3.113 1 94.62 361 SER B C 1
ATOM 5702 O O . SER B 1 361 ? 6.812 -5.617 -3.482 1 94.62 361 SER B O 1
ATOM 5704 N N . GLU B 1 362 ? 6.211 -7.695 -3.199 1 89.81 362 GLU B N 1
ATOM 5705 C CA . GLU B 1 362 ? 4.957 -7.59 -3.936 1 89.81 362 GLU B CA 1
ATOM 5706 C C . GLU B 1 362 ? 4.246 -6.273 -3.633 1 89.81 362 GLU B C 1
ATOM 5708 O O . GLU B 1 362 ? 4.824 -5.199 -3.811 1 89.81 362 GLU B O 1
ATOM 5713 N N . ALA B 1 363 ? 3.283 -6.062 -3.055 1 88.31 363 ALA B N 1
ATOM 5714 C CA . ALA B 1 363 ? 2.467 -4.871 -2.836 1 88.31 363 ALA B CA 1
ATOM 5715 C C . ALA B 1 363 ? 3.328 -3.691 -2.391 1 88.31 363 ALA B C 1
ATOM 5717 O O . ALA B 1 363 ? 3.037 -2.541 -2.729 1 88.31 363 ALA B O 1
ATOM 5718 N N . LEU B 1 364 ? 4.453 -3.941 -1.804 1 93.81 364 LEU B N 1
ATOM 5719 C CA . LEU B 1 364 ? 5.293 -2.877 -1.26 1 93.81 364 LEU B CA 1
ATOM 5720 C C . LEU B 1 364 ? 5.938 -2.07 -2.379 1 93.81 364 LEU B C 1
ATOM 5722 O O . LEU B 1 364 ? 6 -0.84 -2.309 1 93.81 364 LEU B O 1
ATOM 5726 N N . PHE B 1 365 ? 6.43 -2.723 -3.447 1 96.06 365 PHE B N 1
ATOM 5727 C CA . PHE B 1 365 ? 7.121 -2.045 -4.539 1 96.06 365 PHE B CA 1
ATOM 5728 C C . PHE B 1 365 ? 6.207 -1.033 -5.215 1 96.06 365 PHE B C 1
ATOM 5730 O O . PHE B 1 365 ? 6.676 -0.052 -5.797 1 96.06 365 PHE B O 1
ATOM 5737 N N . LEU B 1 366 ? 4.926 -1.222 -5.094 1 94.25 366 LEU B N 1
ATOM 5738 C CA . LEU B 1 366 ? 3.955 -0.388 -5.793 1 94.25 366 LEU B CA 1
ATOM 5739 C C . LEU B 1 366 ? 3.67 0.889 -5.008 1 94.25 366 LEU B C 1
ATOM 5741 O O . LEU B 1 366 ? 2.939 1.763 -5.484 1 94.25 366 LEU B O 1
ATOM 5745 N N . GLN B 1 367 ? 4.293 1.05 -3.867 1 92.69 367 GLN B N 1
ATOM 5746 C CA . GLN B 1 367 ? 3.92 2.135 -2.965 1 92.69 367 GLN B CA 1
ATOM 5747 C C . GLN B 1 367 ? 4.871 3.318 -3.107 1 92.69 367 GLN B C 1
ATOM 5749 O O . GLN B 1 367 ? 4.762 4.301 -2.371 1 92.69 367 GLN B O 1
ATOM 5754 N N . PHE B 1 368 ? 5.762 3.193 -4.043 1 93.88 368 PHE B N 1
ATOM 5755 C CA . PHE B 1 368 ? 6.766 4.23 -4.254 1 93.88 368 PHE B CA 1
ATOM 5756 C C . PHE B 1 368 ? 6.703 4.762 -5.68 1 93.88 368 PHE B C 1
ATOM 5758 O O . PHE B 1 368 ? 5.945 4.25 -6.504 1 93.88 368 PHE B O 1
ATOM 5765 N N . GLY B 1 369 ? 7.348 5.832 -6.004 1 92.75 369 GLY B N 1
ATOM 5766 C CA . GLY B 1 369 ? 7.547 6.238 -7.383 1 92.75 369 GLY B CA 1
ATOM 5767 C C . GLY B 1 369 ? 8.508 5.336 -8.141 1 92.75 369 GLY B C 1
ATOM 5768 O O . GLY B 1 369 ? 8.555 4.129 -7.895 1 92.75 369 GLY B O 1
ATOM 5769 N N . ASP B 1 370 ? 9.188 5.867 -9.031 1 96.69 370 ASP B N 1
ATOM 5770 C CA . ASP B 1 370 ? 10.141 5.09 -9.812 1 96.69 370 ASP B CA 1
ATOM 5771 C C . ASP B 1 370 ? 11.203 4.457 -8.914 1 96.69 370 ASP B C 1
ATOM 5773 O O . ASP B 1 370 ? 11.672 5.086 -7.961 1 96.69 370 ASP B O 1
ATOM 5777 N N . ILE B 1 371 ? 11.555 3.258 -9.203 1 98 371 ILE B N 1
ATOM 5778 C CA . ILE B 1 371 ? 12.617 2.537 -8.516 1 98 371 ILE B CA 1
ATOM 5779 C C . ILE B 1 371 ? 13.977 3.119 -8.914 1 98 371 ILE B C 1
ATOM 5781 O O . ILE B 1 371 ? 14.289 3.219 -10.102 1 98 371 ILE B O 1
ATOM 5785 N N . ALA B 1 372 ? 14.742 3.537 -7.922 1 98.56 372 ALA B N 1
ATOM 5786 C CA . ALA B 1 372 ? 16.109 3.949 -8.195 1 98.56 372 ALA B CA 1
ATOM 5787 C C . ALA B 1 372 ? 17 2.742 -8.484 1 98.56 372 ALA B C 1
ATOM 5789 O O . ALA B 1 372 ? 17.047 1.794 -7.695 1 98.56 372 ALA B O 1
ATOM 5790 N N . VAL B 1 373 ? 17.688 2.814 -9.617 1 98.81 373 VAL B N 1
ATOM 5791 C CA . VAL B 1 373 ? 18.562 1.72 -10.016 1 98.81 373 VAL B CA 1
ATOM 5792 C C . VAL B 1 373 ? 20 2.014 -9.57 1 98.81 373 VAL B C 1
ATOM 5794 O O . VAL B 1 373 ? 20.641 2.936 -10.086 1 98.81 373 VAL B O 1
ATOM 5797 N N . PHE B 1 374 ? 20.484 1.206 -8.562 1 98.81 374 PHE B N 1
ATOM 5798 C CA . PHE B 1 374 ? 21.828 1.364 -8 1 98.81 374 PHE B CA 1
ATOM 5799 C C . PHE B 1 374 ? 22.766 0.291 -8.539 1 98.81 374 PHE B C 1
ATOM 5801 O O . PHE B 1 374 ? 22.453 -0.9 -8.477 1 98.81 374 PHE B O 1
ATOM 5808 N N . ASP B 1 375 ? 23.922 0.689 -9.086 1 98.31 375 ASP B N 1
ATOM 5809 C CA . ASP B 1 375 ? 24.828 -0.282 -9.68 1 98.31 375 ASP B CA 1
ATOM 5810 C C . ASP B 1 375 ? 26.016 -0.552 -8.758 1 98.31 375 ASP B C 1
ATOM 5812 O O . ASP B 1 375 ? 27.047 -1.052 -9.203 1 98.31 375 ASP B O 1
ATOM 5816 N N . GLY B 1 376 ? 25.922 -0.151 -7.57 1 96.31 376 GLY B N 1
ATOM 5817 C CA . GLY B 1 376 ? 27.016 -0.294 -6.633 1 96.31 376 GLY B CA 1
ATOM 5818 C C . GLY B 1 376 ? 27.797 0.995 -6.422 1 96.31 376 GLY B C 1
ATOM 5819 O O . GLY B 1 376 ? 28.547 1.117 -5.457 1 96.31 376 GLY B O 1
ATOM 5820 N N . THR B 1 377 ? 27.562 1.975 -7.297 1 96.62 377 THR B N 1
ATOM 5821 C CA . THR B 1 377 ? 28.312 3.225 -7.211 1 96.62 377 THR B CA 1
ATOM 5822 C C . THR B 1 377 ? 27.391 4.422 -7.398 1 96.62 377 THR B C 1
ATOM 5824 O O . THR B 1 377 ? 27.5 5.422 -6.684 1 96.62 377 THR B O 1
ATOM 5827 N N . ALA B 1 378 ? 26.5 4.332 -8.32 1 98.5 378 ALA B N 1
ATOM 5828 C CA . ALA B 1 378 ? 25.656 5.469 -8.68 1 98.5 378 ALA B CA 1
ATOM 5829 C C . ALA B 1 378 ? 24.234 5.02 -8.977 1 98.5 378 ALA B C 1
ATOM 5831 O O . ALA B 1 378 ? 23.984 3.838 -9.227 1 98.5 378 ALA B O 1
ATOM 5832 N N . ILE B 1 379 ? 23.328 5.941 -8.891 1 98.69 379 ILE B N 1
ATOM 5833 C CA . ILE B 1 379 ? 21.984 5.734 -9.453 1 98.69 379 ILE B CA 1
ATOM 5834 C C . ILE B 1 379 ? 22.031 5.922 -10.969 1 98.69 379 ILE B C 1
ATOM 5836 O O . ILE B 1 379 ? 22.328 7.016 -11.453 1 98.69 379 ILE B O 1
ATOM 5840 N N . THR B 1 380 ? 21.703 4.895 -11.703 1 98.56 380 THR B N 1
ATOM 5841 C CA . THR B 1 380 ? 21.969 4.906 -13.141 1 98.56 380 THR B CA 1
ATOM 5842 C C . THR B 1 380 ? 20.672 5.035 -13.922 1 98.56 380 THR B C 1
ATOM 5844 O O . THR B 1 380 ? 20.688 5.359 -15.109 1 98.56 380 THR B O 1
ATOM 5847 N N . ASP B 1 381 ? 19.609 4.711 -13.328 1 97.94 381 ASP B N 1
ATOM 5848 C CA . ASP B 1 381 ? 18.328 4.723 -14.016 1 97.94 381 ASP B CA 1
ATOM 5849 C C . ASP B 1 381 ? 17.172 4.836 -13.023 1 97.94 381 ASP B C 1
ATOM 5851 O O . ASP B 1 381 ? 17.391 4.805 -11.812 1 97.94 381 ASP B O 1
ATOM 5855 N N . TRP B 1 382 ? 16 5.074 -13.461 1 97.5 382 TRP B N 1
ATOM 5856 C CA . TRP B 1 382 ? 14.742 5.094 -12.727 1 97.5 382 TRP B CA 1
ATOM 5857 C C . TRP B 1 382 ? 13.688 4.246 -13.43 1 97.5 382 TRP B C 1
ATOM 5859 O O . TRP B 1 382 ? 13.344 4.508 -14.578 1 97.5 382 TRP B O 1
ATOM 5869 N N . TRP B 1 383 ? 13.227 3.199 -12.758 1 97.69 383 TRP B N 1
ATOM 5870 C CA . TRP B 1 383 ? 12.266 2.275 -13.359 1 97.69 383 TRP B CA 1
ATOM 5871 C C . TRP B 1 383 ? 10.859 2.523 -12.82 1 97.69 383 TRP B C 1
ATOM 5873 O O . TRP B 1 383 ? 10.609 2.373 -11.625 1 97.69 383 TRP B O 1
ATOM 5883 N N . PRO B 1 384 ? 9.898 2.879 -13.672 1 96.12 384 PRO B N 1
ATOM 5884 C CA . PRO B 1 384 ? 8.508 2.98 -13.211 1 96.12 384 PRO B CA 1
ATOM 5885 C C . PRO B 1 384 ? 7.941 1.637 -12.758 1 96.12 384 PRO B C 1
ATOM 5887 O O . PRO B 1 384 ? 8.344 0.589 -13.273 1 96.12 384 PRO B O 1
ATOM 5890 N N . VAL B 1 385 ? 7.008 1.677 -11.789 1 95.38 385 VAL B N 1
ATOM 5891 C CA . VAL B 1 385 ? 6.297 0.477 -11.359 1 95.38 385 VAL B CA 1
ATOM 5892 C C . VAL B 1 385 ? 4.957 0.382 -12.086 1 95.38 385 VAL B C 1
ATOM 5894 O O . VAL B 1 385 ? 4.512 1.35 -12.711 1 95.38 385 VAL B O 1
ATOM 5897 N N . TRP B 1 386 ? 4.348 -0.776 -12.023 1 92.75 386 TRP B N 1
ATOM 5898 C CA . TRP B 1 386 ? 3.02 -0.952 -12.602 1 92.75 386 TRP B CA 1
ATOM 5899 C C . TRP B 1 386 ? 1.978 -0.147 -11.828 1 92.75 386 TRP B C 1
ATOM 5901 O O . TRP B 1 386 ? 2.156 0.134 -10.641 1 92.75 386 TRP B O 1
ATOM 5911 N N . HIS B 1 387 ? 0.968 0.275 -12.555 1 88.12 387 HIS B N 1
ATOM 5912 C CA . HIS B 1 387 ? -0.167 0.97 -11.961 1 88.12 387 HIS B CA 1
ATOM 5913 C C . HIS B 1 387 ? -1.48 0.275 -12.305 1 88.12 387 HIS B C 1
ATOM 5915 O O . HIS B 1 387 ? -1.577 -0.414 -13.32 1 88.12 387 HIS B O 1
ATOM 5921 N N . GLU B 1 388 ? -2.404 0.44 -11.352 1 83.88 388 GLU B N 1
ATOM 5922 C CA . GLU B 1 388 ? -3.736 -0.095 -11.609 1 83.88 388 GLU B CA 1
ATOM 5923 C C . GLU B 1 388 ? -4.402 0.618 -12.781 1 83.88 388 GLU B C 1
ATOM 5925 O O . GLU B 1 388 ? -4.289 1.838 -12.922 1 83.88 388 GLU B O 1
ATOM 5930 N N . THR B 1 389 ? -4.602 -0.053 -13.883 1 68.81 389 THR B N 1
ATOM 5931 C CA . THR B 1 389 ? -5.32 0.539 -15 1 68.81 389 THR B CA 1
ATOM 5932 C C . THR B 1 389 ? -6.801 0.173 -14.953 1 68.81 389 THR B C 1
ATOM 5934 O O . THR B 1 389 ? -7.188 -0.768 -14.258 1 68.81 389 THR B O 1
ATOM 5937 N N . HIS B 1 390 ? -7.699 1.119 -15.43 1 63.72 390 HIS B N 1
ATOM 5938 C CA . HIS B 1 390 ? -9.141 0.912 -15.438 1 63.72 390 HIS B CA 1
ATOM 5939 C C . HIS B 1 390 ? -9.531 -0.232 -16.375 1 63.72 390 HIS B C 1
ATOM 5941 O O . HIS B 1 390 ? -8.859 -0.476 -17.375 1 63.72 390 HIS B O 1
#

pLDDT: mean 92.87, std 8.53, range [58.09, 98.88]

Radius of gyration: 28.14 Å; Cα contacts (8 Å, |Δi|>4): 1633; chains: 2; bounding box: 60×86×65 Å

Sequence (780 aa):
MSEAYFQKLQAALIAAGRQLPTLVVDTERLAANMAAVRRMTAPSLALRVVEKSLPAPDLLRVVIAGLETNRLMSFHLPFVQQAAAAFPEADILLGKPMPVGAVAGTSPTLDAQVHWLIDSPERLAEYAALAAQSDRALRICLEVDIGLHRGGFSLARAGEFAAALTRLRDDPNLHLTGLMGYEPHIARLPRLIASRARALDAARAAYARFHALTVQTLGAGTAAKLIYNTGGSTTFMLYDGSGPETELALASALVKPTDFDLPALEALQPAAFIAAPVLKTVERPEIPMAPGLSRVLRLMGRSPERACFIYGGNWLADPCHPAGARRSALFGHSSNQEMYDLPANSTLKPGDFLFFRPRQSEALFLQFGDIAVFDGTAITDWWPVWHETHMSEAYFQKLQAALIAAGRQLPTLVVDTERLAANMAAVRRMTAPSLALRVVEKSLPAPDLLRVVIAGLETNRLMSFHLPFVQQAAAAFPEADILLGKPMPVGAVAGTSPTLDAQVHWLIDSPERLAEYAALAAQSDRALRICLEVDIGLHRGGFSLARAGEFAAALTRLRDDPNLHLTGLMGYEPHIARLPRLIASRARALDAARAAYARFHALTVQTLGAGTAAKLIYNTGGSTTFMLYDGSGPETELALASALVKPTDFDLPALEALQPAAFIAAPVLKTVERPEIPMAPGLSRVLRLMGRSPERACFIYGGNWLADPCHPAGARRSALFGHSSNQEMYDLPANSTLKPGDFLFFRPRQSEALFLQFGDIAVFDGTAITDWWPVWHETH

Solvent-accessible surface area (backbone atoms only — not comparable to full-atom values): 40305 Å² total; per-residue (Å²): 138,58,71,66,57,53,52,40,52,49,51,18,38,52,73,68,67,58,59,57,55,34,39,34,38,32,53,54,42,30,50,52,19,43,53,45,50,57,70,48,38,31,88,77,38,46,60,26,38,31,40,57,35,47,52,20,69,61,59,42,51,54,49,30,62,67,64,70,36,52,35,32,28,35,69,46,71,60,56,45,54,50,47,48,68,77,34,77,79,34,42,32,34,41,77,47,64,68,53,61,71,48,57,68,72,49,64,74,76,47,35,82,35,33,32,44,32,33,44,45,73,67,53,46,51,50,48,48,50,49,21,66,75,65,76,36,60,40,32,31,21,39,29,36,36,28,59,48,65,85,50,30,41,40,74,92,47,42,63,59,47,53,49,49,51,52,49,34,72,69,36,92,36,38,39,75,46,29,38,38,34,56,53,74,60,45,67,69,49,53,67,87,80,42,48,53,65,57,46,48,50,50,26,50,51,40,47,45,50,52,49,49,52,40,28,72,74,65,31,61,73,58,47,71,72,39,43,24,38,27,51,30,59,77,44,38,66,75,47,72,52,84,61,76,53,42,31,29,32,33,40,44,47,41,32,27,25,59,75,51,75,39,82,92,44,60,85,43,49,68,14,41,34,34,37,21,24,25,66,38,65,37,72,55,66,55,47,62,92,32,59,66,58,28,51,53,34,35,75,69,65,72,38,53,58,24,30,30,32,28,47,22,49,74,59,70,52,41,63,59,35,66,74,75,34,39,77,37,84,85,51,74,85,26,61,58,56,23,52,29,29,34,40,79,83,58,79,79,46,60,74,35,65,45,30,25,35,30,41,48,41,33,79,55,59,59,74,40,37,44,29,37,31,27,62,84,64,41,61,78,50,69,38,55,47,63,70,69,57,125,137,56,70,66,56,52,51,42,51,48,51,18,38,50,74,70,65,56,57,58,55,33,39,34,37,31,52,54,42,30,50,52,18,44,52,44,50,55,70,50,38,32,86,76,38,45,60,26,38,30,40,60,36,46,52,20,66,60,59,41,50,53,50,32,62,66,66,70,37,51,35,33,28,34,70,44,70,60,55,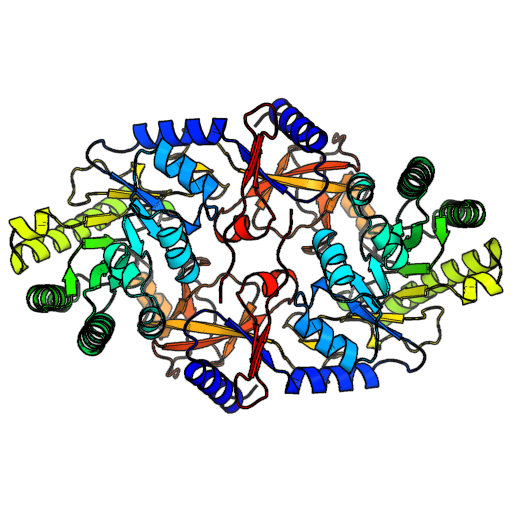44,56,50,46,48,68,75,34,77,79,35,44,32,34,40,76,47,66,68,54,61,71,48,57,70,72,49,64,73,76,49,35,81,34,33,32,44,32,33,44,45,73,69,53,45,50,50,47,50,49,50,20,66,74,64,75,36,60,40,31,32,21,38,29,37,36,28,59,48,66,85,50,30,40,39,76,92,47,43,65,59,47,52,50,49,52,51,48,33,72,68,36,92,37,39,38,73,46,28,37,37,34,57,53,74,60,46,69,69,47,54,67,85,80,42,48,51,66,58,47,47,50,50,25,50,50,41,47,43,48,53,49,49,53,41,26,72,74,66,30,60,74,57,48,70,72,40,43,24,37,27,51,29,59,77,44,37,67,75,46,71,53,83,62,77,54,41,29,28,32,33,39,45,49,40,32,27,26,58,76,50,75,40,81,92,43,60,86,41,49,68,15,44,34,35,38,21,23,24,65,39,65,36,74,53,66,54,46,62,94,32,59,66,57,30,51,53,34,35,74,70,66,71,40,53,59,23,29,32,32,27,48,22,50,72,60,70,50,42,63,59,35,65,73,75,34,39,76,37,86,85,53,75,84,25,61,58,55,23,52,30,29,34,39,78,84,60,79,80,46,60,72,37,64,44,28,24,35,30,41,47,43,34,79,56,59,60,75,42,36,43,30,36,30,27,63,83,65,42,61,77,49,70,39,55,48,62,70,71,58,128

InterPro domains:
  IPR001608 Alanine racemase, N-terminal [PF01168] (25-239)
  IPR029066 PLP-binding barrel [G3DSA:3.20.20.10] (28-252)
  IPR029066 PLP-binding barrel [SSF51419] (26-243)
  IPR051466 D-amino acid metabolism enzyme [PTHR28004] (19-385)

Secondary structure (DSSP, 8-state):
--HHHHHHHHHHHHHTT--S-EEEEEHHHHHHHHHHHHHHS-TTSEEEEEGGGS--HHHHHHHHHHHT--EEEE--HHHHHHHHHH-TT-EEEESSPPPHHHHHTS-GGGGGTEEEEE-SHHHHHHHHHHHHHHT--EEEEEEE-SS--SSSB-GGGHHHHHHHHHHHHH-SSEEEEEEEE--THHHH--TTT--HHHHHHHHHHHHHHHHHHHHHHH-HHHHHTSEEEE--TTTGGG--S-SS--EEEE-GGGT--GGG--GGGTT----EEEEEEEEEEEES---TT-HHHHHHHHHTT-S-SEEEEEEB---SEEEEESTT-EE-SSS---SSEEEEEE-TT----TTSEEEEEES-SHHHHTTSSSEEEE-SSSEEEEEPPP----/--HHHHHHHHHHHHHTT--S-EEEEEHHHHHHHHHHHHHHS-TTSEEEEEGGGS--HHHHHHHHHHHT--EEEE--HHHHHHHHHH-TT-EEEESSPPPHHHHHTS-GGGGGTEEEEE-SHHHHHHHHHHHHHHT--EEEEEEE-SS--SSSB-GGGHHHHHHHHHHHHH-SSEEEEEEEE--THHHH--TTT--HHHHHHHHHHHHHHHHHHHHHHH-HHHHHTSEEEE--TTTGGG--S-SS--EEEE-GGGT--GGG--GGGTT----EEEEEEEEEEEES---TT-HHHHHHHHHTT-S-SEEEEEEB---SEEEEESTT-EE-SSS---SSEEEEEE-TT----TTSEEEEEES-SHHHHTTSSSEEEE-SSSEEEEEPPP----

Foldseek 3Di:
DDPVLVVLVQVQCVVVVHAAKFKAFAVQQLLLLLVVVLVLFAPQAAEEEECLQVQFLVSVVSSCVSSVHLHYEYADVQSLLVSCVSRVPHQYEYPDADDLVSVLPDDLSSQVRYAHEDFFPVVLVSNLVSCVVVVHQHHYEFEEELDPPPTHHYPVPVVRLLVSLLCQVPRPRYHYAAYEYEDPVLLVDDVVVDHSVVSVVSSLVRLQVSLVSNCVRPNPVSSLRHAYEYEELRCSSVDNPPGSHRYYYYHFLSQQFPLNPDPVSVSRDHGMKIWWFFAFKDAQDAQPPCNVVSVVCVVVVNTARMKTKTQFWPAQWAFDPPPPKGFDPRDDTTRGIGMIGDHPPDPDGGGTITMIGHNGRRPRVQPHAWHFYHHSRHRDDTTGGDDDDD/DDPVLVVLVQVQCVVVVHAAKFKAFAVQQLLLLLVVVLVLFAPQAAEEEECLQVQFLVSVVSSCVSSVHLHYEYADVQSLVVSCVSRVPHQYEYPDADDLVSVLPDDLSSQVRYAHEDFFPVVLVSNLVSCVVVVHQHHYEFEEELDPPPTTHYPVPLVRLLVSLLCQVPRPRYHYAAYEYEDPCLLVPDVVVDHSVVSVVSSLVRLQVSLVSNCVRPNPVSSLRHAYEYEELRCSSVDNPPGSHRYYYYHFLSQQFPLNPDPVSVSRDHGMKIWWFFAFKDAQDAAPPCNVVSVVCVVVVNTARMKTKTAFWPAQWAFDPPPPKGFDPRDDTTGGIGMIGDHPPDPDGGGTITMIGHNGRRPRVQPHAWHFYHHSRHRDDTTGGDDDDD

Nearest PDB structures (foldseek):
  7yqa-assembly2_D  TM=7.571E-01  e=6.782E-17  Chlamydomonas reinhardtii
  5irp-assembly1_B  TM=7.554E-01  e=6.782E-17  Bacillus subtilis subsp. subtilis str. 168
  4dza-assembly1_A-2  TM=7.695E-01  e=6.989E-16  Proteus mirabilis
  1xfc-assembly1_A  TM=7.300E-01  e=1.233E-16  Mycobacterium tuberculosis
  1xfc-assembly1_B  TM=7.206E-01  e=2.684E-16  Mycobacterium tuberculosis